Protein AF-A0A396G0Q3-F1 (afdb_monomer)

InterPro domains:
  IPR007560 Restriction endonuclease type IV, Mrr [PF04471] (8-125)
  IPR011335 Restriction endonuclease type II-like [SSF52980] (14-104)
  IPR011856 tRNA endonuclease-like domain superfamily [G3DSA:3.40.1350.10] (1-140)
  IPR011990 Tetratricopeptide-like helical domain superfamily [G3DSA:1.25.40.10] (842-1083)
  IPR011990 Tetratricopeptide-like helical domain superfamily [SSF48452] (845-1051)
  IPR019734 Tetratricopeptide repeat [SM00028] (760-793)
  IPR019734 Tetratricopeptide repeat [SM00028] (842-875)
  IPR019734 Tetratricopeptide repeat [SM00028] (1004-1037)
  IPR027417 P-loop containing nucleoside triphosphate hydrolase [SSF52540] (297-544)

Sequence (1107 aa):
MNIQQYIHSLTDEEFEQLCTEYLTLHYKNKNITIHGTRLKKDGGKDIVGTAQDVPYEIWAECKRHNRALGLEKISKNVILVISKGINELIYFSTSDITRNAVKHVSIVAAKHNFSVTFIYGNRLYQELSILPRFQYGFEKSNEIIKNDLRISRFFSVFEDTEKYTEESELVLQRDNIFYIDIYLTNLYSATVSDVTCTLPKMADIIFHVPEIHNCFNMLQGSNRVIQIRAEVLSSYTVKHIPALTLKYKCNGHTYSQKVPGGYIDPTKLIYYPLVGENVQNFLSSKILPLLKGNGFSPIYMLNITGKSGTGKTRLLSEIINSAKSYNFQTLYCDAKKQNGFEILREFLCACLGLPYGTGNISCTLDDFSKIIKQYYGNSKVSEAVFSFVFHKKLDPDILYYLKEALLFFSCNIVGGVSLIWTIDNLQCLDKETLDIIYFLIAHLQKCFPEVIFSLGTNTEIVPLDSQGFVNEFLAKINEYEDVISYVYTCGEMQNNDAKTLYYHAIPNLQGFDYFTRLLLNKSGKRPFDIIMLIHWFYDQNLINISTHNMVIPSKKEEIENFINKVPVKSKEIIDQRFQLQMHKKFSFDTTLGYFDAFKVVVKSILYFGGETPVDFLASLNIDGDMLFELSQSLFFKYMDKYPKIVFYHDNIYRYFEGYQFYQNDRSLSLKIIKWLNENAWYKSNLRTTAIFDCYIRASEYEEAVRFGISSISSECDKRNFQAVIHIGTELLKDVPKAQDASEELVPNPFAEFMDAGAKFHVYYAVADAYRIYQDLSQSVYYYKKAYKILQQYSISEFTSIDTCRFFHRYSNACISAADYDDALIVLDYFKKYKGRNNFYDFIMHNRYSVLYLAINDIENALLSIDESLKIAKECKEPQWESVSYSDKAYIYYRAYEDRENTILYFSKAVEKHISEKATINRSSEILAQEAFVDLLTDKLEDAEYLADLALNRALEINGTAMEIKSRNLLGIIQYFSNKAEAAFSTWRKDLVISAQRVNKDGIVKLHTNLGAAYILQSKYVPAKEELEQAYALYQKFKVSLMTHKPLIYNLLFIYNILGDTSKRDKLFEEAYFDNLSSYYNQLISGSENILTDGYWPLQFKHVFFNY

Foldseek 3Di:
DALLVVLLPDDQVRNLVLVQLLVCVLCVPPQWDKDADDPPDPQFFGIWIAHPPDRAIEGEGEEEDPEADECLPVQLVLLLCLLSVHAEYEYHYAYHHQPLNLALSQVLCLLSNHFYFYQYDPNVSQSSCVRPVNPPDHDDDPDDDDQAKDKQKWKALFPGDSDTDSDLEAEDLFAQKIKIKIKIFRQHSAKKFQKAKAADDDPFKDKAWAPSLGGGMHGHNTMHITMIMMGGRDDLAKDAGQWIWIWIDDPNDIDIDTHGRGIYHHNNPDDFADFAPVLVCCCVVPLLVCLLVLLQDLAQEEAEEEAFQLCLVVSVVVSQVSNSRSNAAEAEAELLFDEDLRLVLVLLCQLLSRPPAPHQNDDDLVSQQSSCCVQPNDSLLSVLNVCSNRLNFHDLLSVLSSLVSSLSSQARRRSLHAYEYEYAQVLSYALLVLLSVLSNVVVCSVGSGSYHYYYHHHPPDHPPVSPLSVVVSVVSVVVCDPRHYDYDYRDFHDPVRQVVSVCVQAVVCVVVVVLSVLVCVAQPRRNRSSVLLLLLCVLVVQADSNRSHGDADDDPVVSVVVSVPRHHYDLRSLVSLLVSQVPDAAPDDDPAGLVNLVLLLLLQCLLLSFKHAQVLSVVVVCHPSSVSVSCSSQQWHADRHHRMIGGNGVVSNVSLVVDVVSLADLVSLVSLLVVCVVPVSDDTPCSLVSNLSSCVSNVVLLVSLVSLLVVLVSCVSSVVLVSLLVSLCLQVVDDDDDPPDDPPPDDRSNPVNDDLQSNLSSLQSNLVSCVVSLVLVSNLVSLVVSVVSVVPDDHPPCALVNVLVSLLVNLVSCVQLVVLVVSVVSLVVSVVRPSDDLVSLLSSLLSQLSSCLFVVVLVSNLVSLVVSCVSCVVVVPLQSNLSSLQSNLLSCFLAQLHLVSNLVSLVSSLVSDDPVPDRLLSVLSNLQSVLVSCVLVVVLVSSLVSLVVSLVSVSSSRLDPSNLVSLQSNLLSCVVVVNNVVSLVSLVVSCSVCVSSVNLLSNLQSLLQQLLSCVVVVNLVSSQVSLVVSVVSCVVSVTGCSQVVLSLQSNLQSCLVVVVVVVNVVSLVVDDGDCSVVSNVLSVVPPPQRPCVRPGSADDRSHHHGD

Radius of gyration: 34.65 Å; Cα contacts (8 Å, |Δi|>4): 1826; chains: 1; bounding box: 106×78×95 Å

Solvent-accessible surface area (backbone atoms only — not comparable to full-atom values): 58914 Å² total; per-residue (Å²): 104,45,60,65,63,52,62,72,69,46,53,71,67,57,47,45,52,53,51,44,55,46,50,40,62,75,32,63,90,66,64,39,53,60,44,69,50,61,94,72,90,61,81,69,42,51,27,40,29,39,37,82,88,53,104,46,37,34,38,29,37,72,44,85,46,92,57,65,41,48,49,69,76,55,49,37,44,55,56,52,33,63,34,69,69,40,42,34,43,36,41,39,28,74,20,48,66,38,68,44,32,55,41,53,53,30,50,42,26,53,59,70,72,31,47,38,28,78,35,33,55,73,54,32,54,59,66,53,47,75,41,77,84,46,74,63,86,41,68,75,77,88,74,75,85,66,78,39,76,47,76,47,69,34,40,26,73,36,83,52,55,84,76,63,40,80,59,58,63,45,73,29,72,72,56,59,49,36,32,41,42,36,43,38,35,31,48,29,100,46,53,37,32,61,33,32,71,47,75,68,90,53,94,51,40,51,76,41,66,48,66,85,56,35,68,43,72,40,49,55,57,19,44,45,49,34,63,32,46,34,36,51,58,80,59,76,50,73,40,76,43,64,60,28,38,41,34,34,31,44,92,93,40,80,48,78,45,77,42,87,45,38,34,38,30,32,60,67,47,82,81,81,78,95,73,36,72,71,60,51,48,45,44,62,72,50,48,50,56,46,45,75,50,71,46,77,51,74,55,38,36,37,43,38,35,29,48,85,48,31,48,57,71,58,53,53,49,52,52,51,54,53,34,48,72,58,55,32,43,76,45,83,44,48,19,77,60,46,49,40,54,55,54,59,40,52,50,47,28,58,26,59,51,44,87,80,55,82,41,80,63,74,70,53,68,70,51,51,28,44,47,42,35,74,78,71,63,48,68,68,36,25,53,26,46,47,24,59,72,66,68,36,73,70,53,79,79,38,50,36,35,35,51,51,48,50,48,50,32,39,52,52,34,51,71,72,56,37,34,36,44,33,34,33,43,48,48,52,42,45,68,72,50,50,53,51,54,50,50,42,61,67,55,42,72,83,50,77,40,39,44,32,42,35,40,29,36,47,76,74,68,56,51,77,96,39,41,69,64,46,52,50,51,52,53,59,58,56,75,37,54,82,66,33,26,50,75,46,72,35,54,66,49,53,73,67,36,42,48,49,53,47,30,72,66,23,53,66,48,68,82,36,60,70,59,53,52,55,49,39,74,35,36,46,41,29,57,47,32,43,52,51,49,54,45,40,36,48,70,68,67,41,34,43,84,93,74,34,36,62,77,72,69,89,47,70,70,54,39,52,59,50,58,70,70,51,57,52,46,60,69,48,36,52,51,58,43,52,60,50,47,67,76,48,69,64,100,62,94,68,95,69,53,42,43,59,53,49,50,53,52,55,31,44,18,61,53,48,62,54,40,29,53,45,70,59,40,38,75,71,77,43,47,72,68,56,52,50,64,53,30,74,66,56,59,33,35,72,47,59,61,41,75,30,37,25,54,57,44,68,71,57,49,54,54,52,69,73,37,66,80,56,64,56,48,44,71,58,24,54,50,50,46,51,50,48,70,77,37,69,73,70,71,53,83,42,47,67,59,26,45,36,52,25,25,50,45,44,66,39,41,60,58,24,49,56,52,39,62,65,42,38,59,58,29,54,46,57,53,30,42,68,58,29,40,53,50,34,39,63,61,62,65,63,74,93,67,64,100,85,65,77,88,76,80,71,87,57,84,38,58,87,69,44,55,66,50,56,50,29,54,40,27,42,52,34,14,50,40,28,47,72,74,56,39,34,66,61,12,41,54,27,36,52,56,21,48,60,41,60,77,76,45,88,49,79,97,58,44,49,66,52,53,52,50,48,45,54,54,45,31,50,34,19,54,75,59,57,37,55,70,61,21,49,55,45,50,57,52,52,73,68,47,84,60,61,51,74,69,52,51,28,50,50,26,41,51,46,15,57,50,26,39,49,74,69,37,57,68,61,12,52,55,24,25,50,52,17,32,49,48,18,59,77,69,69,35,48,57,50,33,13,52,28,24,42,57,47,14,48,45,26,44,46,69,70,21,33,49,68,57,21,40,53,25,31,51,49,15,50,71,32,50,50,74,94,79,49,49,55,67,54,49,15,50,41,32,35,42,51,15,48,41,27,48,75,68,71,38,53,69,63,14,45,54,30,15,50,50,11,25,56,41,17,55,55,70,54,93,48,75,53,32,56,52,20,44,51,44,36,19,52,45,31,38,77,68,74,35,50,72,59,15,54,51,43,38,56,56,43,41,54,54,21,58,77,59,67,37,62,68,56,38,29,35,43,29,27,35,52,12,34,56,24,48,79,69,70,36,56,67,66,13,46,54,30,35,53,50,19,49,56,47,38,66,74,63,57,57,42,64,43,81,42,51,38,46,55,55,46,46,43,50,50,23,57,76,72,65,39,54,73,60,28,56,50,51,55,75,76,52,89,57,89,63,52,64,59,51,51,52,48,66,73,67,68,56,94,70,70,82,48,94,78,65,48,62,50,57,57,87,86,37,37,50,58,128

Nearest PDB structures (foldseek):
  3sf4-assembly3_C  TM=5.087E-01  e=3.703E-06  Homo sapiens
  8rsv-assembly1_A  TM=6.460E-01  e=5.288E-05  Bacillus phage phi3T
  8rsu-assembly1_A  TM=6.313E-01  e=9.375E-05  Bacillus phage phi3T
  4i1a-assembly3_B  TM=4.008E-01  e=1.248E-04  Bacillus subtilis subsp. subtilis str. 168
  4i9e-assembly1_B  TM=5.602E-01  e=5.163E-03  Bacillus subtilis subsp. subtilis str. 168

pLDDT: mean 86.2, std 10.03, range [37.03, 98.38]

Mean predicted aligned error: 11.84 Å

Organism: NCBI:txid40520

Structure (mmCIF, N/CA/C/O backbone):
data_AF-A0A396G0Q3-F1
#
_entry.id   AF-A0A396G0Q3-F1
#
loop_
_atom_site.group_PDB
_atom_site.id
_atom_site.type_symbol
_atom_site.label_atom_id
_atom_site.label_alt_id
_atom_site.label_comp_id
_atom_site.label_asym_id
_atom_site.label_entity_id
_atom_site.label_seq_id
_atom_site.pdbx_PDB_ins_code
_atom_site.Cartn_x
_atom_site.Cartn_y
_atom_site.Cartn_z
_atom_site.occupancy
_atom_site.B_iso_or_equiv
_atom_site.auth_seq_id
_atom_site.auth_comp_id
_atom_site.auth_asym_id
_atom_site.auth_atom_id
_atom_site.pdbx_PDB_model_num
ATOM 1 N N . MET A 1 1 ? 53.180 20.234 -12.121 1.00 62.16 1 MET A N 1
ATOM 2 C CA . MET A 1 1 ? 52.040 19.620 -11.406 1.00 62.16 1 MET A CA 1
ATOM 3 C C . MET A 1 1 ? 50.778 20.219 -11.993 1.00 62.16 1 MET A C 1
ATOM 5 O O . MET A 1 1 ? 50.706 21.437 -12.094 1.00 62.16 1 MET A O 1
ATOM 9 N N . ASN A 1 2 ? 49.845 19.400 -12.473 1.00 78.88 2 ASN A N 1
ATOM 10 C CA . ASN A 1 2 ? 48.588 19.904 -13.039 1.00 78.88 2 ASN A CA 1
ATOM 11 C C . ASN A 1 2 ? 47.593 20.201 -11.893 1.00 78.88 2 ASN A C 1
ATOM 13 O O . ASN A 1 2 ? 47.624 19.519 -10.867 1.00 78.88 2 ASN A O 1
ATOM 17 N N . ILE A 1 3 ? 46.729 21.210 -12.052 1.00 82.75 3 ILE A N 1
ATOM 18 C CA . ILE A 1 3 ? 45.677 21.605 -11.093 1.00 82.75 3 ILE A CA 1
ATOM 19 C C . ILE A 1 3 ? 44.856 20.389 -10.641 1.00 82.75 3 ILE A C 1
ATOM 21 O O . ILE A 1 3 ? 44.551 20.261 -9.459 1.00 82.75 3 ILE A O 1
ATOM 25 N N . GLN A 1 4 ? 44.571 19.446 -11.542 1.00 84.44 4 GLN A N 1
ATOM 26 C CA . GLN A 1 4 ? 43.879 18.204 -11.192 1.00 84.44 4 GLN A CA 1
ATOM 27 C C . GLN A 1 4 ? 44.622 17.387 -10.121 1.00 84.44 4 GLN A C 1
ATOM 29 O O . GLN A 1 4 ? 44.025 16.976 -9.127 1.00 84.44 4 GLN A O 1
ATOM 34 N N . GLN A 1 5 ? 45.931 17.175 -10.291 1.00 83.56 5 GLN A N 1
ATOM 35 C CA . GLN A 1 5 ? 46.757 16.437 -9.327 1.00 83.56 5 GLN A CA 1
ATOM 36 C C . GLN A 1 5 ? 46.829 17.165 -7.980 1.00 83.56 5 GLN A C 1
ATOM 38 O O . GLN A 1 5 ? 46.813 16.517 -6.938 1.00 83.56 5 GLN A O 1
ATOM 43 N N . TYR A 1 6 ? 46.858 18.503 -8.003 1.00 87.75 6 TYR A N 1
ATOM 44 C CA . TYR A 1 6 ? 46.794 19.318 -6.790 1.00 87.75 6 TYR A CA 1
ATOM 45 C C . TYR A 1 6 ? 45.495 19.099 -6.031 1.00 87.75 6 TYR A C 1
ATOM 47 O O . TYR A 1 6 ? 45.541 18.713 -4.869 1.00 87.75 6 TYR A O 1
ATOM 55 N N . ILE A 1 7 ? 44.348 19.254 -6.694 1.00 87.06 7 ILE A N 1
ATOM 56 C CA . ILE A 1 7 ? 43.040 19.099 -6.051 1.00 87.06 7 ILE A CA 1
ATOM 57 C C . ILE A 1 7 ? 42.861 17.691 -5.469 1.00 87.06 7 ILE A C 1
ATOM 59 O O . ILE A 1 7 ? 42.355 17.558 -4.359 1.00 87.06 7 ILE A O 1
ATOM 63 N N . HIS A 1 8 ? 43.322 16.639 -6.155 1.00 85.25 8 HIS A N 1
ATOM 64 C CA . HIS A 1 8 ? 43.250 15.278 -5.609 1.00 85.25 8 HIS A CA 1
ATOM 65 C C . HIS A 1 8 ? 44.160 15.053 -4.388 1.00 85.25 8 HIS A C 1
ATOM 67 O O . HIS A 1 8 ? 43.858 14.179 -3.570 1.00 85.25 8 HIS A O 1
ATOM 73 N N . SER A 1 9 ? 45.236 15.838 -4.247 1.00 86.88 9 SER A N 1
ATOM 74 C CA . SER A 1 9 ? 46.144 15.784 -3.093 1.00 86.88 9 SER A CA 1
ATOM 75 C C . SER A 1 9 ? 45.637 16.534 -1.857 1.00 86.88 9 SER A C 1
ATOM 77 O O . SER A 1 9 ? 46.112 16.251 -0.761 1.00 86.88 9 SER A O 1
ATOM 79 N N . LEU A 1 10 ? 44.670 17.445 -2.021 1.00 88.62 10 LEU A N 1
ATOM 80 C CA . LEU A 1 10 ? 44.088 18.213 -0.920 1.00 88.62 10 LEU A CA 1
ATOM 81 C C . LEU A 1 10 ? 43.298 17.318 0.032 1.00 88.62 10 LEU A C 1
ATOM 83 O O . LEU A 1 10 ? 42.699 16.325 -0.378 1.00 88.62 10 LEU A O 1
ATOM 87 N N . THR A 1 11 ? 43.255 17.703 1.300 1.00 88.88 11 THR A N 1
ATOM 88 C CA . THR A 1 11 ? 42.248 17.243 2.261 1.00 88.88 11 THR A CA 1
ATOM 89 C C . THR A 1 11 ? 40.871 17.836 1.937 1.00 88.88 11 THR A C 1
ATOM 91 O O . THR A 1 11 ? 40.750 18.759 1.131 1.00 88.88 11 THR A O 1
ATOM 94 N N . ASP A 1 12 ? 39.813 17.305 2.559 1.00 84.25 12 ASP A N 1
ATOM 95 C CA . ASP A 1 12 ? 38.447 17.817 2.362 1.00 84.25 12 ASP A CA 1
ATOM 96 C C . ASP A 1 12 ? 38.347 19.294 2.799 1.00 84.25 12 ASP A C 1
ATOM 98 O O . ASP A 1 12 ? 37.812 20.122 2.066 1.00 84.25 12 ASP A O 1
ATOM 102 N N . GLU A 1 13 ? 38.987 19.640 3.922 1.00 85.38 13 GLU A N 1
ATOM 103 C CA . GLU A 1 13 ? 39.028 20.999 4.483 1.00 85.38 13 GLU A CA 1
ATOM 104 C C . GLU A 1 13 ? 39.769 21.984 3.557 1.00 85.38 13 GLU A C 1
ATOM 106 O O . GLU A 1 13 ? 39.306 23.097 3.303 1.00 85.38 13 GLU A O 1
ATOM 111 N N . GLU A 1 14 ? 40.904 21.570 2.987 1.00 89.75 14 GLU A N 1
ATOM 112 C CA . GLU A 1 14 ? 41.654 22.396 2.032 1.00 89.75 14 GLU A CA 1
ATOM 113 C C . GLU A 1 14 ? 40.891 22.596 0.713 1.00 89.75 14 GLU A C 1
ATOM 115 O O . GLU A 1 14 ? 40.985 23.659 0.093 1.00 89.75 14 GLU A O 1
ATOM 120 N N . PHE A 1 15 ? 40.122 21.593 0.277 1.00 90.44 15 PHE A N 1
ATOM 121 C CA . PHE A 1 15 ? 39.277 21.701 -0.911 1.00 90.44 15 PHE A CA 1
ATOM 122 C C . PHE A 1 15 ? 38.101 22.666 -0.696 1.00 90.44 15 PHE A C 1
ATOM 124 O O . PHE A 1 15 ? 37.835 23.504 -1.562 1.00 90.44 15 PHE A O 1
ATOM 131 N N . GLU A 1 16 ? 37.440 22.612 0.461 1.00 90.12 16 GLU A N 1
ATOM 132 C CA . GLU A 1 16 ? 36.392 23.565 0.854 1.00 90.12 16 GLU A CA 1
ATOM 133 C C . GLU A 1 16 ? 36.914 25.005 0.916 1.00 90.12 16 GLU A C 1
ATOM 135 O O . GLU A 1 16 ? 36.284 25.930 0.388 1.00 90.12 16 GLU A O 1
ATOM 140 N N . GLN A 1 17 ? 38.101 25.211 1.495 1.00 90.00 17 GLN A N 1
ATOM 141 C CA . GLN A 1 17 ? 38.736 26.528 1.540 1.00 90.00 17 GLN A CA 1
ATOM 142 C C . GLN A 1 17 ? 39.015 27.062 0.129 1.00 90.00 17 GLN A C 1
ATOM 144 O O . GLN A 1 17 ? 38.733 28.225 -0.168 1.00 90.00 17 GLN A O 1
ATOM 149 N N . LEU A 1 18 ? 39.508 26.203 -0.766 1.00 91.31 18 LEU A N 1
ATOM 150 C CA . LEU A 1 18 ? 39.754 26.563 -2.158 1.00 91.31 18 LEU A CA 1
ATOM 151 C C . LEU A 1 18 ? 38.460 26.980 -2.882 1.00 91.31 18 LEU A C 1
ATOM 153 O O . LEU A 1 18 ? 38.447 27.981 -3.602 1.00 91.31 18 LEU A O 1
ATOM 157 N N . CYS A 1 19 ? 37.362 26.253 -2.663 1.00 92.69 19 CYS A N 1
ATOM 158 C CA . CYS A 1 19 ? 36.051 26.593 -3.220 1.00 92.69 19 CYS A CA 1
ATOM 159 C C . CYS A 1 19 ? 35.498 27.904 -2.627 1.00 92.69 19 CYS A C 1
ATOM 161 O O . CYS A 1 19 ? 34.914 28.714 -3.351 1.00 92.69 19 CYS A O 1
ATOM 163 N N . THR A 1 20 ? 35.743 28.165 -1.339 1.00 92.25 20 THR A N 1
ATOM 164 C CA . THR A 1 20 ? 35.362 29.418 -0.658 1.00 92.25 20 THR A CA 1
ATOM 165 C C . THR A 1 20 ? 36.075 30.625 -1.265 1.00 92.25 20 THR A C 1
ATOM 167 O O . THR A 1 20 ? 35.443 31.651 -1.534 1.00 92.25 20 THR A O 1
ATOM 170 N N . GLU A 1 21 ? 37.377 30.510 -1.536 1.00 91.62 21 GLU A N 1
ATOM 171 C CA . GLU A 1 21 ? 38.152 31.554 -2.217 1.00 91.62 21 GLU A CA 1
ATOM 172 C C . GLU A 1 21 ? 37.602 31.843 -3.616 1.00 91.62 21 GLU A C 1
ATOM 174 O O . GLU A 1 21 ? 37.464 33.008 -4.001 1.00 91.62 21 GLU A O 1
ATOM 179 N N . TYR A 1 22 ? 37.238 30.793 -4.360 1.00 91.88 22 TYR A N 1
ATOM 180 C CA . TYR A 1 22 ? 36.642 30.933 -5.687 1.00 91.88 22 TYR A CA 1
ATOM 181 C C . TYR A 1 22 ? 35.308 31.675 -5.628 1.00 91.88 22 TYR A C 1
ATOM 183 O O . TYR A 1 22 ? 35.136 32.662 -6.343 1.00 91.88 22 TYR A O 1
ATOM 191 N N . LEU A 1 23 ? 34.389 31.266 -4.749 1.00 91.50 23 LEU A N 1
ATOM 192 C CA . LEU A 1 23 ? 33.094 31.932 -4.609 1.00 91.50 23 LEU A CA 1
ATOM 193 C C . LEU A 1 23 ? 33.253 33.388 -4.153 1.00 91.50 23 LEU A C 1
ATOM 195 O O . LEU A 1 23 ? 32.586 34.270 -4.689 1.00 91.50 23 LEU A O 1
ATOM 199 N N . THR A 1 24 ? 34.179 33.665 -3.229 1.00 90.44 24 THR A N 1
ATOM 200 C CA . THR A 1 24 ? 34.485 35.035 -2.778 1.00 90.44 24 THR A CA 1
ATOM 201 C C . THR A 1 24 ? 34.908 35.918 -3.950 1.00 90.44 24 THR A C 1
ATOM 203 O O . THR A 1 24 ? 34.454 37.055 -4.076 1.00 90.44 24 THR A O 1
ATOM 206 N N . LEU A 1 25 ? 35.746 35.390 -4.846 1.00 88.31 25 LEU A N 1
ATOM 207 C CA . LEU A 1 25 ? 36.162 36.103 -6.048 1.00 88.31 25 LEU A CA 1
ATOM 208 C C . LEU A 1 25 ? 35.008 36.249 -7.054 1.00 88.31 25 LEU A C 1
ATOM 210 O O . LEU A 1 25 ? 34.806 37.338 -7.590 1.00 88.31 25 LEU A O 1
ATOM 214 N N . HIS A 1 26 ? 34.236 35.181 -7.279 1.00 86.25 26 HIS A N 1
ATOM 215 C CA . HIS A 1 26 ? 33.122 35.132 -8.231 1.00 86.25 26 HIS A CA 1
ATOM 216 C C . HIS A 1 26 ? 32.001 36.126 -7.877 1.00 86.25 26 HIS A C 1
ATOM 218 O O . HIS A 1 26 ? 31.415 36.755 -8.761 1.00 86.25 26 HIS A O 1
ATOM 224 N N . TYR A 1 27 ? 31.724 36.307 -6.582 1.00 86.75 27 TYR A N 1
ATOM 225 C CA . TYR A 1 27 ? 30.662 37.180 -6.074 1.00 86.75 27 TYR A CA 1
ATOM 226 C C . TYR A 1 27 ? 31.153 38.547 -5.568 1.00 86.75 27 TYR A C 1
ATOM 228 O O . TYR A 1 27 ? 30.336 39.362 -5.138 1.00 86.75 27 TYR A O 1
ATOM 236 N N . LYS A 1 28 ? 32.454 38.858 -5.694 1.00 82.12 28 LYS A N 1
ATOM 237 C CA . LYS A 1 28 ? 33.085 40.089 -5.175 1.00 82.12 28 LYS A CA 1
ATOM 238 C C . LYS A 1 28 ? 32.354 41.388 -5.544 1.00 82.12 28 LYS A C 1
ATOM 240 O O . LYS A 1 28 ? 32.315 42.315 -4.744 1.00 82.12 28 LYS A O 1
ATOM 245 N N . ASN A 1 29 ? 31.773 41.453 -6.742 1.00 77.88 29 ASN A N 1
ATOM 246 C CA . ASN A 1 29 ? 31.101 42.647 -7.270 1.00 77.88 29 ASN A CA 1
ATOM 247 C C . ASN A 1 29 ? 29.560 42.573 -7.191 1.00 77.88 29 ASN A C 1
ATOM 249 O O . ASN A 1 29 ? 28.885 43.351 -7.859 1.00 77.88 29 ASN A O 1
ATOM 253 N N . LYS A 1 30 ? 28.994 41.618 -6.438 1.00 76.44 30 LYS A N 1
ATOM 254 C CA . LYS A 1 30 ? 27.546 41.334 -6.395 1.00 76.44 30 LYS A CA 1
ATOM 255 C C . LYS A 1 30 ? 26.888 41.634 -5.035 1.00 76.44 30 LYS A C 1
ATOM 257 O O . LYS A 1 30 ? 25.808 41.121 -4.775 1.00 76.44 30 LYS A O 1
ATOM 262 N N . ASN A 1 31 ? 27.521 42.430 -4.164 1.00 81.94 31 ASN A N 1
ATOM 263 C CA . ASN A 1 31 ? 27.056 42.721 -2.790 1.00 81.94 31 ASN A CA 1
ATOM 264 C C . ASN A 1 31 ? 26.718 41.466 -1.954 1.00 81.94 31 ASN A C 1
ATOM 266 O O . ASN A 1 31 ? 25.868 41.508 -1.064 1.00 81.94 31 ASN A O 1
ATOM 270 N N . ILE A 1 32 ? 27.390 40.345 -2.233 1.00 86.56 32 ILE A N 1
ATOM 271 C CA . ILE A 1 32 ? 27.208 39.073 -1.531 1.00 86.56 32 ILE A CA 1
ATOM 272 C C . ILE A 1 32 ? 28.465 38.779 -0.718 1.00 86.56 32 ILE A C 1
ATOM 274 O O . ILE A 1 32 ? 29.581 38.798 -1.239 1.00 86.56 32 ILE A O 1
ATOM 278 N N . THR A 1 33 ? 28.275 38.492 0.567 1.00 88.12 33 THR A N 1
ATOM 279 C CA . THR A 1 33 ? 29.355 38.154 1.496 1.00 88.12 33 THR A CA 1
ATOM 280 C C . THR A 1 33 ? 29.467 36.638 1.606 1.00 88.12 33 THR A C 1
ATOM 282 O O . THR A 1 33 ? 28.539 35.989 2.084 1.00 88.12 33 THR A O 1
ATOM 285 N N . ILE A 1 34 ? 30.599 36.077 1.173 1.00 91.38 34 ILE A N 1
ATOM 286 C CA . ILE A 1 34 ? 30.876 34.633 1.204 1.00 91.38 34 ILE A CA 1
ATOM 287 C C . ILE A 1 34 ? 31.653 34.268 2.473 1.00 91.38 34 ILE A C 1
ATOM 289 O O . ILE A 1 34 ? 32.625 34.938 2.820 1.00 91.38 34 ILE A O 1
ATOM 293 N N . HIS A 1 35 ? 31.252 33.194 3.148 1.00 87.81 35 HIS A N 1
ATOM 294 C CA . HIS A 1 35 ? 31.963 32.632 4.294 1.00 87.81 35 HIS A CA 1
ATOM 295 C C . HIS A 1 35 ? 31.800 31.106 4.360 1.00 87.81 35 HIS A C 1
ATOM 297 O O . HIS A 1 35 ? 30.726 30.575 4.079 1.00 87.81 35 HIS A O 1
ATOM 303 N N . GLY A 1 36 ? 32.868 30.397 4.737 1.00 82.19 36 GLY A N 1
ATOM 304 C CA . GLY A 1 36 ? 32.815 28.959 5.026 1.00 82.19 36 GLY A CA 1
ATOM 305 C C . GLY A 1 36 ? 32.134 28.674 6.369 1.00 82.19 36 GLY A C 1
ATOM 306 O O . GLY A 1 36 ? 32.153 29.520 7.270 1.00 82.19 36 GLY A O 1
ATOM 307 N N . THR A 1 37 ? 31.522 27.499 6.514 1.00 78.50 37 THR A N 1
ATOM 308 C CA . THR A 1 37 ? 30.910 27.055 7.777 1.00 78.50 37 THR A CA 1
ATOM 309 C C . THR A 1 37 ? 31.871 26.190 8.605 1.00 78.50 37 THR A C 1
ATOM 311 O O . THR A 1 37 ? 33.084 26.194 8.397 1.00 78.50 37 THR A O 1
ATOM 314 N N . ARG A 1 38 ? 31.370 25.511 9.649 1.00 65.50 38 ARG A N 1
ATOM 315 C CA . ARG A 1 38 ? 32.207 24.648 10.495 1.00 65.50 38 ARG A CA 1
ATOM 316 C C . ARG A 1 38 ? 32.538 23.360 9.736 1.00 65.50 38 ARG A C 1
ATOM 318 O O . ARG A 1 38 ? 31.658 22.532 9.564 1.00 65.50 38 ARG A O 1
ATOM 325 N N . LEU A 1 39 ? 33.823 23.148 9.458 1.00 55.69 39 LEU A N 1
ATOM 326 C CA . LEU A 1 39 ? 34.434 22.045 8.687 1.00 55.69 39 LEU A CA 1
ATOM 327 C C . LEU A 1 39 ? 33.999 20.592 9.034 1.00 55.69 39 LEU A C 1
ATOM 329 O O . LEU A 1 39 ? 34.361 19.657 8.328 1.00 55.69 39 LEU A O 1
ATOM 333 N N . LYS A 1 40 ? 33.253 20.339 10.128 1.00 52.03 40 LYS A N 1
ATOM 334 C CA . LYS A 1 40 ? 32.666 19.019 10.457 1.00 52.03 40 LYS A CA 1
ATOM 335 C C . LYS A 1 40 ? 31.286 19.158 11.114 1.00 52.03 40 LYS A C 1
ATOM 337 O O . LYS A 1 40 ? 31.156 19.824 12.140 1.00 52.03 40 LYS A O 1
ATOM 342 N N . LYS A 1 41 ? 30.300 18.396 10.609 1.00 51.03 41 LYS A N 1
ATOM 343 C CA . LYS A 1 41 ? 28.898 18.301 11.097 1.00 51.03 41 LYS A CA 1
ATOM 344 C C . LYS A 1 41 ? 28.054 19.576 10.917 1.00 51.03 41 LYS A C 1
ATOM 346 O O . LYS A 1 41 ? 27.226 19.894 11.767 1.00 51.03 41 LYS A O 1
ATOM 351 N N . ASP A 1 42 ? 28.230 20.281 9.815 1.00 55.84 42 ASP A N 1
ATOM 352 C CA . ASP A 1 42 ? 27.469 21.483 9.447 1.00 55.84 42 ASP A CA 1
ATOM 353 C C . ASP A 1 42 ? 26.069 21.200 8.862 1.00 55.84 42 ASP A C 1
ATOM 355 O O . ASP A 1 42 ? 25.237 22.096 8.752 1.00 55.84 42 ASP A O 1
ATOM 359 N N . GLY A 1 43 ? 25.789 19.942 8.518 1.00 58.84 43 GLY A N 1
ATOM 360 C CA . GLY A 1 43 ? 24.504 19.540 7.966 1.00 58.84 43 GLY A CA 1
ATOM 361 C C . GLY A 1 43 ? 24.443 19.544 6.439 1.00 58.84 43 GLY A C 1
ATOM 362 O O . GLY A 1 43 ? 23.387 19.178 5.932 1.00 58.84 43 GLY A O 1
ATOM 363 N N . GLY A 1 44 ? 25.542 19.785 5.719 1.00 64.38 44 GLY A N 1
ATOM 364 C CA . GLY A 1 44 ? 25.558 19.881 4.254 1.00 64.38 44 GLY A CA 1
ATOM 365 C C . GLY A 1 44 ? 25.358 21.319 3.772 1.00 64.38 44 GLY A C 1
ATOM 366 O O . GLY A 1 44 ? 24.436 21.607 3.001 1.00 64.38 44 GLY A O 1
ATOM 367 N N . LYS A 1 45 ? 26.158 22.232 4.322 1.00 75.75 45 LYS A N 1
ATOM 368 C CA . LYS A 1 45 ? 26.177 23.663 4.030 1.00 75.75 45 LYS A CA 1
ATOM 369 C C . LYS A 1 45 ? 27.623 24.143 4.183 1.00 75.75 45 LYS A C 1
ATOM 371 O O . LYS A 1 45 ? 27.902 24.950 5.067 1.00 75.75 45 LYS A O 1
ATOM 376 N N . ASP A 1 46 ? 28.538 23.649 3.356 1.00 83.44 46 ASP A N 1
ATOM 377 C CA . ASP A 1 46 ? 29.973 23.900 3.562 1.00 83.44 46 ASP A CA 1
ATOM 378 C C . ASP A 1 46 ? 30.325 25.397 3.389 1.00 83.44 46 ASP A C 1
ATOM 380 O O . ASP A 1 46 ? 31.185 25.944 4.084 1.00 83.44 46 ASP A O 1
ATOM 384 N N . ILE A 1 47 ? 29.614 26.104 2.498 1.00 88.25 47 ILE A N 1
ATOM 385 C CA . ILE A 1 47 ? 29.833 27.533 2.210 1.00 88.25 47 ILE A CA 1
ATOM 386 C C . ILE A 1 47 ? 28.499 28.283 2.128 1.00 88.25 47 ILE A C 1
ATOM 388 O O . ILE A 1 47 ? 27.518 27.780 1.576 1.00 88.25 47 ILE A O 1
ATOM 392 N N . VAL A 1 48 ? 28.472 29.516 2.644 1.00 89.50 48 VAL A N 1
ATOM 393 C CA . VAL A 1 48 ? 27.298 30.400 2.646 1.00 89.50 48 VAL A CA 1
ATOM 394 C C . VAL A 1 48 ? 27.627 31.732 1.989 1.00 89.50 48 VAL A C 1
ATOM 396 O O . VAL A 1 48 ? 28.654 32.343 2.281 1.00 89.50 48 VAL A O 1
ATOM 399 N N . GLY A 1 49 ? 26.721 32.212 1.147 1.00 89.44 49 GLY A N 1
ATOM 400 C CA . GLY A 1 49 ? 26.680 33.583 0.665 1.00 89.44 49 GLY A CA 1
ATOM 401 C C . GLY A 1 49 ? 25.410 34.281 1.122 1.00 89.44 49 GLY A C 1
ATOM 402 O O . GLY A 1 49 ? 24.329 33.720 0.979 1.00 89.44 49 GLY A O 1
ATOM 403 N N . THR A 1 50 ? 25.529 35.501 1.641 1.00 88.44 50 THR A N 1
ATOM 404 C CA . THR A 1 50 ? 24.376 36.335 2.011 1.00 88.44 50 THR A CA 1
ATOM 405 C C . THR A 1 50 ? 24.484 37.716 1.377 1.00 88.44 50 THR A C 1
ATOM 407 O O . THR A 1 50 ? 25.552 38.339 1.393 1.00 88.44 50 THR A O 1
ATOM 410 N N . ALA A 1 51 ? 23.389 38.202 0.793 1.00 86.06 51 ALA A N 1
ATOM 411 C CA . ALA A 1 51 ? 23.292 39.595 0.365 1.00 86.06 51 ALA A CA 1
ATOM 412 C C . ALA A 1 51 ? 23.044 40.518 1.572 1.00 86.06 51 ALA A C 1
ATOM 414 O O . ALA A 1 51 ? 22.399 40.119 2.539 1.00 86.06 51 ALA A O 1
ATOM 415 N N . GLN A 1 52 ? 23.561 41.750 1.525 1.00 75.62 52 GLN A N 1
ATOM 416 C CA . GLN A 1 52 ? 23.437 42.702 2.643 1.00 75.62 52 GLN A CA 1
ATOM 417 C C . GLN A 1 52 ? 22.052 43.371 2.727 1.00 75.62 52 GLN A C 1
ATOM 419 O O . GLN A 1 52 ? 21.592 43.657 3.829 1.00 75.62 52 GLN A O 1
ATOM 424 N N . ASP A 1 53 ? 21.373 43.561 1.588 1.00 76.00 53 ASP A N 1
ATOM 425 C CA . ASP A 1 53 ? 20.185 44.432 1.486 1.00 76.00 53 ASP A CA 1
ATOM 426 C C . ASP A 1 53 ? 18.898 43.719 1.024 1.00 76.00 53 ASP A C 1
ATOM 428 O O . ASP A 1 53 ? 17.827 44.323 0.981 1.00 76.00 53 ASP A O 1
ATOM 432 N N . VAL A 1 54 ? 18.979 42.440 0.651 1.00 75.06 54 VAL A N 1
ATOM 433 C CA . VAL A 1 54 ? 17.844 41.635 0.167 1.00 75.06 54 VAL A CA 1
ATOM 434 C C . VAL A 1 54 ? 17.912 40.224 0.754 1.00 75.06 54 VAL A C 1
ATOM 436 O O . VAL A 1 54 ? 19.019 39.736 0.986 1.00 75.06 54 VAL A O 1
ATOM 439 N N . PRO A 1 55 ? 16.771 39.543 0.985 1.00 77.50 55 PRO A N 1
ATOM 440 C CA . PRO A 1 55 ? 16.739 38.165 1.477 1.00 77.50 55 PRO A CA 1
ATOM 441 C C . PRO A 1 55 ? 17.179 37.201 0.364 1.00 77.50 55 PRO A C 1
ATOM 443 O O . PRO A 1 55 ? 16.357 36.544 -0.272 1.00 77.50 55 PRO A O 1
ATOM 446 N N . TYR A 1 56 ? 18.484 37.192 0.089 1.00 84.19 56 TYR A N 1
ATOM 447 C CA . TYR A 1 56 ? 19.123 36.372 -0.929 1.00 84.19 56 TYR A CA 1
ATOM 448 C C . TYR A 1 56 ? 20.262 35.559 -0.316 1.00 84.19 56 TYR A C 1
ATOM 450 O O . TYR A 1 56 ? 21.259 36.126 0.149 1.00 84.19 56 TYR A O 1
ATOM 458 N N . GLU A 1 57 ? 20.117 34.236 -0.340 1.00 89.31 57 GLU A N 1
ATOM 459 C CA . GLU A 1 57 ? 21.100 33.295 0.189 1.00 89.31 57 GLU A CA 1
ATOM 460 C C . GLU A 1 57 ? 21.604 32.309 -0.870 1.00 89.31 57 GLU A C 1
ATOM 462 O O . GLU A 1 57 ? 20.854 31.809 -1.712 1.00 89.31 57 GLU A O 1
ATOM 467 N N . ILE A 1 58 ? 22.895 31.993 -0.768 1.00 89.75 58 ILE A N 1
ATOM 468 C CA . ILE A 1 58 ? 23.612 31.016 -1.589 1.00 89.75 58 ILE A CA 1
ATOM 469 C C . ILE A 1 58 ? 24.196 29.964 -0.670 1.00 89.75 58 ILE A C 1
ATOM 471 O O . ILE A 1 58 ? 24.878 30.297 0.299 1.00 89.75 58 ILE A O 1
ATOM 475 N N . TRP A 1 59 ? 23.959 28.698 -0.975 1.00 91.88 59 TRP A N 1
ATOM 476 C CA . TRP A 1 59 ? 24.573 27.583 -0.270 1.00 91.88 59 TRP A CA 1
ATOM 477 C C . TRP A 1 59 ? 25.425 26.781 -1.245 1.00 91.88 59 TRP A C 1
ATOM 479 O O . TRP A 1 59 ? 24.982 26.475 -2.352 1.00 91.88 59 TRP A O 1
ATOM 489 N N . ALA A 1 60 ? 26.641 26.425 -0.837 1.00 90.81 60 ALA A N 1
ATOM 490 C CA . ALA A 1 60 ? 27.479 25.519 -1.606 1.00 90.81 60 ALA A CA 1
ATOM 491 C C . ALA A 1 60 ? 27.908 24.306 -0.786 1.00 90.81 60 ALA A C 1
ATOM 493 O O . ALA A 1 60 ? 28.233 24.428 0.392 1.00 90.81 60 ALA A O 1
ATOM 494 N N . GLU A 1 61 ? 27.930 23.159 -1.457 1.00 91.06 61 GLU A N 1
ATOM 495 C CA . GLU A 1 61 ? 28.360 21.872 -0.934 1.00 91.06 61 GLU A CA 1
ATOM 496 C C . GLU A 1 61 ? 29.590 21.389 -1.706 1.00 91.06 61 GLU A C 1
ATOM 498 O O . GLU A 1 61 ? 29.580 21.310 -2.938 1.00 91.06 61 GLU A O 1
ATOM 503 N N . CYS A 1 62 ? 30.631 21.008 -0.982 1.00 89.75 62 CYS A N 1
ATOM 504 C CA . CYS A 1 62 ? 31.874 20.467 -1.496 1.00 89.75 62 CYS A CA 1
ATOM 505 C C . CYS A 1 62 ? 31.922 18.952 -1.252 1.00 89.75 62 CYS A C 1
ATOM 507 O O . CYS A 1 62 ? 31.714 18.438 -0.153 1.00 89.75 62 CYS A O 1
ATOM 509 N N . LYS A 1 63 ? 32.182 18.186 -2.313 1.00 87.38 63 LYS A N 1
ATOM 510 C CA . LYS A 1 63 ? 32.184 16.722 -2.272 1.00 87.38 63 LYS A CA 1
ATOM 511 C C . LYS A 1 63 ? 33.438 16.143 -2.895 1.00 87.38 63 LYS A C 1
ATOM 513 O O . LYS A 1 63 ? 33.549 16.024 -4.119 1.00 87.38 63 LYS A O 1
ATOM 518 N N . ARG A 1 64 ? 34.347 15.695 -2.031 1.00 85.94 64 ARG A N 1
ATOM 519 C CA . ARG A 1 64 ? 35.540 14.951 -2.421 1.00 85.94 64 ARG A CA 1
ATOM 520 C C . ARG A 1 64 ? 35.285 13.446 -2.351 1.00 85.94 64 ARG A C 1
ATOM 522 O O . ARG A 1 64 ? 35.236 12.842 -1.285 1.00 85.94 64 ARG A O 1
ATOM 529 N N . HIS A 1 65 ? 35.104 12.835 -3.514 1.00 79.62 65 HIS A N 1
ATOM 530 C CA . HIS A 1 65 ? 34.882 11.399 -3.654 1.00 79.62 65 HIS A CA 1
ATOM 531 C C . HIS A 1 65 ? 35.650 10.846 -4.858 1.00 79.62 65 HIS A C 1
ATOM 533 O O . HIS A 1 65 ? 36.065 11.587 -5.747 1.00 79.62 65 HIS A O 1
ATOM 539 N N . ASN A 1 66 ? 35.829 9.521 -4.871 1.00 75.69 66 ASN A N 1
ATOM 540 C CA . ASN A 1 66 ? 36.487 8.795 -5.964 1.00 75.69 66 ASN A CA 1
ATOM 541 C C . ASN A 1 66 ? 35.488 8.161 -6.944 1.00 75.69 66 ASN A C 1
ATOM 543 O O . ASN A 1 66 ? 35.874 7.734 -8.026 1.00 75.69 66 ASN A O 1
ATOM 547 N N . ARG A 1 67 ? 34.218 8.034 -6.546 1.00 80.06 67 ARG A N 1
ATOM 548 C CA . ARG A 1 67 ? 33.142 7.453 -7.358 1.00 80.06 67 ARG A CA 1
ATOM 549 C C . ARG A 1 67 ? 32.148 8.538 -7.725 1.00 80.06 67 ARG A C 1
ATOM 551 O O . ARG A 1 67 ? 31.989 9.483 -6.956 1.00 80.06 67 ARG A O 1
ATOM 558 N N . ALA A 1 68 ? 31.472 8.359 -8.856 1.00 82.50 68 ALA A N 1
ATOM 559 C CA . ALA A 1 68 ? 30.438 9.282 -9.287 1.00 82.50 68 ALA A CA 1
ATOM 560 C C . ALA A 1 68 ? 29.338 9.436 -8.220 1.00 82.50 68 ALA A C 1
ATOM 562 O O . ALA A 1 68 ? 28.960 8.462 -7.564 1.00 82.50 68 ALA A O 1
ATOM 563 N N . LEU A 1 69 ? 28.840 10.658 -8.041 1.00 83.06 69 LEU A N 1
ATOM 564 C CA . LEU A 1 69 ? 27.811 10.980 -7.056 1.00 83.06 69 LEU A CA 1
ATOM 565 C C . LEU A 1 69 ? 26.412 10.744 -7.625 1.00 83.06 69 LEU A C 1
ATOM 567 O O . LEU A 1 69 ? 26.033 11.329 -8.647 1.00 83.06 69 LEU A O 1
ATOM 571 N N . GLY A 1 70 ? 25.633 9.911 -6.938 1.00 76.25 70 GLY A N 1
ATOM 572 C CA . GLY A 1 70 ? 24.208 9.728 -7.180 1.00 76.25 70 GLY A CA 1
ATOM 573 C C . GLY A 1 70 ? 23.333 10.629 -6.302 1.00 76.25 70 GLY A C 1
ATOM 574 O O . GLY A 1 70 ? 23.808 11.419 -5.475 1.00 76.25 70 GLY A O 1
ATOM 575 N N . LEU A 1 71 ? 22.014 10.502 -6.474 1.00 73.25 71 LEU A N 1
ATOM 576 C CA . LEU A 1 71 ? 21.012 11.257 -5.713 1.00 73.25 71 LEU A CA 1
ATOM 577 C C . LEU A 1 71 ? 21.124 11.042 -4.206 1.00 73.25 71 LEU A C 1
ATOM 579 O O . LEU A 1 71 ? 20.871 11.963 -3.435 1.00 73.25 71 LEU A O 1
ATOM 583 N N . GLU A 1 72 ? 21.544 9.863 -3.765 1.00 66.94 72 GLU A N 1
ATOM 584 C CA . GLU A 1 72 ? 21.718 9.518 -2.356 1.00 66.94 72 GLU A CA 1
ATOM 585 C C . GLU A 1 72 ? 22.749 10.399 -1.639 1.00 66.94 72 GLU A C 1
ATOM 587 O O . GLU A 1 72 ? 22.679 10.550 -0.419 1.00 66.94 72 GLU A O 1
ATOM 592 N N . LYS A 1 73 ? 23.692 10.997 -2.380 1.00 73.88 73 LYS A N 1
ATOM 593 C CA . LYS A 1 73 ? 24.720 11.884 -1.822 1.00 73.88 73 LYS A CA 1
ATOM 594 C C . LYS A 1 73 ? 24.351 13.359 -1.869 1.00 73.88 73 LYS A C 1
ATOM 596 O O . LYS A 1 73 ? 24.773 14.087 -0.978 1.00 73.88 73 LYS A O 1
ATOM 601 N N . ILE A 1 74 ? 23.576 13.786 -2.866 1.00 78.38 74 ILE A N 1
ATOM 602 C CA . ILE A 1 74 ? 23.310 15.214 -3.106 1.00 78.38 74 ILE A CA 1
ATOM 603 C C . ILE A 1 74 ? 21.877 15.651 -2.760 1.00 78.38 74 ILE A C 1
ATOM 605 O O . ILE A 1 74 ? 21.652 16.819 -2.467 1.00 78.38 74 ILE A O 1
ATOM 609 N N . SER A 1 75 ? 20.897 14.741 -2.712 1.00 70.94 75 SER A N 1
ATOM 610 C CA . SER A 1 75 ? 19.477 15.090 -2.469 1.00 70.94 75 SER A CA 1
ATOM 611 C C . SER A 1 75 ? 19.199 15.714 -1.095 1.00 70.94 75 SER A C 1
ATOM 613 O O . SER A 1 75 ? 18.205 16.418 -0.930 1.00 70.94 75 SER A O 1
ATOM 615 N N . LYS A 1 76 ? 20.081 15.504 -0.110 1.00 73.75 76 LYS A N 1
ATOM 616 C CA . LYS A 1 76 ? 19.975 16.108 1.224 1.00 73.75 76 LYS A CA 1
ATOM 617 C C . LYS A 1 76 ? 19.954 17.637 1.168 1.00 73.75 76 LYS A C 1
ATOM 619 O O . LYS A 1 76 ? 19.094 18.259 1.787 1.00 73.75 76 LYS A O 1
ATOM 624 N N . ASN A 1 77 ? 20.884 18.230 0.420 1.00 79.19 77 ASN A N 1
ATOM 625 C CA . ASN A 1 77 ? 21.041 19.683 0.350 1.00 79.19 77 ASN A CA 1
ATOM 626 C C . ASN A 1 77 ? 19.823 20.334 -0.318 1.00 79.19 77 ASN A C 1
ATOM 628 O O . ASN A 1 77 ? 19.429 21.426 0.069 1.00 79.19 77 ASN A O 1
ATOM 632 N N . VAL A 1 78 ? 19.163 19.620 -1.237 1.00 77.94 78 VAL A N 1
ATOM 633 C CA . VAL A 1 78 ? 17.923 20.073 -1.880 1.00 77.94 78 VAL A CA 1
ATOM 634 C C . VAL A 1 78 ? 16.803 20.282 -0.860 1.00 77.94 78 VAL A C 1
ATOM 636 O O . VAL A 1 78 ? 16.170 21.332 -0.868 1.00 77.94 78 VAL A O 1
ATOM 639 N N . ILE A 1 79 ? 16.585 19.336 0.063 1.00 74.38 79 ILE A N 1
ATOM 640 C CA . ILE A 1 79 ? 15.561 19.504 1.110 1.00 74.38 79 ILE A CA 1
ATOM 641 C C . ILE A 1 79 ? 15.887 20.694 2.017 1.00 74.38 79 ILE A C 1
ATOM 643 O O . ILE A 1 79 ? 14.989 21.443 2.397 1.00 74.38 79 ILE A O 1
ATOM 647 N N . LEU A 1 80 ? 17.161 20.889 2.361 1.00 75.38 80 LEU A N 1
ATOM 648 C CA . LEU A 1 80 ? 17.567 22.007 3.213 1.00 75.38 80 LEU A CA 1
ATOM 649 C C . LEU A 1 80 ? 17.364 23.361 2.522 1.00 75.38 80 LEU A C 1
ATOM 651 O O . LEU A 1 80 ? 16.865 24.294 3.145 1.00 75.38 80 LEU A O 1
ATOM 655 N N . VAL A 1 81 ? 17.693 23.445 1.234 1.00 81.06 81 VAL A N 1
ATOM 656 C CA . VAL A 1 81 ? 17.487 24.636 0.400 1.00 81.06 81 VAL A CA 1
ATOM 657 C C . VAL A 1 81 ? 16.009 25.003 0.323 1.00 81.06 81 VAL A C 1
ATOM 659 O O . VAL A 1 81 ? 15.665 26.159 0.558 1.00 81.06 81 VAL A O 1
ATOM 662 N N . ILE A 1 82 ? 15.130 24.016 0.114 1.00 76.94 82 ILE A N 1
ATOM 663 C CA . ILE A 1 82 ? 13.672 24.215 0.137 1.00 76.94 82 ILE A CA 1
ATOM 664 C C . ILE A 1 82 ? 13.219 24.699 1.526 1.00 76.94 82 ILE A C 1
ATOM 666 O O . ILE A 1 82 ? 12.509 25.692 1.635 1.00 76.94 82 ILE A O 1
ATOM 670 N N . SER A 1 83 ? 13.677 24.041 2.597 1.00 72.44 83 SER A N 1
ATOM 671 C CA . SER A 1 83 ? 13.323 24.355 3.994 1.00 72.44 83 SER A CA 1
ATOM 672 C C . SER A 1 83 ? 13.656 25.782 4.425 1.00 72.44 83 SER A C 1
ATOM 674 O O . SER A 1 83 ? 12.915 26.381 5.208 1.00 72.44 83 SER A O 1
ATOM 676 N N . LYS A 1 84 ? 14.789 26.318 3.966 1.00 75.44 84 LYS A N 1
ATOM 677 C CA . LYS A 1 84 ? 15.262 27.651 4.361 1.00 75.44 84 LYS A CA 1
ATOM 678 C C . LYS A 1 84 ? 14.953 28.734 3.324 1.00 75.44 84 LYS A C 1
ATOM 680 O O . LYS A 1 84 ? 15.312 29.880 3.564 1.00 75.44 84 LYS A O 1
ATOM 685 N N . GLY A 1 85 ? 14.308 28.390 2.205 1.00 77.94 85 GLY A N 1
ATOM 686 C CA . GLY A 1 85 ? 14.010 29.337 1.127 1.00 77.94 85 GLY A CA 1
ATOM 687 C C . GLY A 1 85 ? 15.265 29.879 0.436 1.00 77.94 85 GLY A C 1
ATOM 688 O O . GLY A 1 85 ? 15.337 31.068 0.145 1.00 77.94 85 GLY A O 1
ATOM 689 N N . ILE A 1 86 ? 16.269 29.025 0.219 1.00 86.94 86 ILE A N 1
ATOM 690 C CA . ILE A 1 86 ? 17.564 29.419 -0.357 1.00 86.94 86 ILE A CA 1
ATOM 691 C C . ILE A 1 86 ? 17.447 29.615 -1.866 1.00 86.94 86 ILE A C 1
ATOM 693 O O . ILE A 1 86 ? 16.808 28.824 -2.558 1.00 86.94 86 ILE A O 1
ATOM 697 N N . ASN A 1 87 ? 18.098 30.654 -2.388 1.00 91.12 87 ASN A N 1
ATOM 698 C CA . ASN A 1 87 ? 17.956 31.073 -3.780 1.00 91.12 87 ASN A CA 1
ATOM 699 C C . ASN A 1 87 ? 18.899 30.325 -4.729 1.00 91.12 87 ASN A C 1
ATOM 701 O O . ASN A 1 87 ? 18.518 30.052 -5.868 1.00 91.12 87 ASN A O 1
ATOM 705 N N . GLU A 1 88 ? 20.115 29.990 -4.283 1.00 92.12 88 GLU A N 1
ATOM 706 C CA . GLU A 1 88 ? 21.104 29.268 -5.093 1.00 92.12 88 GLU A CA 1
ATOM 707 C C . GLU A 1 88 ? 21.751 28.103 -4.336 1.00 92.12 88 GLU A C 1
ATOM 709 O O . GLU A 1 88 ? 22.210 28.259 -3.204 1.00 92.12 88 GLU A O 1
ATOM 714 N N . LEU A 1 89 ? 21.850 26.952 -5.003 1.00 93.19 89 LEU A N 1
ATOM 715 C CA . LEU A 1 89 ? 22.550 25.759 -4.538 1.00 93.19 89 LEU A CA 1
ATOM 716 C C . LEU A 1 89 ? 23.702 25.409 -5.483 1.00 93.19 89 LEU A C 1
ATOM 718 O O . LEU A 1 89 ? 23.491 25.179 -6.673 1.00 93.19 89 LEU A O 1
ATOM 722 N N . ILE A 1 90 ? 24.921 25.317 -4.962 1.00 93.56 90 ILE A N 1
ATOM 723 C CA . ILE A 1 90 ? 26.123 25.035 -5.754 1.00 93.56 90 ILE A CA 1
ATOM 724 C C . ILE A 1 90 ? 26.765 23.733 -5.272 1.00 93.56 90 ILE A C 1
ATOM 726 O O . ILE A 1 90 ? 27.035 23.574 -4.089 1.00 93.56 90 ILE A O 1
ATOM 730 N N . TYR A 1 91 ? 27.060 22.809 -6.182 1.00 93.44 91 TYR A N 1
ATOM 731 C CA . TYR A 1 91 ? 27.829 21.601 -5.886 1.00 93.44 91 TYR A CA 1
ATOM 732 C C . TYR A 1 91 ? 29.218 21.689 -6.505 1.00 93.44 91 TYR A C 1
ATOM 734 O O . TYR A 1 91 ? 29.345 21.776 -7.728 1.00 93.44 91 TYR A O 1
ATOM 742 N N . PHE A 1 92 ? 30.248 21.577 -5.674 1.00 93.31 92 PHE A N 1
ATOM 743 C CA . PHE A 1 92 ? 31.620 21.321 -6.098 1.00 93.31 92 PHE A CA 1
ATOM 744 C C . PHE A 1 92 ? 31.931 19.842 -5.908 1.00 93.31 92 PHE A C 1
ATOM 746 O O . PHE A 1 92 ? 31.746 19.312 -4.813 1.00 93.31 92 PHE A O 1
ATOM 753 N N . SER A 1 93 ? 32.424 19.154 -6.940 1.00 92.69 93 SER A N 1
ATOM 754 C CA . SER A 1 93 ? 32.841 17.760 -6.778 1.00 92.69 93 SER A CA 1
ATOM 755 C C . SER A 1 93 ? 34.089 17.379 -7.556 1.00 92.69 93 SER A C 1
ATOM 757 O O . SER A 1 93 ? 34.221 17.679 -8.739 1.00 92.69 93 SER A O 1
ATOM 759 N N . THR A 1 94 ? 34.990 16.659 -6.882 1.00 89.75 94 THR A N 1
ATOM 760 C CA . THR A 1 94 ? 36.198 16.080 -7.494 1.00 89.75 94 THR A CA 1
ATOM 761 C C . THR A 1 94 ? 35.917 14.815 -8.305 1.00 89.75 94 THR A C 1
ATOM 763 O O . THR A 1 94 ? 36.794 14.357 -9.032 1.00 89.75 94 THR A O 1
ATOM 766 N N . SER A 1 95 ? 34.732 14.226 -8.147 1.00 89.12 95 SER A N 1
ATOM 767 C CA . SER A 1 95 ? 34.223 13.096 -8.927 1.00 89.12 95 SER A CA 1
ATOM 768 C C . SER A 1 95 ? 33.122 13.560 -9.870 1.00 89.12 95 SER A C 1
ATOM 770 O O . SER A 1 95 ? 32.527 14.616 -9.664 1.00 89.12 95 SER A O 1
ATOM 772 N N . ASP A 1 96 ? 32.787 12.737 -10.859 1.00 88.69 96 ASP A N 1
ATOM 773 C CA . ASP A 1 96 ? 31.613 12.996 -11.686 1.00 88.69 96 ASP A CA 1
ATOM 774 C C . ASP A 1 96 ? 30.317 12.996 -10.866 1.00 88.69 96 ASP A C 1
ATOM 776 O O . ASP A 1 96 ? 30.206 12.349 -9.825 1.00 88.69 96 ASP A O 1
ATOM 780 N N . ILE A 1 97 ? 29.309 13.714 -11.349 1.00 88.56 97 ILE A N 1
ATOM 781 C CA . ILE A 1 97 ? 27.940 13.620 -10.841 1.00 88.56 97 ILE A CA 1
ATOM 782 C C . ILE A 1 97 ? 27.118 12.924 -11.915 1.00 88.56 97 ILE A C 1
ATOM 784 O O . ILE A 1 97 ? 27.180 13.283 -13.092 1.00 88.56 97 ILE A O 1
ATOM 788 N N . THR A 1 98 ? 26.353 11.911 -11.520 1.00 85.06 98 THR A N 1
ATOM 789 C CA . THR A 1 98 ? 25.549 11.135 -12.467 1.00 85.06 98 THR A CA 1
ATOM 790 C C . THR A 1 98 ? 24.550 12.040 -13.195 1.00 85.06 98 THR A C 1
ATOM 792 O O . THR A 1 98 ? 23.915 12.922 -12.605 1.00 85.06 98 THR A O 1
ATOM 795 N N . ARG A 1 99 ? 24.381 11.821 -14.506 1.00 85.19 99 ARG A N 1
ATOM 796 C CA . ARG A 1 99 ? 23.455 12.606 -15.345 1.00 85.19 99 ARG A CA 1
ATOM 797 C C . ARG A 1 99 ? 22.023 12.565 -14.809 1.00 85.19 99 ARG A C 1
ATOM 799 O O . ARG A 1 99 ? 21.325 13.580 -14.865 1.00 85.19 99 ARG A O 1
ATOM 806 N N . ASN A 1 100 ? 21.610 11.417 -14.265 1.00 80.88 100 ASN A N 1
ATOM 807 C CA . ASN A 1 100 ? 20.293 11.252 -13.662 1.00 80.88 100 ASN A CA 1
ATOM 808 C C . ASN A 1 100 ? 20.133 12.110 -12.396 1.00 80.88 100 ASN A C 1
ATOM 810 O O . ASN A 1 100 ? 19.107 12.766 -12.230 1.00 80.88 100 ASN A O 1
ATOM 814 N N . ALA A 1 101 ? 21.157 12.187 -11.538 1.00 83.12 101 ALA A N 1
ATOM 815 C CA . ALA A 1 101 ? 21.109 13.046 -10.358 1.00 83.12 101 ALA A CA 1
ATOM 816 C C . ALA A 1 101 ? 21.053 14.536 -10.726 1.00 83.12 101 ALA A C 1
ATOM 818 O O . ALA A 1 101 ? 20.239 15.266 -10.164 1.00 83.12 101 ALA A O 1
ATOM 819 N N . VAL A 1 102 ? 21.832 14.973 -11.725 1.00 88.38 102 VAL A N 1
ATOM 820 C CA . VAL A 1 102 ? 21.749 16.342 -12.271 1.00 88.38 102 VAL A CA 1
ATOM 821 C C . VAL A 1 102 ? 20.340 16.641 -12.792 1.00 88.38 102 VAL A C 1
ATOM 823 O O . VAL A 1 102 ? 19.781 17.687 -12.464 1.00 88.38 102 VAL A O 1
ATOM 826 N N . LYS A 1 103 ? 19.747 15.719 -13.564 1.00 86.94 103 LYS A N 1
ATOM 827 C CA . LYS A 1 103 ? 18.382 15.850 -14.098 1.00 86.94 103 LYS A CA 1
ATOM 828 C C . LYS A 1 103 ? 17.350 15.994 -12.985 1.00 86.94 103 LYS A C 1
ATOM 830 O O . LYS A 1 103 ? 16.634 16.992 -12.952 1.00 86.94 103 LYS A O 1
ATOM 835 N N . HIS A 1 104 ? 17.319 15.055 -12.042 1.00 81.44 104 HIS A N 1
ATOM 836 C CA . HIS A 1 104 ? 16.368 15.076 -10.931 1.00 81.44 104 HIS A CA 1
ATOM 837 C C . HIS A 1 104 ? 16.500 16.336 -10.072 1.00 81.44 104 HIS A C 1
ATOM 839 O O . HIS A 1 104 ? 15.498 16.998 -9.813 1.00 81.44 104 HIS A O 1
ATOM 845 N N . VAL A 1 105 ? 17.715 16.708 -9.655 1.00 86.00 105 VAL A N 1
ATOM 846 C CA . VAL A 1 105 ? 17.919 17.919 -8.845 1.00 86.00 105 VAL A CA 1
ATOM 847 C C . VAL A 1 105 ? 17.526 19.174 -9.628 1.00 86.00 105 VAL A C 1
ATOM 849 O O . VAL A 1 105 ? 16.905 20.065 -9.059 1.00 86.00 105 VAL A O 1
ATOM 852 N N . SER A 1 106 ? 17.809 19.235 -10.934 1.00 89.19 106 SER A N 1
ATOM 853 C CA . SER A 1 106 ? 17.397 20.355 -11.787 1.00 89.19 106 SER A CA 1
ATOM 854 C C . SER A 1 106 ? 15.873 20.485 -11.908 1.00 89.19 106 SER A C 1
ATOM 856 O O . SER A 1 106 ? 15.351 21.599 -11.846 1.00 89.19 106 SER A O 1
ATOM 858 N N . ILE A 1 107 ? 15.153 19.365 -12.028 1.00 83.56 107 ILE A N 1
ATOM 859 C CA . ILE A 1 107 ? 13.682 19.337 -12.039 1.00 83.56 107 ILE A CA 1
ATOM 860 C C . ILE A 1 107 ? 13.119 19.777 -10.681 1.00 83.56 107 ILE A C 1
ATOM 862 O O . ILE A 1 107 ? 12.173 20.557 -10.634 1.00 83.56 107 ILE A O 1
ATOM 866 N N . VAL A 1 108 ? 13.697 19.329 -9.563 1.00 82.38 108 VAL A N 1
ATOM 867 C CA . VAL A 1 108 ? 13.254 19.773 -8.230 1.00 82.38 108 VAL A CA 1
ATOM 868 C C . VAL A 1 108 ? 13.520 21.272 -8.044 1.00 82.38 108 VAL A C 1
ATOM 870 O O . VAL A 1 108 ? 12.636 21.998 -7.601 1.00 82.38 108 VAL A O 1
ATOM 873 N N . ALA A 1 109 ? 14.684 21.761 -8.475 1.00 86.62 109 ALA A N 1
ATOM 874 C CA . ALA A 1 109 ? 15.014 23.186 -8.482 1.00 86.62 109 ALA A CA 1
ATOM 875 C C . ALA A 1 109 ? 14.018 24.020 -9.302 1.00 86.62 109 ALA A C 1
ATOM 877 O O . ALA A 1 109 ? 13.645 25.120 -8.900 1.00 86.62 109 ALA A O 1
ATOM 878 N N . ALA A 1 110 ? 13.520 23.471 -10.417 1.00 84.69 110 ALA A N 1
ATOM 879 C CA . ALA A 1 110 ? 12.443 24.066 -11.201 1.00 84.69 110 ALA A CA 1
ATOM 880 C C . ALA A 1 110 ? 11.149 24.231 -10.410 1.00 84.69 110 ALA A C 1
ATOM 882 O O . ALA A 1 110 ? 10.587 25.323 -10.404 1.00 84.69 110 ALA A O 1
ATOM 883 N N . LYS A 1 111 ? 10.699 23.161 -9.747 1.00 79.56 111 LYS A N 1
ATOM 884 C CA . LYS A 1 111 ? 9.435 23.141 -9.002 1.00 79.56 111 LYS A CA 1
ATOM 885 C C . LYS A 1 111 ? 9.447 24.074 -7.790 1.00 79.56 111 LYS A C 1
ATOM 887 O O . LYS A 1 111 ? 8.423 24.666 -7.478 1.00 79.56 111 LYS A O 1
ATOM 892 N N . HIS A 1 112 ? 10.601 24.220 -7.138 1.00 80.88 112 HIS A N 1
ATOM 893 C CA . HIS A 1 112 ? 10.761 25.033 -5.922 1.00 80.88 112 HIS A CA 1
ATOM 894 C C . HIS A 1 112 ? 11.417 26.399 -6.168 1.00 80.88 112 HIS A C 1
ATOM 896 O O . HIS A 1 112 ? 11.747 27.098 -5.217 1.00 80.88 112 HIS A O 1
ATOM 902 N N . ASN A 1 113 ? 11.597 26.791 -7.433 1.00 85.19 113 ASN A N 1
ATOM 903 C CA . ASN A 1 113 ? 12.096 28.104 -7.848 1.00 85.19 113 ASN A CA 1
ATOM 904 C C . ASN A 1 113 ? 13.439 28.527 -7.206 1.00 85.19 113 ASN A C 1
ATOM 906 O O . ASN A 1 113 ? 13.597 29.665 -6.763 1.00 85.19 113 ASN A O 1
ATOM 910 N N . PHE A 1 114 ? 14.421 27.623 -7.191 1.00 90.00 114 PHE A N 1
ATOM 911 C CA . PHE A 1 114 ? 15.806 27.944 -6.824 1.00 90.00 114 PHE A CA 1
ATOM 912 C C . PHE A 1 114 ? 16.777 27.606 -7.966 1.00 90.00 114 PHE A C 1
ATOM 914 O O . PHE A 1 114 ? 16.491 26.784 -8.838 1.00 90.00 114 PHE A O 1
ATOM 921 N N . SER A 1 115 ? 17.936 28.263 -7.990 1.00 93.44 115 SER A N 1
ATOM 922 C CA . SER A 1 115 ? 19.002 28.018 -8.967 1.00 93.44 115 SER A CA 1
ATOM 923 C C . SER A 1 115 ? 19.910 26.886 -8.499 1.00 93.44 115 SER A C 1
ATOM 925 O O . SER A 1 115 ? 20.261 26.826 -7.323 1.00 93.44 115 SER A O 1
ATOM 927 N N . VAL A 1 116 ? 20.341 26.011 -9.410 1.00 94.94 116 VAL A N 1
ATOM 928 C CA . VAL A 1 116 ? 21.324 24.965 -9.101 1.00 94.94 116 VAL A CA 1
ATOM 929 C C . VAL A 1 116 ? 22.521 25.032 -10.041 1.00 94.94 116 VAL A C 1
ATOM 931 O O . VAL A 1 116 ? 22.358 25.199 -11.248 1.00 94.94 116 VAL A O 1
ATOM 934 N N . THR A 1 117 ? 23.721 24.858 -9.495 1.00 95.12 117 THR A N 1
ATOM 935 C CA . THR A 1 117 ? 24.989 24.890 -10.229 1.00 95.12 117 THR A CA 1
ATOM 936 C C . THR A 1 117 ? 25.813 23.648 -9.903 1.00 95.12 117 THR A C 1
ATOM 938 O O . THR A 1 117 ? 26.030 23.333 -8.738 1.00 95.12 117 THR A O 1
ATOM 941 N N . PHE A 1 118 ? 26.310 22.950 -10.926 1.00 94.38 118 PHE A N 1
ATOM 942 C CA . PHE A 1 118 ? 27.185 21.784 -10.781 1.00 94.38 118 PHE A CA 1
ATOM 943 C C . PHE A 1 118 ? 28.575 22.077 -11.357 1.00 94.38 118 PHE A C 1
ATOM 945 O O . PHE A 1 118 ? 28.727 22.328 -12.558 1.00 94.38 118 PHE A O 1
ATOM 952 N N . ILE A 1 119 ? 29.596 22.016 -10.504 1.00 92.62 119 ILE A N 1
ATOM 953 C CA . ILE A 1 119 ? 30.999 22.278 -10.830 1.00 92.62 119 ILE A CA 1
ATOM 954 C C . ILE A 1 119 ? 31.806 21.011 -10.513 1.00 92.62 119 ILE A C 1
ATOM 956 O O . ILE A 1 119 ? 32.220 20.772 -9.380 1.00 92.62 119 ILE A O 1
ATOM 960 N N . TYR A 1 120 ? 32.004 20.172 -11.530 1.00 92.06 120 TYR A N 1
ATOM 961 C CA . TYR A 1 120 ? 32.744 18.909 -11.441 1.00 92.06 120 TYR A CA 1
ATOM 962 C C . TYR A 1 120 ? 33.486 18.602 -12.750 1.00 92.06 120 TYR A C 1
ATOM 964 O O . TYR A 1 120 ? 33.326 19.318 -13.747 1.00 92.06 120 TYR A O 1
ATOM 972 N N . GLY A 1 121 ? 34.316 17.555 -12.746 1.00 86.94 121 GLY A N 1
ATOM 973 C CA . GLY A 1 121 ? 35.115 17.152 -13.906 1.00 86.94 121 GLY A CA 1
ATOM 974 C C . GLY A 1 121 ? 35.996 18.297 -14.421 1.00 86.94 121 GLY A C 1
ATOM 975 O O . GLY A 1 121 ? 36.499 19.106 -13.642 1.00 86.94 121 GLY A O 1
ATOM 976 N N . ASN A 1 122 ? 36.137 18.426 -15.745 1.00 83.69 122 ASN A N 1
ATOM 977 C CA . ASN A 1 122 ? 36.964 19.483 -16.349 1.00 83.69 122 ASN A CA 1
ATOM 978 C C . ASN A 1 122 ? 36.525 20.903 -15.961 1.00 83.69 122 ASN A C 1
ATOM 980 O O . ASN A 1 122 ? 37.372 21.784 -15.802 1.00 83.69 122 ASN A O 1
ATOM 984 N N . ARG A 1 123 ? 35.219 21.121 -15.754 1.00 87.00 123 ARG A N 1
ATOM 985 C CA . ARG A 1 123 ? 34.684 22.430 -15.362 1.00 87.00 123 ARG A CA 1
ATOM 986 C C . ARG A 1 123 ? 35.240 22.876 -14.010 1.00 87.00 123 ARG A C 1
ATOM 988 O O . ARG A 1 123 ? 35.583 24.042 -13.870 1.00 87.00 123 ARG A O 1
ATOM 995 N N . LEU A 1 124 ? 35.377 21.965 -13.043 1.00 90.06 124 LEU A N 1
ATOM 996 C CA . LEU A 1 124 ? 35.941 22.283 -11.727 1.00 90.06 124 LEU A CA 1
ATOM 997 C C . LEU A 1 124 ? 37.347 22.870 -11.845 1.00 90.06 124 LEU A C 1
ATOM 999 O O . LEU A 1 124 ? 37.624 23.933 -11.294 1.00 90.06 124 LEU A O 1
ATOM 1003 N N . TYR A 1 125 ? 38.225 22.198 -12.588 1.00 86.81 125 TYR A N 1
ATOM 1004 C CA . TYR A 1 125 ? 39.611 22.634 -12.739 1.00 86.81 125 TYR A CA 1
ATOM 1005 C C . TYR A 1 125 ? 39.707 23.982 -13.462 1.00 86.81 125 TYR A C 1
ATOM 1007 O O . TYR A 1 125 ? 40.519 24.824 -13.084 1.00 86.81 125 TYR A O 1
ATOM 1015 N N . GLN A 1 126 ? 38.860 24.205 -14.470 1.00 82.75 126 GLN A N 1
ATOM 1016 C CA . GLN A 1 126 ? 38.829 25.456 -15.225 1.00 82.75 126 GLN A CA 1
ATOM 1017 C C . GLN A 1 126 ? 38.318 26.627 -14.376 1.00 82.75 126 GLN A C 1
ATOM 1019 O O . GLN A 1 126 ? 38.977 27.664 -14.321 1.00 82.75 126 GLN A O 1
ATOM 1024 N N . GLU A 1 127 ? 37.198 26.453 -13.674 1.00 86.81 127 GLU A N 1
ATOM 1025 C CA . GLU A 1 127 ? 36.613 27.481 -12.804 1.00 86.81 127 GLU A CA 1
ATOM 1026 C C . GLU A 1 127 ? 37.581 27.857 -11.674 1.00 86.81 127 GLU A C 1
ATOM 1028 O O . GLU A 1 127 ? 37.806 29.036 -11.421 1.00 86.81 127 GLU A O 1
ATOM 1033 N N . LEU A 1 128 ? 38.245 26.877 -11.048 1.00 88.38 128 LEU A N 1
ATOM 1034 C CA . LEU A 1 128 ? 39.208 27.144 -9.976 1.00 88.38 128 LEU A CA 1
ATOM 1035 C C . LEU A 1 128 ? 40.522 27.760 -10.476 1.00 88.38 128 LEU A C 1
ATOM 1037 O O . LEU A 1 128 ? 41.180 28.464 -9.712 1.00 88.38 128 LEU A O 1
ATOM 1041 N N . SER A 1 129 ? 40.900 27.560 -11.745 1.00 85.12 129 SER A N 1
ATOM 1042 C CA . SER A 1 129 ? 42.159 28.079 -12.312 1.00 85.12 129 SER A CA 1
ATOM 1043 C C . SER A 1 129 ? 42.276 29.609 -12.307 1.00 85.12 129 SER A C 1
ATOM 1045 O O . SER A 1 129 ? 43.386 30.137 -12.389 1.00 85.12 129 SER A O 1
ATOM 1047 N N . ILE A 1 130 ? 41.155 30.329 -12.175 1.00 83.81 130 ILE A N 1
ATOM 1048 C CA . ILE A 1 130 ? 41.141 31.797 -12.092 1.00 83.81 130 ILE A CA 1
ATOM 1049 C C . ILE A 1 130 ? 41.749 32.316 -10.782 1.00 83.81 130 ILE A C 1
ATOM 1051 O O . ILE A 1 130 ? 42.086 33.499 -10.685 1.00 83.81 130 ILE A O 1
ATOM 1055 N N . LEU A 1 131 ? 41.873 31.453 -9.766 1.00 86.69 131 LEU A N 1
ATOM 1056 C CA . LEU A 1 131 ? 42.417 31.831 -8.471 1.00 86.69 131 LEU A CA 1
ATOM 1057 C C . LEU A 1 131 ? 43.885 32.271 -8.603 1.00 86.69 131 LEU A C 1
ATOM 1059 O O . LEU A 1 131 ? 44.671 31.596 -9.273 1.00 86.69 131 LEU A O 1
ATOM 1063 N N . PRO A 1 132 ? 44.305 33.351 -7.910 1.00 84.69 132 PRO A N 1
ATOM 1064 C CA . PRO A 1 132 ? 45.665 33.888 -8.019 1.00 84.69 132 PRO A CA 1
ATOM 1065 C C . PRO A 1 132 ? 46.776 32.849 -7.810 1.00 84.69 132 PRO A C 1
ATOM 1067 O O . PRO A 1 132 ? 47.804 32.896 -8.482 1.00 84.69 132 PRO A O 1
ATOM 1070 N N . ARG A 1 133 ? 46.551 31.863 -6.931 1.00 84.94 133 ARG A N 1
ATOM 1071 C CA . ARG A 1 133 ? 47.514 30.794 -6.614 1.00 84.94 133 ARG A CA 1
ATOM 1072 C C . ARG A 1 133 ? 47.827 29.841 -7.775 1.00 84.94 133 ARG A C 1
ATOM 1074 O O . ARG A 1 133 ? 48.857 29.181 -7.734 1.00 84.94 133 ARG A O 1
ATOM 1081 N N . PHE A 1 134 ? 46.985 29.782 -8.808 1.00 84.25 134 PHE A N 1
ATOM 1082 C CA . PHE A 1 134 ? 47.221 28.955 -9.999 1.00 84.25 134 PHE A CA 1
ATOM 1083 C C . PHE A 1 134 ? 47.779 29.751 -11.187 1.00 84.25 134 PHE A C 1
ATOM 1085 O O . PHE A 1 134 ? 48.011 29.185 -12.255 1.00 84.25 134 PHE A O 1
ATOM 1092 N N . GLN A 1 135 ? 48.038 31.056 -11.024 1.00 71.56 135 GLN A N 1
ATOM 1093 C CA . GLN A 1 135 ? 48.562 31.898 -12.106 1.00 71.56 135 GLN A CA 1
ATOM 1094 C C . GLN A 1 135 ? 50.028 31.594 -12.464 1.00 71.56 135 GLN A C 1
ATOM 1096 O O . GLN A 1 135 ? 50.422 31.839 -13.606 1.00 71.56 135 GLN A O 1
ATOM 1101 N N . TYR A 1 136 ? 50.810 31.031 -11.531 1.00 67.19 136 TYR A N 1
ATOM 1102 C CA . TYR A 1 136 ? 52.239 30.733 -11.687 1.00 67.19 136 TYR A CA 1
ATOM 1103 C C . TYR A 1 136 ? 52.556 29.296 -11.227 1.00 67.19 136 TYR A C 1
ATOM 1105 O O . TYR A 1 136 ? 52.138 28.888 -10.150 1.00 67.19 136 TYR A O 1
ATOM 1113 N N . GLY A 1 137 ? 53.308 28.524 -12.024 1.00 63.31 137 GLY A N 1
ATOM 1114 C CA . GLY A 1 137 ? 53.808 27.187 -11.638 1.00 63.31 137 GLY A CA 1
ATOM 1115 C C . GLY A 1 137 ? 52.897 25.983 -11.941 1.00 63.31 137 GLY A C 1
ATOM 1116 O O . GLY A 1 137 ? 53.299 24.848 -11.684 1.00 63.31 137 GLY A O 1
ATOM 1117 N N . PHE A 1 138 ? 51.716 26.202 -12.531 1.00 70.38 138 PHE A N 1
ATOM 1118 C CA . PHE A 1 138 ? 50.785 25.151 -12.965 1.00 70.38 138 PHE A CA 1
ATOM 1119 C C . PHE A 1 138 ? 50.609 25.155 -14.488 1.00 70.38 138 PHE A C 1
ATOM 1121 O O . PHE A 1 138 ? 50.571 26.214 -15.117 1.00 70.38 138 PHE A O 1
ATOM 1128 N N . GLU A 1 139 ? 50.489 23.968 -15.085 1.00 66.69 139 GLU A N 1
ATOM 1129 C CA . GLU A 1 139 ? 50.131 23.826 -16.502 1.00 66.69 139 GLU A CA 1
ATOM 1130 C C . GLU A 1 139 ? 48.702 24.344 -16.716 1.00 66.69 139 GLU A C 1
ATOM 1132 O O . GLU A 1 139 ? 47.760 23.867 -16.080 1.00 66.69 139 GLU A O 1
ATOM 1137 N N . LYS A 1 140 ? 48.539 25.346 -17.588 1.00 59.56 140 LYS A N 1
ATOM 1138 C CA . LYS A 1 140 ? 47.223 25.896 -17.927 1.00 59.56 140 LYS A CA 1
ATOM 1139 C C . LYS A 1 140 ? 46.495 24.959 -18.890 1.00 59.56 140 LYS A C 1
ATOM 1141 O O . LYS A 1 140 ? 47.081 24.461 -19.846 1.00 59.56 140 LYS A O 1
ATOM 1146 N N . SER A 1 141 ? 45.200 24.769 -18.653 1.00 59.00 141 SER A N 1
ATOM 1147 C CA . SER A 1 141 ? 44.282 24.156 -19.616 1.00 59.00 141 SER A CA 1
ATOM 1148 C C . SER A 1 141 ? 44.294 24.953 -20.925 1.00 59.00 141 SER A C 1
ATOM 1150 O O . SER A 1 141 ? 44.048 26.157 -20.907 1.00 59.00 141 SER A O 1
ATOM 1152 N N . ASN A 1 142 ? 44.537 24.285 -22.057 1.00 55.78 142 ASN A N 1
ATOM 1153 C CA . ASN A 1 142 ? 44.458 24.899 -23.390 1.00 55.78 142 ASN A CA 1
ATOM 1154 C C . ASN A 1 142 ? 43.007 25.094 -23.879 1.00 55.78 142 ASN A C 1
ATOM 1156 O O . ASN A 1 142 ? 42.787 25.737 -24.904 1.00 55.78 142 ASN A O 1
ATOM 1160 N N . GLU A 1 143 ? 42.011 24.551 -23.173 1.00 58.75 143 GLU A N 1
ATOM 1161 C CA . GLU A 1 143 ? 40.596 24.752 -23.495 1.00 58.75 143 GLU A CA 1
ATOM 1162 C C . GLU A 1 143 ? 40.096 26.090 -22.932 1.00 58.75 143 GLU A C 1
ATOM 1164 O O . GLU A 1 143 ? 40.082 26.305 -21.719 1.00 58.75 143 GLU A O 1
ATOM 1169 N N . ILE A 1 144 ? 39.672 26.990 -23.824 1.00 60.84 144 ILE A N 1
ATOM 1170 C CA . ILE A 1 144 ? 39.028 28.263 -23.477 1.00 60.84 144 ILE A CA 1
ATOM 1171 C C . ILE A 1 144 ? 37.540 27.996 -23.216 1.00 60.84 144 ILE A C 1
ATOM 1173 O O . ILE A 1 144 ? 36.838 27.526 -24.116 1.00 60.84 144 ILE A O 1
ATOM 1177 N N . ILE A 1 145 ? 37.038 28.343 -22.023 1.00 63.31 145 ILE A N 1
ATOM 1178 C CA . ILE A 1 145 ? 35.591 28.382 -21.769 1.00 63.31 145 ILE A CA 1
ATOM 1179 C C . ILE A 1 145 ? 34.993 29.478 -22.654 1.00 63.31 145 ILE A C 1
ATOM 1181 O O . ILE A 1 145 ? 35.298 30.662 -22.497 1.00 63.31 145 ILE A O 1
ATOM 1185 N N . LYS A 1 146 ? 34.143 29.084 -23.603 1.00 70.75 146 LYS A N 1
ATOM 1186 C CA . LYS A 1 146 ? 33.379 30.039 -24.404 1.00 70.75 146 LYS A CA 1
ATOM 1187 C C . LYS A 1 146 ? 32.328 30.710 -23.518 1.00 70.75 146 LYS A C 1
ATOM 1189 O O . LYS A 1 146 ? 31.652 30.052 -22.735 1.00 70.75 146 LYS A O 1
ATOM 1194 N N . ASN A 1 147 ? 32.205 32.028 -23.654 1.00 82.88 147 ASN A N 1
ATOM 1195 C CA . ASN A 1 147 ? 31.164 32.827 -23.007 1.00 82.88 147 ASN A CA 1
ATOM 1196 C C . ASN A 1 147 ? 29.839 32.632 -23.766 1.00 82.88 147 ASN A C 1
ATOM 1198 O O . ASN A 1 147 ? 29.442 33.492 -24.555 1.00 82.88 147 ASN A O 1
ATOM 1202 N N . ASP A 1 148 ? 29.229 31.456 -23.615 1.00 89.19 148 ASP A N 1
ATOM 1203 C CA . ASP A 1 148 ? 28.012 31.042 -24.311 1.00 89.19 148 ASP A CA 1
ATOM 1204 C C . ASP A 1 148 ? 27.052 30.221 -23.423 1.00 89.19 148 ASP A C 1
ATOM 1206 O O . ASP A 1 148 ? 27.270 30.015 -22.228 1.00 89.19 148 ASP A O 1
ATOM 1210 N N . LEU A 1 149 ? 25.925 29.794 -24.001 1.00 91.56 149 LEU A N 1
ATOM 1211 C CA . LEU A 1 149 ? 25.057 28.787 -23.397 1.00 91.56 149 LEU A CA 1
ATOM 1212 C C . LEU A 1 149 ? 25.515 27.418 -23.902 1.00 91.56 149 LEU A C 1
ATOM 1214 O O . LEU A 1 149 ? 25.317 27.089 -25.073 1.00 91.56 149 LEU A O 1
ATOM 1218 N N . ARG A 1 150 ? 26.113 26.605 -23.028 1.00 91.50 150 ARG A N 1
ATOM 1219 C CA . ARG A 1 150 ? 26.527 25.248 -23.395 1.00 91.50 150 ARG A CA 1
ATOM 1220 C C . ARG A 1 150 ? 25.312 24.328 -23.408 1.00 91.50 150 ARG A C 1
ATOM 1222 O O . ARG A 1 150 ? 24.609 24.221 -22.402 1.00 91.50 150 ARG A O 1
ATOM 1229 N N . ILE A 1 151 ? 25.116 23.636 -24.528 1.00 91.94 151 ILE A N 1
ATOM 1230 C CA . ILE A 1 151 ? 24.003 22.711 -24.749 1.00 91.94 151 ILE A CA 1
ATOM 1231 C C . ILE A 1 151 ? 24.542 21.312 -25.042 1.00 91.94 151 ILE A C 1
ATOM 1233 O O . ILE A 1 151 ? 25.347 21.136 -25.957 1.00 91.94 151 ILE A O 1
ATOM 1237 N N . SER A 1 152 ? 24.036 20.316 -24.319 1.00 89.88 152 SER A N 1
ATOM 1238 C CA . SER A 1 152 ? 24.215 18.896 -24.638 1.00 89.88 152 SER A CA 1
ATOM 1239 C C . SER A 1 152 ? 22.854 18.223 -24.786 1.00 89.88 152 SER A C 1
ATOM 1241 O O . SER A 1 152 ? 21.932 18.535 -24.037 1.00 89.88 152 SER A O 1
ATOM 1243 N N . ARG A 1 153 ? 22.723 17.293 -25.737 1.00 90.00 153 ARG A N 1
ATOM 1244 C CA . ARG A 1 153 ? 21.480 16.557 -26.020 1.00 90.00 153 ARG A CA 1
ATOM 1245 C C . ARG A 1 153 ? 21.727 15.059 -25.945 1.00 90.00 153 ARG A C 1
ATOM 1247 O O . ARG A 1 153 ? 22.747 14.595 -26.451 1.00 90.00 153 ARG A O 1
ATOM 1254 N N . PHE A 1 154 ? 20.776 14.333 -25.368 1.00 88.81 154 PHE A N 1
ATOM 1255 C CA . PHE A 1 154 ? 20.823 12.882 -25.208 1.00 88.81 154 PHE A CA 1
ATOM 1256 C C . PHE A 1 154 ? 19.475 12.253 -25.549 1.00 88.81 154 PHE A C 1
ATOM 1258 O O . PHE A 1 154 ? 18.434 12.840 -25.252 1.00 88.81 154 PHE A O 1
ATOM 1265 N N . PHE A 1 155 ? 19.504 11.057 -26.141 1.00 87.44 155 PHE A N 1
ATOM 1266 C CA . PHE A 1 155 ? 18.315 10.216 -26.288 1.00 87.44 155 PHE A CA 1
ATOM 1267 C C . PHE A 1 155 ? 18.256 9.146 -25.204 1.00 87.44 155 PHE A C 1
ATOM 1269 O O . PHE A 1 155 ? 19.284 8.627 -24.760 1.00 87.44 155 PHE A O 1
ATOM 1276 N N . SER A 1 156 ? 17.034 8.800 -24.808 1.00 85.31 156 SER A N 1
ATOM 1277 C CA . SER A 1 156 ? 16.751 7.697 -23.897 1.00 85.31 156 SER A CA 1
ATOM 1278 C C . SER A 1 156 ? 15.422 7.025 -24.241 1.00 85.31 156 SER A C 1
ATOM 1280 O O . SER A 1 156 ? 14.464 7.681 -24.634 1.00 85.31 156 SER A O 1
ATOM 1282 N N . VAL A 1 157 ? 15.347 5.710 -24.041 1.00 81.38 157 VAL A N 1
ATOM 1283 C CA . VAL A 1 157 ? 14.103 4.911 -24.082 1.00 81.38 157 VAL A CA 1
ATOM 1284 C C . VAL A 1 157 ? 13.491 4.699 -22.688 1.00 81.38 157 VAL A C 1
ATOM 1286 O O . VAL A 1 157 ? 12.533 3.950 -22.542 1.00 81.38 157 VAL A O 1
ATOM 1289 N N . PHE A 1 158 ? 14.066 5.324 -21.660 1.00 79.00 158 PHE A N 1
ATOM 1290 C CA . PHE A 1 158 ? 13.560 5.347 -20.287 1.00 79.00 158 PHE A CA 1
ATOM 1291 C C . PHE A 1 158 ? 13.383 6.791 -19.815 1.00 79.00 158 PHE A C 1
ATOM 1293 O O . PHE A 1 158 ? 14.193 7.656 -20.162 1.00 79.00 158 PHE A O 1
ATOM 1300 N N . GLU A 1 159 ? 12.383 7.027 -18.972 1.00 79.06 159 GLU A N 1
ATOM 1301 C CA . GLU A 1 159 ? 12.147 8.338 -18.350 1.00 79.06 159 GLU A CA 1
ATOM 1302 C C . GLU A 1 159 ? 13.328 8.747 -17.452 1.00 79.06 159 GLU A C 1
ATOM 1304 O O . GLU A 1 159 ? 13.919 9.818 -17.633 1.00 79.06 159 GLU A O 1
ATOM 1309 N N . ASP A 1 160 ? 13.757 7.826 -16.579 1.00 74.75 160 ASP A N 1
ATOM 1310 C CA . ASP A 1 160 ? 14.867 7.995 -15.640 1.00 74.75 160 ASP A CA 1
ATOM 1311 C C . ASP A 1 160 ? 15.908 6.880 -15.834 1.00 74.75 160 ASP A C 1
ATOM 1313 O O . ASP A 1 160 ? 15.660 5.697 -15.596 1.00 74.75 160 ASP A O 1
ATOM 1317 N N . THR A 1 161 ? 17.110 7.236 -16.293 1.00 69.69 161 THR A N 1
ATOM 1318 C CA . THR A 1 161 ? 18.181 6.261 -16.551 1.00 69.69 161 THR A CA 1
ATOM 1319 C C . THR A 1 161 ? 19.560 6.904 -16.520 1.00 69.69 161 THR A C 1
ATOM 1321 O O . THR A 1 161 ? 19.703 8.123 -16.592 1.00 69.69 161 THR A O 1
ATOM 1324 N N . GLU A 1 162 ? 20.593 6.071 -16.434 1.00 64.00 162 GLU A N 1
ATOM 1325 C CA . GLU A 1 162 ? 21.982 6.456 -16.705 1.00 64.00 162 GLU A CA 1
ATOM 1326 C C . GLU A 1 162 ? 22.463 6.012 -18.097 1.00 64.00 162 GLU A C 1
ATOM 1328 O O . GLU A 1 162 ? 23.517 6.451 -18.557 1.00 64.00 162 GLU A O 1
ATOM 1333 N N . LYS A 1 163 ? 21.679 5.175 -18.790 1.00 65.69 163 LYS A N 1
ATOM 1334 C CA . LYS A 1 163 ? 21.968 4.671 -20.139 1.00 65.69 163 LYS A CA 1
ATOM 1335 C C . LYS A 1 163 ? 21.387 5.631 -21.179 1.00 65.69 163 LYS A C 1
ATOM 1337 O O . LYS A 1 163 ? 20.190 5.585 -21.450 1.00 65.69 163 LYS A O 1
ATOM 1342 N N . TYR A 1 164 ? 22.245 6.477 -21.743 1.00 66.00 164 TYR A N 1
ATOM 1343 C CA . TYR A 1 164 ? 21.919 7.439 -22.799 1.00 66.00 164 TYR A CA 1
ATOM 1344 C C . TYR A 1 164 ? 22.700 7.119 -24.070 1.00 66.00 164 TYR A C 1
ATOM 1346 O O . TYR A 1 164 ? 23.847 6.678 -23.981 1.00 66.00 164 TYR A O 1
ATOM 1354 N N . THR A 1 165 ? 22.125 7.409 -25.239 1.00 64.25 165 THR A N 1
ATOM 1355 C CA . THR A 1 165 ? 22.886 7.418 -26.494 1.00 64.25 165 THR A CA 1
ATOM 1356 C C . THR A 1 165 ? 23.258 8.856 -26.863 1.00 64.25 165 THR A C 1
ATOM 1358 O O . THR A 1 165 ? 22.412 9.751 -26.972 1.00 64.25 165 THR A O 1
ATOM 1361 N N . GLU A 1 166 ? 24.562 9.099 -27.018 1.00 61.09 166 GLU A N 1
ATOM 1362 C CA . GLU A 1 166 ? 25.085 10.323 -27.649 1.00 61.09 166 GLU A CA 1
ATOM 1363 C C . GLU A 1 166 ? 24.988 10.243 -29.176 1.00 61.09 166 GLU A C 1
ATOM 1365 O O . GLU A 1 166 ? 25.039 11.270 -29.857 1.00 61.09 166 GLU A O 1
ATOM 1370 N N . GLU A 1 167 ? 24.772 9.032 -29.692 1.00 65.12 167 GLU A N 1
ATOM 1371 C CA . GLU A 1 167 ? 24.572 8.732 -31.100 1.00 65.12 167 GLU A CA 1
ATOM 1372 C C . GLU A 1 167 ? 23.418 9.541 -31.701 1.00 65.12 167 GLU A C 1
ATOM 1374 O O . GLU A 1 167 ? 22.473 9.977 -31.028 1.00 65.12 167 GLU A O 1
ATOM 1379 N N . SER A 1 168 ? 23.532 9.772 -33.007 1.00 72.62 168 SER A N 1
ATOM 1380 C CA . SER A 1 168 ? 22.503 10.440 -33.790 1.00 72.62 168 SER A CA 1
ATOM 1381 C C . SER A 1 168 ? 21.290 9.558 -34.037 1.00 72.62 168 SER A C 1
ATOM 1383 O O . SER A 1 168 ? 20.301 10.102 -34.494 1.00 72.62 168 SER A O 1
ATOM 1385 N N . GLU A 1 169 ? 21.346 8.252 -33.770 1.00 84.00 169 GLU A N 1
ATOM 1386 C CA . GLU A 1 169 ? 20.261 7.303 -34.016 1.00 84.00 169 GLU A CA 1
ATOM 1387 C C . GLU A 1 169 ? 19.823 6.620 -32.711 1.00 84.00 169 GLU A C 1
ATOM 1389 O O . GLU A 1 169 ? 20.653 6.245 -31.884 1.00 84.00 169 GLU A O 1
ATOM 1394 N N . LEU A 1 170 ? 18.511 6.483 -32.506 1.00 86.31 170 LEU A N 1
ATOM 1395 C CA . LEU A 1 170 ? 17.918 5.722 -31.409 1.00 86.31 170 LEU A CA 1
ATOM 1396 C C . LEU A 1 170 ? 16.962 4.671 -31.977 1.00 86.31 170 LEU A C 1
ATOM 1398 O O . LEU A 1 170 ? 15.932 5.009 -32.559 1.00 86.31 170 LEU A O 1
ATOM 1402 N N . VAL A 1 171 ? 17.261 3.395 -31.749 1.00 82.75 171 VAL A N 1
ATOM 1403 C CA . VAL A 1 171 ? 16.372 2.290 -32.130 1.00 82.75 171 VAL A CA 1
ATOM 1404 C C . VAL A 1 171 ? 15.321 2.076 -31.042 1.00 82.75 171 VAL A C 1
ATOM 1406 O O . VAL A 1 171 ? 15.655 1.786 -29.890 1.00 82.75 171 VAL A O 1
ATOM 1409 N N . LEU A 1 172 ? 14.040 2.188 -31.397 1.00 80.50 172 LEU A N 1
ATOM 1410 C CA . LEU A 1 172 ? 12.939 1.855 -30.500 1.00 80.50 172 LEU A CA 1
ATOM 1411 C C . LEU A 1 172 ? 12.709 0.352 -30.534 1.00 80.50 172 LEU A C 1
ATOM 1413 O O . LEU A 1 172 ? 12.299 -0.240 -31.528 1.00 80.50 172 LEU A O 1
ATOM 1417 N N . GLN A 1 173 ? 12.993 -0.257 -29.398 1.00 69.00 173 GLN A N 1
ATOM 1418 C CA . GLN A 1 173 ? 13.008 -1.702 -29.232 1.00 69.00 173 GLN A CA 1
ATOM 1419 C C . GLN A 1 173 ? 11.931 -2.196 -28.256 1.00 69.00 173 GLN A C 1
ATOM 1421 O O . GLN A 1 173 ? 11.883 -3.382 -27.944 1.00 69.00 173 GLN A O 1
ATOM 1426 N N . ARG A 1 174 ? 11.136 -1.280 -27.685 1.00 67.19 174 ARG A N 1
ATOM 1427 C CA . ARG A 1 174 ? 10.392 -1.522 -26.437 1.00 67.19 174 ARG A CA 1
ATOM 1428 C C . ARG A 1 174 ? 8.990 -0.942 -26.449 1.00 67.19 174 ARG A C 1
ATOM 1430 O O . ARG A 1 174 ? 8.028 -1.687 -26.309 1.00 67.19 174 ARG A O 1
ATOM 1437 N N . ASP A 1 175 ? 8.901 0.373 -26.600 1.00 72.88 175 ASP A N 1
ATOM 1438 C CA . ASP A 1 175 ? 7.650 1.118 -26.667 1.00 72.88 175 ASP A CA 1
ATOM 1439 C C . ASP A 1 175 ? 7.749 2.186 -27.760 1.00 72.88 175 ASP A C 1
ATOM 1441 O O . ASP A 1 175 ? 8.838 2.469 -28.269 1.00 72.88 175 ASP A O 1
ATOM 1445 N N . ASN A 1 176 ? 6.622 2.794 -28.116 1.00 81.44 176 ASN A N 1
ATOM 1446 C CA . ASN A 1 176 ? 6.575 3.893 -29.076 1.00 81.44 176 ASN A CA 1
ATOM 1447 C C . ASN A 1 176 ? 7.011 5.242 -28.469 1.00 81.44 176 ASN A C 1
ATOM 1449 O O . ASN A 1 176 ? 6.835 6.277 -29.107 1.00 81.44 176 ASN A O 1
ATOM 1453 N N . ILE A 1 177 ? 7.577 5.246 -27.259 1.00 85.12 177 ILE A N 1
ATOM 1454 C CA . ILE A 1 177 ? 7.960 6.444 -26.507 1.00 85.12 177 ILE A CA 1
ATOM 1455 C C . ILE A 1 177 ? 9.480 6.516 -26.363 1.00 85.12 177 ILE A C 1
ATOM 1457 O O . ILE A 1 177 ? 10.152 5.520 -26.094 1.00 85.12 177 ILE A O 1
ATOM 1461 N N . PHE A 1 178 ? 10.018 7.725 -26.485 1.00 87.88 178 PHE A N 1
ATOM 1462 C CA . PHE A 1 178 ? 11.396 8.046 -26.132 1.00 87.88 178 PHE A CA 1
ATOM 1463 C C . PHE A 1 178 ? 11.494 9.451 -25.535 1.00 87.88 178 PHE A C 1
ATOM 1465 O O . PHE A 1 178 ? 10.543 10.235 -25.554 1.00 87.88 178 PHE A O 1
ATOM 1472 N N . TYR A 1 179 ? 12.662 9.764 -24.992 1.00 88.44 179 TYR A N 1
ATOM 1473 C CA . TYR A 1 179 ? 12.943 11.004 -24.291 1.00 88.44 179 TYR A CA 1
ATOM 1474 C C . TYR A 1 179 ? 14.151 11.700 -24.911 1.00 88.44 179 TYR A C 1
ATOM 1476 O O . TYR A 1 179 ? 15.128 11.054 -25.305 1.00 88.44 179 TYR A O 1
ATOM 1484 N N . ILE A 1 180 ? 14.072 13.027 -24.985 1.00 90.88 180 ILE A N 1
ATOM 1485 C CA . ILE A 1 180 ? 15.164 13.910 -25.385 1.00 90.88 180 ILE A CA 1
ATOM 1486 C C . ILE A 1 180 ? 15.500 14.786 -24.185 1.00 90.88 180 ILE A C 1
ATOM 1488 O O . ILE A 1 180 ? 14.728 15.678 -23.830 1.00 90.88 180 ILE A O 1
ATOM 1492 N N . ASP A 1 181 ? 16.656 14.542 -23.579 1.00 91.56 181 ASP A N 1
ATOM 1493 C CA . ASP A 1 181 ? 17.137 15.333 -22.451 1.00 91.56 181 ASP A CA 1
ATOM 1494 C C . ASP A 1 181 ? 18.140 16.375 -22.968 1.00 91.56 181 ASP A C 1
ATOM 1496 O O . ASP A 1 181 ? 19.172 16.037 -23.560 1.00 91.56 181 ASP A O 1
ATOM 1500 N N . ILE A 1 182 ? 17.828 17.656 -22.761 1.00 92.81 182 ILE A N 1
ATOM 1501 C CA . ILE A 1 182 ? 18.672 18.794 -23.130 1.00 92.81 182 ILE A CA 1
ATOM 1502 C C . ILE A 1 182 ? 19.251 19.407 -21.855 1.00 92.81 182 ILE A C 1
ATOM 1504 O O . ILE A 1 182 ? 18.540 20.015 -21.054 1.00 92.81 182 ILE A O 1
ATOM 1508 N N . TYR A 1 183 ? 20.562 19.270 -21.688 1.00 93.19 183 TYR A N 1
ATOM 1509 C CA . TYR A 1 183 ? 21.320 19.831 -20.577 1.00 93.19 183 TYR A CA 1
ATOM 1510 C C . TYR A 1 183 ? 21.866 21.198 -20.970 1.00 93.19 183 TYR A C 1
ATOM 1512 O O . TYR A 1 183 ? 22.606 21.327 -21.946 1.00 93.19 183 TYR A O 1
ATOM 1520 N N . LEU A 1 184 ? 21.518 22.204 -20.179 1.00 95.25 184 LEU A N 1
ATOM 1521 C CA . LEU A 1 184 ? 21.924 23.589 -20.348 1.00 95.25 184 LEU A CA 1
ATOM 1522 C C . LEU A 1 184 ? 22.882 23.983 -19.227 1.00 95.25 184 LEU A C 1
ATOM 1524 O O . LEU A 1 184 ? 22.632 23.706 -18.051 1.00 95.25 184 LEU A O 1
ATOM 1528 N N . THR A 1 185 ? 23.968 24.661 -19.586 1.00 94.19 185 THR A N 1
ATOM 1529 C CA . THR A 1 185 ? 24.849 25.348 -18.633 1.00 94.19 185 THR A CA 1
ATOM 1530 C C . THR A 1 185 ? 25.025 26.787 -19.071 1.00 94.19 185 THR A C 1
ATOM 1532 O O . THR A 1 185 ? 25.529 27.037 -20.168 1.00 94.19 185 THR A O 1
ATOM 1535 N N . ASN A 1 186 ? 24.622 27.729 -18.224 1.00 94.19 186 ASN A N 1
ATOM 1536 C CA . ASN A 1 186 ? 24.834 29.138 -18.504 1.00 94.19 186 ASN A CA 1
ATOM 1537 C C . ASN A 1 186 ? 26.287 29.517 -18.184 1.00 94.19 186 ASN A C 1
ATOM 1539 O O . ASN A 1 186 ? 26.628 29.709 -17.019 1.00 94.19 186 ASN A O 1
ATOM 1543 N N . LEU A 1 187 ? 27.138 29.623 -19.206 1.00 89.50 187 LEU A N 1
ATOM 1544 C CA . LEU A 1 187 ? 28.527 30.072 -19.061 1.00 89.50 187 LEU A CA 1
ATOM 1545 C C . LEU A 1 187 ? 28.679 31.570 -19.366 1.00 89.50 187 LEU A C 1
ATOM 1547 O O . LEU A 1 187 ? 29.797 32.084 -19.330 1.00 89.50 187 LEU A O 1
ATOM 1551 N N . TYR A 1 188 ? 27.576 32.287 -19.624 1.00 89.69 188 TYR A N 1
ATOM 1552 C CA . TYR A 1 188 ? 27.609 33.739 -19.734 1.00 89.69 188 TYR A CA 1
ATOM 1553 C C . TYR A 1 188 ? 27.908 34.394 -18.388 1.00 89.69 188 TYR A C 1
ATOM 1555 O O . TYR A 1 188 ? 27.451 33.946 -17.337 1.00 89.69 188 TYR A O 1
ATOM 1563 N N . SER A 1 189 ? 28.565 35.551 -18.424 1.00 84.44 189 SER A N 1
ATOM 1564 C CA . SER A 1 189 ? 28.726 36.434 -17.260 1.00 84.44 189 SER A CA 1
ATOM 1565 C C . SER A 1 189 ? 27.436 37.140 -16.797 1.00 84.44 189 SER A C 1
ATOM 1567 O O . SER A 1 189 ? 27.498 38.047 -15.969 1.00 84.44 189 SER A O 1
ATOM 1569 N N . ALA A 1 190 ? 26.273 36.754 -17.330 1.00 89.44 190 ALA A N 1
ATOM 1570 C CA . ALA A 1 190 ? 24.974 37.358 -17.053 1.00 89.44 190 ALA A CA 1
ATOM 1571 C C . ALA A 1 190 ? 23.854 36.309 -17.017 1.00 89.44 190 ALA A C 1
ATOM 1573 O O . ALA A 1 190 ? 24.020 35.172 -17.463 1.00 89.44 190 ALA A O 1
ATOM 1574 N N . THR A 1 191 ? 22.693 36.706 -16.493 1.00 91.81 191 THR A N 1
ATOM 1575 C CA . THR A 1 191 ? 21.483 35.879 -16.504 1.00 91.81 191 THR A CA 1
ATOM 1576 C C . THR A 1 191 ? 21.004 35.662 -17.935 1.00 91.81 191 THR A C 1
ATOM 1578 O O . THR A 1 191 ? 20.840 36.614 -18.702 1.00 91.81 191 THR A O 1
ATOM 1581 N N . VAL A 1 192 ? 20.741 34.403 -18.269 1.00 95.25 192 VAL A N 1
ATOM 1582 C CA . VAL A 1 192 ? 20.039 34.019 -19.490 1.00 95.25 192 VAL A CA 1
ATOM 1583 C C . VAL A 1 192 ? 18.550 33.961 -19.162 1.00 95.25 192 VAL A C 1
ATOM 1585 O O . VAL A 1 192 ? 18.147 33.202 -18.285 1.00 95.25 192 VAL A O 1
ATOM 1588 N N . SER A 1 193 ? 17.733 34.771 -19.828 1.00 94.56 193 SER A N 1
ATOM 1589 C CA . SER A 1 193 ? 16.295 34.871 -19.566 1.00 94.56 193 SER A CA 1
ATOM 1590 C C . SER A 1 193 ? 15.440 34.410 -20.741 1.00 94.56 193 SER A C 1
ATOM 1592 O O . SER A 1 193 ? 15.926 34.282 -21.868 1.00 94.56 193 SER A O 1
ATOM 1594 N N . ASP A 1 194 ? 14.155 34.173 -20.472 1.00 93.00 194 ASP A N 1
ATOM 1595 C CA . ASP A 1 194 ? 13.145 33.787 -21.466 1.00 93.00 194 ASP A CA 1
ATOM 1596 C C . ASP A 1 194 ? 13.554 32.556 -22.299 1.00 93.00 194 ASP A C 1
ATOM 1598 O O . ASP A 1 194 ? 13.335 32.504 -23.515 1.00 93.00 194 ASP A O 1
ATOM 1602 N N . VAL A 1 195 ? 14.188 31.565 -21.658 1.00 94.06 195 VAL A N 1
ATOM 1603 C CA . VAL A 1 195 ? 14.610 30.339 -22.341 1.00 94.06 195 VAL A CA 1
ATOM 1604 C C . VAL A 1 195 ? 13.373 29.575 -22.785 1.00 94.06 195 VAL A C 1
ATOM 1606 O O . VAL A 1 195 ? 12.565 29.140 -21.966 1.00 94.06 195 VAL A O 1
ATOM 1609 N N . THR A 1 196 ? 13.233 29.405 -24.095 1.00 92.38 196 THR A N 1
ATOM 1610 C CA . THR A 1 196 ? 12.097 28.734 -24.720 1.00 92.38 196 THR A CA 1
ATOM 1611 C C . THR A 1 196 ? 12.559 27.674 -25.706 1.00 92.38 196 THR A C 1
ATOM 1613 O O . THR A 1 196 ? 13.412 27.922 -26.565 1.00 92.38 196 THR A O 1
ATOM 1616 N N . CYS A 1 197 ? 11.983 26.476 -25.597 1.00 91.56 197 CYS A N 1
ATOM 1617 C CA . CYS A 1 197 ? 12.250 25.368 -26.510 1.00 91.56 197 CYS A CA 1
ATOM 1618 C C . CYS A 1 197 ? 11.110 25.244 -27.521 1.00 91.56 197 CYS A C 1
ATOM 1620 O O . CYS A 1 197 ? 9.976 24.931 -27.172 1.00 91.56 197 CYS A O 1
ATOM 1622 N N . THR A 1 198 ? 11.407 25.508 -28.792 1.00 90.06 198 THR A N 1
ATOM 1623 C CA . THR A 1 198 ? 10.460 25.315 -29.892 1.00 90.06 198 THR A CA 1
ATOM 1624 C C . THR A 1 198 ? 10.675 23.938 -30.512 1.00 90.06 198 THR A C 1
ATOM 1626 O O . THR A 1 198 ? 11.743 23.657 -31.067 1.00 90.06 198 THR A O 1
ATOM 1629 N N . LEU A 1 199 ? 9.642 23.101 -30.427 1.00 88.88 199 LEU A N 1
ATOM 1630 C CA . LEU A 1 199 ? 9.632 21.733 -30.941 1.00 88.88 199 LEU A CA 1
ATOM 1631 C C . LEU A 1 199 ? 9.284 21.697 -32.438 1.00 88.88 199 LEU A C 1
ATOM 1633 O O . LEU A 1 199 ? 8.488 22.523 -32.903 1.00 88.88 199 LEU A O 1
ATOM 1637 N N . PRO A 1 200 ? 9.837 20.745 -33.208 1.00 86.50 200 PRO A N 1
ATOM 1638 C CA . PRO A 1 200 ? 9.420 20.529 -34.587 1.00 86.50 200 PRO A CA 1
ATOM 1639 C C . PRO A 1 200 ? 7.990 19.966 -34.646 1.00 86.50 200 PRO A C 1
ATOM 1641 O O . PRO A 1 200 ? 7.582 19.177 -33.797 1.00 86.50 200 PRO A O 1
ATOM 1644 N N . LYS A 1 201 ? 7.228 20.343 -35.680 1.00 87.25 201 LYS A N 1
ATOM 1645 C CA . LYS A 1 201 ? 5.948 19.694 -36.001 1.00 87.25 201 LYS A CA 1
ATOM 1646 C C . LYS A 1 201 ? 6.210 18.506 -36.919 1.00 87.25 201 LYS A C 1
ATOM 1648 O O . LYS A 1 201 ? 6.800 18.681 -37.983 1.00 87.25 201 LYS A O 1
ATOM 1653 N N . MET A 1 202 ? 5.754 17.326 -36.522 1.00 88.25 202 MET A N 1
ATOM 1654 C CA . MET A 1 202 ? 5.843 16.099 -37.312 1.00 88.25 202 MET A CA 1
ATOM 1655 C C . MET A 1 202 ? 4.480 15.405 -37.319 1.00 88.25 202 MET A C 1
ATOM 1657 O O . MET A 1 202 ? 3.752 15.479 -36.336 1.00 88.25 202 MET A O 1
ATOM 1661 N N . ALA A 1 203 ? 4.128 14.756 -38.431 1.00 84.12 203 ALA A N 1
ATOM 1662 C CA . ALA A 1 203 ? 2.892 13.975 -38.523 1.00 84.12 203 ALA A CA 1
ATOM 1663 C C . ALA A 1 203 ? 3.004 12.641 -37.765 1.00 84.12 203 ALA A C 1
ATOM 1665 O O . ALA A 1 203 ? 2.036 12.194 -37.165 1.00 84.12 203 ALA A O 1
ATOM 1666 N N . ASP A 1 204 ? 4.204 12.053 -37.760 1.00 84.00 204 ASP A N 1
ATOM 1667 C CA . ASP A 1 204 ? 4.454 10.710 -37.227 1.00 84.00 204 ASP A CA 1
ATOM 1668 C C . ASP A 1 204 ? 4.967 10.714 -35.777 1.00 84.00 204 ASP A C 1
ATOM 1670 O O . ASP A 1 204 ? 5.154 9.649 -35.194 1.00 84.00 204 ASP A O 1
ATOM 1674 N N . ILE A 1 205 ? 5.268 11.889 -35.204 1.00 88.56 205 ILE A N 1
ATOM 1675 C CA . ILE A 1 205 ? 5.807 12.023 -33.842 1.00 88.56 205 ILE A CA 1
ATOM 1676 C C . ILE A 1 205 ? 5.136 13.193 -33.122 1.00 88.56 205 ILE A C 1
ATOM 1678 O O . ILE A 1 205 ? 5.174 14.327 -33.604 1.00 88.56 205 ILE A O 1
ATOM 1682 N N . ILE A 1 206 ? 4.582 12.927 -31.939 1.00 87.56 206 ILE A N 1
ATOM 1683 C CA . ILE A 1 206 ? 4.088 13.949 -31.013 1.00 87.56 206 ILE A CA 1
ATOM 1684 C C . ILE A 1 206 ? 5.178 14.247 -29.987 1.00 87.56 206 ILE A C 1
ATOM 1686 O O . ILE A 1 206 ? 5.635 13.347 -29.288 1.00 87.56 206 ILE A O 1
ATOM 1690 N N . PHE A 1 207 ? 5.561 15.517 -29.860 1.00 88.62 207 PHE A N 1
ATOM 1691 C CA . PHE A 1 207 ? 6.469 15.980 -28.812 1.00 88.62 207 PHE A CA 1
ATOM 1692 C C . PHE A 1 207 ? 5.691 16.680 -27.699 1.00 88.62 207 PHE A C 1
ATOM 1694 O O . PHE A 1 207 ? 4.805 17.491 -27.967 1.00 88.62 207 PHE A O 1
ATOM 1701 N N . HIS A 1 208 ? 6.068 16.407 -26.455 1.00 84.75 208 HIS A N 1
ATOM 1702 C CA . HIS A 1 208 ? 5.514 17.019 -25.258 1.00 84.75 208 HIS A CA 1
ATOM 1703 C C . HIS A 1 208 ? 6.634 17.583 -24.375 1.00 84.75 208 HIS A C 1
ATOM 1705 O O . HIS A 1 208 ? 7.596 16.880 -24.052 1.00 84.75 208 HIS A O 1
ATOM 1711 N N . VAL A 1 209 ? 6.487 18.845 -23.963 1.00 84.62 209 VAL A N 1
ATOM 1712 C CA . VAL A 1 209 ? 7.384 19.528 -23.020 1.00 84.62 209 VAL A CA 1
ATOM 1713 C C . VAL A 1 209 ? 6.542 20.124 -21.899 1.00 84.62 209 VAL A C 1
ATOM 1715 O O . VAL A 1 209 ? 5.718 20.991 -22.191 1.00 84.62 209 VAL A O 1
ATOM 1718 N N . PRO A 1 210 ? 6.746 19.691 -20.641 1.00 77.69 210 PRO A N 1
ATOM 1719 C CA . PRO A 1 210 ? 6.056 20.276 -19.497 1.00 77.69 210 PRO A CA 1
ATOM 1720 C C . PRO A 1 210 ? 6.331 21.777 -19.367 1.00 77.69 210 PRO A C 1
ATOM 1722 O O . PRO A 1 210 ? 7.435 22.241 -19.664 1.00 77.69 210 PRO A O 1
ATOM 1725 N N . GLU A 1 211 ? 5.362 22.534 -18.854 1.00 79.88 211 GLU A N 1
ATOM 1726 C CA . GLU A 1 211 ? 5.458 24.002 -18.769 1.00 79.88 211 GLU A CA 1
ATOM 1727 C C . GLU A 1 211 ? 6.659 24.478 -17.943 1.00 79.88 211 GLU A C 1
ATOM 1729 O O . GLU A 1 211 ? 7.327 25.434 -18.326 1.00 79.88 211 GLU A O 1
ATOM 1734 N N . ILE A 1 212 ? 7.018 23.754 -16.876 1.00 79.88 212 ILE A N 1
ATOM 1735 C CA . ILE A 1 212 ? 8.185 24.049 -16.018 1.00 79.88 212 ILE A CA 1
ATOM 1736 C C . ILE A 1 212 ? 9.535 24.020 -16.765 1.00 79.88 212 ILE A C 1
ATOM 1738 O O . ILE A 1 212 ? 10.553 24.520 -16.265 1.00 79.88 212 ILE A O 1
ATOM 1742 N N . HIS A 1 213 ? 9.556 23.405 -17.951 1.00 84.00 213 HIS A N 1
ATOM 1743 C CA . HIS A 1 213 ? 10.710 23.306 -18.840 1.00 84.00 213 HIS A CA 1
ATOM 1744 C C . HIS A 1 213 ? 10.670 24.331 -19.979 1.00 84.00 213 HIS A C 1
ATOM 1746 O O . HIS A 1 213 ? 11.469 24.243 -20.913 1.00 84.00 213 HIS A O 1
ATOM 1752 N N . ASN A 1 214 ? 9.773 25.314 -19.902 1.00 84.50 214 ASN A N 1
ATOM 1753 C CA . ASN A 1 214 ? 9.642 26.392 -20.867 1.00 84.50 214 ASN A CA 1
ATOM 1754 C C . ASN A 1 214 ? 9.545 27.751 -20.150 1.00 84.50 214 ASN A C 1
ATOM 1756 O O . ASN A 1 214 ? 9.157 27.817 -18.990 1.00 84.50 214 ASN A O 1
ATOM 1760 N N . CYS A 1 215 ? 9.916 28.836 -20.832 1.00 88.19 215 CYS A N 1
ATOM 1761 C CA . CYS A 1 215 ? 9.841 30.209 -20.311 1.00 88.19 215 CYS A CA 1
ATOM 1762 C C . CYS A 1 215 ? 10.518 30.409 -18.937 1.00 88.19 215 CYS A C 1
ATOM 1764 O O . CYS A 1 215 ? 9.929 30.991 -18.029 1.00 88.19 215 CYS A O 1
ATOM 1766 N N . PHE A 1 216 ? 11.758 29.941 -18.775 1.00 91.88 216 PHE A N 1
ATOM 1767 C CA . PHE A 1 216 ? 12.497 30.057 -17.511 1.00 91.88 216 PHE A CA 1
ATOM 1768 C C . PHE A 1 216 ? 13.769 30.906 -17.640 1.00 91.88 216 PHE A C 1
ATOM 1770 O O . PHE A 1 216 ? 14.252 31.189 -18.740 1.00 91.88 216 PHE A O 1
ATOM 1777 N N . ASN A 1 217 ? 14.334 31.278 -16.488 1.00 93.12 217 ASN A N 1
ATOM 1778 C CA . ASN A 1 217 ? 15.577 32.039 -16.375 1.00 93.12 217 ASN A CA 1
ATOM 1779 C C . ASN A 1 217 ? 16.697 31.174 -15.773 1.00 93.12 217 ASN A C 1
ATOM 1781 O O . ASN A 1 217 ? 16.441 30.289 -14.959 1.00 93.12 217 ASN A O 1
ATOM 1785 N N . MET A 1 218 ? 17.942 31.447 -16.158 1.00 94.44 218 MET A N 1
ATOM 1786 C CA . MET A 1 218 ? 19.150 30.779 -15.675 1.00 94.44 218 MET A CA 1
ATOM 1787 C C . MET A 1 218 ? 20.166 31.818 -15.199 1.00 94.44 218 MET A C 1
ATOM 1789 O O . MET A 1 218 ? 20.656 32.626 -15.991 1.00 94.44 218 MET A O 1
ATOM 1793 N N . LEU A 1 219 ? 20.530 31.774 -13.917 1.00 91.75 219 LEU A N 1
ATOM 1794 C CA . LEU A 1 219 ? 21.598 32.609 -13.363 1.00 91.75 219 LEU A CA 1
ATOM 1795 C C . LEU A 1 219 ? 22.961 32.249 -13.969 1.00 91.75 219 LEU A C 1
ATOM 1797 O O . LEU A 1 219 ? 23.129 31.172 -14.551 1.00 91.75 219 LEU A O 1
ATOM 1801 N N . GLN A 1 220 ? 23.938 33.147 -13.842 1.00 89.06 220 GLN A N 1
ATOM 1802 C CA . GLN A 1 220 ? 25.321 32.881 -14.251 1.00 89.06 220 GLN A CA 1
ATOM 1803 C C . GLN A 1 220 ? 25.835 31.590 -13.596 1.00 89.06 220 GLN A C 1
ATOM 1805 O O . GLN A 1 220 ? 25.688 31.399 -12.394 1.00 89.06 220 GLN A O 1
ATOM 1810 N N . GLY A 1 221 ? 26.440 30.705 -14.387 1.00 87.81 221 GLY A N 1
ATOM 1811 C CA . GLY A 1 221 ? 26.994 29.432 -13.926 1.00 87.81 221 GLY A CA 1
ATOM 1812 C C . GLY A 1 221 ? 25.964 28.316 -13.715 1.00 87.81 221 GLY A C 1
ATOM 1813 O O . GLY A 1 221 ? 26.359 27.151 -13.641 1.00 87.81 221 GLY A O 1
ATOM 1814 N N . SER A 1 222 ? 24.669 28.633 -13.664 1.00 94.06 222 SER A N 1
ATOM 1815 C CA . SER A 1 222 ? 23.623 27.662 -13.327 1.00 94.06 222 SER A CA 1
ATOM 1816 C C . SER A 1 222 ? 23.373 26.613 -14.411 1.00 94.06 222 SER A C 1
ATOM 1818 O O . SER A 1 222 ? 23.712 26.772 -15.591 1.00 94.06 222 SER A O 1
ATOM 1820 N N . ASN A 1 223 ? 22.753 25.517 -13.986 1.00 95.56 223 ASN A N 1
ATOM 1821 C CA . ASN A 1 223 ? 22.410 24.364 -14.794 1.00 95.56 223 ASN A CA 1
ATOM 1822 C C . ASN A 1 223 ? 20.893 24.172 -14.863 1.00 95.56 223 ASN A C 1
ATOM 1824 O O . ASN A 1 223 ? 20.175 24.316 -13.872 1.00 95.56 223 ASN A O 1
ATOM 1828 N N . ARG A 1 224 ? 20.406 23.774 -16.041 1.00 94.69 224 ARG A N 1
ATOM 1829 C CA . ARG A 1 224 ? 19.005 23.401 -16.249 1.00 94.69 224 ARG A CA 1
ATOM 1830 C C . ARG A 1 224 ? 18.897 22.183 -17.152 1.00 94.69 224 ARG A C 1
ATOM 1832 O O . ARG A 1 224 ? 19.675 22.056 -18.093 1.00 94.69 224 ARG A O 1
ATOM 1839 N N . VAL A 1 225 ? 17.928 21.313 -16.891 1.00 93.00 225 VAL A N 1
ATOM 1840 C CA . VAL A 1 225 ? 17.572 20.214 -17.793 1.00 93.00 225 VAL A CA 1
ATOM 1841 C C . VAL A 1 225 ? 16.157 20.426 -18.327 1.00 93.00 225 VAL A C 1
ATOM 1843 O O . VAL A 1 225 ? 15.226 20.687 -17.564 1.00 93.00 225 VAL A O 1
ATOM 1846 N N . ILE A 1 226 ? 16.012 20.343 -19.648 1.00 92.25 226 ILE A N 1
ATOM 1847 C CA . ILE A 1 226 ? 14.727 20.266 -20.351 1.00 92.25 226 ILE A CA 1
ATOM 1848 C C . ILE A 1 226 ? 14.560 18.811 -20.770 1.00 92.25 226 ILE A C 1
ATOM 1850 O O . ILE A 1 226 ? 15.366 18.311 -21.553 1.00 92.25 226 ILE A O 1
ATOM 1854 N N . GLN A 1 227 ? 13.527 18.145 -20.265 1.00 90.00 227 GLN A N 1
ATOM 1855 C CA . GLN A 1 227 ? 13.159 16.809 -20.717 1.00 90.00 227 GLN A CA 1
ATOM 1856 C C . GLN A 1 227 ? 11.962 16.906 -21.663 1.00 90.00 227 GLN A C 1
ATOM 1858 O O . GLN A 1 227 ? 10.926 17.482 -21.328 1.00 90.00 227 GLN A O 1
ATOM 1863 N N . ILE A 1 228 ? 12.118 16.342 -22.857 1.00 89.94 228 ILE A N 1
ATOM 1864 C CA . ILE A 1 228 ? 11.089 16.280 -23.894 1.00 89.94 228 ILE A CA 1
ATOM 1865 C C . ILE A 1 228 ? 10.653 14.825 -24.011 1.00 89.94 228 ILE A C 1
ATOM 1867 O O . ILE A 1 228 ? 11.476 13.963 -24.315 1.00 89.94 228 ILE A O 1
ATOM 1871 N N . ARG A 1 229 ? 9.365 14.546 -23.815 1.00 88.31 229 ARG A N 1
ATOM 1872 C CA . ARG A 1 229 ? 8.780 13.235 -24.127 1.00 88.31 229 ARG A CA 1
ATOM 1873 C C . ARG A 1 229 ? 8.336 13.242 -25.584 1.00 88.31 229 ARG A C 1
ATOM 1875 O O . ARG A 1 229 ? 7.688 14.190 -26.020 1.00 88.31 229 ARG A O 1
ATOM 1882 N N . ALA A 1 230 ? 8.647 12.192 -26.325 1.00 89.31 230 ALA A N 1
ATOM 1883 C CA . ALA A 1 230 ? 8.249 12.038 -27.714 1.00 89.31 230 ALA A CA 1
ATOM 1884 C C . ALA A 1 230 ? 7.561 10.688 -27.929 1.00 89.31 230 ALA A C 1
ATOM 1886 O O . ALA A 1 230 ? 7.992 9.673 -27.388 1.00 89.31 230 ALA A O 1
ATOM 1887 N N . GLU A 1 231 ? 6.491 10.690 -28.715 1.00 87.19 231 GLU A N 1
ATOM 1888 C CA . GLU A 1 231 ? 5.668 9.518 -28.996 1.00 87.19 231 GLU A CA 1
ATOM 1889 C C . GLU A 1 231 ? 5.528 9.306 -30.500 1.00 87.19 231 GLU A C 1
ATOM 1891 O O . GLU A 1 231 ? 5.120 10.213 -31.224 1.00 87.19 231 GLU A O 1
ATOM 1896 N N . VAL A 1 232 ? 5.866 8.107 -30.966 1.00 86.19 232 VAL A N 1
ATOM 1897 C CA . VAL A 1 232 ? 5.802 7.706 -32.370 1.00 86.19 232 VAL A CA 1
ATOM 1898 C C . VAL A 1 232 ? 4.410 7.155 -32.682 1.00 86.19 232 VAL A C 1
ATOM 1900 O O . VAL A 1 232 ? 3.979 6.138 -32.135 1.00 86.19 232 VAL A O 1
ATOM 1903 N N . LEU A 1 233 ? 3.712 7.819 -33.600 1.00 76.62 233 LEU A N 1
ATOM 1904 C CA . LEU A 1 233 ? 2.381 7.458 -34.076 1.00 76.62 233 LEU A CA 1
ATOM 1905 C C . LEU A 1 233 ? 2.507 6.460 -35.234 1.00 76.62 233 LEU A C 1
ATOM 1907 O O . LEU A 1 233 ? 2.469 6.843 -36.398 1.00 76.62 233 LEU A O 1
ATOM 1911 N N . SER A 1 234 ? 2.735 5.186 -34.899 1.00 63.09 234 SER A N 1
ATOM 1912 C CA . SER A 1 234 ? 2.781 4.037 -35.823 1.00 63.09 234 SER A CA 1
ATOM 1913 C C . SER A 1 234 ? 3.599 4.268 -37.105 1.00 63.09 234 SER A C 1
ATOM 1915 O O . SER A 1 234 ? 3.069 4.633 -38.155 1.00 63.09 234 SER A O 1
ATOM 1917 N N . SER A 1 235 ? 4.903 3.997 -37.062 1.00 60.16 235 SER A N 1
ATOM 1918 C CA . SER A 1 235 ? 5.699 3.948 -38.288 1.00 60.16 235 SER A CA 1
ATOM 1919 C C . SER A 1 235 ? 6.706 2.809 -38.247 1.00 60.16 235 SER A C 1
ATOM 1921 O O . SER A 1 235 ? 7.322 2.572 -37.218 1.00 60.16 235 SER A O 1
ATOM 1923 N N . TYR A 1 236 ? 6.866 2.119 -39.374 1.00 68.38 236 TYR A N 1
ATOM 1924 C CA . TYR A 1 236 ? 7.827 1.024 -39.560 1.00 68.38 236 TYR A CA 1
ATOM 1925 C C . TYR A 1 236 ? 9.039 1.489 -40.375 1.00 68.38 236 TYR A C 1
ATOM 1927 O O . TYR A 1 236 ? 9.613 0.736 -41.151 1.00 68.38 236 TYR A O 1
ATOM 1935 N N . THR A 1 237 ? 9.379 2.774 -40.280 1.00 79.94 237 THR A N 1
ATOM 1936 C CA . THR A 1 237 ? 10.452 3.394 -41.064 1.00 79.94 237 THR A CA 1
ATOM 1937 C C . THR A 1 237 ? 11.248 4.327 -40.175 1.00 79.94 237 THR A C 1
ATOM 1939 O O . THR A 1 237 ? 10.640 5.073 -39.406 1.00 79.94 237 THR A O 1
ATOM 1942 N N . VAL A 1 238 ? 12.565 4.368 -40.360 1.00 87.69 238 VAL A N 1
ATOM 1943 C CA . VAL A 1 238 ? 13.442 5.338 -39.694 1.00 87.69 238 VAL A CA 1
ATOM 1944 C C . VAL A 1 238 ? 12.949 6.769 -39.945 1.00 87.69 238 VAL A C 1
ATOM 1946 O O . VAL A 1 238 ? 12.641 7.149 -41.078 1.00 87.69 238 VAL A O 1
ATOM 1949 N N . LYS A 1 239 ? 12.851 7.568 -38.881 1.00 88.75 239 LYS A N 1
ATOM 1950 C CA . LYS A 1 239 ? 12.386 8.959 -38.900 1.00 88.75 239 LYS A CA 1
ATOM 1951 C C . LYS A 1 239 ? 13.527 9.899 -38.556 1.00 88.75 239 LYS A C 1
ATOM 1953 O O . LYS A 1 239 ? 14.173 9.738 -37.529 1.00 88.75 239 LYS A O 1
ATOM 1958 N N . HIS A 1 240 ? 13.736 10.918 -39.380 1.00 90.50 240 HIS A N 1
ATOM 1959 C CA . HIS A 1 240 ? 14.658 12.007 -39.069 1.00 90.50 240 HIS A CA 1
ATOM 1960 C C . HIS A 1 240 ? 13.925 13.107 -38.294 1.00 90.50 240 HIS A C 1
ATOM 1962 O O . HIS A 1 240 ? 12.942 13.665 -38.788 1.00 90.50 240 HIS A O 1
ATOM 1968 N N . ILE A 1 241 ? 14.416 13.438 -37.101 1.00 90.12 241 ILE A N 1
ATOM 1969 C CA . ILE A 1 241 ? 13.902 14.536 -36.284 1.00 90.12 241 ILE A CA 1
ATOM 1970 C C . ILE A 1 241 ? 14.628 15.826 -36.697 1.00 90.12 241 ILE A C 1
ATOM 1972 O O . ILE A 1 241 ? 15.854 15.921 -36.570 1.00 90.12 241 ILE A O 1
ATOM 1976 N N . PRO A 1 242 ? 13.905 16.861 -37.162 1.00 90.38 242 PRO A N 1
ATOM 1977 C CA . PRO A 1 242 ? 14.505 18.159 -37.448 1.00 90.38 242 PRO A CA 1
ATOM 1978 C C . PRO A 1 242 ? 15.149 18.783 -36.205 1.00 90.38 242 PRO A C 1
ATOM 1980 O O . PRO A 1 242 ? 14.728 18.540 -35.077 1.00 90.38 242 PRO A O 1
ATOM 1983 N N . ALA A 1 243 ? 16.141 19.651 -36.410 1.00 90.50 243 ALA A N 1
ATOM 1984 C CA . ALA A 1 243 ? 16.771 20.359 -35.301 1.00 90.50 243 ALA A CA 1
ATOM 1985 C C . ALA A 1 243 ? 15.746 21.178 -34.492 1.00 90.50 243 ALA A C 1
ATOM 1987 O O . ALA A 1 243 ? 14.970 21.954 -35.058 1.00 90.50 243 ALA A O 1
ATOM 1988 N N . LEU A 1 244 ? 15.785 21.035 -33.168 1.00 92.12 244 LEU A N 1
ATOM 1989 C CA . LEU A 1 244 ? 14.979 21.825 -32.241 1.00 92.12 244 LEU A CA 1
ATOM 1990 C C . LEU A 1 244 ? 15.575 23.229 -32.116 1.00 92.12 244 LEU A C 1
ATOM 1992 O O . LEU A 1 244 ? 16.775 23.418 -32.319 1.00 92.12 244 LEU A O 1
ATOM 1996 N N . THR A 1 245 ? 14.759 24.228 -31.783 1.00 93.12 245 THR A N 1
ATOM 1997 C CA . THR A 1 245 ? 15.246 25.610 -31.637 1.00 93.12 245 THR A CA 1
ATOM 1998 C C . THR A 1 245 ? 15.116 26.075 -30.196 1.00 93.12 245 THR A C 1
ATOM 2000 O O . THR A 1 245 ? 14.010 26.144 -29.668 1.00 93.12 245 THR A O 1
ATOM 2003 N N . LEU A 1 246 ? 16.239 26.441 -29.579 1.00 94.56 246 LEU A N 1
ATOM 2004 C CA . LEU A 1 246 ? 16.271 27.138 -28.297 1.00 94.56 246 LEU A CA 1
ATOM 2005 C C . LEU A 1 246 ? 16.403 28.637 -28.541 1.00 94.56 246 LEU A C 1
ATOM 2007 O O . LEU A 1 246 ? 17.362 29.080 -29.176 1.00 94.56 246 LEU A O 1
ATOM 2011 N N . LYS A 1 247 ? 15.449 29.412 -28.028 1.00 95.19 247 LYS A N 1
ATOM 2012 C CA . LYS A 1 247 ? 15.502 30.876 -28.014 1.00 95.19 247 LYS A CA 1
ATOM 2013 C C . LYS A 1 247 ? 15.704 31.354 -26.589 1.00 95.19 247 LYS A C 1
ATOM 2015 O O . LYS A 1 247 ? 15.105 30.807 -25.672 1.00 95.19 247 LYS A O 1
ATOM 2020 N N . TYR A 1 248 ? 16.549 32.356 -26.412 1.00 95.75 248 TYR A N 1
ATOM 2021 C CA . TYR A 1 248 ? 16.822 32.936 -25.102 1.00 95.75 248 TYR A CA 1
ATOM 2022 C C . TYR A 1 248 ? 17.349 34.361 -25.247 1.00 95.75 248 TYR A C 1
ATOM 2024 O O . TYR A 1 248 ? 17.791 34.766 -26.326 1.00 95.75 248 TYR A O 1
ATOM 2032 N N . LYS A 1 249 ? 17.326 35.127 -24.160 1.00 95.25 249 LYS A N 1
ATOM 2033 C CA . LYS A 1 249 ? 17.897 36.472 -24.088 1.00 95.25 249 LYS A CA 1
ATOM 2034 C C . LYS A 1 249 ? 19.098 36.488 -23.156 1.00 95.25 249 LYS A C 1
ATOM 2036 O O . LYS A 1 249 ? 19.077 35.870 -22.099 1.00 95.25 249 LYS A O 1
ATOM 2041 N N . CYS A 1 250 ? 20.148 37.200 -23.541 1.00 93.31 250 CYS A N 1
ATOM 2042 C CA . CYS A 1 250 ? 21.309 37.444 -22.689 1.00 93.31 250 CYS A CA 1
ATOM 2043 C C . CYS A 1 250 ? 21.933 38.792 -23.058 1.00 93.31 250 CYS A C 1
ATOM 2045 O O . CYS A 1 250 ? 22.079 39.101 -24.241 1.00 93.31 250 CYS A O 1
ATOM 2047 N N . ASN A 1 251 ? 22.303 39.605 -22.063 1.00 88.94 251 ASN A N 1
ATOM 2048 C CA . ASN A 1 251 ? 22.902 40.934 -22.269 1.00 88.94 251 ASN A CA 1
ATOM 2049 C C . ASN A 1 251 ? 22.105 41.837 -23.235 1.00 88.94 251 ASN A C 1
ATOM 2051 O O . ASN A 1 251 ? 22.684 42.519 -24.073 1.00 88.94 251 ASN A O 1
ATOM 2055 N N . GLY A 1 252 ? 20.769 41.802 -23.169 1.00 84.88 252 GLY A N 1
ATOM 2056 C CA . GLY A 1 252 ? 19.893 42.604 -24.037 1.00 84.88 252 GLY A CA 1
ATOM 2057 C C . GLY A 1 252 ? 19.743 42.095 -25.478 1.00 84.88 252 GLY A C 1
ATOM 2058 O O . GLY A 1 252 ? 18.950 42.650 -26.235 1.00 84.88 252 GLY A O 1
ATOM 2059 N N . HIS A 1 253 ? 20.433 41.017 -25.860 1.00 91.25 253 HIS A N 1
ATOM 2060 C CA . HIS A 1 253 ? 20.324 40.397 -27.181 1.00 91.25 253 HIS A CA 1
ATOM 2061 C C . HIS A 1 253 ? 19.491 39.116 -27.131 1.00 91.25 253 HIS A C 1
ATOM 2063 O O . HIS A 1 253 ? 19.545 38.367 -26.156 1.00 91.25 253 HIS A O 1
ATOM 2069 N N . THR A 1 254 ? 18.738 38.849 -28.201 1.00 93.69 254 THR A N 1
ATOM 2070 C CA . THR A 1 254 ? 18.021 37.578 -28.385 1.00 93.69 254 THR A CA 1
ATOM 2071 C C . THR A 1 254 ? 18.871 36.635 -29.225 1.00 93.69 254 THR A C 1
ATOM 2073 O O . THR A 1 254 ? 19.295 36.988 -30.325 1.00 93.69 254 THR A O 1
ATOM 2076 N N . TYR A 1 255 ? 19.084 35.428 -28.719 1.00 94.06 255 TYR A N 1
ATOM 2077 C CA . TYR A 1 255 ? 19.810 34.357 -29.382 1.00 94.06 255 TYR A CA 1
ATOM 2078 C C . TYR A 1 255 ? 18.845 33.252 -29.803 1.00 94.06 255 TYR A C 1
ATOM 2080 O O . TYR A 1 255 ? 17.808 33.025 -29.178 1.00 94.06 255 TYR A O 1
ATOM 2088 N N . SER A 1 256 ? 19.206 32.552 -30.875 1.00 93.88 256 SER A N 1
ATOM 2089 C CA . SER A 1 256 ? 18.499 31.371 -31.357 1.00 93.88 256 SER A CA 1
ATOM 2090 C C . SER A 1 256 ? 19.530 30.316 -31.734 1.00 93.88 256 SER A C 1
ATOM 2092 O O . SER A 1 256 ? 20.294 30.513 -32.678 1.00 93.88 256 SER A O 1
ATOM 2094 N N . GLN A 1 257 ? 19.555 29.201 -31.012 1.00 92.38 257 GLN A N 1
ATOM 2095 C CA . GLN A 1 257 ? 20.479 28.092 -31.247 1.00 92.38 257 GLN A CA 1
ATOM 2096 C C . GLN A 1 257 ? 19.713 26.840 -31.676 1.00 92.38 257 GLN A C 1
ATOM 2098 O O . GLN A 1 257 ? 18.622 26.556 -31.177 1.00 92.38 257 GLN A O 1
ATOM 2103 N N . LYS A 1 258 ? 20.279 26.096 -32.631 1.00 91.56 258 LYS A N 1
ATOM 2104 C CA . LYS A 1 258 ? 19.713 24.832 -33.109 1.00 91.56 258 LYS A CA 1
ATOM 2105 C C . LYS A 1 258 ? 20.316 23.666 -32.332 1.00 91.56 258 LYS A C 1
ATOM 2107 O O . LYS A 1 258 ? 21.535 23.536 -32.277 1.00 91.56 258 LYS A O 1
ATOM 2112 N N . VAL A 1 259 ? 19.463 22.804 -31.792 1.00 90.88 259 VAL A N 1
ATOM 2113 C CA . VAL A 1 259 ? 19.843 21.547 -31.142 1.00 90.88 259 VAL A CA 1
ATOM 2114 C C . VAL A 1 259 ? 19.602 20.404 -32.133 1.00 90.88 259 VAL A C 1
ATOM 2116 O O . VAL A 1 259 ? 18.485 20.291 -32.638 1.00 90.88 259 VAL A O 1
ATOM 2119 N N . PRO A 1 260 ? 20.605 19.569 -32.458 1.00 87.44 260 PRO A N 1
ATOM 2120 C CA . PRO A 1 260 ? 20.432 18.457 -33.393 1.00 87.44 260 PRO A CA 1
ATOM 2121 C C . PRO A 1 260 ? 19.332 17.480 -32.951 1.00 87.44 260 PRO A C 1
ATOM 2123 O O . PRO A 1 260 ? 19.294 17.086 -31.786 1.00 87.44 260 PRO A O 1
ATOM 2126 N N . GLY A 1 261 ? 18.452 17.098 -33.884 1.00 82.75 261 GLY A N 1
ATOM 2127 C CA . GLY A 1 261 ? 17.310 16.216 -33.619 1.00 82.75 261 GLY A CA 1
ATOM 2128 C C . GLY A 1 261 ? 17.582 14.721 -33.822 1.00 82.75 261 GLY A C 1
ATOM 2129 O O . GLY A 1 261 ? 16.974 13.926 -33.128 1.00 82.75 261 GLY A O 1
ATOM 2130 N N . GLY A 1 262 ? 18.498 14.308 -34.703 1.00 89.50 262 GLY A N 1
ATOM 2131 C CA . GLY A 1 262 ? 18.858 12.889 -34.881 1.00 89.50 262 GLY A CA 1
ATOM 2132 C C . GLY A 1 262 ? 17.832 12.040 -35.657 1.00 89.50 262 GLY A C 1
ATOM 2133 O O . GLY A 1 262 ? 17.008 12.562 -36.405 1.00 89.50 262 GLY A O 1
ATOM 2134 N N . TYR A 1 263 ? 17.918 10.721 -35.498 1.00 89.25 263 TYR A N 1
ATOM 2135 C CA . TYR A 1 263 ? 17.151 9.676 -36.171 1.00 89.25 263 TYR A CA 1
ATOM 2136 C C . TYR A 1 263 ? 16.533 8.734 -35.138 1.00 89.25 263 TYR A C 1
ATOM 2138 O O . TYR A 1 263 ? 17.171 8.380 -34.151 1.00 89.25 263 TYR A O 1
ATOM 2146 N N . ILE A 1 264 ? 15.301 8.304 -35.384 1.00 89.25 264 ILE A N 1
ATOM 2147 C CA . ILE A 1 264 ? 14.592 7.307 -34.583 1.00 89.25 264 ILE A CA 1
ATOM 2148 C C . ILE A 1 264 ? 14.259 6.132 -35.485 1.00 89.25 264 ILE A C 1
ATOM 2150 O O . ILE A 1 264 ? 13.616 6.328 -36.515 1.00 89.25 264 ILE A O 1
ATOM 2154 N N . ASP A 1 265 ? 14.652 4.925 -35.095 1.00 86.56 265 ASP A N 1
ATOM 2155 C CA . ASP A 1 265 ? 14.335 3.692 -35.810 1.00 86.56 265 ASP A CA 1
ATOM 2156 C C . ASP A 1 265 ? 13.258 2.884 -35.061 1.00 86.56 265 ASP A C 1
ATOM 2158 O O . ASP A 1 265 ? 13.577 2.124 -34.145 1.00 86.56 265 ASP A O 1
ATOM 2162 N N . PRO A 1 266 ? 11.971 3.028 -35.425 1.00 83.88 266 PRO A N 1
ATOM 2163 C CA . PRO A 1 266 ? 10.879 2.239 -34.865 1.00 83.88 266 PRO A CA 1
ATOM 2164 C C . PRO A 1 266 ? 10.664 0.887 -35.562 1.00 83.88 266 PRO A C 1
ATOM 2166 O O . PRO A 1 266 ? 9.728 0.175 -35.211 1.00 83.88 266 PRO A O 1
ATOM 2169 N N . THR A 1 267 ? 11.490 0.504 -36.546 1.00 77.44 267 THR A N 1
ATOM 2170 C CA . THR A 1 267 ? 11.256 -0.698 -37.377 1.00 77.44 267 THR A CA 1
ATOM 2171 C C . THR A 1 267 ? 11.243 -2.001 -36.576 1.00 77.44 267 THR A C 1
ATOM 2173 O O . THR A 1 267 ? 10.630 -2.978 -36.996 1.00 77.44 267 THR A O 1
ATOM 2176 N N . LYS A 1 268 ? 11.899 -2.016 -35.411 1.00 71.94 268 LYS A N 1
ATOM 2177 C CA . LYS A 1 268 ? 12.000 -3.179 -34.519 1.00 71.94 268 LYS A CA 1
ATOM 2178 C C . LYS A 1 268 ? 10.963 -3.182 -33.389 1.00 71.94 268 LYS A C 1
ATOM 2180 O O . LYS A 1 268 ? 11.048 -4.011 -32.479 1.00 71.94 268 LYS A O 1
ATOM 2185 N N . LEU A 1 269 ? 10.011 -2.250 -33.412 1.00 73.50 269 LEU A N 1
ATOM 2186 C CA . LEU A 1 269 ? 8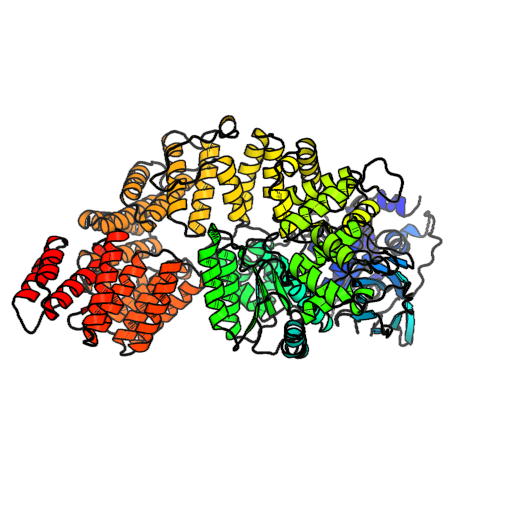.989 -2.118 -32.385 1.00 73.50 269 LEU A CA 1
ATOM 2187 C C . LEU A 1 269 ? 7.817 -3.071 -32.646 1.00 73.50 269 LEU A C 1
ATOM 2189 O O . LEU A 1 269 ? 7.141 -2.985 -33.669 1.00 73.50 269 LEU A O 1
ATOM 2193 N N . ILE A 1 270 ? 7.510 -3.919 -31.664 1.00 69.38 270 ILE A N 1
ATOM 2194 C CA . ILE A 1 270 ? 6.276 -4.707 -31.647 1.00 69.38 270 ILE A CA 1
ATOM 2195 C C . ILE A 1 270 ? 5.265 -3.981 -30.761 1.00 69.38 270 ILE A C 1
ATOM 2197 O O . ILE A 1 270 ? 5.343 -4.036 -29.535 1.00 69.38 270 ILE A O 1
ATOM 2201 N N . TYR A 1 271 ? 4.316 -3.289 -31.390 1.00 75.75 271 TYR A N 1
ATOM 2202 C CA . TYR A 1 271 ? 3.302 -2.496 -30.702 1.00 75.75 271 TYR A CA 1
ATOM 2203 C C . TYR A 1 271 ? 1.891 -2.927 -31.102 1.00 75.75 271 TYR A C 1
ATOM 2205 O O . TYR A 1 271 ? 1.555 -3.003 -32.285 1.00 75.75 271 TYR A O 1
ATOM 2213 N N . TYR A 1 272 ? 1.057 -3.166 -30.091 1.00 82.44 272 TYR A N 1
ATOM 2214 C CA . TYR A 1 272 ? -0.361 -3.473 -30.248 1.00 82.44 272 TYR A CA 1
ATOM 2215 C C . TYR A 1 272 ? -1.185 -2.294 -29.719 1.00 82.44 272 TYR A C 1
ATOM 2217 O O . TYR A 1 272 ? -1.141 -2.036 -28.511 1.00 82.44 272 TYR A O 1
ATOM 2225 N N . PRO A 1 273 ? -1.919 -1.567 -30.582 1.00 80.31 273 PRO A N 1
ATOM 2226 C CA . PRO A 1 273 ? -2.716 -0.427 -30.153 1.00 80.31 273 PRO A CA 1
ATOM 2227 C C . PRO A 1 273 ? -3.892 -0.868 -29.282 1.00 80.31 273 PRO A C 1
ATOM 2229 O O . PRO A 1 273 ? -4.368 -2.004 -29.360 1.00 80.31 273 PRO A O 1
ATOM 2232 N N . LEU A 1 274 ? -4.413 0.067 -28.486 1.00 87.19 274 LEU A N 1
ATOM 2233 C CA . LEU A 1 274 ? -5.686 -0.124 -27.804 1.00 87.19 274 LEU A CA 1
ATOM 2234 C C . LEU A 1 274 ? -6.832 -0.043 -28.829 1.00 87.19 274 LEU A C 1
ATOM 2236 O O . LEU A 1 274 ? -7.169 1.033 -29.321 1.00 87.19 274 LEU A O 1
ATOM 2240 N N . VAL A 1 275 ? -7.425 -1.191 -29.159 1.00 87.25 275 VAL A N 1
ATOM 2241 C CA . VAL A 1 275 ? -8.512 -1.305 -30.144 1.00 87.25 275 VAL A CA 1
ATOM 2242 C C . VAL A 1 275 ? -9.851 -1.498 -29.437 1.00 87.25 275 VAL A C 1
ATOM 2244 O O . VAL A 1 275 ? -9.961 -2.298 -28.510 1.00 87.25 275 VAL A O 1
ATOM 2247 N N . GLY A 1 276 ? -10.877 -0.788 -29.905 1.00 90.00 276 GLY A N 1
ATOM 2248 C CA . GLY A 1 276 ? -12.266 -1.027 -29.528 1.00 90.00 276 GLY A CA 1
ATOM 2249 C C . GLY A 1 276 ? -13.107 0.241 -29.517 1.00 90.00 276 GLY A C 1
ATOM 2250 O O . GLY A 1 276 ? -12.703 1.249 -28.941 1.00 90.00 276 GLY A O 1
ATOM 2251 N N . GLU A 1 277 ? -14.295 0.192 -30.110 1.00 90.81 277 GLU A N 1
ATOM 2252 C CA . GLU A 1 277 ? -15.181 1.361 -30.188 1.00 90.81 277 GLU A CA 1
ATOM 2253 C C . GLU A 1 277 ? -15.534 1.909 -28.795 1.00 90.81 277 GLU A C 1
ATOM 2255 O O . GLU A 1 277 ? -15.352 3.092 -28.517 1.00 90.81 277 GLU A O 1
ATOM 2260 N N . ASN A 1 278 ? -15.942 1.036 -27.869 1.00 91.75 278 ASN A N 1
ATOM 2261 C CA . ASN A 1 278 ? -16.344 1.447 -26.521 1.00 91.75 278 ASN A CA 1
ATOM 2262 C C . ASN A 1 278 ? -15.199 2.074 -25.718 1.00 91.75 278 ASN A C 1
ATOM 2264 O O . ASN A 1 278 ? -15.419 3.031 -24.978 1.00 91.75 278 ASN A O 1
ATOM 2268 N N . VAL A 1 279 ? -13.985 1.526 -25.829 1.00 93.00 279 VAL A N 1
ATOM 2269 C CA . VAL A 1 279 ? -12.832 2.037 -25.077 1.00 93.00 279 VAL A CA 1
ATOM 2270 C C . VAL A 1 279 ? -12.337 3.359 -25.662 1.00 93.00 279 VAL A C 1
ATOM 2272 O O . VAL A 1 279 ? -12.008 4.278 -24.915 1.00 93.00 279 VAL A O 1
ATOM 2275 N N . GLN A 1 280 ? -12.375 3.501 -26.989 1.00 91.25 280 GLN A N 1
ATOM 2276 C CA . GLN A 1 280 ? -12.050 4.759 -27.658 1.00 91.25 280 GLN A CA 1
ATOM 2277 C C . GLN A 1 280 ? -13.092 5.843 -27.354 1.00 91.25 280 GLN A C 1
ATOM 2279 O O . GLN A 1 280 ? -12.734 6.989 -27.072 1.00 91.25 280 GLN A O 1
ATOM 2284 N N . ASN A 1 281 ? -14.377 5.485 -27.316 1.00 94.00 281 ASN A N 1
ATOM 2285 C CA . ASN A 1 281 ? -15.445 6.381 -26.874 1.00 94.00 281 ASN A CA 1
ATOM 2286 C C . ASN A 1 281 ? -15.243 6.814 -25.418 1.00 94.00 281 ASN A C 1
ATOM 2288 O O . ASN A 1 281 ? -15.387 7.995 -25.118 1.00 94.00 281 ASN A O 1
ATOM 2292 N N . PHE A 1 282 ? -14.853 5.911 -24.515 1.00 94.12 282 PHE A N 1
ATOM 2293 C CA . PHE A 1 282 ? -14.546 6.269 -23.127 1.00 94.12 282 PHE A CA 1
ATOM 2294 C C . PHE A 1 282 ? -13.382 7.269 -23.030 1.00 94.12 282 PHE A C 1
ATOM 2296 O O . PHE A 1 282 ? -13.518 8.321 -22.402 1.00 94.12 282 PHE A O 1
ATOM 2303 N N . LEU A 1 283 ? -12.266 7.001 -23.716 1.00 93.31 283 LEU A N 1
ATOM 2304 C CA . LEU A 1 283 ? -11.119 7.911 -23.753 1.00 93.31 283 LEU A CA 1
ATOM 2305 C C . LEU A 1 283 ? -11.506 9.294 -24.299 1.00 93.31 283 LEU A C 1
ATOM 2307 O O . LEU A 1 283 ? -11.239 10.314 -23.666 1.00 93.31 283 LEU A O 1
ATOM 2311 N N . SER A 1 284 ? -12.179 9.337 -25.447 1.00 92.56 284 SER A N 1
ATOM 2312 C CA . SER A 1 284 ? -12.503 10.586 -26.146 1.00 92.56 284 SER A CA 1
ATOM 2313 C C . SER A 1 284 ? -13.622 11.407 -25.505 1.00 92.56 284 SER A C 1
ATOM 2315 O O . SER A 1 284 ? -13.532 12.634 -25.494 1.00 92.56 284 SER A O 1
ATOM 2317 N N . SER A 1 285 ? -14.664 10.763 -24.973 1.00 90.62 285 SER A N 1
ATOM 2318 C CA . SER A 1 285 ? -15.853 11.446 -24.440 1.00 90.62 285 SER A CA 1
ATOM 2319 C C . SER A 1 285 ? -15.809 11.712 -22.936 1.00 90.62 285 SER A C 1
ATOM 2321 O O . SER A 1 285 ? -16.516 12.604 -22.469 1.00 90.62 285 SER A O 1
ATOM 2323 N N . LYS A 1 286 ? -14.996 10.968 -22.172 1.00 90.44 286 LYS A N 1
ATOM 2324 C CA . LYS A 1 286 ? -14.887 11.113 -20.710 1.00 90.44 286 LYS A CA 1
ATOM 2325 C C . LYS A 1 286 ? -13.501 11.593 -20.284 1.00 90.44 286 LYS A C 1
ATOM 2327 O O . LYS A 1 286 ? -13.392 12.625 -19.627 1.00 90.44 286 LYS A O 1
ATOM 2332 N N . ILE A 1 287 ? -12.442 10.893 -20.698 1.00 91.94 287 ILE A N 1
ATOM 2333 C CA . ILE A 1 287 ? -11.076 11.163 -20.215 1.00 91.94 287 ILE A CA 1
ATOM 2334 C C . ILE A 1 287 ? -10.490 12.447 -20.812 1.00 91.94 287 ILE A C 1
ATOM 2336 O O . ILE A 1 287 ? -10.057 13.320 -20.068 1.00 91.94 287 ILE A O 1
ATOM 2340 N N . LEU A 1 288 ? -10.489 12.614 -22.138 1.00 90.88 288 LEU A N 1
ATOM 2341 C CA . LEU A 1 288 ? -9.903 13.808 -22.762 1.00 90.88 288 LEU A CA 1
ATOM 2342 C C . LEU A 1 288 ? -10.572 15.120 -22.303 1.00 90.88 288 LEU A C 1
ATOM 2344 O O . LEU A 1 288 ? -9.843 16.080 -22.051 1.00 90.88 288 LEU A O 1
ATOM 2348 N N . PRO A 1 289 ? -11.912 15.212 -22.158 1.00 90.06 289 PRO A N 1
ATOM 2349 C CA . PRO A 1 289 ? -12.549 16.394 -21.581 1.00 90.06 289 PRO A CA 1
ATOM 2350 C C . PRO A 1 289 ? -12.120 16.667 -20.136 1.00 90.06 289 PRO A C 1
ATOM 2352 O O . PRO A 1 289 ? -11.853 17.820 -19.806 1.00 90.06 289 PRO A O 1
ATOM 2355 N N . LEU A 1 290 ? -11.993 15.624 -19.304 1.00 88.38 290 LEU A N 1
ATOM 2356 C CA . LEU A 1 290 ? -11.526 15.746 -17.920 1.00 88.38 290 LEU A CA 1
ATOM 2357 C C . LEU A 1 290 ? -10.113 16.348 -17.848 1.00 88.38 290 LEU A C 1
ATOM 2359 O O . LEU A 1 290 ? -9.872 17.276 -17.078 1.00 88.38 290 LEU A O 1
ATOM 2363 N N . LEU A 1 291 ? -9.199 15.864 -18.692 1.00 88.44 291 LEU A N 1
ATOM 2364 C CA . LEU A 1 291 ? -7.820 16.353 -18.742 1.00 88.44 291 LEU A CA 1
ATOM 2365 C C . LEU A 1 291 ? -7.731 17.790 -19.277 1.00 88.44 291 LEU A C 1
ATOM 2367 O O . LEU A 1 291 ? -6.993 18.603 -18.733 1.00 88.44 291 LEU A O 1
ATOM 2371 N N . LYS A 1 292 ? -8.527 18.142 -20.297 1.00 85.69 292 LYS A N 1
ATOM 2372 C CA . LYS A 1 292 ? -8.587 19.514 -20.842 1.00 85.69 292 LYS A CA 1
ATOM 2373 C C . LYS A 1 292 ? -9.070 20.552 -19.829 1.00 85.69 292 LYS A C 1
ATOM 2375 O O . LYS A 1 292 ? -8.729 21.722 -19.964 1.00 85.69 292 LYS A O 1
ATOM 2380 N N . GLY A 1 293 ? -9.886 20.143 -18.858 1.00 75.12 293 GLY A N 1
ATOM 2381 C CA . GLY A 1 293 ? -10.378 21.010 -17.788 1.00 75.12 293 GLY A CA 1
ATOM 2382 C C . GLY A 1 293 ? -9.358 21.288 -16.678 1.00 75.12 293 GLY A C 1
ATOM 2383 O O . GLY A 1 293 ? -9.733 21.905 -15.686 1.00 75.12 293 GLY A O 1
ATOM 2384 N N . ASN A 1 294 ? -8.107 20.815 -16.803 1.00 65.38 294 ASN A N 1
ATOM 2385 C CA . ASN A 1 294 ? -7.057 20.910 -15.779 1.00 65.38 294 ASN A CA 1
ATOM 2386 C C . ASN A 1 294 ? -7.512 20.417 -14.391 1.00 65.38 294 ASN A C 1
ATOM 2388 O O . ASN A 1 294 ? -7.155 20.996 -13.372 1.00 65.38 294 ASN A O 1
ATOM 2392 N N . GLY A 1 295 ? -8.350 19.376 -14.339 1.00 58.66 295 GLY A N 1
ATOM 2393 C CA . GLY A 1 295 ? -8.804 18.795 -13.072 1.00 58.66 295 GLY A CA 1
ATOM 2394 C C . GLY A 1 295 ? -9.884 19.593 -12.329 1.00 58.66 295 GLY A C 1
ATOM 2395 O O . GLY A 1 295 ? -10.384 19.101 -11.325 1.00 58.66 295 GLY A O 1
ATOM 2396 N N . PHE A 1 296 ? -10.336 20.749 -12.837 1.00 62.78 296 PHE A N 1
ATOM 2397 C CA . PHE A 1 296 ? -11.495 21.482 -12.299 1.00 62.78 296 PHE A CA 1
ATOM 2398 C C . PHE A 1 296 ? -12.816 20.817 -12.715 1.00 62.78 296 PHE A C 1
ATOM 2400 O O . PHE A 1 296 ? -13.654 21.389 -13.412 1.00 62.78 296 PHE A O 1
ATOM 2407 N N . SER A 1 297 ? -12.977 19.562 -12.316 1.00 67.25 297 SER A N 1
ATOM 2408 C CA . SER A 1 297 ? -14.146 18.726 -12.548 1.00 67.25 297 SER A CA 1
ATOM 2409 C C . SER A 1 297 ? -14.585 18.128 -11.212 1.00 67.25 297 SER A C 1
ATOM 2411 O O . SER A 1 297 ? -13.726 17.784 -10.402 1.00 67.25 297 SER A O 1
ATOM 2413 N N . PRO A 1 298 ? -15.894 17.929 -10.971 1.00 70.56 298 PRO A N 1
ATOM 2414 C CA . PRO A 1 298 ? -16.341 17.126 -9.833 1.00 70.56 298 PRO A CA 1
ATOM 2415 C C . PRO A 1 298 ? -15.854 15.670 -9.933 1.00 70.56 298 PRO A C 1
ATOM 2417 O O . PRO A 1 298 ? -15.863 14.952 -8.941 1.00 70.56 298 PRO A O 1
ATOM 2420 N N . ILE A 1 299 ? -15.413 15.230 -11.119 1.00 79.94 299 ILE A N 1
ATOM 2421 C CA . ILE A 1 299 ? -14.875 13.892 -11.348 1.00 79.94 299 ILE A CA 1
ATOM 2422 C C . ILE A 1 299 ? -13.381 13.855 -11.045 1.00 79.94 299 ILE A C 1
ATOM 2424 O O . ILE A 1 299 ? -12.585 14.449 -11.769 1.00 79.94 299 ILE A O 1
ATOM 2428 N N . TYR A 1 300 ? -13.000 13.073 -10.043 1.00 82.25 300 TYR A N 1
ATOM 2429 C CA . TYR A 1 300 ? -11.602 12.875 -9.652 1.00 82.25 300 TYR A CA 1
ATOM 2430 C C . TYR A 1 300 ? -11.266 11.404 -9.364 1.00 82.25 300 TYR A C 1
ATOM 2432 O O . TYR A 1 300 ? -10.171 11.101 -8.898 1.00 82.25 300 TYR A O 1
ATOM 2440 N N . MET A 1 301 ? -12.175 10.470 -9.666 1.00 89.75 301 MET A N 1
ATOM 2441 C CA . MET A 1 301 ? -11.923 9.029 -9.574 1.00 89.75 301 MET A CA 1
ATOM 2442 C C . MET A 1 301 ? -12.266 8.308 -10.883 1.00 89.75 301 MET A C 1
ATOM 2444 O O . MET A 1 301 ? -13.399 8.342 -11.353 1.00 89.75 301 MET A O 1
ATOM 2448 N N . LEU A 1 302 ? -11.310 7.578 -11.443 1.00 92.50 302 LEU A N 1
ATOM 2449 C CA . LEU A 1 302 ? -11.485 6.666 -12.567 1.00 92.50 302 LEU A CA 1
ATOM 2450 C C . LEU A 1 302 ? -11.407 5.238 -12.026 1.00 92.50 302 LEU A C 1
ATOM 2452 O O . LEU A 1 302 ? -10.357 4.829 -11.537 1.00 92.50 302 LEU A O 1
ATOM 2456 N N . ASN A 1 303 ? -12.499 4.481 -12.092 1.00 93.44 303 ASN A N 1
ATOM 2457 C CA . ASN A 1 303 ? -12.542 3.097 -11.626 1.00 93.44 303 ASN A CA 1
ATOM 2458 C C . ASN A 1 303 ? -12.595 2.135 -12.819 1.00 93.44 303 ASN A C 1
ATOM 2460 O O . ASN A 1 303 ? -13.616 2.013 -13.497 1.00 93.44 303 ASN A O 1
ATOM 2464 N N . ILE A 1 304 ? -11.483 1.454 -13.090 1.00 95.38 304 ILE A N 1
ATOM 2465 C CA . ILE A 1 304 ? -11.313 0.559 -14.234 1.00 95.38 304 ILE A CA 1
ATOM 2466 C C . ILE A 1 304 ? -11.239 -0.886 -13.746 1.00 95.38 304 ILE A C 1
ATOM 2468 O O . ILE A 1 304 ? -10.295 -1.307 -13.076 1.00 95.38 304 ILE A O 1
ATOM 2472 N N . THR A 1 305 ? -12.234 -1.681 -14.124 1.00 94.06 305 THR A N 1
ATOM 2473 C CA . THR A 1 305 ? -12.400 -3.068 -13.668 1.00 94.06 305 THR A CA 1
ATOM 2474 C C . THR A 1 305 ? -12.378 -4.048 -14.837 1.00 94.06 305 THR A C 1
ATOM 2476 O O . THR A 1 305 ? -12.484 -3.662 -15.998 1.00 94.06 305 THR A O 1
ATOM 2479 N N . GLY A 1 306 ? -12.209 -5.344 -14.573 1.00 93.25 306 GLY A N 1
ATOM 2480 C CA . GLY A 1 306 ? -12.306 -6.382 -15.604 1.00 93.25 306 GLY A CA 1
ATOM 2481 C C . GLY A 1 306 ? -11.423 -7.604 -15.363 1.00 93.25 306 GLY A C 1
ATOM 2482 O O . GLY A 1 306 ? -10.552 -7.621 -14.488 1.00 93.25 306 GLY A O 1
ATOM 2483 N N . LYS A 1 307 ? -11.615 -8.636 -16.188 1.00 92.31 307 LYS A N 1
ATOM 2484 C CA . LYS A 1 307 ? -10.900 -9.923 -16.094 1.00 92.31 307 LYS A CA 1
ATOM 2485 C C . LYS A 1 307 ? -9.444 -9.835 -16.560 1.00 92.31 307 LYS A C 1
ATOM 2487 O O . LYS A 1 307 ? -9.019 -8.838 -17.151 1.00 92.31 307 LYS A O 1
ATOM 2492 N N . SER A 1 308 ? -8.646 -10.866 -16.285 1.00 91.12 308 SER A N 1
ATOM 2493 C CA . SER A 1 308 ? -7.255 -10.914 -16.750 1.00 91.12 308 SER A CA 1
ATOM 2494 C C . SER A 1 308 ? -7.195 -10.948 -18.286 1.00 91.12 308 SER A C 1
ATOM 2496 O O . SER A 1 308 ? -7.946 -11.684 -18.931 1.00 91.12 308 SER A O 1
ATOM 2498 N N . GLY A 1 309 ? -6.310 -10.146 -18.888 1.00 90.44 309 GLY A N 1
ATOM 2499 C CA . GLY A 1 309 ? -6.095 -10.114 -20.340 1.00 90.44 309 GLY A CA 1
ATOM 2500 C C . GLY A 1 309 ? -7.087 -9.289 -21.175 1.00 90.44 309 GLY A C 1
ATOM 2501 O O . GLY A 1 309 ? -6.989 -9.320 -22.401 1.00 90.44 309 GLY A O 1
ATOM 2502 N N . THR A 1 310 ? -8.011 -8.537 -20.558 1.00 92.88 310 THR A N 1
ATOM 2503 C CA . THR A 1 310 ? -9.002 -7.698 -21.274 1.00 92.88 310 THR A CA 1
ATOM 2504 C C . THR A 1 310 ? -8.521 -6.285 -21.633 1.00 92.88 310 THR A C 1
ATOM 2506 O O . THR A 1 310 ? -9.265 -5.532 -22.246 1.00 92.88 310 THR A O 1
ATOM 2509 N N . GLY A 1 311 ? -7.281 -5.911 -21.286 1.00 91.06 311 GLY A N 1
ATOM 2510 C CA . GLY A 1 311 ? -6.685 -4.621 -21.676 1.00 91.06 311 GLY A CA 1
ATOM 2511 C C . GLY A 1 311 ? -6.720 -3.506 -20.620 1.00 91.06 311 GLY A C 1
ATOM 2512 O O . GLY A 1 311 ? -6.444 -2.362 -20.958 1.00 91.06 311 GLY A O 1
ATOM 2513 N N . LYS A 1 312 ? -7.003 -3.813 -19.344 1.00 93.00 312 LYS A N 1
ATOM 2514 C CA . LYS A 1 312 ? -7.022 -2.829 -18.235 1.00 93.00 312 LYS A CA 1
ATOM 2515 C C . LYS A 1 312 ? -5.734 -2.013 -18.107 1.00 93.00 312 LYS A C 1
ATOM 2517 O O . LYS A 1 312 ? -5.769 -0.800 -18.261 1.00 93.00 312 LYS A O 1
ATOM 2522 N N . THR A 1 313 ? -4.599 -2.680 -17.884 1.00 90.94 313 THR A N 1
ATOM 2523 C CA . THR A 1 313 ? -3.288 -2.026 -17.748 1.00 90.94 313 THR A CA 1
ATOM 2524 C C . THR A 1 313 ? -2.962 -1.194 -18.984 1.00 90.94 313 THR A C 1
ATOM 2526 O O . THR A 1 313 ? -2.422 -0.102 -18.863 1.00 90.94 313 THR A O 1
ATOM 2529 N N . ARG A 1 314 ? -3.372 -1.655 -20.176 1.00 89.31 314 ARG A N 1
ATOM 2530 C CA . ARG A 1 314 ? -3.192 -0.886 -21.409 1.00 89.31 314 ARG A CA 1
ATOM 2531 C C . ARG A 1 314 ? -4.021 0.399 -21.416 1.00 89.31 314 ARG A C 1
ATOM 2533 O O . ARG A 1 314 ? -3.474 1.443 -21.742 1.00 89.31 314 ARG A O 1
ATOM 2540 N N . LEU A 1 315 ? -5.297 0.336 -21.034 1.00 94.50 315 LEU A N 1
ATOM 2541 C CA . LEU A 1 315 ? -6.149 1.520 -20.893 1.00 94.50 315 LEU A CA 1
ATOM 2542 C C . LEU A 1 315 ? -5.577 2.508 -19.863 1.00 94.50 315 LEU A C 1
ATOM 2544 O O . LEU A 1 315 ? -5.518 3.700 -20.143 1.00 94.50 315 LEU A O 1
ATOM 2548 N N . LEU A 1 316 ? -5.093 2.023 -18.715 1.00 94.31 316 LEU A N 1
ATOM 2549 C CA . LEU A 1 316 ? -4.414 2.861 -17.718 1.00 94.31 316 LEU A CA 1
ATOM 2550 C C . LEU A 1 316 ? -3.177 3.557 -18.304 1.00 94.31 316 LEU A C 1
ATOM 2552 O O . LEU A 1 316 ? -2.991 4.753 -18.087 1.00 94.31 316 LEU A O 1
ATOM 2556 N N . SER A 1 317 ? -2.364 2.846 -19.093 1.00 88.19 317 SER A N 1
ATOM 2557 C CA . SER A 1 317 ? -1.226 3.448 -19.797 1.00 88.19 317 SER A CA 1
ATOM 2558 C C . SER A 1 317 ? -1.659 4.543 -20.779 1.00 88.19 317 SER A C 1
ATOM 2560 O O . SER A 1 317 ? -1.029 5.595 -20.805 1.00 88.19 317 SER A O 1
ATOM 2562 N N . GLU A 1 318 ? -2.745 4.351 -21.538 1.00 88.81 318 GLU A N 1
ATOM 2563 C CA . GLU A 1 318 ? -3.268 5.395 -22.440 1.00 88.81 318 GLU A CA 1
ATOM 2564 C C . GLU A 1 318 ? -3.775 6.629 -21.682 1.00 88.81 318 GLU A C 1
ATOM 2566 O O . GLU A 1 318 ? -3.579 7.760 -22.132 1.00 88.81 318 GLU A O 1
ATOM 2571 N N . ILE A 1 319 ? -4.391 6.435 -20.512 1.00 92.69 319 ILE A N 1
ATOM 2572 C CA . ILE A 1 319 ? -4.832 7.534 -19.642 1.00 92.69 319 ILE A CA 1
ATOM 2573 C C . ILE A 1 319 ? -3.623 8.315 -19.124 1.00 92.69 319 ILE A C 1
ATOM 2575 O O . ILE A 1 319 ? -3.610 9.539 -19.225 1.00 92.69 319 ILE A O 1
ATOM 2579 N N . ILE A 1 320 ? -2.588 7.627 -18.631 1.00 90.38 320 ILE A N 1
ATOM 2580 C CA . ILE A 1 320 ? -1.332 8.251 -18.184 1.00 90.38 320 ILE A CA 1
ATOM 2581 C C . ILE A 1 320 ? -0.684 9.033 -19.328 1.00 90.38 320 ILE A C 1
ATOM 2583 O O . ILE A 1 320 ? -0.287 10.182 -19.139 1.00 90.38 320 ILE A O 1
ATOM 2587 N N . ASN A 1 321 ? -0.592 8.433 -20.516 1.00 83.38 321 ASN A N 1
ATOM 2588 C CA . ASN A 1 321 ? -0.010 9.078 -21.691 1.00 83.38 321 ASN A CA 1
ATOM 2589 C C . ASN A 1 321 ? -0.791 10.339 -22.076 1.00 83.38 321 ASN A C 1
ATOM 2591 O O . ASN A 1 321 ? -0.190 11.398 -22.253 1.00 83.38 321 ASN A O 1
ATOM 2595 N N . SER A 1 322 ? -2.122 10.249 -22.107 1.00 87.75 322 SER A N 1
ATOM 2596 C CA . SER A 1 322 ? -2.999 11.393 -22.364 1.00 87.75 322 SER A CA 1
ATOM 2597 C C . SER A 1 322 ? -2.815 12.485 -21.309 1.00 87.75 322 SER A C 1
ATOM 2599 O O . SER A 1 322 ? -2.695 13.656 -21.652 1.00 87.75 322 SER A O 1
ATOM 2601 N N . ALA A 1 323 ? -2.742 12.122 -20.027 1.00 88.81 323 ALA A N 1
ATOM 2602 C CA . ALA A 1 323 ? -2.568 13.063 -18.924 1.00 88.81 323 ALA A CA 1
ATOM 2603 C C . ALA A 1 323 ? -1.234 13.809 -19.005 1.00 88.81 323 ALA A C 1
ATOM 2605 O O . ALA A 1 323 ? -1.207 15.033 -18.870 1.00 88.81 323 ALA A O 1
ATOM 2606 N N . LYS A 1 324 ? -0.145 13.093 -19.325 1.00 82.88 324 LYS A N 1
ATOM 2607 C CA . LYS A 1 324 ? 1.158 13.711 -19.592 1.00 82.88 324 LYS A CA 1
ATOM 2608 C C . LYS A 1 324 ? 1.040 14.758 -20.699 1.00 82.88 324 LYS A C 1
ATOM 2610 O O . LYS A 1 324 ? 1.567 15.841 -20.511 1.00 82.88 324 LYS A O 1
ATOM 2615 N N . SER A 1 325 ? 0.311 14.492 -21.790 1.00 79.19 325 SER A N 1
ATOM 2616 C CA . SER A 1 325 ? 0.088 15.460 -22.882 1.00 79.19 325 SER A CA 1
ATOM 2617 C C . SER A 1 325 ? -0.678 16.728 -22.479 1.00 79.19 325 SER A C 1
ATOM 2619 O O . SER A 1 325 ? -0.608 17.720 -23.202 1.00 79.19 325 SER A O 1
ATOM 2621 N N . TYR A 1 326 ? -1.387 16.704 -21.348 1.00 84.25 326 TYR A N 1
ATOM 2622 C CA . TYR A 1 326 ? -2.083 17.848 -20.750 1.00 84.25 326 TYR A CA 1
ATOM 2623 C C . TYR A 1 326 ? -1.348 18.403 -19.518 1.00 84.25 326 TYR A C 1
ATOM 2625 O O . TYR A 1 326 ? -1.966 19.033 -18.668 1.00 84.25 326 TYR A O 1
ATOM 2633 N N . ASN A 1 327 ? -0.030 18.186 -19.417 1.00 81.31 327 ASN A N 1
ATOM 2634 C CA . ASN A 1 327 ? 0.830 18.713 -18.349 1.00 81.31 327 ASN A CA 1
ATOM 2635 C C . ASN A 1 327 ? 0.479 18.218 -16.928 1.00 81.31 327 ASN A C 1
ATOM 2637 O O . ASN A 1 327 ? 0.894 18.834 -15.951 1.00 81.31 327 ASN A O 1
ATOM 2641 N N . PHE A 1 328 ? -0.232 17.094 -16.783 1.00 86.69 328 PHE A N 1
ATOM 2642 C CA . PHE A 1 328 ? -0.422 16.474 -15.469 1.00 86.69 328 PHE A CA 1
ATOM 2643 C C . PHE A 1 328 ? 0.868 15.798 -15.000 1.00 86.69 328 PHE A C 1
ATOM 2645 O O . PHE A 1 328 ? 1.552 15.107 -15.764 1.00 86.69 328 PHE A O 1
ATOM 2652 N N . GLN A 1 329 ? 1.158 15.910 -13.704 1.00 86.00 329 GLN A N 1
ATOM 2653 C CA . GLN A 1 329 ? 2.067 14.988 -13.038 1.00 86.00 329 GLN A CA 1
ATOM 2654 C C . GLN A 1 329 ? 1.411 13.601 -13.009 1.00 86.00 329 GLN A C 1
ATOM 2656 O O . GLN A 1 329 ? 0.207 13.478 -12.804 1.00 86.00 329 GLN A O 1
ATOM 2661 N N . THR A 1 330 ? 2.183 12.533 -13.200 1.00 88.12 330 THR A N 1
ATOM 2662 C CA . THR A 1 330 ? 1.648 11.164 -13.164 1.00 88.12 330 THR A CA 1
ATOM 2663 C C . THR A 1 330 ? 2.441 10.303 -12.202 1.00 88.12 330 THR A C 1
ATOM 2665 O O . THR A 1 330 ? 3.669 10.263 -12.281 1.00 88.12 330 THR A O 1
ATOM 2668 N N . LEU A 1 331 ? 1.739 9.570 -11.346 1.00 90.44 331 LEU A N 1
ATOM 2669 C CA . LEU A 1 331 ? 2.305 8.568 -10.458 1.00 90.44 331 LEU A CA 1
ATOM 2670 C C . LEU A 1 331 ? 1.651 7.219 -10.759 1.00 90.44 331 LEU A C 1
ATOM 2672 O O . LEU A 1 331 ? 0.439 7.100 -10.642 1.00 90.44 331 LEU A O 1
ATOM 2676 N N . TYR A 1 332 ? 2.437 6.216 -11.150 1.00 90.06 332 TYR A N 1
ATOM 2677 C CA . TYR A 1 332 ? 1.958 4.853 -11.398 1.00 90.06 332 TYR A CA 1
ATOM 2678 C C . TYR A 1 332 ? 2.513 3.892 -10.348 1.00 90.06 332 TYR A C 1
ATOM 2680 O O . TYR A 1 332 ? 3.732 3.799 -10.186 1.00 90.06 332 TYR A O 1
ATOM 2688 N N . CYS A 1 333 ? 1.616 3.144 -9.710 1.00 89.50 333 CYS A N 1
ATOM 2689 C CA . CYS A 1 333 ? 1.918 2.087 -8.757 1.00 89.50 333 CYS A CA 1
ATOM 2690 C C . CYS A 1 333 ? 1.279 0.772 -9.230 1.00 89.50 333 CYS A C 1
ATOM 2692 O O . CYS A 1 333 ? 0.103 0.741 -9.587 1.00 89.50 333 CYS A O 1
ATOM 2694 N N . ASP A 1 334 ? 2.040 -0.323 -9.200 1.00 88.06 334 ASP A N 1
ATOM 2695 C CA . ASP A 1 334 ? 1.517 -1.683 -9.386 1.00 88.06 334 ASP A CA 1
ATOM 2696 C C . ASP A 1 334 ? 1.453 -2.357 -8.016 1.00 88.06 334 ASP A C 1
ATOM 2698 O O . ASP A 1 334 ? 2.490 -2.741 -7.467 1.00 88.06 334 ASP A O 1
ATOM 2702 N N . ALA A 1 335 ? 0.248 -2.503 -7.465 1.00 87.88 335 ALA A N 1
ATOM 2703 C CA . ALA A 1 335 ? 0.026 -3.012 -6.114 1.00 87.88 335 ALA A CA 1
ATOM 2704 C C . ALA A 1 335 ? 0.525 -4.451 -5.904 1.00 87.88 335 ALA A C 1
ATOM 2706 O O . ALA A 1 335 ? 0.778 -4.862 -4.774 1.00 87.88 335 ALA A O 1
ATOM 2707 N N . LYS A 1 336 ? 0.726 -5.223 -6.984 1.00 82.31 336 LYS A N 1
ATOM 2708 C CA . LYS A 1 336 ? 1.347 -6.553 -6.900 1.00 82.31 336 LYS A CA 1
ATOM 2709 C C . LYS A 1 336 ? 2.838 -6.472 -6.540 1.00 82.31 336 LYS A C 1
ATOM 2711 O O . LYS A 1 336 ? 3.385 -7.408 -5.966 1.00 82.31 336 LYS A O 1
ATOM 2716 N N . LYS A 1 337 ? 3.502 -5.372 -6.903 1.00 78.44 337 LYS A N 1
ATOM 2717 C CA . LYS A 1 337 ? 4.953 -5.164 -6.750 1.00 78.44 337 LYS A CA 1
ATOM 2718 C C . LYS A 1 337 ? 5.297 -4.147 -5.667 1.00 78.44 337 LYS A C 1
ATOM 2720 O O . LYS A 1 337 ? 6.392 -4.179 -5.109 1.00 78.44 337 LYS A O 1
ATOM 2725 N N . GLN A 1 338 ? 4.379 -3.223 -5.410 1.00 77.44 338 GLN A N 1
ATOM 2726 C CA . GLN A 1 338 ? 4.502 -2.146 -4.443 1.00 77.44 338 GLN A CA 1
ATOM 2727 C C . GLN A 1 338 ? 3.261 -2.140 -3.552 1.00 77.44 338 GLN A C 1
ATOM 2729 O O . GLN A 1 338 ? 2.194 -1.723 -3.983 1.00 77.44 338 GLN A O 1
ATOM 2734 N N . ASN A 1 339 ? 3.392 -2.593 -2.311 1.00 70.50 339 ASN A N 1
ATOM 2735 C CA . ASN A 1 339 ? 2.288 -2.687 -1.358 1.00 70.50 339 ASN A CA 1
ATOM 2736 C C . ASN A 1 339 ? 2.588 -1.905 -0.071 1.00 70.50 339 ASN A C 1
ATOM 2738 O O . ASN A 1 339 ? 3.666 -1.319 0.090 1.00 70.50 339 ASN A O 1
ATOM 2742 N N . GLY A 1 340 ? 1.613 -1.889 0.838 1.00 77.75 340 GLY A N 1
ATOM 2743 C CA . GLY A 1 340 ? 1.752 -1.230 2.123 1.00 77.75 340 GLY A CA 1
ATOM 2744 C C . GLY A 1 340 ? 1.830 0.285 2.019 1.00 77.75 340 GLY A C 1
ATOM 2745 O O . GLY A 1 340 ? 1.497 0.929 1.024 1.00 77.75 340 GLY A O 1
ATOM 2746 N N . PHE A 1 341 ? 2.380 0.857 3.077 1.00 83.94 341 PHE A N 1
ATOM 2747 C CA . PHE A 1 341 ? 2.531 2.292 3.263 1.00 83.94 341 PHE A CA 1
ATOM 2748 C C . PHE A 1 341 ? 3.539 2.941 2.297 1.00 83.94 341 PHE A C 1
ATOM 2750 O O . PHE A 1 341 ? 3.625 4.168 2.223 1.00 83.94 341 PHE A O 1
ATOM 2757 N N . GLU A 1 342 ? 4.273 2.148 1.510 1.00 81.00 342 GLU A N 1
ATOM 2758 C CA . GLU A 1 342 ? 5.199 2.661 0.502 1.00 81.00 342 GLU A CA 1
ATOM 2759 C C . GLU A 1 342 ? 4.486 3.511 -0.556 1.00 81.00 342 GLU A C 1
ATOM 2761 O O . GLU A 1 342 ? 4.961 4.606 -0.868 1.00 81.00 342 GLU A O 1
ATOM 2766 N N . ILE A 1 343 ? 3.353 3.036 -1.090 1.00 87.06 343 ILE A N 1
ATOM 2767 C CA . ILE A 1 343 ? 2.651 3.739 -2.175 1.00 87.06 343 ILE A CA 1
ATOM 2768 C C . ILE A 1 343 ? 2.101 5.083 -1.693 1.00 87.06 343 ILE A C 1
ATOM 2770 O O . ILE A 1 343 ? 2.158 6.077 -2.411 1.00 87.06 343 ILE A O 1
ATOM 2774 N N . LEU A 1 344 ? 1.645 5.133 -0.437 1.00 89.19 344 LEU A N 1
ATOM 2775 C CA . LEU A 1 344 ? 1.180 6.351 0.221 1.00 89.19 344 LEU A CA 1
ATOM 2776 C C . LEU A 1 344 ? 2.337 7.331 0.433 1.00 89.19 344 LEU A C 1
ATOM 2778 O O . LEU A 1 344 ? 2.155 8.543 0.338 1.00 89.19 344 LEU A O 1
ATOM 2782 N N . ARG A 1 345 ? 3.546 6.816 0.682 1.00 86.31 345 ARG A N 1
ATOM 2783 C CA . ARG A 1 345 ? 4.748 7.640 0.798 1.00 86.31 345 ARG A CA 1
ATOM 2784 C C . ARG A 1 345 ? 5.185 8.204 -0.544 1.00 86.31 345 ARG A C 1
ATOM 2786 O O . ARG A 1 345 ? 5.534 9.379 -0.602 1.00 86.31 345 ARG A O 1
ATOM 2793 N N . GLU A 1 346 ? 5.162 7.398 -1.606 1.00 85.81 346 GLU A N 1
ATOM 2794 C CA . GLU A 1 346 ? 5.457 7.879 -2.963 1.00 85.81 346 GLU A CA 1
ATOM 2795 C C . GLU A 1 346 ? 4.464 8.963 -3.378 1.00 85.81 346 GLU A C 1
ATOM 2797 O O . GLU A 1 346 ? 4.878 10.025 -3.842 1.00 85.81 346 GLU A O 1
ATOM 2802 N N . PHE A 1 347 ? 3.178 8.743 -3.100 1.00 90.81 347 PHE A N 1
ATOM 2803 C CA . PHE A 1 347 ? 2.123 9.724 -3.312 1.00 90.81 347 PHE A CA 1
ATOM 2804 C C . PHE A 1 347 ? 2.359 11.025 -2.537 1.00 90.81 347 PHE A C 1
ATOM 2806 O O . PHE A 1 347 ? 2.393 12.097 -3.137 1.00 90.81 347 PHE A O 1
ATOM 2813 N N . LEU A 1 348 ? 2.618 10.959 -1.228 1.00 89.38 348 LEU A N 1
ATOM 2814 C CA . LEU A 1 348 ? 2.846 12.162 -0.426 1.00 89.38 348 LEU A CA 1
ATOM 2815 C C . LEU A 1 348 ? 4.089 12.939 -0.876 1.00 89.38 348 LEU A C 1
ATOM 2817 O O . LEU A 1 348 ? 4.050 14.163 -0.982 1.00 89.38 348 LEU A O 1
ATOM 2821 N N . CYS A 1 349 ? 5.189 12.246 -1.180 1.00 84.44 349 CYS A N 1
ATOM 2822 C CA . CYS A 1 349 ? 6.387 12.888 -1.722 1.00 84.44 349 CYS A CA 1
ATOM 2823 C C . CYS A 1 349 ? 6.121 13.533 -3.088 1.00 84.44 349 CYS A C 1
ATOM 2825 O O . CYS A 1 349 ? 6.631 14.624 -3.347 1.00 84.44 349 CYS A O 1
ATOM 2827 N N . ALA A 1 350 ? 5.308 12.892 -3.933 1.00 86.06 350 ALA A N 1
ATOM 2828 C CA . ALA A 1 350 ? 4.882 13.436 -5.214 1.00 86.06 350 ALA A CA 1
ATOM 2829 C C . ALA A 1 350 ? 4.071 14.731 -5.040 1.00 86.06 350 ALA A C 1
ATOM 2831 O O . ALA A 1 350 ? 4.352 15.691 -5.760 1.00 86.06 350 ALA A O 1
ATOM 2832 N N . CYS A 1 351 ? 3.152 14.788 -4.068 1.00 87.50 351 CYS A N 1
ATOM 2833 C CA . CYS A 1 351 ? 2.384 15.995 -3.739 1.00 87.50 351 CYS A CA 1
ATOM 2834 C C . CYS A 1 351 ? 3.251 17.107 -3.126 1.00 87.50 351 CYS A C 1
ATOM 2836 O O . CYS A 1 351 ? 3.040 18.283 -3.400 1.00 87.50 351 CYS A O 1
ATOM 2838 N N . LEU A 1 352 ? 4.260 16.753 -2.325 1.00 82.25 352 LEU A N 1
ATOM 2839 C CA . LEU A 1 352 ? 5.203 17.710 -1.729 1.00 82.25 352 LEU A CA 1
ATOM 2840 C C . LEU A 1 352 ? 6.276 18.210 -2.714 1.00 82.25 352 LEU A C 1
ATOM 2842 O O . LEU A 1 352 ? 7.111 19.042 -2.352 1.00 82.25 352 LEU A O 1
ATOM 2846 N N . GLY A 1 353 ? 6.315 17.673 -3.937 1.00 76.38 353 GLY A N 1
ATOM 2847 C CA . GLY A 1 353 ? 7.374 17.967 -4.901 1.00 76.38 353 GLY A CA 1
ATOM 2848 C C . GLY A 1 353 ? 8.765 17.557 -4.402 1.00 76.38 353 GLY A C 1
ATOM 2849 O O . GLY A 1 353 ? 9.765 18.150 -4.815 1.00 76.38 353 GLY A O 1
ATOM 2850 N N . LEU A 1 354 ? 8.843 16.583 -3.490 1.00 75.94 354 LEU A N 1
ATOM 2851 C CA . LEU A 1 354 ? 10.099 16.071 -2.954 1.00 75.94 354 LEU A CA 1
ATOM 2852 C C . LEU A 1 354 ? 10.640 14.965 -3.863 1.00 75.94 354 LEU A C 1
ATOM 2854 O O . LEU A 1 354 ? 9.862 14.172 -4.400 1.00 75.94 354 LEU A O 1
ATOM 2858 N N . PRO A 1 355 ? 11.970 14.862 -4.033 1.00 64.12 355 PRO A N 1
ATOM 2859 C CA . PRO A 1 355 ? 12.547 13.755 -4.774 1.00 64.12 355 PRO A CA 1
ATOM 2860 C C . PRO A 1 355 ? 12.213 12.448 -4.053 1.00 64.12 355 PRO A C 1
ATOM 2862 O O . PRO A 1 355 ? 12.737 12.171 -2.976 1.00 64.12 355 PRO A O 1
ATOM 2865 N N . TYR A 1 356 ? 11.355 11.625 -4.652 1.00 58.56 356 TYR A N 1
ATOM 2866 C CA . TYR A 1 356 ? 11.134 10.263 -4.190 1.00 58.56 356 TYR A CA 1
ATOM 2867 C C . TYR A 1 356 ? 12.270 9.381 -4.703 1.00 58.56 356 TYR A C 1
ATOM 2869 O O . TYR A 1 356 ? 12.188 8.727 -5.739 1.00 58.56 356 TYR A O 1
ATOM 2877 N N . GLY A 1 357 ? 13.395 9.451 -4.004 1.00 53.34 357 GLY A N 1
ATOM 2878 C CA . GLY A 1 357 ? 14.500 8.537 -4.196 1.00 53.34 357 GLY A CA 1
ATOM 2879 C C . GLY A 1 357 ? 14.416 7.437 -3.158 1.00 53.34 357 GLY A C 1
ATOM 2880 O O . GLY A 1 357 ? 14.173 7.680 -1.978 1.00 53.34 357 GLY A O 1
ATOM 2881 N N . THR A 1 358 ? 14.763 6.231 -3.565 1.00 45.25 358 THR A N 1
ATOM 2882 C CA . THR A 1 358 ? 15.125 5.131 -2.681 1.00 45.25 358 THR A CA 1
ATOM 2883 C C . THR A 1 358 ? 16.410 5.431 -1.881 1.00 45.25 358 THR A C 1
ATOM 2885 O O . THR A 1 358 ? 17.141 4.532 -1.506 1.00 45.25 358 THR A O 1
ATOM 2888 N N . GLY A 1 359 ? 16.733 6.679 -1.548 1.00 47.19 359 GLY A N 1
ATOM 2889 C CA . GLY A 1 359 ? 17.824 7.069 -0.654 1.00 47.19 359 GLY A CA 1
ATOM 2890 C C . GLY A 1 359 ? 17.247 7.547 0.673 1.00 47.19 359 GLY A C 1
ATOM 2891 O O . GLY A 1 359 ? 16.174 8.138 0.696 1.00 47.19 359 GLY A O 1
ATOM 2892 N N . ASN A 1 360 ? 17.930 7.290 1.791 1.00 48.66 360 ASN A N 1
ATOM 2893 C CA . ASN A 1 360 ? 17.589 7.994 3.027 1.00 48.66 360 ASN A CA 1
ATOM 2894 C C . ASN A 1 360 ? 18.015 9.444 2.831 1.00 48.66 360 ASN A C 1
ATOM 2896 O O . ASN A 1 360 ? 19.187 9.780 3.006 1.00 48.66 360 ASN A O 1
ATOM 2900 N N . ILE A 1 361 ? 17.081 10.292 2.418 1.00 54.03 361 ILE A N 1
ATOM 2901 C CA . ILE A 1 361 ? 17.337 11.719 2.415 1.00 54.03 361 ILE A CA 1
ATOM 2902 C C . ILE A 1 361 ? 17.517 12.108 3.886 1.00 54.03 361 ILE A C 1
ATOM 2904 O O . ILE A 1 361 ? 16.627 11.918 4.712 1.00 54.03 361 ILE A O 1
ATOM 2908 N N . SER A 1 362 ? 18.713 12.558 4.255 1.00 55.50 362 SER A N 1
ATOM 2909 C CA . SER A 1 362 ? 19.043 12.821 5.657 1.00 55.50 362 SER A CA 1
ATOM 2910 C C . SER A 1 362 ? 18.563 14.212 6.069 1.00 55.50 362 SER A C 1
ATOM 2912 O O . SER A 1 362 ? 19.336 15.157 6.149 1.00 55.50 362 SER A O 1
ATOM 2914 N N . CYS A 1 363 ? 17.270 14.359 6.330 1.00 65.88 363 CYS A N 1
ATOM 2915 C CA . CYS A 1 363 ? 16.707 15.602 6.853 1.00 65.88 363 CYS A CA 1
ATOM 2916 C C . CYS A 1 363 ? 16.570 15.536 8.384 1.00 65.88 363 CYS A C 1
ATOM 2918 O O . CYS A 1 363 ? 16.323 14.462 8.937 1.00 65.88 363 CYS A O 1
ATOM 2920 N N . THR A 1 364 ? 16.733 16.659 9.089 1.00 70.69 364 THR A N 1
ATOM 2921 C CA . THR A 1 364 ? 16.338 16.735 10.502 1.00 70.69 364 THR A CA 1
ATOM 2922 C C . THR A 1 364 ? 14.843 17.029 10.609 1.00 70.69 364 THR A C 1
ATOM 2924 O O . THR A 1 364 ? 14.248 17.618 9.706 1.00 70.69 364 THR A O 1
ATOM 2927 N N . LEU A 1 365 ? 14.225 16.638 11.726 1.00 73.12 365 LEU A N 1
ATOM 2928 C CA . LEU A 1 365 ? 12.819 16.959 11.975 1.00 73.12 365 LEU A CA 1
ATOM 2929 C C . LEU A 1 365 ? 12.584 18.478 11.965 1.00 73.12 365 LEU A C 1
ATOM 2931 O O . LEU A 1 365 ? 11.554 18.907 11.461 1.00 73.12 365 LEU A O 1
ATOM 2935 N N . ASP A 1 366 ? 13.522 19.288 12.468 1.00 72.94 366 ASP A N 1
ATOM 2936 C CA . ASP A 1 366 ? 13.386 20.752 12.495 1.00 72.94 366 ASP A CA 1
ATOM 2937 C C . ASP A 1 366 ? 13.355 21.354 11.083 1.00 72.94 366 ASP A C 1
ATOM 2939 O O . ASP A 1 366 ? 12.482 22.164 10.765 1.00 72.94 366 ASP A O 1
ATOM 2943 N N . ASP A 1 367 ? 14.265 20.914 10.211 1.00 71.81 367 ASP A N 1
ATOM 2944 C CA . ASP A 1 367 ? 14.336 21.407 8.835 1.00 71.81 367 ASP A CA 1
ATOM 2945 C C . ASP A 1 367 ? 13.092 21.003 8.039 1.00 71.81 367 ASP A C 1
ATOM 2947 O O . ASP A 1 367 ? 12.480 21.829 7.361 1.00 71.81 367 ASP A O 1
ATOM 2951 N N . PHE A 1 368 ? 12.649 19.757 8.172 1.00 74.19 368 PHE A N 1
ATOM 2952 C CA . PHE A 1 368 ? 11.437 19.299 7.504 1.00 74.19 368 PHE A CA 1
ATOM 2953 C C . PHE A 1 368 ? 10.171 19.948 8.069 1.00 74.19 368 PHE A C 1
ATOM 2955 O O . PHE A 1 368 ? 9.252 20.287 7.324 1.00 74.19 368 PHE A O 1
ATOM 2962 N N . SER A 1 369 ? 10.130 20.173 9.386 1.00 74.81 369 SER A N 1
ATOM 2963 C CA . SER A 1 369 ? 9.005 20.844 10.035 1.00 74.81 369 SER A CA 1
ATOM 2964 C C . SER A 1 369 ? 8.821 22.256 9.508 1.00 74.81 369 SER A C 1
ATOM 2966 O O . SER A 1 369 ? 7.689 22.706 9.439 1.00 74.81 369 SER A O 1
ATOM 2968 N N . LYS A 1 370 ? 9.886 22.953 9.100 1.00 74.06 370 LYS A N 1
ATOM 2969 C CA . LYS A 1 370 ? 9.768 24.276 8.465 1.00 74.06 370 LYS A CA 1
ATOM 2970 C C . LYS A 1 370 ? 9.039 24.208 7.123 1.00 74.06 370 LYS A C 1
ATOM 2972 O O . LYS A 1 370 ? 8.154 25.027 6.902 1.00 74.06 370 LYS A O 1
ATOM 2977 N N . ILE A 1 371 ? 9.321 23.185 6.307 1.00 72.38 371 ILE A N 1
ATOM 2978 C CA . ILE A 1 371 ? 8.611 22.939 5.040 1.00 72.38 371 ILE A CA 1
ATOM 2979 C C . ILE A 1 371 ? 7.126 22.704 5.326 1.00 72.38 371 ILE A C 1
ATOM 2981 O O . ILE A 1 371 ? 6.275 23.418 4.815 1.00 72.38 371 ILE A O 1
ATOM 2985 N N . ILE A 1 372 ? 6.794 21.751 6.202 1.00 76.94 372 ILE A N 1
ATOM 2986 C CA . ILE A 1 372 ? 5.390 21.407 6.473 1.00 76.94 372 ILE A CA 1
ATOM 2987 C C . ILE A 1 372 ? 4.647 22.537 7.200 1.00 76.94 372 ILE A C 1
ATOM 2989 O O . ILE A 1 372 ? 3.487 22.794 6.892 1.00 76.94 372 ILE A O 1
ATOM 2993 N N . LYS A 1 373 ? 5.290 23.251 8.133 1.00 72.62 373 LYS A N 1
ATOM 2994 C CA . LYS A 1 373 ? 4.679 24.388 8.843 1.00 72.62 373 LYS A CA 1
ATOM 2995 C C . LYS A 1 373 ? 4.357 25.551 7.911 1.00 72.62 373 LYS A C 1
ATOM 2997 O O . LYS A 1 373 ? 3.357 26.211 8.156 1.00 72.62 373 LYS A O 1
ATOM 3002 N N . GLN A 1 374 ? 5.154 25.778 6.864 1.00 71.50 374 GLN A N 1
ATOM 3003 C CA . GLN A 1 374 ? 4.865 26.810 5.867 1.00 71.50 374 GLN A CA 1
ATOM 3004 C C . GLN A 1 374 ? 3.527 26.562 5.156 1.00 71.50 374 GLN A C 1
ATOM 3006 O O . GLN A 1 374 ? 2.801 27.517 4.900 1.00 71.50 374 GLN A O 1
ATOM 3011 N N . TYR A 1 375 ? 3.199 25.300 4.864 1.00 70.38 375 TYR A N 1
ATOM 3012 C CA . TYR A 1 375 ? 1.975 24.946 4.139 1.00 70.38 375 TYR A CA 1
ATOM 3013 C C . TYR A 1 375 ? 0.786 24.618 5.061 1.00 70.38 375 TYR A C 1
ATOM 3015 O O . TYR A 1 375 ? -0.332 25.006 4.751 1.00 70.38 375 TYR A O 1
ATOM 3023 N N . TYR A 1 376 ? 1.007 23.936 6.193 1.00 76.06 376 TYR A N 1
ATOM 3024 C CA . TYR A 1 376 ? -0.063 23.397 7.054 1.00 76.06 376 TYR A CA 1
ATOM 3025 C C . TYR A 1 376 ? -0.107 23.980 8.483 1.00 76.06 376 TYR A C 1
ATOM 3027 O O . TYR A 1 376 ? -1.149 23.979 9.129 1.00 76.06 376 TYR A O 1
ATOM 3035 N N . GLY A 1 377 ? 1.018 24.454 9.029 1.00 72.94 377 GLY A N 1
ATOM 3036 C CA . GLY A 1 377 ? 1.082 25.122 10.343 1.00 72.94 377 GLY A CA 1
ATOM 3037 C C . GLY A 1 377 ? 1.077 24.245 11.615 1.00 72.94 377 GLY A C 1
ATOM 3038 O O . GLY A 1 377 ? 1.428 24.752 12.680 1.00 72.94 377 GLY A O 1
ATOM 3039 N N . ASN A 1 378 ? 0.755 22.943 11.557 1.00 77.00 378 ASN A N 1
ATOM 3040 C CA . ASN A 1 378 ? 0.672 22.063 12.745 1.00 77.00 378 ASN A CA 1
ATOM 3041 C C . ASN A 1 378 ? 1.952 21.230 12.990 1.00 77.00 378 ASN A C 1
ATOM 3043 O O . ASN A 1 378 ? 2.375 20.451 12.133 1.00 77.00 378 ASN A O 1
ATOM 3047 N N . SER A 1 379 ? 2.543 21.328 14.191 1.00 75.44 379 SER A N 1
ATOM 3048 C CA . SER A 1 379 ? 3.779 20.610 14.551 1.00 75.44 379 SER A CA 1
ATOM 3049 C C . SER A 1 379 ? 3.626 19.091 14.652 1.00 75.44 379 SER A C 1
ATOM 3051 O O . SER A 1 379 ? 4.546 18.377 14.263 1.00 75.44 379 SER A O 1
ATOM 3053 N N . LYS A 1 380 ? 2.478 18.579 15.118 1.00 76.62 380 LYS A N 1
ATOM 3054 C CA . LYS A 1 380 ? 2.237 17.127 15.194 1.00 76.62 380 LYS A CA 1
ATOM 3055 C C . LYS A 1 380 ? 2.104 16.511 13.799 1.00 76.62 380 LYS A C 1
ATOM 3057 O O . LYS A 1 380 ? 2.589 15.409 13.562 1.00 76.62 380 LYS A O 1
ATOM 3062 N N . VAL A 1 381 ? 1.542 17.261 12.847 1.00 80.50 381 VAL A N 1
ATOM 3063 C CA . VAL A 1 381 ? 1.509 16.866 11.430 1.00 80.50 381 VAL A CA 1
ATOM 3064 C C . VAL A 1 381 ? 2.905 16.867 10.818 1.00 80.50 381 VAL A C 1
ATOM 3066 O O . VAL A 1 381 ? 3.268 15.914 10.133 1.00 80.50 381 VAL A O 1
ATOM 3069 N N . SER A 1 382 ? 3.738 17.863 11.127 1.00 81.19 382 SER A N 1
ATOM 3070 C CA . SER A 1 382 ? 5.149 17.839 10.723 1.00 81.19 382 SER A CA 1
ATOM 3071 C C . SER A 1 382 ? 5.888 16.593 11.222 1.00 81.19 382 SER A C 1
ATOM 3073 O O . SER A 1 382 ? 6.602 15.961 10.446 1.00 81.19 382 SER A O 1
ATOM 3075 N N . GLU A 1 383 ? 5.699 16.214 12.488 1.00 79.12 383 GLU A N 1
ATOM 3076 C CA . GLU A 1 383 ? 6.292 15.007 13.079 1.00 79.12 383 GLU A CA 1
ATOM 3077 C C . GLU A 1 383 ? 5.795 13.719 12.420 1.00 79.12 383 GLU A C 1
ATOM 3079 O O . GLU A 1 383 ? 6.595 12.815 12.152 1.00 79.12 383 GLU A O 1
ATOM 3084 N N . ALA A 1 384 ? 4.499 13.658 12.110 1.00 79.88 384 ALA A N 1
ATOM 3085 C CA . ALA A 1 384 ? 3.869 12.537 11.427 1.00 79.88 384 ALA A CA 1
ATOM 3086 C C . ALA A 1 384 ? 4.441 12.320 10.031 1.00 79.88 384 ALA A C 1
ATOM 3088 O O . ALA A 1 384 ? 4.946 11.240 9.715 1.00 79.88 384 ALA A O 1
ATOM 3089 N N . VAL A 1 385 ? 4.408 13.375 9.216 1.00 82.69 385 VAL A N 1
ATOM 3090 C CA . VAL A 1 385 ? 4.894 13.343 7.838 1.00 82.69 385 VAL A CA 1
ATOM 3091 C C . VAL A 1 385 ? 6.389 13.066 7.821 1.00 82.69 385 VAL A C 1
ATOM 3093 O O . VAL A 1 385 ? 6.838 12.245 7.029 1.00 82.69 385 VAL A O 1
ATOM 3096 N N . PHE A 1 386 ? 7.166 13.677 8.720 1.00 81.00 386 PHE A N 1
ATOM 3097 C CA . PHE A 1 386 ? 8.590 13.381 8.835 1.00 81.00 386 PHE A CA 1
ATOM 3098 C C . PHE A 1 386 ? 8.819 11.898 9.138 1.00 81.00 386 PHE A C 1
ATOM 3100 O O . PHE A 1 386 ? 9.597 11.224 8.463 1.00 81.00 386 PHE A O 1
ATOM 3107 N N . SER A 1 387 ? 8.142 11.368 10.155 1.00 78.81 387 SER A N 1
ATOM 3108 C CA . SER A 1 387 ? 8.355 9.982 10.566 1.00 78.81 387 SER A CA 1
ATOM 3109 C C . SER A 1 387 ? 7.991 9.011 9.446 1.00 78.81 387 SER A C 1
ATOM 3111 O O . SER A 1 387 ? 8.748 8.087 9.164 1.00 78.81 387 SER A O 1
ATOM 3113 N N . PHE A 1 388 ? 6.909 9.297 8.727 1.00 81.00 388 PHE A N 1
ATOM 3114 C CA . PHE A 1 388 ? 6.467 8.527 7.573 1.00 81.00 388 PHE A CA 1
ATOM 3115 C C . PHE A 1 388 ? 7.403 8.608 6.366 1.00 81.00 388 PHE A C 1
ATOM 3117 O O . PHE A 1 388 ? 7.804 7.579 5.823 1.00 81.00 388 PHE A O 1
ATOM 3124 N N . VAL A 1 389 ? 7.798 9.815 5.955 1.00 78.62 389 VAL A N 1
ATOM 3125 C CA . VAL A 1 389 ? 8.645 10.030 4.774 1.00 78.62 389 VAL A CA 1
ATOM 3126 C C . VAL A 1 389 ? 10.045 9.427 4.963 1.00 78.62 389 VAL A C 1
ATOM 3128 O O . VAL A 1 389 ? 10.630 8.912 4.009 1.00 78.62 389 VAL A O 1
ATOM 3131 N N . PHE A 1 390 ? 10.579 9.439 6.187 1.00 75.94 390 PHE A N 1
ATOM 3132 C CA . PHE A 1 390 ? 11.950 9.004 6.476 1.00 75.94 390 PHE A CA 1
ATOM 3133 C C . PHE A 1 390 ? 12.047 7.673 7.239 1.00 75.94 390 PHE A C 1
ATOM 3135 O O . PHE A 1 390 ? 13.091 7.402 7.832 1.00 75.94 390 PHE A O 1
ATOM 3142 N N . HIS A 1 391 ? 10.999 6.837 7.214 1.00 69.94 391 HIS A N 1
ATOM 3143 C CA . HIS A 1 391 ? 10.980 5.508 7.854 1.00 69.94 391 HIS A CA 1
ATOM 3144 C C . HIS A 1 391 ? 11.357 5.523 9.345 1.00 69.94 391 HIS A C 1
ATOM 3146 O O . HIS A 1 391 ? 12.064 4.640 9.832 1.00 69.94 391 HIS A O 1
ATOM 3152 N N . LYS A 1 392 ? 10.914 6.536 10.095 1.00 65.56 392 LYS A N 1
ATOM 3153 C CA . LYS A 1 392 ? 10.922 6.448 11.559 1.00 65.56 392 LYS A CA 1
ATOM 3154 C C . LYS A 1 392 ? 9.661 5.729 12.021 1.00 65.56 392 LYS A C 1
ATOM 3156 O O . LYS A 1 392 ? 8.620 5.816 11.378 1.00 65.56 392 LYS A O 1
ATOM 3161 N N . LYS A 1 393 ? 9.761 5.055 13.167 1.00 65.94 393 LYS A N 1
ATOM 3162 C CA . LYS A 1 393 ? 8.657 4.334 13.803 1.00 65.94 393 LYS A CA 1
ATOM 3163 C C . LYS A 1 393 ? 7.385 5.192 13.842 1.00 65.94 393 LYS A C 1
ATOM 3165 O O . LYS A 1 393 ? 7.362 6.226 14.509 1.00 65.94 393 LYS A O 1
ATOM 3170 N N . LEU A 1 394 ? 6.343 4.751 13.136 1.00 65.94 394 LEU A N 1
ATOM 3171 C CA . LEU A 1 394 ? 5.030 5.392 13.158 1.00 65.94 394 LEU A CA 1
ATOM 3172 C C . LEU A 1 394 ? 4.220 4.901 14.347 1.00 65.94 394 LEU A C 1
ATOM 3174 O O . LEU A 1 394 ? 3.746 3.761 14.367 1.00 65.94 394 LEU A O 1
ATOM 3178 N N . ASP A 1 395 ? 4.020 5.792 15.308 1.00 64.56 395 ASP A N 1
ATOM 3179 C CA . ASP A 1 395 ? 3.042 5.576 16.361 1.00 64.56 395 ASP 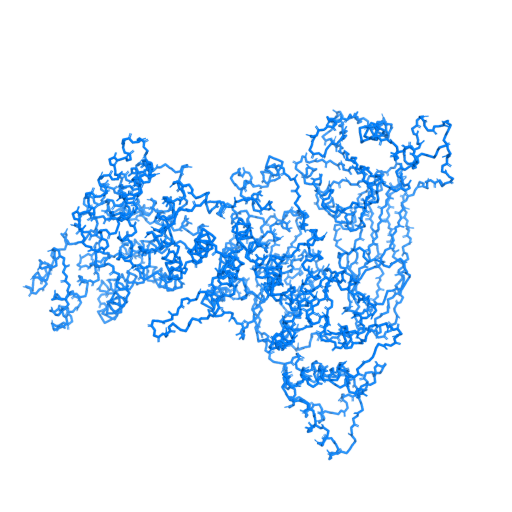A CA 1
ATOM 3180 C C . ASP A 1 395 ? 1.631 5.449 15.741 1.00 64.56 395 ASP A C 1
ATOM 3182 O O . ASP A 1 395 ? 1.269 6.274 14.895 1.00 64.56 395 ASP A O 1
ATOM 3186 N N . PRO A 1 396 ? 0.827 4.428 16.098 1.00 63.78 396 PRO A N 1
ATOM 3187 C CA . PRO A 1 396 ? -0.586 4.364 15.727 1.00 63.78 396 PRO A CA 1
ATOM 3188 C C . PRO A 1 396 ? -1.361 5.662 15.975 1.00 63.78 396 PRO A C 1
ATOM 3190 O O . PRO A 1 396 ? -2.197 6.022 15.149 1.00 63.78 396 PRO A O 1
ATOM 3193 N N . ASP A 1 397 ? -1.038 6.398 17.040 1.00 60.66 397 ASP A N 1
ATOM 3194 C CA . ASP A 1 397 ? -1.703 7.662 17.381 1.00 60.66 397 ASP A CA 1
ATOM 3195 C C . ASP A 1 397 ? -1.365 8.801 16.401 1.00 60.66 397 ASP A C 1
ATOM 3197 O O . ASP A 1 397 ? -2.096 9.785 16.294 1.00 60.66 397 ASP A O 1
ATOM 3201 N N . ILE A 1 398 ? -0.281 8.654 15.633 1.00 69.19 398 ILE A N 1
ATOM 3202 C CA . ILE A 1 398 ? 0.186 9.625 14.639 1.00 69.19 398 ILE A CA 1
ATOM 3203 C C . ILE A 1 398 ? -0.423 9.363 13.246 1.00 69.19 398 ILE A C 1
ATOM 3205 O O . ILE A 1 398 ? -0.387 10.239 12.379 1.00 69.19 398 ILE A O 1
ATOM 3209 N N . LEU A 1 399 ? -1.055 8.202 13.021 1.00 73.62 399 LEU A N 1
ATOM 3210 C CA . LEU A 1 399 ? -1.655 7.844 11.727 1.00 73.62 399 LEU A CA 1
ATOM 3211 C C . LEU A 1 399 ? -2.732 8.839 11.270 1.00 73.62 399 LEU A C 1
ATOM 3213 O O . LEU A 1 399 ? -2.866 9.111 10.079 1.00 73.62 399 LEU A O 1
ATOM 3217 N N . TYR A 1 400 ? -3.470 9.418 12.213 1.00 73.81 400 TYR A N 1
ATOM 3218 C CA . TYR A 1 400 ? -4.431 10.480 11.930 1.00 73.81 400 TYR A CA 1
ATOM 3219 C C . TYR A 1 400 ? -3.768 11.713 11.315 1.00 73.81 400 TYR A C 1
ATOM 3221 O O . TYR A 1 400 ? -4.182 12.167 10.254 1.00 73.81 400 TYR A O 1
ATOM 3229 N N . TYR A 1 401 ? -2.687 12.204 11.922 1.00 78.62 401 TYR A N 1
ATOM 3230 C CA . TYR A 1 401 ? -1.941 13.345 11.394 1.00 78.62 401 TYR A CA 1
ATOM 3231 C C . TYR A 1 401 ? -1.358 13.061 10.005 1.00 78.62 401 TYR A C 1
ATOM 3233 O O . TYR A 1 401 ? -1.253 13.966 9.179 1.00 78.62 401 TYR A O 1
ATOM 3241 N N . LEU A 1 402 ? -1.011 11.800 9.722 1.00 83.25 402 LEU A N 1
ATOM 3242 C CA . LEU A 1 402 ? -0.621 11.384 8.378 1.00 83.25 402 LEU A CA 1
ATOM 3243 C C . LEU A 1 402 ? -1.799 11.447 7.393 1.00 83.25 402 LEU A C 1
ATOM 3245 O O . LEU A 1 402 ? -1.632 11.961 6.290 1.00 83.25 402 LEU A O 1
ATOM 3249 N N . LYS A 1 403 ? -2.984 10.957 7.773 1.00 83.88 403 LYS A N 1
ATOM 3250 C CA . LYS A 1 403 ? -4.201 11.057 6.949 1.00 83.88 403 LYS A CA 1
ATOM 3251 C C . LYS A 1 403 ? -4.589 12.507 6.672 1.00 83.88 403 LYS A C 1
ATOM 3253 O O . LYS A 1 403 ? -4.902 12.829 5.529 1.00 83.88 403 LYS A O 1
ATOM 3258 N N . GLU A 1 404 ? -4.507 13.380 7.676 1.00 82.19 404 GLU A N 1
ATOM 3259 C CA . GLU A 1 404 ? -4.718 14.821 7.502 1.00 82.19 404 GLU A CA 1
ATOM 3260 C C . GLU A 1 404 ? -3.730 15.420 6.503 1.00 82.19 404 GLU A C 1
ATOM 3262 O O . GLU A 1 404 ? -4.138 16.136 5.591 1.00 82.19 404 GLU A O 1
ATOM 3267 N N . ALA A 1 405 ? -2.441 15.091 6.630 1.00 86.31 405 ALA A N 1
ATOM 3268 C CA . ALA A 1 405 ? -1.430 15.560 5.691 1.00 86.31 405 ALA A CA 1
ATOM 3269 C C . ALA A 1 405 ? -1.710 15.082 4.263 1.00 86.31 405 ALA A C 1
ATOM 3271 O O . ALA A 1 405 ? -1.688 15.882 3.332 1.00 86.31 405 ALA A O 1
ATOM 3272 N N . LEU A 1 406 ? -1.987 13.787 4.087 1.00 89.75 406 LEU A N 1
ATOM 3273 C CA . LEU A 1 406 ? -2.312 13.205 2.785 1.00 89.75 406 LEU A CA 1
ATOM 3274 C C . LEU A 1 406 ? -3.521 13.906 2.157 1.00 89.75 406 LEU A C 1
ATOM 3276 O O . LEU A 1 406 ? -3.471 14.252 0.979 1.00 89.75 406 LEU A O 1
ATOM 3280 N N . LEU A 1 407 ? -4.575 14.162 2.936 1.00 87.75 407 LEU A N 1
ATOM 3281 C CA . LEU A 1 407 ? -5.765 14.871 2.470 1.00 87.75 407 LEU A CA 1
ATOM 3282 C C . LEU A 1 407 ? -5.439 16.315 2.074 1.00 87.75 407 LEU A C 1
ATOM 3284 O O . LEU A 1 407 ? -5.789 16.744 0.978 1.00 87.75 407 LEU A O 1
ATOM 3288 N N . PHE A 1 408 ? -4.723 17.046 2.928 1.00 86.12 408 PHE A N 1
ATOM 3289 C CA . PHE A 1 408 ? -4.355 18.435 2.672 1.00 86.12 408 PHE A CA 1
ATOM 3290 C C . PHE A 1 408 ? -3.507 18.587 1.405 1.00 86.12 408 PHE A C 1
ATOM 3292 O O . PHE A 1 408 ? -3.828 19.407 0.546 1.00 86.12 408 PHE A O 1
ATOM 3299 N N . PHE A 1 409 ? -2.453 17.781 1.260 1.00 87.62 409 PHE A N 1
ATOM 3300 C CA . PHE A 1 409 ? -1.552 17.848 0.107 1.00 87.62 409 PHE A CA 1
ATOM 3301 C C . PHE A 1 409 ? -2.155 17.237 -1.166 1.00 87.62 409 PHE A C 1
ATOM 3303 O O . PHE A 1 409 ? -1.637 17.481 -2.249 1.00 87.62 409 PHE A O 1
ATOM 3310 N N . SER A 1 410 ? -3.274 16.510 -1.070 1.00 88.31 410 SER A N 1
ATOM 3311 C CA . SER A 1 410 ? -4.083 16.137 -2.244 1.00 88.31 410 SER A CA 1
ATOM 3312 C C . SER A 1 410 ? -4.877 17.322 -2.819 1.00 88.31 410 SER A C 1
ATOM 3314 O O . SER A 1 410 ? -5.280 17.292 -3.980 1.00 88.31 410 SER A O 1
ATOM 3316 N N . CYS A 1 411 ? -5.107 18.365 -2.017 1.00 85.00 411 CYS A N 1
ATOM 3317 C CA . CYS A 1 411 ? -5.765 19.605 -2.441 1.00 85.00 411 CYS A CA 1
ATOM 3318 C C . CYS A 1 411 ? -4.782 20.756 -2.698 1.00 85.00 411 CYS A C 1
ATOM 3320 O O . CYS A 1 411 ? -5.187 21.777 -3.235 1.00 85.00 411 CYS A O 1
ATOM 3322 N N . ASN A 1 412 ? -3.535 20.630 -2.240 1.00 83.44 412 ASN A N 1
ATOM 3323 C CA . ASN A 1 412 ? -2.536 21.698 -2.255 1.00 83.44 412 ASN A CA 1
ATOM 3324 C C . ASN A 1 412 ? -1.183 21.118 -2.683 1.00 83.44 412 ASN A C 1
ATOM 3326 O O . ASN A 1 412 ? -0.268 20.976 -1.863 1.00 83.44 412 ASN A O 1
ATOM 3330 N N . ILE A 1 413 ? -1.069 20.720 -3.949 1.00 85.44 413 ILE A N 1
ATOM 3331 C CA . ILE A 1 413 ? 0.163 20.152 -4.491 1.00 85.44 413 ILE A CA 1
ATOM 3332 C C . ILE A 1 413 ? 1.211 21.259 -4.583 1.00 85.44 413 ILE A C 1
ATOM 3334 O O . ILE A 1 413 ? 1.009 22.322 -5.175 1.00 85.44 413 ILE A O 1
ATOM 3338 N N . VAL A 1 414 ? 2.388 20.998 -4.023 1.00 78.88 414 VAL A N 1
ATOM 3339 C CA . VAL A 1 414 ? 3.504 21.939 -4.076 1.00 78.88 414 VAL A CA 1
ATOM 3340 C C . VAL A 1 414 ? 3.965 22.090 -5.527 1.00 78.88 414 VAL A C 1
ATOM 3342 O O . VAL A 1 414 ? 4.393 21.131 -6.169 1.00 78.88 414 VAL A O 1
ATOM 3345 N N . GLY A 1 415 ? 3.882 23.318 -6.042 1.00 72.25 415 GLY A N 1
ATOM 3346 C CA . GLY A 1 415 ? 4.173 23.650 -7.439 1.00 72.25 415 GLY A CA 1
ATOM 3347 C C . GLY A 1 415 ? 2.939 23.749 -8.345 1.00 72.25 415 GLY A C 1
ATOM 3348 O O . GLY A 1 415 ? 3.097 24.150 -9.494 1.00 72.25 415 GLY A O 1
ATOM 3349 N N . GLY A 1 416 ? 1.734 23.429 -7.849 1.00 75.44 416 GLY A N 1
ATOM 3350 C CA . GLY A 1 416 ? 0.453 23.718 -8.514 1.00 75.44 416 GLY A CA 1
ATOM 3351 C C . GLY A 1 416 ? 0.142 22.902 -9.773 1.00 75.44 416 GLY A C 1
ATOM 3352 O O . GLY A 1 416 ? -0.727 23.285 -10.551 1.00 75.44 416 GLY A O 1
ATOM 3353 N N . VAL A 1 417 ? 0.859 21.799 -10.013 1.00 81.31 417 VAL A N 1
ATOM 3354 C CA . VAL A 1 417 ? 0.607 20.904 -11.152 1.00 81.31 417 VAL A CA 1
ATOM 3355 C C . VAL A 1 417 ? -0.273 19.745 -10.696 1.00 81.31 417 VAL A C 1
ATOM 3357 O O . VAL A 1 417 ? 0.144 18.962 -9.842 1.00 81.31 417 VAL A O 1
ATOM 3360 N N . SER A 1 418 ? -1.454 19.600 -11.303 1.00 87.69 418 SER A N 1
ATOM 3361 C CA . SER A 1 418 ? -2.382 18.510 -10.994 1.00 87.69 418 SER A CA 1
ATOM 3362 C C . SER A 1 418 ? -1.745 17.132 -11.197 1.00 87.69 418 SER A C 1
ATOM 3364 O O . SER A 1 418 ? -0.946 16.920 -12.113 1.00 87.69 418 SER A O 1
ATOM 3366 N N . LEU A 1 419 ? -2.121 16.171 -10.357 1.00 90.81 419 LEU A N 1
ATOM 3367 C CA . LEU A 1 419 ? -1.547 14.829 -10.309 1.00 90.81 419 LEU A CA 1
ATOM 3368 C C . LEU A 1 419 ? -2.582 13.773 -10.701 1.00 90.81 419 LEU A C 1
ATOM 3370 O O . LEU A 1 419 ? -3.692 13.763 -10.187 1.00 90.81 419 LEU A O 1
ATOM 3374 N N . ILE A 1 420 ? -2.204 12.815 -11.543 1.00 93.31 420 ILE A N 1
ATOM 3375 C CA . ILE A 1 420 ? -2.938 11.554 -11.690 1.00 93.31 420 ILE A CA 1
ATOM 3376 C C . ILE A 1 420 ? -2.194 10.461 -10.943 1.00 93.31 420 ILE A C 1
ATOM 3378 O O . ILE A 1 420 ? -1.076 10.095 -11.317 1.00 93.31 420 ILE A O 1
ATOM 3382 N N . TRP A 1 421 ? -2.832 9.910 -9.914 1.00 94.75 421 TRP A N 1
ATOM 3383 C CA . TRP A 1 421 ? -2.324 8.763 -9.181 1.00 94.75 421 TRP A CA 1
ATOM 3384 C C . TRP A 1 421 ? -3.005 7.485 -9.666 1.00 94.75 421 TRP A C 1
ATOM 3386 O O . TRP A 1 421 ? -4.170 7.219 -9.380 1.00 94.75 421 TRP A O 1
ATOM 3396 N N . THR A 1 422 ? -2.264 6.700 -10.441 1.00 95.75 422 THR A N 1
ATOM 3397 C CA . THR A 1 422 ? -2.701 5.421 -10.988 1.00 95.75 422 THR A CA 1
ATOM 3398 C C . THR A 1 422 ? -2.245 4.265 -10.108 1.00 95.75 422 THR A C 1
ATOM 3400 O O . THR A 1 422 ? -1.048 4.111 -9.869 1.00 95.75 422 THR A O 1
ATOM 3403 N N . ILE A 1 423 ? -3.186 3.426 -9.680 1.00 95.19 423 ILE A N 1
ATOM 3404 C CA . ILE A 1 423 ? -2.938 2.221 -8.884 1.00 95.19 423 ILE A CA 1
ATOM 3405 C C . ILE A 1 423 ? -3.503 1.026 -9.654 1.00 95.19 423 ILE A C 1
ATOM 3407 O O . ILE A 1 423 ? -4.718 0.844 -9.691 1.00 95.19 423 ILE A O 1
ATOM 3411 N N . ASP A 1 424 ? -2.644 0.222 -10.281 1.00 93.62 424 ASP A N 1
ATOM 3412 C CA . ASP A 1 424 ? -3.043 -1.036 -10.928 1.00 93.62 424 ASP A CA 1
ATOM 3413 C C . ASP A 1 424 ? -2.970 -2.209 -9.936 1.00 93.62 424 ASP A C 1
ATOM 3415 O O . ASP A 1 424 ? -2.239 -2.161 -8.945 1.00 93.62 424 ASP A O 1
ATOM 3419 N N . ASN A 1 425 ? -3.718 -3.277 -10.214 1.00 91.38 425 ASN A N 1
ATOM 3420 C CA . ASN A 1 425 ? -3.876 -4.449 -9.351 1.00 91.38 425 ASN A CA 1
ATOM 3421 C C . ASN A 1 425 ? -4.318 -4.118 -7.916 1.00 91.38 425 ASN A C 1
ATOM 3423 O O . ASN A 1 425 ? -3.879 -4.780 -6.978 1.00 91.38 425 ASN A O 1
ATOM 3427 N N . LEU A 1 426 ? -5.196 -3.127 -7.738 1.00 91.88 426 LEU A N 1
ATOM 3428 C CA . LEU A 1 426 ? -5.642 -2.609 -6.438 1.00 91.88 426 LEU A CA 1
ATOM 3429 C C . LEU A 1 426 ? -6.062 -3.705 -5.438 1.00 91.88 426 LEU A C 1
ATOM 3431 O O . LEU A 1 426 ? -5.834 -3.565 -4.240 1.00 91.88 426 LEU A O 1
ATOM 3435 N N . GLN A 1 427 ? -6.591 -4.831 -5.922 1.00 90.06 427 GLN A N 1
ATOM 3436 C CA . GLN A 1 427 ? -6.945 -5.987 -5.096 1.00 90.06 427 GLN A CA 1
ATOM 3437 C C . GLN A 1 427 ? -5.764 -6.650 -4.354 1.00 90.06 427 GLN A C 1
ATOM 3439 O O . GLN A 1 427 ? -5.988 -7.516 -3.518 1.00 90.06 427 GLN A O 1
ATOM 3444 N N . CYS A 1 428 ? -4.517 -6.296 -4.676 1.00 87.12 428 CYS A N 1
ATOM 3445 C CA . CYS A 1 428 ? -3.310 -6.778 -4.000 1.00 87.12 428 CYS A CA 1
ATOM 3446 C C . CYS A 1 428 ? -2.871 -5.886 -2.824 1.00 87.12 428 CYS A C 1
ATOM 3448 O O . CYS A 1 428 ? -1.903 -6.232 -2.148 1.00 87.12 428 CYS A O 1
ATOM 3450 N N . LEU A 1 429 ? -3.524 -4.740 -2.599 1.00 86.56 429 LEU A N 1
ATOM 3451 C CA . LEU A 1 429 ? -3.219 -3.869 -1.465 1.00 86.56 429 LEU A CA 1
ATOM 3452 C C . LEU A 1 429 ? -3.730 -4.458 -0.153 1.00 86.56 429 LEU A C 1
ATOM 3454 O O . LEU A 1 429 ? -4.768 -5.117 -0.103 1.00 86.56 429 LEU A O 1
ATOM 3458 N N . ASP A 1 430 ? -3.007 -4.176 0.925 1.00 79.50 430 ASP A N 1
ATOM 3459 C CA . ASP A 1 430 ? -3.459 -4.505 2.265 1.00 79.50 430 ASP A CA 1
ATOM 3460 C C . ASP A 1 430 ? -4.606 -3.584 2.709 1.00 79.50 430 ASP A C 1
ATOM 3462 O O . ASP A 1 430 ? -4.796 -2.469 2.209 1.00 79.50 430 ASP A O 1
ATOM 3466 N N . LYS A 1 431 ? -5.362 -4.065 3.696 1.00 78.12 431 LYS A N 1
ATOM 3467 C CA . LYS A 1 431 ? -6.553 -3.395 4.216 1.00 78.12 431 LYS A CA 1
ATOM 3468 C C . LYS A 1 431 ? -6.275 -1.985 4.740 1.00 78.12 431 LYS A C 1
ATOM 3470 O O . LYS A 1 431 ? -7.042 -1.078 4.437 1.00 78.12 431 LYS A O 1
ATOM 3475 N N . GLU A 1 432 ? -5.187 -1.785 5.489 1.00 78.81 432 GLU A N 1
ATOM 3476 C CA . GLU A 1 432 ? -4.889 -0.486 6.112 1.00 78.81 432 GLU A CA 1
ATOM 3477 C C . GLU A 1 432 ? -4.593 0.576 5.040 1.00 78.81 432 GLU A C 1
ATOM 3479 O O . GLU A 1 432 ? -5.078 1.707 5.118 1.00 78.81 432 GLU A O 1
ATOM 3484 N N . THR A 1 433 ? -3.866 0.193 3.989 1.00 85.56 433 THR A N 1
ATOM 3485 C CA . THR A 1 433 ? -3.603 1.065 2.838 1.00 85.56 433 THR A CA 1
ATOM 3486 C C . THR A 1 433 ? -4.884 1.406 2.065 1.00 85.56 433 THR A C 1
ATOM 3488 O O . THR A 1 433 ? -5.111 2.577 1.746 1.00 85.56 433 THR A O 1
ATOM 3491 N N . LEU A 1 434 ? -5.755 0.423 1.795 1.00 86.44 434 LEU A N 1
ATOM 3492 C CA . LEU A 1 434 ? -7.054 0.662 1.143 1.00 86.44 434 LEU A CA 1
ATOM 3493 C C . LEU A 1 434 ? -7.965 1.569 1.974 1.00 86.44 434 LEU A C 1
ATOM 3495 O O . LEU A 1 434 ? -8.620 2.452 1.421 1.00 86.44 434 LEU A O 1
ATOM 3499 N N . ASP A 1 435 ? -7.969 1.400 3.295 1.00 81.06 435 ASP A N 1
ATOM 3500 C CA . ASP A 1 435 ? -8.742 2.223 4.224 1.00 81.06 435 ASP A CA 1
ATOM 3501 C C . ASP A 1 435 ? -8.308 3.696 4.197 1.00 81.06 435 ASP A C 1
ATOM 3503 O O . ASP A 1 435 ? -9.147 4.591 4.341 1.00 81.06 435 ASP A O 1
ATOM 3507 N N . ILE A 1 436 ? -7.014 3.969 3.996 1.00 86.06 436 ILE A N 1
ATOM 3508 C CA . ILE A 1 436 ? -6.495 5.332 3.815 1.00 86.06 436 ILE A CA 1
ATOM 3509 C C . ILE A 1 436 ? -6.890 5.885 2.443 1.00 86.06 436 ILE A C 1
ATOM 3511 O O . ILE A 1 436 ? -7.348 7.022 2.364 1.00 86.06 436 ILE A O 1
ATOM 3515 N N . ILE A 1 437 ? -6.764 5.100 1.369 1.00 89.38 437 ILE A N 1
ATOM 3516 C CA . ILE A 1 437 ? -7.180 5.530 0.022 1.00 89.38 437 ILE A CA 1
ATOM 3517 C C . ILE A 1 437 ? -8.674 5.872 0.010 1.00 89.38 437 ILE A C 1
ATOM 3519 O O . ILE A 1 437 ? -9.063 6.926 -0.491 1.00 89.38 437 ILE A O 1
ATOM 3523 N N . TYR A 1 438 ? -9.508 5.028 0.621 1.00 86.44 438 TYR A N 1
ATOM 3524 C CA . TYR A 1 438 ? -10.936 5.291 0.765 1.00 86.44 438 TYR A CA 1
ATOM 3525 C C . TYR A 1 438 ? -11.201 6.567 1.568 1.00 86.44 438 TYR A C 1
ATOM 3527 O O . TYR A 1 438 ? -12.009 7.397 1.151 1.00 86.44 438 TYR A O 1
ATOM 3535 N N . PHE A 1 439 ? -10.494 6.755 2.691 1.00 84.81 439 PHE A N 1
ATOM 3536 C CA . PHE A 1 439 ? -10.579 7.983 3.479 1.00 84.81 439 PHE A CA 1
ATOM 3537 C C . PHE A 1 439 ? -10.309 9.223 2.614 1.00 84.81 439 PHE A C 1
ATOM 3539 O O . PHE A 1 439 ? -11.098 10.165 2.661 1.00 84.81 439 PHE A O 1
ATOM 3546 N N . LEU A 1 440 ? -9.257 9.212 1.788 1.00 87.00 440 LEU A N 1
ATOM 3547 C CA . LEU A 1 440 ? -8.947 10.327 0.891 1.00 87.00 440 LEU A CA 1
ATOM 3548 C C . LEU A 1 440 ? -10.079 10.566 -0.112 1.00 87.00 440 LEU A C 1
ATOM 3550 O O . LEU A 1 440 ? -10.590 11.679 -0.193 1.00 87.00 440 LEU A O 1
ATOM 3554 N N . ILE A 1 441 ? -10.531 9.523 -0.814 1.00 85.19 441 ILE A N 1
ATOM 3555 C CA . ILE A 1 441 ? -11.604 9.629 -1.816 1.00 85.19 441 ILE A CA 1
ATOM 3556 C C . ILE A 1 441 ? -12.879 10.226 -1.206 1.00 85.19 441 ILE A C 1
ATOM 3558 O O . ILE A 1 441 ? -13.465 11.135 -1.797 1.00 85.19 441 ILE A O 1
ATOM 3562 N N . ALA A 1 442 ? -13.285 9.758 -0.023 1.00 80.56 442 ALA A N 1
ATOM 3563 C CA . ALA A 1 442 ? -14.508 10.197 0.647 1.00 80.56 442 ALA A CA 1
ATOM 3564 C C . ALA A 1 442 ? -14.446 11.660 1.125 1.00 80.56 442 ALA A C 1
ATOM 3566 O O . ALA A 1 442 ? -15.457 12.359 1.103 1.00 80.56 442 ALA A O 1
ATOM 3567 N N . HIS A 1 443 ? -13.275 12.144 1.551 1.00 79.00 443 HIS A N 1
ATOM 3568 C CA . HIS A 1 443 ? -13.130 13.507 2.077 1.00 79.00 443 HIS A CA 1
ATOM 3569 C C . HIS A 1 443 ? -12.839 14.540 0.987 1.00 79.00 443 HIS A C 1
ATOM 3571 O O . HIS A 1 443 ? -13.264 15.688 1.115 1.00 79.00 443 HIS A O 1
ATOM 3577 N N . LEU A 1 444 ? -12.194 14.137 -0.112 1.00 80.50 444 LEU A N 1
ATOM 3578 C CA . LEU A 1 444 ? -11.948 15.016 -1.256 1.00 80.50 444 LEU A CA 1
ATOM 3579 C C . LEU A 1 444 ? -13.238 15.461 -1.963 1.00 80.50 444 LEU A C 1
ATOM 3581 O O . LEU A 1 444 ? -13.211 16.480 -2.639 1.00 80.50 444 LEU A O 1
ATOM 3585 N N . GLN A 1 445 ? -14.378 14.799 -1.718 1.00 71.25 445 GLN A N 1
ATOM 3586 C CA . GLN A 1 445 ? -15.704 15.219 -2.209 1.00 71.25 445 GLN A CA 1
ATOM 3587 C C . GLN A 1 445 ? -16.079 16.636 -1.795 1.00 71.25 445 GLN A C 1
ATOM 3589 O O . GLN A 1 445 ? -16.832 17.319 -2.484 1.00 71.25 445 GLN A O 1
ATOM 3594 N N . LYS A 1 446 ? -15.599 17.050 -0.622 1.00 68.88 446 LYS A N 1
ATOM 3595 C CA . LYS A 1 446 ? -15.913 18.345 -0.019 1.00 68.88 446 LYS A CA 1
ATOM 3596 C C . LYS A 1 446 ? -14.905 19.426 -0.428 1.00 68.88 446 LYS A C 1
ATOM 3598 O O . LYS A 1 446 ? -14.993 20.547 0.064 1.00 68.88 446 LYS A O 1
ATOM 3603 N N . CYS A 1 447 ? -13.959 19.087 -1.304 1.00 68.88 447 CYS A N 1
ATOM 3604 C CA . CYS A 1 447 ? -12.826 19.909 -1.707 1.00 68.88 447 CYS A CA 1
ATOM 3605 C C . CYS A 1 447 ? -12.734 19.968 -3.244 1.00 68.88 447 CYS A C 1
ATOM 3607 O O . CYS A 1 447 ? -13.362 19.177 -3.938 1.00 68.88 447 CYS A O 1
ATOM 3609 N N . PHE A 1 448 ? -11.939 20.891 -3.790 1.00 69.06 448 PHE A N 1
ATOM 3610 C CA . PHE A 1 448 ? -11.551 20.880 -5.207 1.00 69.06 448 PHE A CA 1
ATOM 3611 C C . PHE A 1 448 ? -10.182 20.189 -5.317 1.00 69.06 448 PHE A C 1
ATOM 3613 O O . PHE A 1 448 ? -9.171 20.860 -5.117 1.00 69.06 448 PHE A O 1
ATOM 3620 N N . PRO A 1 449 ? -10.117 18.857 -5.516 1.00 76.44 449 PRO A N 1
ATOM 3621 C CA . PRO A 1 449 ? -8.849 18.137 -5.498 1.00 76.44 449 PRO A CA 1
ATOM 3622 C C . PRO A 1 449 ? -7.974 18.523 -6.690 1.00 76.44 449 PRO A C 1
ATOM 3624 O O . PRO A 1 449 ? -8.453 18.659 -7.812 1.00 76.44 449 PRO A O 1
ATOM 3627 N N . GLU A 1 450 ? -6.664 18.583 -6.466 1.00 83.50 450 GLU A N 1
ATOM 3628 C CA . GLU A 1 450 ? -5.673 18.676 -7.545 1.00 83.50 450 GLU A CA 1
ATOM 3629 C C . GLU A 1 450 ? -5.205 17.278 -7.999 1.00 83.50 450 GLU A C 1
ATOM 3631 O O . GLU A 1 450 ? -4.308 17.150 -8.833 1.00 83.50 450 GLU A O 1
ATOM 3636 N N . VAL A 1 451 ? -5.815 16.216 -7.455 1.00 89.62 451 VAL A N 1
ATOM 3637 C CA . VAL A 1 451 ? -5.471 14.809 -7.694 1.00 89.62 451 VAL A CA 1
ATOM 3638 C C . VAL A 1 451 ? -6.631 14.057 -8.349 1.00 89.62 451 VAL A C 1
ATOM 3640 O O . VAL A 1 451 ? -7.750 14.085 -7.846 1.00 89.62 451 VAL A O 1
ATOM 3643 N N . ILE A 1 452 ? -6.340 13.298 -9.410 1.00 91.56 452 ILE A N 1
ATOM 3644 C CA . ILE A 1 452 ? -7.237 12.299 -10.007 1.00 91.56 452 ILE A CA 1
ATOM 3645 C C . ILE A 1 452 ? -6.735 10.895 -9.645 1.00 91.56 452 ILE A C 1
ATOM 3647 O O . ILE A 1 452 ? -5.614 10.515 -9.986 1.00 91.56 452 ILE A O 1
ATOM 3651 N N . PHE A 1 453 ? -7.575 10.095 -8.995 1.00 92.88 453 PHE A N 1
ATOM 3652 C CA . PHE A 1 453 ? -7.318 8.686 -8.701 1.00 92.88 453 PHE A CA 1
ATOM 3653 C C . PHE A 1 453 ? -7.691 7.837 -9.913 1.00 92.88 453 PHE A C 1
ATOM 3655 O O . PHE A 1 453 ? -8.814 7.920 -10.393 1.00 92.88 453 PHE A O 1
ATOM 3662 N N . SER A 1 454 ? -6.783 6.993 -10.396 1.00 95.25 454 SER A N 1
ATOM 3663 C CA . SER A 1 454 ? -7.044 6.047 -11.484 1.00 95.25 454 SER A CA 1
ATOM 3664 C C . SER A 1 454 ? -6.807 4.620 -11.001 1.00 95.25 454 SER A C 1
ATOM 3666 O O . SER A 1 454 ? -5.673 4.158 -10.909 1.00 95.25 454 SER A O 1
ATOM 3668 N N . LEU A 1 455 ? -7.882 3.919 -10.661 1.00 95.19 455 LEU A N 1
ATOM 3669 C CA . LEU A 1 455 ? -7.858 2.636 -9.967 1.00 95.19 455 LEU A CA 1
ATOM 3670 C C . LEU A 1 455 ? -8.082 1.483 -10.951 1.00 95.19 455 LEU A C 1
ATOM 3672 O O . LEU A 1 455 ? -9.084 1.451 -11.660 1.00 95.19 455 LEU A O 1
ATOM 3676 N N . GLY A 1 456 ? -7.156 0.528 -10.988 1.00 94.88 456 GLY A N 1
ATOM 3677 C CA . GLY A 1 456 ? -7.218 -0.686 -11.796 1.00 94.88 456 GLY A CA 1
ATOM 3678 C C . GLY A 1 456 ? -7.468 -1.920 -10.939 1.00 94.88 456 GLY A C 1
ATOM 3679 O O . GLY A 1 456 ? -6.640 -2.263 -10.098 1.00 94.88 456 GLY A O 1
ATOM 3680 N N . THR A 1 457 ? -8.576 -2.625 -11.177 1.00 93.50 457 THR A N 1
ATOM 3681 C CA . THR A 1 457 ? -8.943 -3.818 -10.395 1.00 93.50 457 THR A CA 1
ATOM 3682 C C . THR A 1 457 ? -9.138 -5.046 -11.278 1.00 93.50 457 THR A C 1
ATOM 3684 O O . THR A 1 457 ? -9.899 -5.033 -12.252 1.00 93.50 457 THR A O 1
ATOM 3687 N N . ASN A 1 458 ? -8.478 -6.152 -10.925 1.00 91.38 458 ASN A N 1
ATOM 3688 C CA . ASN A 1 458 ? -8.745 -7.454 -11.528 1.00 91.38 458 ASN A CA 1
ATOM 3689 C C . ASN A 1 458 ? -9.904 -8.153 -10.809 1.00 91.38 458 ASN A C 1
ATOM 3691 O O . ASN A 1 458 ? -9.795 -8.513 -9.644 1.00 91.38 458 ASN A O 1
ATOM 3695 N N . THR A 1 459 ? -11.001 -8.388 -11.526 1.00 86.88 459 THR A N 1
ATOM 3696 C CA . THR A 1 459 ? -12.219 -8.986 -10.955 1.00 86.88 459 THR A CA 1
ATOM 3697 C C . THR A 1 459 ? -12.206 -10.514 -10.947 1.00 86.88 459 THR A C 1
ATOM 3699 O O . THR A 1 459 ? -13.112 -11.132 -10.403 1.00 86.88 459 THR A O 1
ATOM 3702 N N . GLU A 1 460 ? -11.239 -11.145 -11.617 1.00 84.81 460 GLU A N 1
ATOM 3703 C CA . GLU A 1 460 ? -11.128 -12.608 -11.691 1.00 84.81 460 GLU A CA 1
ATOM 3704 C C . GLU A 1 460 ? -10.200 -13.161 -10.608 1.00 84.81 460 GLU A C 1
ATOM 3706 O O . GLU A 1 460 ? -10.335 -14.316 -10.215 1.00 84.81 460 GLU A O 1
ATOM 3711 N N . ILE A 1 461 ? -9.244 -12.352 -10.142 1.00 79.75 461 ILE A N 1
ATOM 3712 C CA . ILE A 1 461 ? -8.130 -12.828 -9.324 1.00 79.75 461 ILE A CA 1
ATOM 3713 C C . ILE A 1 461 ? -7.926 -11.879 -8.153 1.00 79.75 461 ILE A C 1
ATOM 3715 O O . ILE A 1 461 ? -7.147 -10.931 -8.235 1.00 79.75 461 ILE A O 1
ATOM 3719 N N . VAL A 1 462 ? -8.656 -12.165 -7.078 1.00 79.44 462 VAL A N 1
ATOM 3720 C CA . VAL A 1 462 ? -8.590 -11.470 -5.792 1.00 79.44 462 VAL A CA 1
ATOM 3721 C C . VAL A 1 462 ? -8.017 -12.454 -4.764 1.00 79.44 462 VAL A C 1
ATOM 3723 O O . VAL A 1 462 ? -8.557 -13.558 -4.655 1.00 79.44 462 VAL A O 1
ATOM 3726 N N . PRO A 1 463 ? -6.925 -12.121 -4.048 1.00 74.69 463 PRO A N 1
ATOM 3727 C CA . PRO A 1 463 ? -6.381 -12.993 -3.007 1.00 74.69 463 PRO A CA 1
ATOM 3728 C C . PRO A 1 463 ? -7.449 -13.338 -1.960 1.00 74.69 463 PRO A C 1
ATOM 3730 O O . PRO A 1 463 ? -8.154 -12.439 -1.497 1.00 74.69 463 PRO A O 1
ATOM 3733 N N . LEU A 1 464 ? -7.558 -14.618 -1.583 1.00 67.81 464 LEU A N 1
ATOM 3734 C CA . LEU A 1 464 ? -8.593 -15.126 -0.665 1.00 67.81 464 LEU A CA 1
ATOM 3735 C C . LEU A 1 464 ? -8.645 -14.322 0.641 1.00 67.81 464 LEU A C 1
ATOM 3737 O O . LEU A 1 464 ? -9.709 -13.844 1.026 1.00 67.81 464 LEU A O 1
ATOM 3741 N N . ASP A 1 465 ? -7.480 -14.079 1.238 1.00 60.44 465 ASP A N 1
ATOM 3742 C CA . ASP A 1 465 ? -7.335 -13.356 2.508 1.00 60.44 465 ASP A CA 1
ATOM 3743 C C . ASP A 1 465 ? -7.748 -11.876 2.405 1.00 60.44 465 ASP A C 1
ATOM 3745 O O . ASP A 1 465 ? -8.044 -11.230 3.408 1.00 60.44 465 ASP A O 1
ATOM 3749 N N . SER A 1 466 ? -7.798 -11.333 1.182 1.00 67.62 466 SER A N 1
ATOM 3750 C CA . SER A 1 466 ? -8.168 -9.939 0.905 1.00 67.62 466 SER A CA 1
ATOM 3751 C C . SER A 1 466 ? -9.587 -9.744 0.379 1.00 67.62 466 SER A C 1
ATOM 3753 O O . SER A 1 466 ? -10.101 -8.625 0.343 1.00 67.62 466 SER A O 1
ATOM 3755 N N . GLN A 1 467 ? -10.250 -10.832 -0.019 1.00 74.00 467 GLN A N 1
ATOM 3756 C CA . GLN A 1 467 ? -11.473 -10.774 -0.811 1.00 74.00 467 GLN A CA 1
ATOM 3757 C C . GLN A 1 467 ? -12.602 -10.010 -0.112 1.00 74.00 467 GLN A C 1
ATOM 3759 O O . GLN A 1 467 ? -13.304 -9.233 -0.757 1.00 74.00 467 GLN A O 1
ATOM 3764 N N . GLY A 1 468 ? -12.752 -10.189 1.204 1.00 73.31 468 GLY A N 1
ATOM 3765 C CA . GLY A 1 468 ? -13.776 -9.505 1.995 1.00 73.31 468 GLY A CA 1
ATOM 3766 C C . GLY A 1 468 ? -13.643 -7.980 1.945 1.00 73.31 468 GLY A C 1
ATOM 3767 O O . GLY A 1 468 ? -14.576 -7.299 1.520 1.00 73.31 468 GLY A O 1
ATOM 3768 N N . PHE A 1 469 ? -12.475 -7.450 2.325 1.00 73.38 469 PHE A N 1
ATOM 3769 C CA . PHE A 1 469 ? -12.270 -6.000 2.415 1.00 73.38 469 PHE A CA 1
ATOM 3770 C C . PHE A 1 469 ? -12.095 -5.330 1.045 1.00 73.38 469 PHE A C 1
ATOM 3772 O O . PHE A 1 469 ? -12.494 -4.180 0.876 1.00 73.38 469 PHE A O 1
ATOM 3779 N N . VAL A 1 470 ? -11.562 -6.031 0.035 1.00 83.56 470 VAL A N 1
ATOM 3780 C CA . VAL A 1 470 ? -11.500 -5.501 -1.339 1.00 83.56 470 VAL A CA 1
ATOM 3781 C C . VAL A 1 470 ? -12.908 -5.338 -1.907 1.00 83.56 470 VAL A C 1
ATOM 3783 O O . VAL A 1 470 ? -13.224 -4.291 -2.465 1.00 83.56 470 VAL A O 1
ATOM 3786 N N . ASN A 1 471 ? -13.780 -6.337 -1.739 1.00 82.69 471 ASN A N 1
ATOM 3787 C CA . ASN A 1 471 ? -15.165 -6.242 -2.205 1.00 82.69 471 ASN A CA 1
ATOM 3788 C C . ASN A 1 471 ? -15.927 -5.112 -1.505 1.00 82.69 471 ASN A C 1
ATOM 3790 O O . ASN A 1 471 ? -16.685 -4.395 -2.151 1.00 82.69 471 ASN A O 1
ATOM 3794 N N . GLU A 1 472 ? -15.702 -4.930 -0.204 1.00 75.56 472 GLU A N 1
ATOM 3795 C CA . GLU A 1 472 ? -16.222 -3.792 0.555 1.00 75.56 472 GLU A CA 1
ATOM 3796 C C . GLU A 1 472 ? -15.732 -2.455 -0.004 1.00 75.56 472 GLU A C 1
ATOM 3798 O O . GLU A 1 472 ? -16.542 -1.557 -0.226 1.00 75.56 472 GLU A O 1
ATOM 3803 N N . PHE A 1 473 ? -14.425 -2.315 -0.239 1.00 84.88 473 PHE A N 1
ATOM 3804 C CA . PHE A 1 473 ? -13.851 -1.100 -0.808 1.00 84.88 473 PHE A CA 1
ATOM 3805 C C . PHE A 1 473 ? -14.491 -0.783 -2.162 1.00 84.88 473 PHE A C 1
ATOM 3807 O O . PHE A 1 473 ? -14.957 0.334 -2.371 1.00 84.88 473 PHE A O 1
ATOM 3814 N N . LEU A 1 474 ? -14.577 -1.780 -3.052 1.00 86.38 474 LEU A N 1
ATOM 3815 C CA . LEU A 1 474 ? -15.197 -1.639 -4.370 1.00 86.38 474 LEU A CA 1
ATOM 3816 C C . LEU A 1 474 ? -16.677 -1.260 -4.265 1.00 86.38 474 LEU A C 1
ATOM 3818 O O . LEU A 1 474 ? -17.122 -0.370 -4.982 1.00 86.38 474 LEU A O 1
ATOM 3822 N N . ALA A 1 475 ? -17.429 -1.890 -3.360 1.00 84.19 475 ALA A N 1
ATOM 3823 C CA . ALA A 1 475 ? -18.829 -1.550 -3.121 1.00 84.19 475 ALA A CA 1
ATOM 3824 C C . ALA A 1 475 ? -18.979 -0.085 -2.690 1.00 84.19 475 ALA A C 1
ATOM 3826 O O . ALA A 1 475 ? -19.780 0.634 -3.278 1.00 84.19 475 ALA A O 1
ATOM 3827 N N . LYS A 1 476 ? -18.148 0.373 -1.742 1.00 82.38 476 LYS A N 1
ATOM 3828 C CA . LYS A 1 476 ? -18.148 1.757 -1.253 1.00 82.38 476 LYS A CA 1
ATOM 3829 C C . LYS A 1 476 ? -17.832 2.769 -2.353 1.00 82.38 476 LYS A C 1
ATOM 3831 O O . LYS A 1 476 ? -18.518 3.776 -2.464 1.00 82.38 476 LYS A O 1
ATOM 3836 N N . ILE A 1 477 ? -16.807 2.529 -3.174 1.00 85.38 477 ILE A N 1
ATOM 3837 C CA . ILE A 1 477 ? -16.455 3.481 -4.240 1.00 85.38 477 ILE A CA 1
ATOM 3838 C C . ILE A 1 477 ? -17.459 3.465 -5.400 1.00 85.38 477 ILE A C 1
ATOM 3840 O O . ILE A 1 477 ? -17.618 4.481 -6.071 1.00 85.38 477 ILE A O 1
ATOM 3844 N N . ASN A 1 478 ? -18.159 2.349 -5.625 1.00 83.88 478 ASN A N 1
ATOM 3845 C CA . ASN A 1 478 ? -19.205 2.261 -6.644 1.00 83.88 478 ASN A CA 1
ATOM 3846 C C . ASN A 1 478 ? -20.457 3.075 -6.271 1.00 83.88 478 ASN A C 1
ATOM 3848 O O . ASN A 1 478 ? -21.192 3.476 -7.165 1.00 83.88 478 ASN A O 1
ATOM 3852 N N . GLU A 1 479 ? -20.680 3.401 -4.989 1.00 82.62 479 GLU A N 1
ATOM 3853 C CA . GLU A 1 479 ? -21.742 4.342 -4.577 1.00 82.62 479 GLU A CA 1
ATOM 3854 C C . GLU A 1 479 ? -21.546 5.754 -5.165 1.00 82.62 479 GLU A C 1
ATOM 3856 O O . GLU A 1 479 ? -22.480 6.553 -5.193 1.00 82.62 479 GLU A O 1
ATOM 3861 N N . TYR A 1 480 ? -20.337 6.069 -5.638 1.00 79.25 480 TYR A N 1
ATOM 3862 C CA . TYR A 1 480 ? -19.964 7.374 -6.181 1.00 79.25 480 TYR A CA 1
ATOM 3863 C C . TYR A 1 480 ? -19.979 7.459 -7.712 1.00 79.25 480 TYR A C 1
ATOM 3865 O O . TYR A 1 480 ? -19.542 8.473 -8.278 1.00 79.25 480 TYR A O 1
ATOM 3873 N N . GLU A 1 481 ? -20.442 6.402 -8.382 1.00 79.81 481 GLU A N 1
ATOM 3874 C CA . GLU A 1 481 ? -20.601 6.366 -9.834 1.00 79.81 481 GLU A CA 1
ATOM 3875 C C . GLU A 1 481 ? -21.442 7.562 -10.317 1.00 79.81 481 GLU A C 1
ATOM 3877 O O . GLU A 1 481 ? -22.397 7.982 -9.666 1.00 79.81 481 GLU A O 1
ATOM 3882 N N . ASP A 1 482 ? -21.021 8.171 -11.427 1.00 73.25 482 ASP A N 1
ATOM 3883 C CA . ASP A 1 482 ? -21.650 9.327 -12.086 1.00 73.25 482 ASP A CA 1
ATOM 3884 C C . ASP A 1 482 ? -21.673 10.664 -11.318 1.00 73.25 482 ASP A C 1
ATOM 3886 O O . ASP A 1 482 ? -21.951 11.698 -11.929 1.00 73.25 482 ASP A O 1
ATOM 3890 N N . VAL A 1 483 ? -21.324 10.698 -10.027 1.00 76.19 483 VAL A N 1
ATOM 3891 C CA . VAL A 1 483 ? -21.262 11.949 -9.239 1.00 76.19 483 VAL A CA 1
ATOM 3892 C C . VAL A 1 483 ? -19.850 12.528 -9.227 1.00 76.19 483 VAL A C 1
ATOM 3894 O O . VAL A 1 483 ? -19.637 13.687 -9.579 1.00 76.19 483 VAL A O 1
ATOM 3897 N N . ILE A 1 484 ? -18.878 11.705 -8.838 1.00 83.19 484 ILE A N 1
ATOM 3898 C CA . ILE A 1 484 ? -17.458 12.082 -8.740 1.00 83.19 484 ILE A CA 1
ATOM 3899 C C . ILE A 1 484 ? -16.537 11.069 -9.436 1.00 83.19 484 ILE A C 1
ATOM 3901 O O . ILE A 1 484 ? -15.307 11.185 -9.380 1.00 83.19 484 ILE A O 1
ATOM 3905 N N . SER A 1 485 ? -17.125 10.047 -10.070 1.00 88.50 485 SER A N 1
ATOM 3906 C CA . SER A 1 485 ? -16.391 8.946 -10.676 1.00 88.50 485 SER A CA 1
ATOM 3907 C C . SER A 1 485 ? -16.840 8.603 -12.084 1.00 88.50 485 SER A C 1
ATOM 3909 O O . SER A 1 485 ? -18.028 8.621 -12.397 1.00 88.50 485 SER A O 1
ATOM 3911 N N . TYR A 1 486 ? -15.872 8.209 -12.909 1.00 90.81 486 TYR A N 1
ATOM 3912 C CA . TYR A 1 486 ? -16.120 7.456 -14.128 1.00 90.81 486 TYR A CA 1
ATOM 3913 C C . TYR A 1 486 ? -15.723 5.997 -13.943 1.00 90.81 486 TYR A C 1
ATOM 3915 O O . TYR A 1 486 ? -14.566 5.690 -13.651 1.00 90.81 486 TYR A O 1
ATOM 3923 N N . VAL A 1 487 ? -16.682 5.103 -14.171 1.00 91.19 487 VAL A N 1
ATOM 3924 C CA . VAL A 1 487 ? -16.489 3.655 -14.104 1.00 91.19 487 VAL A CA 1
ATOM 3925 C C . VAL A 1 487 ? -16.381 3.088 -15.519 1.00 91.19 487 VAL A C 1
ATOM 3927 O O . VAL A 1 487 ? -17.126 3.472 -16.422 1.00 91.19 487 VAL A O 1
ATOM 3930 N N . TYR A 1 488 ? -15.438 2.170 -15.733 1.00 93.69 488 TYR A N 1
ATOM 3931 C CA . TYR A 1 488 ? -15.324 1.418 -16.981 1.00 93.69 488 TYR A CA 1
ATOM 3932 C C . TYR A 1 488 ? -14.938 -0.038 -16.717 1.00 93.69 488 TYR A C 1
ATOM 3934 O O . TYR A 1 488 ? -13.925 -0.324 -16.078 1.00 93.69 488 TYR A O 1
ATOM 3942 N N . THR A 1 489 ? -15.711 -0.981 -17.255 1.00 94.19 489 THR A N 1
ATOM 3943 C CA . THR A 1 489 ? -15.410 -2.415 -17.150 1.00 94.19 489 THR A CA 1
ATOM 3944 C C . THR A 1 489 ? -14.872 -2.955 -18.473 1.00 94.19 489 THR A C 1
ATOM 3946 O O . THR A 1 489 ? -15.603 -3.105 -19.452 1.00 94.19 489 THR A O 1
ATOM 3949 N N . CYS A 1 490 ? -13.589 -3.316 -18.493 1.00 94.38 490 CYS A N 1
ATOM 3950 C CA . CYS A 1 490 ? -12.935 -3.963 -19.625 1.00 94.38 490 CYS A CA 1
ATOM 3951 C C . CYS A 1 490 ? -13.437 -5.407 -19.793 1.00 94.38 490 CYS A C 1
ATOM 3953 O O . CYS A 1 490 ? -13.000 -6.326 -19.085 1.00 94.38 490 CYS A O 1
ATOM 3955 N N . GLY A 1 491 ? -14.335 -5.600 -20.760 1.00 92.62 491 GLY A N 1
ATOM 3956 C CA . GLY A 1 491 ? -14.820 -6.903 -21.215 1.00 92.62 491 GLY A CA 1
ATOM 3957 C C . GLY A 1 491 ? -13.993 -7.510 -22.352 1.00 92.62 491 GLY A C 1
ATOM 3958 O O . GLY A 1 491 ? -12.941 -7.004 -22.738 1.00 92.62 491 GLY A O 1
ATOM 3959 N N . GLU A 1 492 ? -14.477 -8.624 -22.901 1.00 92.44 492 GLU A N 1
ATOM 3960 C CA . GLU A 1 492 ? -13.946 -9.149 -24.165 1.00 92.44 492 GLU A CA 1
ATOM 3961 C C . GLU A 1 492 ? -14.291 -8.209 -25.326 1.00 92.44 492 GLU A C 1
ATOM 3963 O O . GLU A 1 492 ? -15.345 -7.570 -25.316 1.00 92.44 492 GLU A O 1
ATOM 3968 N N . MET A 1 493 ? -13.427 -8.153 -26.343 1.00 93.75 493 MET A N 1
ATOM 3969 C CA . MET A 1 493 ? -13.671 -7.316 -27.516 1.00 93.75 493 MET A CA 1
ATOM 3970 C C . MET A 1 493 ? -14.905 -7.783 -28.293 1.00 93.75 493 MET A C 1
ATOM 3972 O O . MET A 1 493 ? -15.248 -8.973 -28.319 1.00 93.75 493 MET A O 1
ATOM 3976 N N . GLN A 1 494 ? -15.544 -6.846 -28.994 1.00 93.69 494 GLN A N 1
ATOM 3977 C CA . GLN A 1 494 ? -16.511 -7.206 -30.023 1.00 93.69 494 GLN A CA 1
ATOM 3978 C C . GLN A 1 494 ? -15.798 -7.884 -31.196 1.00 93.69 494 GLN A C 1
ATOM 3980 O O . GLN A 1 494 ? -14.599 -7.709 -31.407 1.00 93.69 494 GLN A O 1
ATOM 3985 N N . ASN A 1 495 ? -16.536 -8.663 -31.990 1.00 93.00 495 ASN A N 1
ATOM 3986 C CA . ASN A 1 495 ? -15.946 -9.412 -33.106 1.00 93.00 495 ASN A CA 1
ATOM 3987 C C . ASN A 1 495 ? -15.194 -8.510 -34.094 1.00 93.00 495 ASN A C 1
ATOM 3989 O O . ASN A 1 495 ? -14.120 -8.883 -34.555 1.00 93.00 495 ASN A O 1
ATOM 3993 N N . ASN A 1 496 ? -15.741 -7.337 -34.422 1.00 92.31 496 ASN A N 1
ATOM 3994 C CA . ASN A 1 496 ? -15.091 -6.412 -35.350 1.00 92.31 496 ASN A CA 1
ATOM 3995 C C . ASN A 1 496 ? -13.822 -5.802 -34.745 1.00 92.31 496 ASN A C 1
ATOM 3997 O O . ASN A 1 496 ? -12.807 -5.755 -35.426 1.00 92.31 496 ASN A O 1
ATOM 4001 N N . ASP A 1 497 ? -13.840 -5.436 -33.463 1.00 93.69 497 ASP A N 1
ATOM 4002 C CA . ASP A 1 497 ? -12.659 -4.922 -32.756 1.00 93.69 497 ASP A CA 1
ATOM 4003 C C . ASP A 1 497 ? -11.537 -5.970 -32.700 1.00 93.69 497 ASP A C 1
ATOM 4005 O O . ASP A 1 497 ? -10.378 -5.683 -32.998 1.00 93.69 497 ASP A O 1
ATOM 4009 N N . ALA A 1 498 ? -11.893 -7.223 -32.402 1.00 93.69 498 ALA A N 1
ATOM 4010 C CA . ALA A 1 498 ? -10.952 -8.336 -32.367 1.00 93.69 498 ALA A CA 1
ATOM 4011 C C . ALA A 1 498 ? -10.335 -8.621 -33.750 1.00 93.69 498 ALA A C 1
ATOM 4013 O O . ALA A 1 498 ? -9.137 -8.885 -33.855 1.00 93.69 498 ALA A O 1
ATOM 4014 N N . LYS A 1 499 ? -11.131 -8.521 -34.824 1.00 93.44 499 LYS A N 1
ATOM 4015 C CA . LYS A 1 499 ? -10.630 -8.583 -36.207 1.00 93.44 499 LYS A CA 1
ATOM 4016 C C . LYS A 1 499 ? -9.695 -7.421 -36.522 1.00 93.44 499 LYS A C 1
ATOM 4018 O O . LYS A 1 499 ? -8.646 -7.646 -37.111 1.00 93.44 499 LYS A O 1
ATOM 4023 N N . THR A 1 500 ? -10.042 -6.206 -36.107 1.00 91.94 500 THR A N 1
ATOM 4024 C CA . THR A 1 500 ? -9.196 -5.021 -36.298 1.00 91.94 500 THR A CA 1
ATOM 4025 C C . THR A 1 500 ? -7.832 -5.201 -35.637 1.00 91.94 500 THR A C 1
ATOM 4027 O O . THR A 1 500 ? -6.824 -4.855 -36.247 1.00 91.94 500 THR A O 1
ATOM 4030 N N . LEU A 1 501 ? -7.764 -5.817 -34.450 1.00 91.56 501 LEU A N 1
ATOM 4031 C CA . LEU A 1 501 ? -6.484 -6.147 -33.816 1.00 91.56 501 LEU A CA 1
ATOM 4032 C C . LEU A 1 501 ? -5.649 -7.126 -34.665 1.00 91.56 501 LEU A C 1
ATOM 4034 O O . LEU A 1 501 ? -4.449 -6.912 -34.837 1.00 91.56 501 LEU A O 1
ATOM 4038 N N . TYR A 1 502 ? -6.275 -8.156 -35.249 1.00 91.50 502 TYR A N 1
ATOM 4039 C CA . TYR A 1 502 ? -5.602 -9.048 -36.202 1.00 91.50 502 TYR A CA 1
ATOM 4040 C C . TYR A 1 502 ? -5.119 -8.314 -37.451 1.00 91.50 502 TYR A C 1
ATOM 4042 O O . TYR A 1 502 ? -3.983 -8.517 -37.859 1.00 91.50 502 TYR A O 1
ATOM 4050 N N . TYR A 1 503 ? -5.952 -7.463 -38.049 1.00 90.00 503 TYR A N 1
ATOM 4051 C CA . TYR A 1 503 ? -5.603 -6.723 -39.264 1.00 90.00 503 TYR A CA 1
ATOM 4052 C C . TYR A 1 503 ? -4.483 -5.718 -39.021 1.00 90.00 503 TYR A C 1
ATOM 4054 O O . TYR A 1 503 ? -3.631 -5.537 -39.882 1.00 90.00 503 TYR A O 1
ATOM 4062 N N . HIS A 1 504 ? -4.435 -5.109 -37.837 1.00 85.19 504 HIS A N 1
ATOM 4063 C CA . HIS A 1 504 ? -3.323 -4.248 -37.461 1.00 85.19 504 HIS A CA 1
ATOM 4064 C C . HIS A 1 504 ? -2.010 -5.035 -37.351 1.00 85.19 504 HIS A C 1
ATOM 4066 O O . HIS A 1 504 ? -0.968 -4.573 -37.801 1.00 85.19 504 HIS A O 1
ATOM 4072 N N . ALA A 1 505 ? -2.046 -6.224 -36.748 1.00 85.00 505 ALA A N 1
ATOM 4073 C CA . ALA A 1 505 ? -0.847 -7.031 -36.541 1.00 85.00 505 ALA A CA 1
ATOM 4074 C C . ALA A 1 505 ? -0.397 -7.813 -37.787 1.00 85.00 505 ALA A C 1
ATOM 4076 O O . ALA A 1 505 ? 0.786 -8.114 -37.925 1.00 85.00 505 ALA A O 1
ATOM 4077 N N . ILE A 1 506 ? -1.343 -8.181 -38.656 1.00 88.06 506 ILE A N 1
ATOM 4078 C CA . ILE A 1 506 ? -1.149 -9.015 -39.845 1.00 88.06 506 ILE A CA 1
ATOM 4079 C C . ILE A 1 506 ? -2.008 -8.432 -40.989 1.00 88.06 506 ILE A C 1
ATOM 4081 O O . ILE A 1 506 ? -3.141 -8.880 -41.213 1.00 88.06 506 ILE A O 1
ATOM 4085 N N . PRO A 1 507 ? -1.503 -7.422 -41.724 1.00 86.50 507 PRO A N 1
ATOM 4086 C CA . PRO A 1 507 ? -2.303 -6.629 -42.663 1.00 86.50 507 PRO A CA 1
ATOM 4087 C C . PRO A 1 507 ? -3.012 -7.438 -43.753 1.00 86.50 507 PRO A C 1
ATOM 4089 O O . PRO A 1 507 ? -4.174 -7.175 -44.075 1.00 86.50 507 PRO A O 1
ATOM 4092 N N . ASN A 1 508 ? -2.363 -8.473 -44.300 1.00 89.06 508 ASN A N 1
ATOM 4093 C CA . ASN A 1 508 ? -2.957 -9.280 -45.366 1.00 89.06 508 ASN A CA 1
ATOM 4094 C C . ASN A 1 508 ? -4.167 -10.123 -44.925 1.00 89.06 508 ASN A C 1
ATOM 4096 O O . ASN A 1 508 ? -4.888 -10.610 -45.794 1.00 89.06 508 ASN A O 1
ATOM 4100 N N . LEU A 1 509 ? -4.459 -10.251 -43.622 1.00 90.00 509 LEU A N 1
ATOM 4101 C CA . LEU A 1 509 ? -5.678 -10.913 -43.137 1.00 90.00 509 LEU A CA 1
ATOM 4102 C C . LEU A 1 509 ? -6.966 -10.158 -43.481 1.00 90.00 509 LEU A C 1
ATOM 4104 O O . LEU A 1 509 ? -8.034 -10.774 -43.492 1.00 90.00 509 LEU A O 1
ATOM 4108 N N . GLN A 1 510 ? -6.892 -8.862 -43.802 1.00 87.50 510 GLN A N 1
ATOM 4109 C CA . GLN A 1 510 ? -8.070 -8.060 -44.148 1.00 87.50 510 GLN A CA 1
ATOM 4110 C C . GLN A 1 510 ? -8.825 -8.623 -45.368 1.00 87.50 510 GLN A C 1
ATOM 4112 O O . GLN A 1 510 ? -10.046 -8.501 -45.454 1.00 87.50 510 GLN A O 1
ATOM 4117 N N . GLY A 1 511 ? -8.117 -9.302 -46.281 1.00 85.00 511 GLY A N 1
ATOM 4118 C CA . GLY A 1 511 ? -8.701 -9.997 -47.433 1.00 85.00 511 GLY A CA 1
ATOM 4119 C C . GLY A 1 511 ? -9.260 -11.399 -47.142 1.00 85.00 511 GLY A C 1
ATOM 4120 O O . GLY A 1 511 ? -9.847 -12.007 -48.033 1.00 85.00 511 GLY A O 1
ATOM 4121 N N . PHE A 1 512 ? -9.102 -11.926 -45.921 1.00 88.56 512 PHE A N 1
ATOM 4122 C CA . PHE A 1 512 ? -9.410 -13.318 -45.558 1.00 88.56 512 PHE A CA 1
ATOM 4123 C C . PHE A 1 512 ? -10.334 -13.417 -44.326 1.00 88.56 512 PHE A C 1
ATOM 4125 O O . PHE A 1 512 ? -10.042 -14.131 -43.366 1.00 88.56 512 PHE A O 1
ATOM 4132 N N . ASP A 1 513 ? -11.494 -12.747 -44.352 1.00 86.88 513 ASP A N 1
ATOM 4133 C CA . ASP A 1 513 ? -12.419 -12.673 -43.199 1.00 86.88 513 ASP A CA 1
ATOM 4134 C C . ASP A 1 513 ? -12.840 -14.048 -42.644 1.00 86.88 513 ASP A C 1
ATOM 4136 O O . ASP A 1 513 ? -12.941 -14.229 -41.429 1.00 86.88 513 ASP A O 1
ATOM 4140 N N . TYR A 1 514 ? -13.052 -15.035 -43.525 1.00 88.62 514 TYR A N 1
ATOM 4141 C CA . TYR A 1 514 ? -13.385 -16.408 -43.128 1.00 88.62 514 TYR A CA 1
ATOM 4142 C C . TYR A 1 514 ? -12.286 -17.031 -42.260 1.00 88.62 514 TYR A C 1
ATOM 4144 O O . TYR A 1 514 ? -12.580 -17.597 -41.209 1.00 88.62 514 TYR A O 1
ATOM 4152 N N . PHE A 1 515 ? -11.023 -16.876 -42.662 1.00 90.69 515 PHE A N 1
ATOM 4153 C CA . PHE A 1 515 ? -9.876 -17.389 -41.918 1.00 90.69 515 PHE A CA 1
ATOM 4154 C C . PHE A 1 515 ? -9.763 -16.704 -40.552 1.00 90.69 515 PHE A C 1
ATOM 4156 O O . PHE A 1 515 ? -9.666 -17.378 -39.529 1.00 90.69 515 PHE A O 1
ATOM 4163 N N . THR A 1 516 ? -9.896 -15.377 -40.511 1.00 91.94 516 THR A N 1
ATOM 4164 C CA . THR A 1 516 ? -9.858 -14.603 -39.261 1.00 91.94 516 THR A CA 1
ATOM 4165 C C . THR A 1 516 ? -10.985 -14.998 -38.302 1.00 91.94 516 THR A C 1
ATOM 4167 O O . THR A 1 516 ? -10.762 -15.110 -37.098 1.00 91.94 516 THR A O 1
ATOM 4170 N N . ARG A 1 517 ? -12.195 -15.288 -38.805 1.00 91.69 517 ARG A N 1
ATOM 4171 C CA . ARG A 1 517 ? -13.291 -15.828 -37.978 1.00 91.69 517 ARG A CA 1
ATOM 4172 C C . ARG A 1 517 ? -12.943 -17.189 -37.369 1.00 91.69 517 ARG A C 1
ATOM 4174 O O . ARG A 1 517 ? -13.255 -17.420 -36.204 1.00 91.69 517 ARG A O 1
ATOM 4181 N N . LEU A 1 518 ? -12.291 -18.074 -38.125 1.00 92.06 518 LEU A N 1
ATOM 4182 C CA . LEU A 1 518 ? -11.837 -19.366 -37.601 1.00 92.06 518 LEU A CA 1
ATOM 4183 C C . LEU A 1 518 ? -10.752 -19.203 -36.528 1.00 92.06 518 LEU A C 1
ATOM 4185 O O . LEU A 1 518 ? -10.794 -19.914 -35.526 1.00 92.06 518 LEU A O 1
ATOM 4189 N N . LEU A 1 519 ? -9.833 -18.247 -36.692 1.00 92.38 519 LEU A N 1
ATOM 4190 C CA . LEU A 1 519 ? -8.839 -17.910 -35.668 1.00 92.38 519 LEU A CA 1
ATOM 4191 C C . LEU A 1 519 ? -9.490 -17.399 -34.379 1.00 92.38 519 LEU A C 1
ATOM 4193 O O . LEU A 1 519 ? -9.157 -17.882 -33.300 1.00 92.38 519 LEU A O 1
ATOM 4197 N N . LEU A 1 520 ? -10.477 -16.504 -34.484 1.00 92.19 520 LEU A N 1
ATOM 4198 C CA . LEU A 1 520 ? -11.215 -15.996 -33.322 1.00 92.19 520 LEU A CA 1
ATOM 4199 C C . LEU A 1 520 ? -11.952 -17.102 -32.560 1.00 92.19 520 LEU A C 1
ATOM 4201 O O . LEU A 1 520 ? -12.011 -17.065 -31.333 1.00 92.19 520 LEU A O 1
ATOM 4205 N N . ASN A 1 521 ? -12.462 -18.121 -33.258 1.00 89.44 521 ASN A N 1
ATOM 4206 C CA . ASN A 1 521 ? -13.062 -19.288 -32.606 1.00 89.44 521 ASN A CA 1
ATOM 4207 C C . ASN A 1 521 ? -12.038 -20.115 -31.803 1.00 89.44 521 ASN A C 1
ATOM 4209 O O . ASN A 1 521 ? -12.435 -20.861 -30.909 1.00 89.44 521 ASN A O 1
ATOM 4213 N N . LYS A 1 522 ? -10.737 -20.001 -32.109 1.00 88.88 522 LYS A N 1
ATOM 4214 C CA . LYS A 1 522 ? -9.644 -20.700 -31.413 1.00 88.88 522 LYS A CA 1
ATOM 4215 C C . LYS A 1 522 ? -9.083 -19.888 -30.243 1.00 88.88 522 LYS A C 1
ATOM 4217 O O . LYS A 1 522 ? -8.973 -20.418 -29.135 1.00 88.88 522 LYS A O 1
ATOM 4222 N N . SER A 1 523 ? -8.743 -18.618 -30.472 1.00 86.75 523 SER A N 1
ATOM 4223 C CA . SER A 1 523 ? -8.159 -17.733 -29.452 1.00 86.75 523 SER A CA 1
ATOM 4224 C C . SER A 1 523 ? -9.190 -17.137 -28.498 1.00 86.75 523 SER A C 1
ATOM 4226 O O . SER A 1 523 ? -8.844 -16.757 -27.385 1.00 86.75 523 SER A O 1
ATOM 4228 N N . GLY A 1 524 ? -10.445 -17.003 -28.927 1.00 90.81 524 GLY A N 1
ATOM 4229 C CA . GLY A 1 524 ? -11.407 -16.119 -28.280 1.00 90.81 524 GLY A CA 1
ATOM 4230 C C . GLY A 1 524 ? -11.166 -14.649 -28.642 1.00 90.81 524 GLY A C 1
ATOM 4231 O O . GLY A 1 524 ? -10.491 -14.330 -29.623 1.00 90.81 524 GLY A O 1
ATOM 4232 N N . LYS A 1 525 ? -11.751 -13.748 -27.843 1.00 93.31 525 LYS A N 1
ATOM 4233 C CA . LYS A 1 525 ? -11.835 -12.301 -28.127 1.00 93.31 525 LYS A CA 1
ATOM 4234 C C . LYS A 1 525 ? -11.101 -11.426 -27.107 1.00 93.31 525 LYS A C 1
ATOM 4236 O O . LYS A 1 525 ? -11.245 -10.203 -27.116 1.00 93.31 525 LYS A O 1
ATOM 4241 N N . ARG A 1 526 ? -10.340 -12.025 -26.188 1.00 92.75 526 ARG A N 1
ATOM 4242 C CA . ARG A 1 526 ? -9.498 -11.263 -25.259 1.00 92.75 526 ARG A CA 1
ATOM 4243 C C . ARG A 1 526 ? -8.248 -10.784 -26.005 1.00 92.75 526 ARG A C 1
ATOM 4245 O O . ARG A 1 526 ? -7.614 -11.606 -26.668 1.00 92.75 526 ARG A O 1
ATOM 4252 N N . PRO A 1 527 ? -7.857 -9.501 -25.882 1.00 93.62 527 PRO A N 1
ATOM 4253 C CA . PRO A 1 527 ? -6.648 -8.981 -26.517 1.00 93.62 527 PRO A CA 1
ATOM 4254 C C . PRO A 1 527 ? -5.407 -9.823 -26.220 1.00 93.62 527 PRO A C 1
ATOM 4256 O O . PRO A 1 527 ? -4.657 -10.146 -27.134 1.00 93.62 527 PRO A O 1
ATOM 4259 N N . PHE A 1 528 ? -5.225 -10.243 -24.962 1.00 93.44 528 PHE A N 1
ATOM 4260 C CA . PHE A 1 528 ? -4.088 -11.078 -24.572 1.00 93.44 528 PHE A CA 1
ATOM 4261 C C . PHE A 1 528 ? -4.013 -12.382 -25.378 1.00 93.44 528 PHE A C 1
ATOM 4263 O O . PHE A 1 528 ? -2.956 -12.704 -25.910 1.00 93.44 528 PHE A O 1
ATOM 4270 N N . ASP A 1 529 ? -5.124 -13.108 -25.516 1.00 93.44 529 ASP A N 1
ATOM 4271 C CA . ASP A 1 529 ? -5.142 -14.405 -26.203 1.00 93.44 529 ASP A CA 1
ATOM 4272 C C . ASP A 1 529 ? -4.859 -14.260 -27.700 1.00 93.44 529 ASP A C 1
ATOM 4274 O O . ASP A 1 529 ? -4.108 -15.048 -28.274 1.00 93.44 529 ASP A O 1
ATOM 4278 N N . ILE A 1 530 ? -5.410 -13.211 -28.315 1.00 94.25 530 ILE A N 1
ATOM 4279 C CA . ILE A 1 530 ? -5.165 -12.871 -29.719 1.00 94.25 530 ILE A CA 1
ATOM 4280 C C . ILE A 1 530 ? -3.688 -12.529 -29.939 1.00 94.25 530 ILE A C 1
ATOM 4282 O O . ILE A 1 530 ? -3.066 -13.088 -30.839 1.00 94.25 530 ILE A O 1
ATOM 4286 N N . ILE A 1 531 ? -3.106 -11.671 -29.094 1.00 93.25 531 ILE A N 1
ATOM 4287 C CA . ILE A 1 531 ? -1.692 -11.275 -29.175 1.00 93.25 531 ILE A CA 1
ATOM 4288 C C . ILE A 1 531 ? -0.777 -12.488 -28.978 1.00 93.25 531 ILE A C 1
ATOM 4290 O O . ILE A 1 531 ? 0.160 -12.690 -29.750 1.00 93.25 531 ILE A O 1
ATOM 4294 N N . MET A 1 532 ? -1.055 -13.336 -27.984 1.00 94.62 532 MET A N 1
ATOM 4295 C CA . MET A 1 532 ? -0.286 -14.564 -27.780 1.00 94.62 532 MET A CA 1
ATOM 4296 C C . MET A 1 532 ? -0.380 -15.483 -29.001 1.00 94.62 532 MET A C 1
ATOM 4298 O O . MET A 1 532 ? 0.645 -16.005 -29.428 1.00 94.62 532 MET A O 1
ATOM 4302 N N . LEU A 1 533 ? -1.558 -15.641 -29.614 1.00 94.19 533 LEU A N 1
ATOM 4303 C CA . LEU A 1 533 ? -1.694 -16.459 -30.818 1.00 94.19 533 LEU A CA 1
ATOM 4304 C C . LEU A 1 533 ? -0.955 -15.856 -32.028 1.00 94.19 533 LEU A C 1
ATOM 4306 O O . LEU A 1 533 ? -0.303 -16.589 -32.768 1.00 94.19 533 LEU A O 1
ATOM 4310 N N . ILE A 1 534 ? -0.989 -14.533 -32.207 1.00 92.12 534 ILE A N 1
ATOM 4311 C CA . ILE A 1 534 ? -0.198 -13.848 -33.242 1.00 92.12 534 ILE A CA 1
ATOM 4312 C C . ILE A 1 534 ? 1.291 -14.165 -33.069 1.00 92.12 534 ILE A C 1
ATOM 4314 O O . ILE A 1 534 ? 1.968 -14.533 -34.029 1.00 92.12 534 ILE A O 1
ATOM 4318 N N . HIS A 1 535 ? 1.799 -14.104 -31.838 1.00 92.06 535 HIS A N 1
ATOM 4319 C CA . HIS A 1 535 ? 3.192 -14.445 -31.570 1.00 92.06 535 HIS A CA 1
ATOM 4320 C C . HIS A 1 535 ? 3.508 -15.931 -31.732 1.00 92.06 535 HIS A C 1
ATOM 4322 O O . HIS A 1 535 ? 4.630 -16.255 -32.106 1.00 92.06 535 HIS A O 1
ATOM 4328 N N . TRP A 1 536 ? 2.546 -16.835 -31.543 1.00 94.31 536 TRP A N 1
ATOM 4329 C CA . TRP A 1 536 ? 2.735 -18.237 -31.924 1.00 94.31 536 TRP A CA 1
ATOM 4330 C C . TRP A 1 536 ? 2.995 -18.380 -33.431 1.00 94.31 536 TRP A C 1
ATOM 4332 O O . TRP A 1 536 ? 3.873 -19.145 -33.819 1.00 94.31 536 TRP A O 1
ATOM 4342 N N . PHE A 1 537 ? 2.326 -17.597 -34.289 1.00 92.38 537 PHE A N 1
ATOM 4343 C CA . PHE A 1 537 ? 2.629 -17.597 -35.727 1.00 92.38 537 PHE A CA 1
ATOM 4344 C C . PHE A 1 537 ? 4.030 -17.051 -36.039 1.00 92.38 537 PHE A C 1
ATOM 4346 O O . PHE A 1 537 ? 4.714 -17.610 -36.898 1.00 92.38 537 PHE A O 1
ATOM 4353 N N . TYR A 1 538 ? 4.478 -16.004 -35.337 1.00 89.12 538 TYR A N 1
ATOM 4354 C CA . TYR A 1 538 ? 5.861 -15.519 -35.443 1.00 89.12 538 TYR A CA 1
ATOM 4355 C C . TYR A 1 538 ? 6.870 -16.590 -35.010 1.00 89.12 538 TYR A C 1
ATOM 4357 O O . TYR A 1 538 ? 7.837 -16.845 -35.722 1.00 89.12 538 TYR A O 1
ATOM 4365 N N . ASP A 1 539 ? 6.618 -17.265 -33.886 1.00 90.88 539 ASP A N 1
ATOM 4366 C CA . ASP A 1 539 ? 7.482 -18.320 -33.349 1.00 90.88 539 ASP A CA 1
ATOM 4367 C C . ASP A 1 539 ? 7.591 -19.537 -34.299 1.00 90.88 539 ASP A C 1
ATOM 4369 O O . ASP A 1 539 ? 8.601 -20.238 -34.287 1.00 90.88 539 ASP A O 1
ATOM 4373 N N . GLN A 1 540 ? 6.585 -19.756 -35.154 1.00 90.19 540 GLN A N 1
ATOM 4374 C CA . GLN A 1 540 ? 6.544 -20.794 -36.198 1.00 90.19 540 GLN A CA 1
ATOM 4375 C C . GLN A 1 540 ? 7.123 -20.342 -37.556 1.00 90.19 540 GLN A C 1
ATOM 4377 O O . GLN A 1 540 ? 7.104 -21.115 -38.512 1.00 90.19 540 GLN A O 1
ATOM 4382 N N . ASN A 1 541 ? 7.611 -19.100 -37.678 1.00 88.88 541 ASN A N 1
ATOM 4383 C CA . ASN A 1 541 ? 8.035 -18.481 -38.944 1.00 88.88 541 ASN A CA 1
ATOM 4384 C C . ASN A 1 541 ? 6.930 -18.422 -40.022 1.00 88.88 541 ASN A C 1
ATOM 4386 O O . ASN A 1 541 ? 7.213 -18.457 -41.220 1.00 88.88 541 ASN A O 1
ATOM 4390 N N . LEU A 1 542 ? 5.661 -18.330 -39.611 1.00 89.75 542 LEU A N 1
ATOM 4391 C CA . LEU A 1 542 ? 4.515 -18.227 -40.528 1.00 89.75 542 LEU A CA 1
ATOM 4392 C C . LEU A 1 542 ? 4.209 -16.786 -40.947 1.00 89.75 542 LEU A C 1
ATOM 4394 O O . LEU A 1 542 ? 3.476 -16.573 -41.914 1.00 89.75 542 LEU A O 1
ATOM 4398 N N . ILE A 1 543 ? 4.756 -15.809 -40.222 1.00 86.44 543 ILE A N 1
ATOM 4399 C CA . ILE A 1 543 ? 4.660 -14.384 -40.537 1.00 86.44 543 ILE A CA 1
ATOM 4400 C C . ILE A 1 543 ? 6.033 -13.892 -40.976 1.00 86.44 543 ILE A C 1
ATOM 4402 O O . ILE A 1 543 ? 7.033 -14.082 -40.284 1.00 86.44 543 ILE A O 1
ATOM 4406 N N . ASN A 1 544 ? 6.078 -13.231 -42.126 1.00 82.19 544 ASN A N 1
ATOM 4407 C CA . ASN A 1 544 ? 7.276 -12.557 -42.587 1.00 82.19 544 ASN A CA 1
ATOM 4408 C C . ASN A 1 544 ? 7.499 -11.282 -41.753 1.00 82.19 544 ASN A C 1
ATOM 4410 O O . ASN A 1 544 ? 6.659 -10.389 -41.753 1.00 82.19 544 ASN A O 1
ATOM 4414 N N . ILE A 1 545 ? 8.637 -11.192 -41.063 1.00 71.81 545 ILE A N 1
ATOM 4415 C CA . ILE A 1 545 ? 8.922 -10.119 -40.094 1.00 71.81 545 ILE A CA 1
ATOM 4416 C C . ILE A 1 545 ? 8.986 -8.730 -40.747 1.00 71.81 545 ILE A C 1
ATOM 4418 O O . ILE A 1 545 ? 8.573 -7.763 -40.122 1.00 71.81 545 ILE A O 1
ATOM 4422 N N . SER A 1 546 ? 9.465 -8.608 -41.991 1.00 71.88 546 SER A N 1
ATOM 4423 C CA . SER A 1 546 ? 9.612 -7.298 -42.645 1.00 71.88 546 SER A CA 1
ATOM 4424 C C . SER A 1 546 ? 8.311 -6.761 -43.238 1.00 71.88 546 SER A C 1
ATOM 4426 O O . SER A 1 546 ? 8.156 -5.555 -43.391 1.00 71.88 546 SER A O 1
ATOM 4428 N N . THR A 1 547 ? 7.383 -7.647 -43.596 1.00 77.12 547 THR A N 1
ATOM 4429 C CA . THR A 1 547 ? 6.103 -7.271 -44.222 1.00 77.12 547 THR A CA 1
ATOM 4430 C C . THR A 1 547 ? 4.904 -7.451 -43.298 1.00 77.12 547 THR A C 1
ATOM 4432 O O . THR A 1 547 ? 3.811 -7.014 -43.640 1.00 77.12 547 THR A O 1
ATOM 4435 N N . HIS A 1 548 ? 5.087 -8.136 -42.167 1.00 79.12 548 HIS A N 1
ATOM 4436 C CA . HIS A 1 548 ? 4.035 -8.616 -41.266 1.00 79.12 548 HIS A CA 1
ATOM 4437 C C . HIS A 1 548 ? 2.956 -9.473 -41.950 1.00 79.12 548 HIS A C 1
ATOM 4439 O O . HIS A 1 548 ? 1.891 -9.714 -41.387 1.00 79.12 548 HIS A O 1
ATOM 4445 N N . ASN A 1 549 ? 3.230 -9.984 -43.154 1.00 85.38 549 ASN A N 1
ATOM 4446 C CA . ASN A 1 549 ? 2.288 -10.814 -43.891 1.00 85.38 549 ASN A CA 1
ATOM 4447 C C . ASN A 1 549 ? 2.391 -12.275 -43.459 1.00 85.38 549 ASN A C 1
ATOM 4449 O O . ASN A 1 549 ? 3.484 -12.845 -43.398 1.00 85.38 549 ASN A O 1
ATOM 4453 N N . MET A 1 550 ? 1.238 -12.892 -43.220 1.00 88.00 550 MET A N 1
ATOM 4454 C CA . MET A 1 550 ? 1.140 -14.314 -42.903 1.00 88.00 550 MET A CA 1
ATOM 4455 C C . MET A 1 550 ? 1.021 -15.157 -44.174 1.00 88.00 550 MET A C 1
ATOM 4457 O O . MET A 1 550 ? 0.314 -14.785 -45.114 1.00 88.00 550 MET A O 1
ATOM 4461 N N . VAL A 1 551 ? 1.660 -16.326 -44.184 1.00 85.69 551 VAL A N 1
ATOM 4462 C CA . VAL A 1 551 ? 1.423 -17.359 -45.199 1.00 85.69 551 VAL A CA 1
ATOM 4463 C C . VAL A 1 551 ? 0.089 -18.049 -44.897 1.00 85.69 551 VAL A C 1
ATOM 4465 O O . VAL A 1 551 ? -0.036 -18.762 -43.902 1.00 85.69 551 VAL A O 1
ATOM 4468 N N . ILE A 1 552 ? -0.913 -17.829 -45.752 1.00 83.31 552 ILE A N 1
ATOM 4469 C CA . ILE A 1 552 ? -2.277 -18.353 -45.575 1.00 83.31 552 ILE A CA 1
ATOM 4470 C C . ILE A 1 552 ? -2.534 -19.452 -46.620 1.00 83.31 552 ILE A C 1
ATOM 4472 O O . ILE A 1 552 ? -2.333 -19.201 -47.813 1.00 83.31 552 ILE A O 1
ATOM 4476 N N . PRO A 1 553 ? -2.988 -20.657 -46.220 1.00 83.69 553 PRO A N 1
ATOM 4477 C CA . PRO A 1 553 ? -3.383 -21.694 -47.171 1.00 83.69 553 PRO A CA 1
ATOM 4478 C C . PRO A 1 553 ? -4.529 -21.223 -48.077 1.00 83.69 553 PRO A C 1
ATOM 4480 O O . PRO A 1 553 ? -5.448 -20.543 -47.628 1.00 83.69 553 PRO A O 1
ATOM 4483 N N . SER A 1 554 ? -4.492 -21.593 -49.358 1.00 78.50 554 SER A N 1
ATOM 4484 C CA . SER A 1 554 ? -5.445 -21.085 -50.360 1.00 78.50 554 SER A CA 1
ATOM 4485 C C . SER A 1 554 ? -6.702 -21.949 -50.514 1.00 78.50 554 SER A C 1
ATOM 4487 O O . SER A 1 554 ? -7.752 -21.442 -50.909 1.00 78.50 554 SER A O 1
ATOM 4489 N N . LYS A 1 555 ? -6.628 -23.248 -50.187 1.00 85.75 555 LYS A N 1
ATOM 4490 C CA . LYS A 1 555 ? -7.764 -24.181 -50.274 1.00 85.75 555 LYS A CA 1
ATOM 4491 C C . LYS A 1 555 ? -8.461 -24.346 -48.930 1.00 85.75 555 LYS A C 1
ATOM 4493 O O . LYS A 1 555 ? -7.816 -24.427 -47.889 1.00 85.75 555 LYS A O 1
ATOM 4498 N N . LYS A 1 556 ? -9.788 -24.499 -48.959 1.00 83.50 556 LYS A N 1
ATOM 4499 C CA . LYS A 1 556 ? -10.621 -24.652 -47.756 1.00 83.50 556 LYS A CA 1
ATOM 4500 C C . LYS A 1 556 ? -10.187 -25.823 -46.857 1.00 83.50 556 LYS A C 1
ATOM 4502 O O . LYS A 1 556 ? -10.059 -25.631 -45.656 1.00 83.50 556 LYS A O 1
ATOM 4507 N N . GLU A 1 557 ? -9.903 -26.995 -47.428 1.00 85.69 557 GLU A N 1
ATOM 4508 C CA . GLU A 1 557 ? -9.447 -28.173 -46.665 1.00 85.69 557 GLU A CA 1
ATOM 4509 C C . GLU A 1 557 ? -8.082 -27.945 -45.995 1.00 85.69 557 GLU A C 1
ATOM 4511 O O . GLU A 1 557 ? -7.853 -28.358 -44.860 1.00 85.69 557 GLU A O 1
ATOM 4516 N N . GLU A 1 558 ? -7.170 -27.242 -46.672 1.00 86.94 558 GLU A N 1
ATOM 4517 C CA . GLU A 1 558 ? -5.856 -26.891 -46.124 1.00 86.94 558 GLU A CA 1
ATOM 4518 C C . GLU A 1 558 ? -5.988 -25.861 -44.990 1.00 86.94 558 GLU A C 1
ATOM 4520 O O . GLU A 1 558 ? -5.292 -25.974 -43.980 1.00 86.94 558 GLU A O 1
ATOM 4525 N N . ILE A 1 559 ? -6.922 -24.908 -45.116 1.00 86.81 559 ILE A N 1
ATOM 4526 C CA . ILE A 1 559 ? -7.286 -23.969 -44.047 1.00 86.81 559 ILE A CA 1
ATOM 4527 C C . ILE A 1 559 ? -7.827 -24.726 -42.831 1.00 86.81 559 ILE A C 1
ATOM 4529 O O . ILE A 1 559 ? -7.367 -24.489 -41.719 1.00 86.81 559 ILE A O 1
ATOM 4533 N N . GLU A 1 560 ? -8.777 -25.642 -43.013 1.00 87.25 560 GLU A N 1
ATOM 4534 C CA . GLU A 1 560 ? -9.369 -26.403 -41.905 1.00 87.25 560 GLU A CA 1
ATOM 4535 C C . GLU A 1 560 ? -8.320 -27.272 -41.194 1.00 87.25 560 GLU A C 1
ATOM 4537 O O . GLU A 1 560 ? -8.221 -27.250 -39.965 1.00 87.25 560 GLU A O 1
ATOM 4542 N N . ASN A 1 561 ? -7.456 -27.949 -41.956 1.00 89.12 561 ASN A N 1
ATOM 4543 C CA . ASN A 1 561 ? -6.331 -28.710 -41.410 1.00 89.12 561 ASN A CA 1
ATOM 4544 C C . ASN A 1 561 ? -5.329 -27.830 -40.652 1.00 89.12 561 ASN A C 1
ATOM 4546 O O . ASN A 1 561 ? -4.814 -28.243 -39.612 1.00 89.12 561 ASN A O 1
ATOM 4550 N N . PHE A 1 562 ? -5.050 -26.622 -41.149 1.00 90.12 562 PHE A N 1
ATOM 4551 C CA . PHE A 1 562 ? -4.201 -25.655 -40.458 1.00 90.12 562 PHE A CA 1
ATOM 4552 C C . PHE A 1 562 ? -4.840 -25.193 -39.144 1.00 90.12 562 PHE A C 1
ATOM 4554 O O . PHE A 1 562 ? -4.215 -25.279 -38.091 1.00 90.12 562 PHE A O 1
ATOM 4561 N N . ILE A 1 563 ? -6.109 -24.778 -39.183 1.00 91.25 563 ILE A N 1
ATOM 4562 C CA . ILE A 1 563 ? -6.872 -24.317 -38.016 1.00 91.25 563 ILE A CA 1
ATOM 4563 C C . ILE A 1 563 ? -6.970 -25.409 -36.941 1.00 91.25 563 ILE A C 1
ATOM 4565 O O . ILE A 1 563 ? -6.949 -25.103 -35.749 1.00 91.25 563 ILE A O 1
ATOM 4569 N N . ASN A 1 564 ? -7.021 -26.687 -37.318 1.00 89.50 564 ASN A N 1
ATOM 4570 C CA . ASN A 1 564 ? -6.996 -27.793 -36.358 1.00 89.50 564 ASN A CA 1
ATOM 4571 C C . ASN A 1 564 ? -5.688 -27.887 -35.560 1.00 89.50 564 ASN A C 1
ATOM 4573 O O . ASN A 1 564 ? -5.727 -28.344 -34.422 1.00 89.50 564 ASN A O 1
ATOM 4577 N N . LYS A 1 565 ? -4.563 -27.417 -36.113 1.00 89.06 565 LYS A N 1
ATOM 4578 C CA . LY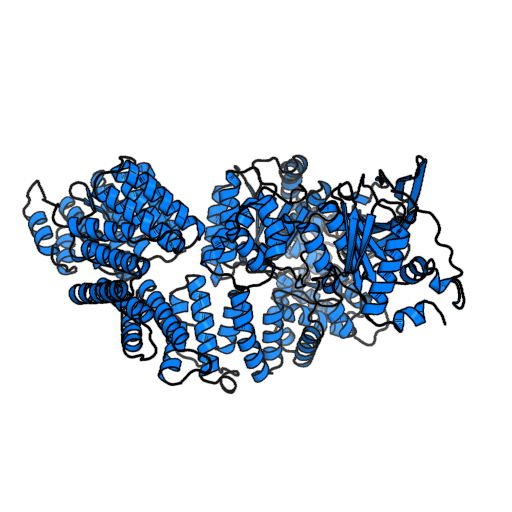S A 1 565 ? -3.259 -27.363 -35.429 1.00 89.06 565 LYS A CA 1
ATOM 4579 C C . LYS A 1 565 ? -3.065 -26.101 -34.587 1.00 89.06 565 LYS A C 1
ATOM 4581 O O . LYS A 1 565 ? -2.135 -26.051 -33.791 1.00 89.06 565 LYS A O 1
ATOM 4586 N N . VAL A 1 566 ? -3.903 -25.081 -34.782 1.00 91.38 566 VAL A N 1
ATOM 4587 C CA . VAL A 1 566 ? -3.819 -23.826 -34.030 1.00 91.38 566 VAL A CA 1
ATOM 4588 C C . VAL A 1 566 ? -4.190 -24.083 -32.562 1.00 91.38 566 VAL A C 1
ATOM 4590 O O . VAL A 1 566 ? -5.283 -24.615 -32.320 1.00 91.38 566 VAL A O 1
ATOM 4593 N N . PRO A 1 567 ? -3.330 -23.699 -31.595 1.00 91.00 567 PRO A N 1
ATOM 4594 C CA . PRO A 1 567 ? -3.605 -23.883 -30.173 1.00 91.00 567 PRO A CA 1
ATOM 4595 C C . PRO A 1 567 ? -4.882 -23.163 -29.741 1.00 91.00 567 PRO A C 1
ATOM 4597 O O . PRO A 1 567 ? -5.201 -22.076 -30.231 1.00 91.00 567 PRO A O 1
ATOM 4600 N N . VAL A 1 568 ? -5.599 -23.758 -28.786 1.00 87.56 568 VAL A N 1
ATOM 4601 C CA . VAL A 1 568 ? -6.827 -23.189 -28.216 1.00 87.56 568 VAL A CA 1
ATOM 4602 C C . VAL A 1 568 ? -6.614 -22.753 -26.775 1.00 87.56 568 VAL A C 1
ATOM 4604 O O . VAL A 1 568 ? -6.020 -23.474 -25.986 1.00 87.56 568 VAL A O 1
ATOM 4607 N N . LYS A 1 569 ? -7.203 -21.617 -26.384 1.00 79.62 569 LYS A N 1
ATOM 4608 C CA . LYS A 1 569 ? -7.123 -21.067 -25.013 1.00 79.62 569 LYS A CA 1
ATOM 4609 C C . LYS A 1 569 ? -5.706 -20.637 -24.590 1.00 79.62 569 LYS A C 1
ATOM 4611 O O . LYS A 1 569 ? -4.687 -21.158 -25.029 1.00 79.62 569 LYS A O 1
ATOM 4616 N N . SER A 1 570 ? -5.635 -19.700 -23.649 1.00 85.06 570 SER A N 1
ATOM 4617 C CA . SER A 1 570 ? -4.392 -19.019 -23.258 1.00 85.06 570 SER A CA 1
ATOM 4618 C C . SER A 1 570 ? -3.265 -19.958 -22.814 1.00 85.06 570 SER A C 1
ATOM 4620 O O . SER A 1 570 ? -2.123 -19.778 -23.222 1.00 85.06 570 SER A O 1
ATOM 4622 N N . LYS A 1 571 ? -3.567 -20.961 -21.974 1.00 87.69 571 LYS A N 1
ATOM 4623 C CA . LYS A 1 571 ? -2.544 -21.849 -21.390 1.00 87.69 571 LYS A CA 1
ATOM 4624 C C . LYS A 1 571 ? -1.855 -22.713 -22.449 1.00 87.69 571 LYS A C 1
ATOM 4626 O O . LYS A 1 571 ? -0.639 -22.845 -22.405 1.00 87.69 571 LYS A O 1
ATOM 4631 N N . GLU A 1 572 ? -2.618 -23.273 -23.387 1.00 91.88 572 GLU A N 1
ATOM 4632 C CA . GLU A 1 572 ? -2.069 -24.100 -24.468 1.00 91.88 572 GLU A CA 1
ATOM 4633 C C . GLU A 1 572 ? -1.258 -23.254 -25.452 1.00 91.88 572 GLU A C 1
ATOM 4635 O O . GLU A 1 572 ? -0.179 -23.665 -25.869 1.00 91.88 572 GLU A O 1
ATOM 4640 N N . ILE A 1 573 ? -1.735 -22.040 -25.768 1.00 93.38 573 ILE A N 1
ATOM 4641 C CA . ILE A 1 573 ? -0.980 -21.091 -26.594 1.00 93.38 573 ILE A CA 1
ATOM 4642 C C . ILE A 1 573 ? 0.375 -20.800 -25.933 1.00 93.38 573 ILE A C 1
ATOM 4644 O O . ILE A 1 573 ? 1.405 -20.913 -26.590 1.00 93.38 573 ILE A O 1
ATOM 4648 N N . ILE A 1 574 ? 0.402 -20.465 -24.638 1.00 94.12 574 ILE A N 1
ATOM 4649 C CA . ILE A 1 574 ? 1.654 -20.182 -23.917 1.00 94.12 574 ILE A CA 1
ATOM 4650 C C . ILE A 1 574 ? 2.583 -21.404 -23.908 1.00 94.12 574 ILE A C 1
ATOM 4652 O O . ILE A 1 574 ? 3.768 -21.245 -24.199 1.00 94.12 574 ILE A O 1
ATOM 4656 N N . ASP A 1 575 ? 2.065 -22.603 -23.621 1.00 93.94 575 ASP A N 1
ATOM 4657 C CA . ASP A 1 575 ? 2.866 -23.833 -23.579 1.00 93.94 575 ASP A CA 1
ATOM 4658 C C . ASP A 1 575 ? 3.517 -24.135 -24.931 1.00 93.94 575 ASP A C 1
ATOM 4660 O O . ASP A 1 575 ? 4.742 -24.229 -25.019 1.00 93.94 575 ASP A O 1
ATOM 4664 N N . GLN A 1 576 ? 2.739 -24.163 -26.016 1.00 94.69 576 GLN A N 1
ATOM 4665 C CA . GLN A 1 576 ? 3.294 -24.416 -27.346 1.00 94.69 576 GLN A CA 1
ATOM 4666 C C . GLN A 1 576 ? 4.323 -23.354 -27.755 1.00 94.69 576 GLN A C 1
ATOM 4668 O O . GLN A 1 576 ? 5.366 -23.683 -28.319 1.00 94.69 576 GLN A O 1
ATOM 4673 N N . ARG A 1 577 ? 4.071 -22.075 -27.448 1.00 95.44 577 ARG A N 1
ATOM 4674 C CA . ARG A 1 577 ? 5.030 -20.993 -27.718 1.00 95.44 577 ARG A CA 1
ATOM 4675 C C . ARG A 1 577 ? 6.324 -21.148 -26.939 1.00 95.44 577 ARG A C 1
ATOM 4677 O O . ARG A 1 577 ? 7.394 -20.860 -27.471 1.00 95.44 577 ARG A O 1
ATOM 4684 N N . PHE A 1 578 ? 6.224 -21.586 -25.691 1.00 94.62 578 PHE A N 1
ATOM 4685 C CA . PHE A 1 578 ? 7.372 -21.847 -24.842 1.00 94.62 578 PHE A CA 1
ATOM 4686 C C . PHE A 1 578 ? 8.226 -22.995 -25.403 1.00 94.62 578 PHE A C 1
ATOM 4688 O O . PHE A 1 578 ? 9.441 -22.825 -25.514 1.00 94.62 578 PHE A O 1
ATOM 4695 N N . GLN A 1 579 ? 7.611 -24.094 -25.864 1.00 93.88 579 GLN A N 1
ATOM 4696 C CA . GLN A 1 579 ? 8.337 -25.190 -26.529 1.00 93.88 579 GLN A CA 1
ATOM 4697 C C . GLN A 1 579 ? 9.121 -24.699 -27.757 1.00 93.88 579 GLN A C 1
ATOM 4699 O O . GLN A 1 579 ? 10.266 -25.088 -27.966 1.00 93.88 579 GLN A O 1
ATOM 4704 N N . LEU A 1 580 ? 8.559 -23.773 -28.541 1.00 94.50 580 LEU A N 1
ATOM 4705 C CA . LEU A 1 580 ? 9.254 -23.201 -29.703 1.00 94.50 580 LEU A CA 1
ATOM 4706 C C . LEU A 1 580 ? 10.487 -22.374 -29.320 1.00 94.50 580 LEU A C 1
ATOM 4708 O O . LEU A 1 580 ? 11.471 -22.373 -30.062 1.00 94.50 580 LEU A O 1
ATOM 4712 N N . GLN A 1 581 ? 10.484 -21.713 -28.156 1.00 94.25 581 GLN A N 1
ATOM 4713 C CA . GLN A 1 581 ? 11.660 -20.963 -27.696 1.00 94.25 581 GLN A CA 1
ATOM 4714 C C . GLN A 1 581 ? 12.870 -21.877 -27.440 1.00 94.25 581 GLN A C 1
ATOM 4716 O O . GLN A 1 581 ? 14.005 -21.414 -27.539 1.00 94.25 581 GLN A O 1
ATOM 4721 N N . MET A 1 582 ? 12.658 -23.171 -27.165 1.00 93.12 582 MET A N 1
ATOM 4722 C CA . MET A 1 582 ? 13.735 -24.142 -26.915 1.00 93.12 582 MET A CA 1
ATOM 4723 C C . MET A 1 582 ? 14.646 -24.367 -28.124 1.00 93.12 582 MET A C 1
ATOM 4725 O O . MET A 1 582 ? 15.792 -24.783 -27.963 1.00 93.12 582 MET A O 1
ATOM 4729 N N . HIS A 1 583 ? 14.144 -24.098 -29.329 1.00 92.88 583 HIS A N 1
ATOM 4730 C CA . HIS A 1 583 ? 14.853 -24.351 -30.582 1.00 92.88 583 HIS A CA 1
ATOM 4731 C C . HIS A 1 583 ? 15.475 -23.090 -31.198 1.00 92.88 583 HIS A C 1
ATOM 4733 O O . HIS A 1 583 ? 16.146 -23.181 -32.228 1.00 92.88 583 HIS A O 1
ATOM 4739 N N . LYS A 1 584 ? 15.271 -21.918 -30.583 1.00 92.75 584 LYS A N 1
ATOM 4740 C CA . LYS A 1 584 ? 15.818 -20.647 -31.068 1.00 92.75 584 LYS A CA 1
ATOM 4741 C C . LYS A 1 584 ? 17.301 -20.486 -30.728 1.00 92.75 584 LYS A C 1
ATOM 4743 O O . LYS A 1 584 ? 17.829 -21.106 -29.806 1.00 92.75 584 LYS A O 1
ATOM 4748 N N . LYS A 1 585 ? 17.964 -19.618 -31.492 1.00 93.38 585 LYS A N 1
ATOM 4749 C CA . LYS A 1 585 ? 19.355 -19.186 -31.311 1.00 93.38 585 LYS A CA 1
ATOM 4750 C C . LYS A 1 585 ? 19.421 -17.670 -31.444 1.00 93.38 585 LYS A C 1
ATOM 4752 O O . LYS A 1 585 ? 18.579 -17.101 -32.135 1.00 93.38 585 LYS A O 1
ATOM 4757 N N . PHE A 1 586 ? 20.408 -17.056 -30.799 1.00 94.06 586 PHE A N 1
ATOM 4758 C CA . PHE A 1 586 ? 20.689 -15.639 -31.008 1.00 94.06 586 PHE A CA 1
ATOM 4759 C C . PHE A 1 586 ? 21.147 -15.385 -32.447 1.00 94.06 586 PHE A C 1
ATOM 4761 O O . PHE A 1 586 ? 21.735 -16.273 -33.073 1.00 94.06 586 PHE A O 1
ATOM 4768 N N . SER A 1 587 ? 20.877 -14.187 -32.971 1.00 89.31 587 SER A N 1
ATOM 4769 C CA . SER A 1 587 ? 21.323 -13.792 -34.315 1.00 89.31 587 SER A CA 1
ATOM 4770 C C . SER A 1 587 ? 22.824 -13.476 -34.393 1.00 89.31 587 SER A C 1
ATOM 4772 O O . SER A 1 587 ? 23.366 -13.325 -35.487 1.00 89.31 587 SER A O 1
ATOM 4774 N N . PHE A 1 588 ? 23.499 -13.420 -33.243 1.00 91.06 588 PHE A N 1
ATOM 4775 C CA . PHE A 1 588 ? 24.920 -13.133 -33.080 1.00 91.06 588 PHE A CA 1
ATOM 4776 C C . PHE A 1 588 ? 25.632 -14.233 -32.281 1.00 91.06 588 PHE A C 1
ATOM 4778 O O . PHE A 1 588 ? 25.011 -14.987 -31.525 1.00 91.06 588 PHE A O 1
ATOM 4785 N N . ASP A 1 589 ? 26.954 -14.311 -32.438 1.00 87.50 589 ASP A N 1
ATOM 4786 C CA . ASP A 1 589 ? 27.784 -15.275 -31.718 1.00 87.50 589 ASP A CA 1
ATOM 4787 C C . ASP A 1 589 ? 27.887 -14.906 -30.235 1.00 87.50 589 ASP A C 1
ATOM 4789 O O . ASP A 1 589 ? 28.279 -13.800 -29.864 1.00 87.50 589 ASP A O 1
ATOM 4793 N N . THR A 1 590 ? 27.561 -15.861 -29.369 1.00 87.69 590 THR A N 1
ATOM 4794 C CA . THR A 1 590 ? 27.661 -15.714 -27.917 1.00 87.69 590 THR A CA 1
ATOM 4795 C C . THR A 1 590 ? 27.984 -17.052 -27.264 1.00 87.69 590 THR A C 1
ATOM 4797 O O . THR A 1 590 ? 27.678 -18.124 -27.787 1.00 87.69 590 THR A O 1
ATOM 4800 N N . THR A 1 591 ? 28.621 -16.988 -26.097 1.00 83.88 591 THR A N 1
ATOM 4801 C CA . THR A 1 591 ? 28.945 -18.155 -25.272 1.00 83.88 591 THR A CA 1
ATOM 4802 C C . THR A 1 591 ? 27.724 -18.731 -24.551 1.00 83.88 591 THR A C 1
ATOM 4804 O O . THR A 1 591 ? 27.744 -19.906 -24.186 1.00 83.88 591 THR A O 1
ATOM 4807 N N . LEU A 1 592 ? 26.662 -17.939 -24.353 1.00 89.75 592 LEU A N 1
ATOM 4808 C CA . LEU A 1 592 ? 25.429 -18.358 -23.684 1.00 89.75 592 LEU A CA 1
ATOM 4809 C C . LEU A 1 592 ? 24.322 -18.642 -24.709 1.00 89.75 592 LEU A C 1
ATOM 4811 O O . LEU A 1 592 ? 23.944 -17.772 -25.489 1.00 89.75 592 LEU A O 1
ATOM 4815 N N . GLY A 1 593 ? 23.762 -19.853 -24.688 1.00 93.44 593 GLY A N 1
ATOM 4816 C CA . GLY A 1 593 ? 22.665 -20.228 -25.582 1.00 93.44 593 GLY A CA 1
ATOM 4817 C C . GLY A 1 593 ? 21.371 -19.448 -25.307 1.00 93.44 593 GLY A C 1
ATOM 4818 O O . GLY A 1 593 ? 21.058 -19.135 -24.158 1.00 93.44 593 GLY A O 1
ATOM 4819 N N . TYR A 1 594 ? 20.572 -19.204 -26.355 1.00 95.44 594 TYR A N 1
ATOM 4820 C CA . TYR A 1 594 ? 19.297 -18.468 -26.274 1.00 95.44 594 TYR A CA 1
ATOM 4821 C C . TYR A 1 594 ? 18.372 -18.998 -25.179 1.00 95.44 594 TYR A C 1
ATOM 4823 O O . TYR A 1 594 ? 17.907 -18.249 -24.323 1.00 95.44 594 TYR A O 1
ATOM 4831 N N . PHE A 1 595 ? 18.127 -20.310 -25.173 1.00 95.50 595 PHE A N 1
ATOM 4832 C CA . PHE A 1 595 ? 17.204 -20.902 -24.212 1.00 95.50 595 PHE A CA 1
ATOM 4833 C C . PHE A 1 595 ? 17.765 -20.923 -22.781 1.00 95.50 595 PHE A C 1
ATOM 4835 O O . PHE A 1 595 ? 17.003 -20.861 -21.815 1.00 95.50 595 PHE A O 1
ATOM 4842 N N . ASP A 1 596 ? 19.088 -20.962 -22.612 1.00 93.94 596 ASP A N 1
ATOM 4843 C CA . ASP A 1 596 ? 19.709 -20.830 -21.293 1.00 93.94 596 ASP A CA 1
ATOM 4844 C C . ASP A 1 596 ? 19.535 -19.414 -20.745 1.00 93.94 596 ASP A C 1
ATOM 4846 O O . ASP A 1 596 ? 19.081 -19.261 -19.609 1.00 93.94 596 ASP A O 1
ATOM 4850 N N . ALA A 1 597 ? 19.771 -18.392 -21.573 1.00 96.06 597 ALA A N 1
ATOM 4851 C CA . ALA A 1 597 ? 19.470 -17.007 -21.228 1.00 96.06 597 ALA A CA 1
ATOM 4852 C C . ALA A 1 597 ? 17.974 -16.822 -20.908 1.00 96.06 597 ALA A C 1
ATOM 4854 O O . ALA A 1 597 ? 17.637 -16.267 -19.862 1.00 96.06 597 ALA A O 1
ATOM 4855 N N . PHE A 1 598 ? 17.073 -17.375 -21.732 1.00 96.25 598 PHE A N 1
ATOM 4856 C CA . PHE A 1 598 ? 15.625 -17.358 -21.497 1.00 96.25 598 PHE A CA 1
ATOM 4857 C C . PHE A 1 598 ? 15.274 -17.927 -20.115 1.00 96.25 598 PHE A C 1
ATOM 4859 O O . PHE A 1 598 ? 14.583 -17.275 -19.334 1.00 96.25 598 PHE A O 1
ATOM 4866 N N . LYS A 1 599 ? 15.786 -19.119 -19.768 1.00 94.56 599 LYS A N 1
ATOM 4867 C CA . LYS A 1 599 ? 15.550 -19.746 -18.456 1.00 94.56 599 LYS A CA 1
ATOM 4868 C C . LYS A 1 599 ? 16.058 -18.881 -17.305 1.00 94.56 599 LYS A C 1
ATOM 4870 O O . LYS A 1 599 ? 15.359 -18.758 -16.302 1.00 94.56 599 LYS A O 1
ATOM 4875 N N . VAL A 1 600 ? 17.253 -18.300 -17.430 1.00 95.25 600 VAL A N 1
ATOM 4876 C CA . VAL A 1 600 ? 17.824 -17.430 -16.390 1.00 95.25 600 VAL A CA 1
ATOM 4877 C C . VAL A 1 600 ? 16.954 -16.190 -16.187 1.00 95.25 600 VAL A C 1
ATOM 4879 O O . VAL A 1 600 ? 16.679 -15.837 -15.040 1.00 95.25 600 VAL A O 1
ATOM 4882 N N . VAL A 1 601 ? 16.455 -15.573 -17.261 1.00 95.94 601 VAL A N 1
ATOM 4883 C CA . VAL A 1 601 ? 15.541 -14.425 -17.173 1.00 95.94 601 VAL A CA 1
ATOM 4884 C C . VAL A 1 601 ? 14.216 -14.815 -16.509 1.00 95.94 601 VAL A C 1
ATOM 4886 O O . VAL A 1 601 ? 13.813 -14.142 -15.564 1.00 95.94 601 VAL A O 1
ATOM 4889 N N . VAL A 1 602 ? 13.578 -15.924 -16.915 1.00 95.69 602 VAL A N 1
ATOM 4890 C CA . VAL A 1 602 ? 12.350 -16.443 -16.267 1.00 95.69 602 VAL A CA 1
ATOM 4891 C C . VAL A 1 602 ? 12.564 -16.619 -14.766 1.00 95.69 602 VAL A C 1
ATOM 4893 O O . VAL A 1 602 ? 11.813 -16.060 -13.967 1.00 95.69 602 VAL A O 1
ATOM 4896 N N . LYS A 1 603 ? 13.600 -17.376 -14.378 1.00 94.69 603 LYS A N 1
ATOM 4897 C CA . LYS A 1 603 ? 13.900 -17.651 -12.969 1.00 94.69 603 LYS A CA 1
ATOM 4898 C C . LYS A 1 603 ? 14.146 -16.357 -12.197 1.00 94.69 603 LYS A C 1
ATOM 4900 O O . LYS A 1 603 ? 13.567 -16.164 -11.137 1.00 94.69 603 LYS A O 1
ATOM 4905 N N . SER A 1 604 ? 14.938 -15.441 -12.750 1.00 94.00 604 SER A N 1
ATOM 4906 C CA . SER A 1 604 ? 15.229 -14.165 -12.093 1.00 94.00 604 SER A CA 1
ATOM 4907 C C . SER A 1 604 ? 13.948 -13.363 -11.845 1.00 94.00 604 SER A C 1
ATOM 4909 O O . SER A 1 604 ? 13.734 -12.895 -10.729 1.00 94.00 604 SER A O 1
ATOM 4911 N N . ILE A 1 605 ? 13.043 -13.280 -12.829 1.00 92.62 605 ILE A N 1
ATOM 4912 C CA . ILE A 1 605 ? 11.779 -12.544 -12.672 1.00 92.62 605 ILE A CA 1
ATOM 4913 C C . ILE A 1 605 ? 10.931 -13.147 -11.549 1.00 92.62 605 ILE A C 1
ATOM 4915 O O . ILE A 1 605 ? 10.396 -12.400 -10.732 1.00 92.62 605 ILE A O 1
ATOM 4919 N N . LEU A 1 606 ? 10.833 -14.477 -11.468 1.00 90.75 606 LEU A N 1
ATOM 4920 C CA . LEU A 1 606 ? 10.111 -15.147 -10.381 1.00 90.75 606 LEU A CA 1
ATOM 4921 C C . LEU A 1 606 ? 10.742 -14.858 -9.011 1.00 90.75 606 LEU A C 1
ATOM 4923 O O . LEU A 1 606 ? 10.030 -14.579 -8.051 1.00 90.75 606 LEU A O 1
ATOM 4927 N N . TYR A 1 607 ? 12.072 -14.869 -8.931 1.00 89.69 607 TYR A N 1
ATOM 4928 C CA . TYR A 1 607 ? 12.814 -14.711 -7.680 1.00 89.69 607 TYR A CA 1
ATOM 4929 C C . TYR A 1 607 ? 12.768 -13.293 -7.113 1.00 89.69 607 TYR A C 1
ATOM 4931 O O . TYR A 1 607 ? 12.747 -13.117 -5.899 1.00 89.69 607 TYR A O 1
ATOM 4939 N N . PHE A 1 608 ? 12.733 -12.284 -7.980 1.00 86.38 608 PHE A N 1
ATOM 4940 C CA . PHE A 1 608 ? 12.587 -10.885 -7.581 1.00 86.38 608 PHE A CA 1
ATOM 4941 C C . PHE A 1 608 ? 11.111 -10.442 -7.465 1.00 86.38 608 PHE A C 1
ATOM 4943 O O . PHE A 1 608 ? 10.830 -9.246 -7.396 1.00 86.38 608 PHE A O 1
ATOM 4950 N N . GLY A 1 609 ? 10.152 -11.376 -7.445 1.00 77.94 609 GLY A N 1
ATOM 4951 C CA . GLY A 1 609 ? 8.742 -11.051 -7.203 1.00 77.94 609 GLY A CA 1
ATOM 4952 C C . GLY A 1 609 ? 8.020 -10.405 -8.392 1.00 77.94 609 GLY A C 1
ATOM 4953 O O . GLY A 1 609 ? 7.079 -9.640 -8.208 1.00 77.94 609 GLY A O 1
ATOM 4954 N N . GLY A 1 610 ? 8.442 -10.707 -9.625 1.00 84.62 610 GLY A N 1
ATOM 4955 C CA . GLY A 1 610 ? 7.756 -10.301 -10.859 1.00 84.62 610 GLY A CA 1
ATOM 4956 C C . GLY A 1 610 ? 8.478 -9.252 -11.706 1.00 84.62 610 GLY A C 1
ATOM 4957 O O . GLY A 1 610 ? 7.987 -8.910 -12.784 1.00 84.62 610 GLY A O 1
ATOM 4958 N N . GLU A 1 611 ? 9.646 -8.769 -11.279 1.00 87.75 611 GLU A N 1
ATOM 4959 C CA . GLU A 1 611 ? 10.505 -7.862 -12.049 1.00 87.75 611 GLU A CA 1
ATOM 4960 C C . GLU A 1 611 ? 11.984 -8.090 -11.738 1.00 87.75 611 GLU A C 1
ATOM 4962 O O . GLU A 1 611 ? 12.323 -8.361 -10.603 1.00 87.75 611 GLU A O 1
ATOM 4967 N N . THR A 1 612 ? 12.896 -7.958 -12.698 1.00 90.56 612 THR A N 1
ATOM 4968 C CA . THR A 1 612 ? 14.340 -8.149 -12.473 1.00 90.56 612 THR A CA 1
ATOM 4969 C C . THR A 1 612 ? 15.156 -6.968 -12.993 1.00 90.56 612 THR A C 1
ATOM 4971 O O . THR A 1 612 ? 14.902 -6.505 -14.106 1.00 90.56 612 THR A O 1
ATOM 4974 N N . PRO A 1 613 ? 16.172 -6.489 -12.251 1.00 89.56 613 PRO A N 1
ATOM 4975 C CA . PRO A 1 613 ? 17.079 -5.448 -12.734 1.00 89.56 613 PRO A CA 1
ATOM 4976 C C . PRO A 1 613 ? 17.904 -5.909 -13.937 1.00 89.56 613 PRO A C 1
ATOM 4978 O O . PRO A 1 613 ? 18.524 -6.972 -13.901 1.00 89.56 613 PRO A O 1
ATOM 4981 N N . VAL A 1 614 ? 17.994 -5.076 -14.976 1.00 89.06 614 VAL A N 1
ATOM 4982 C CA . VAL A 1 614 ? 18.858 -5.360 -16.135 1.00 89.06 614 VAL A CA 1
ATOM 4983 C C . VAL A 1 614 ? 20.326 -5.453 -15.711 1.00 89.06 614 VAL A C 1
ATOM 4985 O O . VAL A 1 614 ? 21.052 -6.295 -16.222 1.00 89.06 614 VAL A O 1
ATOM 4988 N N . ASP A 1 615 ? 20.761 -4.653 -14.735 1.00 87.69 615 ASP A N 1
ATOM 4989 C CA . ASP A 1 615 ? 22.154 -4.675 -14.269 1.00 87.69 615 ASP A CA 1
ATOM 4990 C C . ASP A 1 615 ? 22.501 -5.961 -13.496 1.00 87.69 615 ASP A C 1
ATOM 4992 O O . ASP A 1 615 ? 23.644 -6.419 -13.534 1.00 87.69 615 ASP A O 1
ATOM 4996 N N . PHE A 1 616 ? 21.515 -6.603 -12.856 1.00 92.50 616 PHE A N 1
ATOM 4997 C CA . PHE A 1 616 ? 21.700 -7.947 -12.304 1.00 92.50 616 PHE A CA 1
ATOM 4998 C C . PHE A 1 616 ? 21.897 -8.973 -13.425 1.00 92.50 616 PHE A C 1
ATOM 5000 O O . PHE A 1 616 ? 22.833 -9.766 -13.367 1.00 92.50 616 PHE A O 1
ATOM 5007 N N . LEU A 1 617 ? 21.074 -8.931 -14.474 1.00 94.38 617 LEU A N 1
ATOM 5008 C CA . LEU A 1 617 ? 21.197 -9.842 -15.618 1.00 94.38 617 LEU A CA 1
ATOM 5009 C C . LEU A 1 617 ? 22.525 -9.650 -16.365 1.00 94.38 617 LEU A C 1
ATOM 5011 O O . LEU A 1 617 ? 23.173 -10.635 -16.715 1.00 94.38 617 LEU A O 1
ATOM 5015 N N . ALA A 1 618 ? 22.997 -8.408 -16.489 1.00 92.06 618 ALA A N 1
ATOM 5016 C CA . ALA A 1 618 ? 24.319 -8.109 -17.032 1.00 92.06 618 ALA A CA 1
ATOM 5017 C C . ALA A 1 618 ? 25.441 -8.760 -16.203 1.00 92.06 618 ALA A C 1
ATOM 5019 O O . ALA A 1 618 ? 26.378 -9.316 -16.770 1.00 92.06 618 ALA A O 1
ATOM 5020 N N . SER A 1 619 ? 25.313 -8.792 -14.868 1.00 92.94 619 SER A N 1
ATOM 5021 C CA . SER A 1 619 ? 26.260 -9.508 -13.993 1.00 92.94 619 SER A CA 1
ATOM 5022 C C . SER A 1 619 ? 26.261 -11.034 -14.193 1.00 92.94 619 SER A C 1
ATOM 5024 O O . SER A 1 619 ? 27.180 -11.720 -13.745 1.00 92.94 619 SER A O 1
ATOM 5026 N N . LEU A 1 620 ? 25.251 -11.569 -14.888 1.00 94.00 620 LEU A N 1
ATOM 5027 C CA . LEU A 1 620 ? 25.145 -12.970 -15.300 1.00 94.00 620 LEU A CA 1
ATOM 5028 C C . LEU A 1 620 ? 25.563 -13.205 -16.763 1.00 94.00 620 LEU A C 1
ATOM 5030 O O . LEU A 1 620 ? 25.305 -14.287 -17.285 1.00 94.00 620 LEU A O 1
ATOM 5034 N N . ASN A 1 621 ? 26.212 -12.228 -17.407 1.00 93.00 621 ASN A N 1
ATOM 5035 C CA . ASN A 1 621 ? 26.573 -12.231 -18.832 1.00 93.00 621 ASN A CA 1
ATOM 5036 C C . ASN A 1 621 ? 25.364 -12.249 -19.785 1.00 93.00 621 ASN A C 1
ATOM 5038 O O . ASN A 1 621 ? 25.456 -12.787 -20.885 1.00 93.00 621 ASN A O 1
ATOM 5042 N N . ILE A 1 622 ? 24.232 -11.674 -19.368 1.00 94.62 622 ILE A N 1
ATOM 5043 C CA . ILE A 1 622 ? 23.080 -11.425 -20.241 1.00 94.62 622 ILE A CA 1
ATOM 5044 C C . ILE A 1 622 ? 23.026 -9.923 -20.521 1.00 94.62 622 ILE A C 1
ATOM 5046 O O . ILE A 1 622 ? 22.559 -9.137 -19.694 1.00 94.62 622 ILE A O 1
ATOM 5050 N N . ASP A 1 623 ? 23.564 -9.525 -21.670 1.00 89.56 623 ASP A N 1
ATOM 5051 C CA . ASP A 1 623 ? 23.680 -8.126 -22.079 1.00 89.56 623 ASP A CA 1
ATOM 5052 C C . ASP A 1 623 ? 22.386 -7.558 -22.698 1.00 89.56 623 ASP A C 1
ATOM 5054 O O . ASP A 1 623 ? 21.329 -8.195 -22.735 1.00 89.56 623 ASP A O 1
ATOM 5058 N N . GLY A 1 624 ? 22.457 -6.300 -23.142 1.00 84.31 624 GLY A N 1
ATOM 5059 C CA . GLY A 1 624 ? 21.323 -5.594 -23.732 1.00 84.31 624 GLY A CA 1
ATOM 5060 C C . GLY A 1 624 ? 20.808 -6.224 -25.027 1.00 84.31 624 GLY A C 1
ATOM 5061 O O . GLY A 1 624 ? 19.592 -6.267 -25.210 1.00 84.31 624 GLY A O 1
ATOM 5062 N N . ASP A 1 625 ? 21.69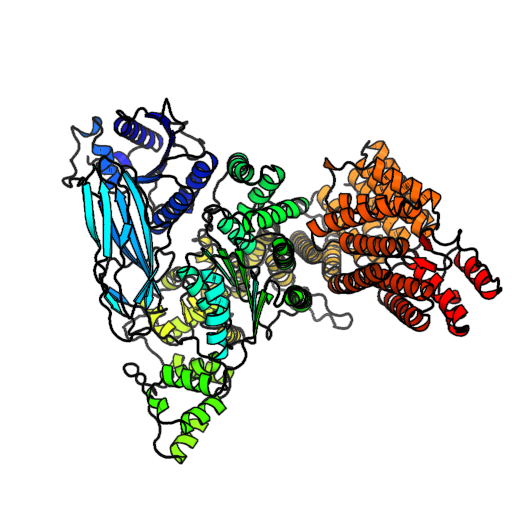7 -6.744 -25.874 1.00 86.94 625 ASP A N 1
ATOM 5063 C CA . ASP A 1 625 ? 21.344 -7.316 -27.177 1.00 86.94 625 ASP A CA 1
ATOM 5064 C C . ASP A 1 625 ? 20.653 -8.675 -27.008 1.00 86.94 625 ASP A C 1
ATOM 5066 O O . ASP A 1 625 ? 19.638 -8.953 -27.654 1.00 86.94 625 ASP A O 1
ATOM 5070 N N . MET A 1 626 ? 21.114 -9.488 -26.050 1.00 92.88 626 MET A N 1
ATOM 5071 C CA . MET A 1 626 ? 20.437 -10.735 -25.683 1.00 92.88 626 MET A CA 1
ATOM 5072 C C . MET A 1 626 ? 19.034 -10.476 -25.140 1.00 92.88 626 MET A C 1
ATOM 5074 O O . MET A 1 626 ? 18.069 -11.119 -25.561 1.00 92.88 626 MET A O 1
ATOM 5078 N N . LEU A 1 627 ? 18.894 -9.535 -24.200 1.00 90.44 627 LEU A N 1
ATOM 5079 C CA . LEU A 1 627 ? 17.584 -9.189 -23.642 1.00 90.44 627 LEU A CA 1
ATOM 5080 C C . LEU A 1 627 ? 16.647 -8.618 -24.707 1.00 90.44 627 LEU A C 1
ATOM 5082 O O . LEU A 1 627 ? 15.447 -8.901 -24.674 1.00 90.44 627 LEU A O 1
ATOM 5086 N N . PHE A 1 628 ? 17.188 -7.867 -25.666 1.00 85.62 628 PHE A N 1
ATOM 5087 C CA . PHE A 1 628 ? 16.432 -7.374 -26.801 1.00 85.62 628 PHE A CA 1
ATOM 5088 C C . PHE A 1 628 ? 15.849 -8.529 -27.630 1.00 85.62 628 PHE A C 1
ATOM 5090 O O . PHE A 1 628 ? 14.627 -8.597 -27.778 1.00 85.62 628 PHE A O 1
ATOM 5097 N N . GLU A 1 629 ? 16.662 -9.484 -28.091 1.00 89.06 629 GLU A N 1
ATOM 5098 C CA . GLU A 1 629 ? 16.164 -10.641 -28.855 1.00 89.06 629 GLU A CA 1
ATOM 5099 C C . GLU A 1 629 ? 15.207 -11.534 -28.049 1.00 89.06 629 GLU A C 1
ATOM 5101 O O . GLU A 1 629 ? 14.225 -12.055 -28.587 1.00 89.06 629 GLU A O 1
ATOM 5106 N N . LEU A 1 630 ? 15.435 -11.685 -26.741 1.00 92.12 630 LEU A N 1
ATOM 5107 C CA . LEU A 1 630 ? 14.504 -12.386 -25.853 1.00 92.12 630 LEU A CA 1
ATOM 5108 C C . LEU A 1 630 ? 13.152 -11.663 -25.773 1.00 92.12 630 LEU A C 1
ATOM 5110 O O . LEU A 1 630 ? 12.105 -12.315 -25.800 1.00 92.12 630 LEU A O 1
ATOM 5114 N N . SER A 1 631 ? 13.148 -10.330 -25.714 1.00 88.25 631 SER A N 1
ATOM 5115 C CA . SER A 1 631 ? 11.919 -9.530 -25.636 1.00 88.25 631 SER A CA 1
ATOM 5116 C C . SER A 1 631 ? 11.075 -9.578 -26.917 1.00 88.25 631 SER A C 1
ATOM 5118 O O . SER A 1 631 ? 9.854 -9.463 -26.832 1.00 88.25 631 SER A O 1
ATOM 5120 N N . GLN A 1 632 ? 11.671 -9.876 -28.081 1.00 85.19 632 GLN A N 1
ATOM 5121 C CA . GLN A 1 632 ? 10.936 -10.081 -29.344 1.00 85.19 632 GLN A CA 1
ATOM 5122 C C . GLN A 1 632 ? 9.969 -11.274 -29.283 1.00 85.19 632 GLN A C 1
ATOM 5124 O O . GLN A 1 632 ? 8.968 -11.320 -29.999 1.00 85.19 632 GLN A O 1
ATOM 5129 N N . SER A 1 633 ? 10.218 -12.233 -28.384 1.00 88.25 633 SER A N 1
ATOM 5130 C CA . SER A 1 633 ? 9.270 -13.315 -28.110 1.00 88.25 633 SER A CA 1
ATOM 5131 C C . SER A 1 633 ? 8.003 -12.832 -27.396 1.00 88.25 633 SER A C 1
ATOM 5133 O O . SER A 1 633 ? 7.048 -13.588 -27.296 1.00 88.25 633 SER A O 1
ATOM 5135 N N . LEU A 1 634 ? 7.959 -11.615 -26.849 1.00 90.25 634 LEU A N 1
ATOM 5136 C CA . LEU A 1 634 ? 6.844 -11.103 -26.046 1.00 90.25 634 LEU A CA 1
ATOM 5137 C C . LEU A 1 634 ? 6.493 -11.966 -24.814 1.00 90.25 634 LEU A C 1
ATOM 5139 O O . LEU A 1 634 ? 5.406 -11.852 -24.249 1.00 90.25 634 LEU A O 1
ATOM 5143 N N . PHE A 1 635 ? 7.406 -12.835 -24.368 1.00 93.44 635 PHE A N 1
ATOM 5144 C CA . PHE A 1 635 ? 7.356 -13.390 -23.013 1.00 93.44 635 PHE A CA 1
ATOM 5145 C C . PHE A 1 635 ? 7.796 -12.349 -21.984 1.00 93.44 635 PHE A C 1
ATOM 5147 O O . PHE A 1 635 ? 7.252 -12.297 -20.880 1.00 93.44 635 PHE A O 1
ATOM 5154 N N . PHE A 1 636 ? 8.736 -11.486 -22.369 1.00 92.62 636 PHE A N 1
ATOM 5155 C CA . PHE A 1 636 ? 9.313 -10.452 -21.522 1.00 92.62 636 PHE A CA 1
ATOM 5156 C C . PHE A 1 636 ? 9.045 -9.057 -22.088 1.00 92.62 636 PHE A C 1
ATOM 5158 O O . PHE A 1 636 ? 8.970 -8.881 -23.302 1.00 92.62 636 PHE A O 1
ATOM 5165 N N . LYS A 1 637 ? 8.947 -8.063 -21.204 1.00 87.44 637 LYS A N 1
ATOM 5166 C CA . LYS A 1 637 ? 8.859 -6.634 -21.533 1.00 87.44 637 LYS A CA 1
ATOM 5167 C C . LYS A 1 637 ? 9.841 -5.858 -20.651 1.00 87.44 637 LYS A C 1
ATOM 5169 O O . LYS A 1 637 ? 10.049 -6.213 -19.492 1.00 87.44 637 LYS A O 1
ATOM 5174 N N . TYR A 1 638 ? 10.417 -4.782 -21.174 1.00 83.38 638 TYR A N 1
ATOM 5175 C CA . TYR A 1 638 ? 11.090 -3.780 -20.349 1.00 83.38 638 TYR A CA 1
ATOM 5176 C C . TYR A 1 638 ? 10.069 -2.900 -19.615 1.00 83.38 638 TYR A C 1
ATOM 5178 O O . TYR A 1 638 ? 8.967 -2.673 -20.112 1.00 83.38 638 TYR A O 1
ATOM 5186 N N . MET A 1 639 ? 10.437 -2.394 -18.440 1.00 77.50 639 MET A N 1
ATOM 5187 C CA . MET A 1 639 ? 9.671 -1.345 -17.764 1.00 77.50 639 MET A CA 1
ATOM 5188 C C . MET A 1 639 ? 10.068 0.045 -18.261 1.00 77.50 639 MET A C 1
ATOM 5190 O O . MET A 1 639 ? 11.243 0.308 -18.486 1.00 77.50 639 MET A O 1
ATOM 5194 N N . ASP A 1 640 ? 9.095 0.947 -18.364 1.00 65.81 640 ASP A N 1
ATOM 5195 C CA . ASP A 1 640 ? 9.293 2.256 -19.002 1.00 65.81 640 ASP A CA 1
ATOM 5196 C C . ASP A 1 640 ? 10.042 3.248 -18.076 1.00 65.81 640 ASP A C 1
ATOM 5198 O O . ASP A 1 640 ? 10.838 4.069 -18.535 1.00 65.81 640 ASP A O 1
ATOM 5202 N N . LYS A 1 641 ? 9.843 3.129 -16.750 1.00 66.38 641 LYS A N 1
ATOM 5203 C CA . LYS A 1 641 ? 10.413 4.035 -15.727 1.00 66.38 641 LYS A CA 1
ATOM 5204 C C . LYS A 1 641 ? 11.892 3.756 -15.415 1.00 66.38 641 LYS A C 1
ATOM 5206 O O . LYS A 1 641 ? 12.644 4.693 -15.191 1.00 66.38 641 LYS A O 1
ATOM 5211 N N . TYR A 1 642 ? 12.309 2.484 -15.399 1.00 71.81 642 TYR A N 1
ATOM 5212 C CA . TYR A 1 642 ? 13.652 2.046 -14.984 1.00 71.81 642 TYR A CA 1
ATOM 5213 C C . TYR A 1 642 ? 14.147 0.861 -15.822 1.00 71.81 642 TYR A C 1
ATOM 5215 O O . TYR A 1 642 ? 13.318 0.091 -16.311 1.00 71.81 642 TYR A O 1
ATOM 5223 N N . PRO A 1 643 ? 15.473 0.616 -15.904 1.00 79.19 643 PRO A N 1
ATOM 5224 C CA . PRO A 1 643 ? 16.047 -0.540 -16.594 1.00 79.19 643 PRO A CA 1
ATOM 5225 C C . PRO A 1 643 ? 15.786 -1.863 -15.853 1.00 79.19 643 PRO A C 1
ATOM 5227 O O . PRO A 1 643 ? 16.688 -2.488 -15.294 1.00 79.19 643 PRO A O 1
ATOM 5230 N N . LYS A 1 644 ? 14.528 -2.307 -15.870 1.00 85.88 644 LYS A N 1
ATOM 5231 C CA . LYS A 1 644 ? 14.038 -3.584 -15.344 1.00 85.88 644 LYS A CA 1
ATOM 5232 C C . LYS A 1 644 ? 13.341 -4.373 -16.450 1.00 85.88 644 LYS A C 1
ATOM 5234 O O . LYS A 1 644 ? 12.777 -3.785 -17.373 1.00 85.88 644 LYS A O 1
ATOM 5239 N N . ILE A 1 645 ? 13.355 -5.695 -16.326 1.00 88.75 645 ILE A N 1
ATOM 5240 C CA . ILE A 1 645 ? 12.612 -6.623 -17.179 1.00 88.75 645 ILE A CA 1
ATOM 5241 C C . ILE A 1 645 ? 11.515 -7.316 -16.370 1.00 88.75 645 ILE A C 1
ATOM 5243 O O . ILE A 1 645 ? 11.702 -7.650 -15.202 1.00 88.75 645 ILE A O 1
ATOM 5247 N N . VAL A 1 646 ? 10.358 -7.513 -16.983 1.00 90.69 646 VAL A N 1
ATOM 5248 C CA . VAL A 1 646 ? 9.175 -8.159 -16.402 1.00 90.69 646 VAL A CA 1
ATOM 5249 C C . VAL A 1 646 ? 8.630 -9.179 -17.391 1.00 90.69 646 VAL A C 1
ATOM 5251 O O . VAL A 1 646 ? 8.979 -9.146 -18.573 1.00 90.69 646 VAL A O 1
ATOM 5254 N N . PHE A 1 647 ? 7.736 -10.064 -16.952 1.00 92.94 647 PHE A N 1
ATOM 5255 C CA . PHE A 1 647 ? 6.896 -10.764 -17.922 1.00 92.94 647 PHE A CA 1
ATOM 5256 C C . PHE A 1 647 ? 5.973 -9.769 -18.621 1.00 92.94 647 PHE A C 1
ATOM 5258 O O . PHE A 1 647 ? 5.484 -8.828 -17.998 1.00 92.94 647 PHE A O 1
ATOM 5265 N N . TYR A 1 648 ? 5.693 -10.008 -19.902 1.00 89.62 648 TYR A N 1
ATOM 5266 C CA . TYR A 1 648 ? 4.768 -9.174 -20.671 1.00 89.62 648 TYR A CA 1
ATOM 5267 C C . TYR A 1 648 ? 3.362 -9.137 -20.051 1.00 89.62 648 TYR A C 1
ATOM 5269 O O . TYR A 1 648 ? 2.671 -8.124 -20.129 1.00 89.62 648 TYR A O 1
ATOM 5277 N N . HIS A 1 649 ? 2.937 -10.234 -19.416 1.00 89.81 649 HIS A N 1
ATOM 5278 C CA . HIS A 1 649 ? 1.633 -10.325 -18.773 1.00 89.81 649 HIS A CA 1
ATOM 5279 C C . HIS A 1 649 ? 1.640 -11.286 -17.579 1.00 89.81 649 HIS A C 1
ATOM 5281 O O . HIS A 1 649 ? 2.352 -12.290 -17.560 1.00 89.81 649 HIS A O 1
ATOM 5287 N N . ASP A 1 650 ? 0.766 -11.027 -16.612 1.00 86.75 650 ASP A N 1
ATOM 5288 C CA . ASP A 1 650 ? 0.634 -11.789 -15.367 1.00 86.75 650 ASP A CA 1
ATOM 5289 C C . ASP A 1 650 ? 0.234 -13.266 -15.579 1.00 86.75 650 ASP A C 1
ATOM 5291 O O . ASP A 1 650 ? 0.656 -14.156 -14.845 1.00 86.75 650 ASP A O 1
ATOM 5295 N N . ASN A 1 651 ? -0.512 -13.569 -16.646 1.00 89.94 651 ASN A N 1
ATOM 5296 C CA . ASN A 1 651 ? -0.806 -14.961 -17.026 1.00 89.94 651 ASN A CA 1
ATOM 5297 C C . ASN A 1 651 ? 0.466 -15.761 -17.370 1.00 89.94 651 ASN A C 1
ATOM 5299 O O . ASN A 1 651 ? 0.494 -16.968 -17.151 1.00 89.94 651 ASN A O 1
ATOM 5303 N N . ILE A 1 652 ? 1.514 -15.103 -17.882 1.00 93.44 652 ILE A N 1
ATOM 5304 C CA . ILE A 1 652 ? 2.810 -15.735 -18.166 1.00 93.44 652 ILE A CA 1
ATOM 5305 C C . ILE A 1 652 ? 3.570 -15.975 -16.858 1.00 93.44 652 ILE A C 1
ATOM 5307 O O . ILE A 1 652 ? 4.137 -17.049 -16.673 1.00 93.44 652 ILE A O 1
ATOM 5311 N N . TYR A 1 653 ? 3.525 -15.013 -15.927 1.00 91.19 653 TYR A N 1
ATOM 5312 C CA . TYR A 1 653 ? 4.076 -15.193 -14.581 1.00 91.19 653 TYR A CA 1
ATOM 5313 C C . TYR A 1 653 ? 3.474 -16.437 -13.915 1.00 91.19 653 TYR A C 1
ATOM 5315 O O . TYR A 1 653 ? 4.216 -17.343 -13.555 1.00 91.19 653 TYR A O 1
ATOM 5323 N N . ARG A 1 654 ? 2.135 -16.536 -13.853 1.00 88.38 654 ARG A N 1
ATOM 5324 C CA . ARG A 1 654 ? 1.438 -17.698 -13.268 1.00 88.38 654 ARG A CA 1
ATOM 5325 C C . ARG A 1 654 ? 1.731 -19.004 -13.993 1.00 88.38 654 ARG A C 1
ATOM 5327 O O . ARG A 1 654 ? 1.790 -20.055 -13.362 1.00 88.38 654 ARG A O 1
ATOM 5334 N N . TYR A 1 655 ? 1.888 -18.944 -15.318 1.00 92.38 655 TYR A N 1
ATOM 5335 C CA . TYR A 1 655 ? 2.281 -20.109 -16.097 1.00 92.38 655 TYR A CA 1
ATOM 5336 C C . TYR A 1 655 ? 3.603 -20.665 -15.566 1.00 92.38 655 TYR A C 1
ATOM 5338 O O . TYR A 1 655 ? 3.618 -21.812 -15.141 1.00 92.38 655 TYR A O 1
ATOM 5346 N N . PHE A 1 656 ? 4.669 -19.858 -15.499 1.00 93.12 656 PHE A N 1
ATOM 5347 C CA . PHE A 1 656 ? 5.979 -20.321 -15.021 1.00 93.12 656 PHE A CA 1
ATOM 5348 C C . PHE A 1 656 ? 6.033 -20.590 -13.517 1.00 93.12 656 PHE A C 1
ATOM 5350 O O . PHE A 1 656 ? 6.711 -21.525 -13.096 1.00 93.12 656 PHE A O 1
ATOM 5357 N N . GLU A 1 657 ? 5.297 -19.821 -12.718 1.00 89.19 657 GLU A N 1
ATOM 5358 C CA . GLU A 1 657 ? 5.134 -20.065 -11.287 1.00 89.19 657 GLU A CA 1
ATOM 5359 C C . GLU A 1 657 ? 4.565 -21.468 -11.030 1.00 89.19 657 GLU A C 1
ATOM 5361 O O . GLU A 1 657 ? 4.986 -22.125 -10.094 1.00 89.19 657 GLU A O 1
ATOM 5366 N N . GLY A 1 658 ? 3.710 -22.013 -11.898 1.00 87.12 658 GLY A N 1
ATOM 5367 C CA . GLY A 1 658 ? 3.205 -23.383 -11.750 1.00 87.12 658 GLY A CA 1
ATOM 5368 C C . GLY A 1 658 ? 4.251 -24.506 -11.890 1.00 87.12 658 GLY A C 1
ATOM 5369 O O . GLY A 1 658 ? 3.929 -25.659 -11.605 1.00 87.12 658 GLY A O 1
ATOM 5370 N N . TYR A 1 659 ? 5.485 -24.218 -12.325 1.00 88.06 659 TYR A N 1
ATOM 5371 C CA . TYR A 1 659 ? 6.513 -25.230 -12.602 1.00 88.06 659 TYR A CA 1
ATOM 5372 C C . TYR A 1 659 ? 7.670 -25.176 -11.594 1.00 88.06 659 TYR A C 1
ATOM 5374 O O . TYR A 1 659 ? 8.517 -24.283 -11.644 1.00 88.06 659 TYR A O 1
ATOM 5382 N N . GLN A 1 660 ? 7.798 -26.211 -10.754 1.00 82.44 660 GLN A N 1
ATOM 5383 C CA . GLN A 1 660 ? 8.854 -26.315 -9.728 1.00 82.44 660 GLN A CA 1
ATOM 5384 C C . GLN A 1 660 ? 10.287 -26.152 -10.271 1.00 82.44 660 GLN A C 1
ATOM 5386 O O . GLN A 1 660 ? 11.144 -25.601 -9.584 1.00 82.44 660 GLN A O 1
ATOM 5391 N N . PHE A 1 661 ? 10.562 -26.578 -11.511 1.00 84.94 661 PHE A N 1
ATOM 5392 C CA . PHE A 1 661 ? 11.878 -26.415 -12.151 1.00 84.94 661 PHE A CA 1
ATOM 5393 C C . PHE A 1 661 ? 12.348 -24.949 -12.205 1.00 84.94 661 PHE A C 1
ATOM 5395 O O . PHE A 1 661 ? 13.543 -24.663 -12.111 1.00 84.94 661 PHE A O 1
ATOM 5402 N N . TYR A 1 662 ? 11.410 -24.011 -12.348 1.00 86.19 662 TYR A N 1
ATOM 5403 C CA . TYR A 1 662 ? 11.698 -22.579 -12.392 1.00 86.19 662 TYR A CA 1
ATOM 5404 C C . TYR A 1 662 ? 11.762 -21.931 -11.008 1.00 86.19 662 TYR A C 1
ATOM 5406 O O . TYR A 1 662 ? 12.169 -20.778 -10.900 1.00 86.19 662 TYR A O 1
ATOM 5414 N N . GLN A 1 663 ? 11.415 -22.675 -9.958 1.00 79.12 663 GLN A N 1
ATOM 5415 C CA . GLN A 1 663 ? 11.422 -22.194 -8.581 1.00 79.12 663 GLN A CA 1
ATOM 5416 C C . GLN A 1 663 ? 12.649 -22.645 -7.779 1.00 79.12 663 GLN A C 1
ATOM 5418 O O . GLN A 1 663 ? 12.932 -22.052 -6.744 1.00 79.12 663 GLN A O 1
ATOM 5423 N N . ASN A 1 664 ? 13.378 -23.666 -8.247 1.00 82.50 664 ASN A N 1
ATOM 5424 C CA . ASN A 1 664 ? 14.464 -24.299 -7.496 1.00 82.50 664 ASN A CA 1
ATOM 5425 C C . ASN A 1 664 ? 15.793 -24.252 -8.267 1.00 82.50 664 ASN A C 1
ATOM 5427 O O . ASN A 1 664 ? 16.111 -25.120 -9.079 1.00 82.50 664 ASN A O 1
ATOM 5431 N N . ASP A 1 665 ? 16.585 -23.217 -8.003 1.00 90.38 665 ASP A N 1
ATOM 5432 C CA . ASP A 1 665 ? 17.939 -23.020 -8.524 1.00 90.38 665 ASP A CA 1
ATOM 5433 C C . ASP A 1 665 ? 18.853 -22.434 -7.440 1.00 90.38 665 ASP A C 1
ATOM 5435 O O . ASP A 1 665 ? 18.854 -21.226 -7.177 1.00 90.38 665 ASP A O 1
ATOM 5439 N N . ARG A 1 666 ? 19.645 -23.297 -6.795 1.00 92.69 666 ARG A N 1
ATOM 5440 C CA . ARG A 1 666 ? 20.555 -22.890 -5.715 1.00 92.69 666 ARG A CA 1
ATOM 5441 C C . ARG A 1 666 ? 21.612 -21.892 -6.192 1.00 92.69 666 ARG A C 1
ATOM 5443 O O . ARG A 1 666 ? 21.888 -20.921 -5.493 1.00 92.69 666 ARG A O 1
ATOM 5450 N N . SER A 1 667 ? 22.194 -22.099 -7.376 1.00 93.44 667 SER A N 1
ATOM 5451 C CA . SER A 1 667 ? 23.271 -21.234 -7.881 1.00 93.44 667 SER A CA 1
ATOM 5452 C C . SER A 1 667 ? 22.766 -19.817 -8.130 1.00 93.44 667 SER A C 1
ATOM 5454 O O . SER A 1 667 ? 23.401 -18.848 -7.712 1.00 93.44 667 SER A O 1
ATOM 5456 N N . LEU A 1 668 ? 21.601 -19.691 -8.769 1.00 94.19 668 LEU A N 1
ATOM 5457 C CA . LEU A 1 668 ? 20.994 -18.392 -9.022 1.00 94.19 668 LEU A CA 1
ATOM 5458 C C . LEU A 1 668 ? 20.570 -17.701 -7.720 1.00 94.19 668 LEU A C 1
ATOM 5460 O O . LEU A 1 668 ? 20.845 -16.514 -7.565 1.00 94.19 668 LEU A O 1
ATOM 5464 N N . SER A 1 669 ? 19.986 -18.444 -6.771 1.00 94.19 669 SER A N 1
ATOM 5465 C CA . SER A 1 669 ? 19.608 -17.925 -5.445 1.00 94.19 669 SER A CA 1
ATOM 5466 C C . SER A 1 669 ? 20.782 -17.214 -4.762 1.00 94.19 669 SER A C 1
ATOM 5468 O O . SER A 1 669 ? 20.674 -16.054 -4.369 1.00 94.19 669 SER A O 1
ATOM 5470 N N . LEU A 1 670 ? 21.941 -17.882 -4.692 1.00 94.69 670 LEU A N 1
ATOM 5471 C CA . LEU A 1 670 ? 23.148 -17.342 -4.061 1.00 94.69 670 LEU A CA 1
ATOM 5472 C C . LEU A 1 670 ? 23.688 -16.104 -4.795 1.00 94.69 670 LEU A C 1
ATOM 5474 O O . LEU A 1 670 ? 24.145 -15.156 -4.155 1.00 94.69 670 LEU A O 1
ATOM 5478 N N . LYS A 1 671 ? 23.604 -16.075 -6.132 1.00 95.69 671 LYS A N 1
ATOM 5479 C CA . LYS A 1 671 ? 23.993 -14.900 -6.930 1.00 95.69 671 LYS A CA 1
ATOM 5480 C C . LYS A 1 671 ? 23.071 -13.707 -6.683 1.00 95.69 671 LYS A C 1
ATOM 5482 O O . LYS A 1 671 ? 23.569 -12.590 -6.575 1.00 95.69 671 LYS A O 1
ATOM 5487 N N . ILE A 1 672 ? 21.761 -13.933 -6.557 1.00 93.44 672 ILE A N 1
ATOM 5488 C CA . ILE A 1 672 ? 20.780 -12.882 -6.244 1.00 93.44 672 ILE A CA 1
ATOM 5489 C C . ILE A 1 672 ? 21.045 -12.302 -4.857 1.00 93.44 672 ILE A C 1
ATOM 5491 O O . ILE A 1 672 ? 21.146 -11.084 -4.724 1.00 93.44 672 ILE A O 1
ATOM 5495 N N . ILE A 1 673 ? 21.225 -13.157 -3.846 1.00 93.44 673 ILE A N 1
ATOM 5496 C CA . ILE A 1 673 ? 21.543 -12.735 -2.473 1.00 93.44 673 ILE A CA 1
ATOM 5497 C C . ILE A 1 673 ? 22.810 -11.874 -2.465 1.00 93.44 673 ILE A C 1
ATOM 5499 O O . ILE A 1 673 ? 22.801 -10.759 -1.941 1.00 93.44 673 ILE A O 1
ATOM 5503 N N . LYS A 1 674 ? 23.888 -12.363 -3.093 1.00 94.25 674 LYS A N 1
ATOM 5504 C CA . LYS A 1 674 ? 25.156 -11.633 -3.195 1.00 94.25 674 LYS A CA 1
ATOM 5505 C C . LYS A 1 674 ? 24.962 -10.272 -3.862 1.00 94.25 674 LYS A C 1
ATOM 5507 O O . LYS A 1 674 ? 25.356 -9.256 -3.295 1.00 94.25 674 LYS A O 1
ATOM 5512 N N . TRP A 1 675 ? 24.325 -10.249 -5.032 1.00 93.75 675 TRP A N 1
ATOM 5513 C CA . TRP A 1 675 ? 24.124 -9.018 -5.788 1.00 93.75 675 TRP A CA 1
ATOM 5514 C C . TRP A 1 675 ? 23.281 -8.009 -5.013 1.00 93.75 675 TRP A C 1
ATOM 5516 O O . TRP A 1 675 ? 23.648 -6.839 -4.946 1.00 93.75 675 TRP A O 1
ATOM 5526 N N . LEU A 1 676 ? 22.187 -8.444 -4.381 1.00 90.38 676 LEU A N 1
ATOM 5527 C CA . LEU A 1 676 ? 21.360 -7.570 -3.557 1.00 90.38 676 LEU A CA 1
ATOM 5528 C C . LEU A 1 676 ? 22.181 -6.983 -2.408 1.00 90.38 676 LEU A C 1
ATOM 5530 O O . LEU A 1 676 ? 22.177 -5.763 -2.239 1.00 90.38 676 LEU A O 1
ATOM 5534 N N . ASN A 1 677 ? 22.929 -7.801 -1.666 1.00 87.88 677 ASN A N 1
ATOM 5535 C CA . ASN A 1 677 ? 23.763 -7.342 -0.550 1.00 87.88 677 ASN A CA 1
ATOM 5536 C C . ASN A 1 677 ? 24.847 -6.338 -0.983 1.00 87.88 677 ASN A C 1
ATOM 5538 O O . ASN A 1 677 ? 25.057 -5.339 -0.296 1.00 87.88 677 ASN A O 1
ATOM 5542 N N . GLU A 1 678 ? 25.480 -6.544 -2.139 1.00 88.25 678 GLU A N 1
ATOM 5543 C CA . GLU A 1 678 ? 26.483 -5.625 -2.703 1.00 88.25 678 GLU A CA 1
ATOM 5544 C C . GLU A 1 678 ? 25.859 -4.336 -3.271 1.00 88.25 678 GLU A C 1
ATOM 5546 O O . GLU A 1 678 ? 26.500 -3.285 -3.299 1.00 88.25 678 GLU A O 1
ATOM 5551 N N . ASN A 1 679 ? 24.587 -4.388 -3.672 1.00 81.38 679 ASN A N 1
ATOM 5552 C CA . ASN A 1 679 ? 23.848 -3.282 -4.276 1.00 81.38 679 ASN A CA 1
ATOM 5553 C C . ASN A 1 679 ? 22.724 -2.802 -3.352 1.00 81.38 679 ASN A C 1
ATOM 5555 O O . ASN A 1 679 ? 21.544 -2.811 -3.702 1.00 81.38 679 ASN A O 1
ATOM 5559 N N . ALA A 1 680 ? 23.085 -2.351 -2.147 1.00 70.56 680 ALA A N 1
ATOM 5560 C CA . ALA A 1 680 ? 22.135 -1.796 -1.174 1.00 70.56 680 ALA A CA 1
ATOM 5561 C C . ALA A 1 680 ? 21.359 -0.563 -1.694 1.00 70.56 680 ALA A C 1
ATOM 5563 O O . ALA A 1 680 ? 20.286 -0.249 -1.181 1.00 70.56 680 ALA A O 1
ATOM 5564 N N . TRP A 1 681 ? 21.880 0.117 -2.723 1.00 64.88 681 TRP A N 1
ATOM 5565 C CA . TRP A 1 681 ? 21.203 1.215 -3.421 1.00 64.88 681 TRP A CA 1
ATOM 5566 C C . TRP A 1 681 ? 19.946 0.751 -4.181 1.00 64.88 681 TRP A C 1
ATOM 5568 O O . TRP A 1 681 ? 19.012 1.536 -4.356 1.00 64.88 681 TRP A O 1
ATOM 5578 N N . TYR A 1 682 ? 19.883 -0.523 -4.591 1.00 72.12 682 TYR A N 1
ATOM 5579 C CA . TYR A 1 682 ? 18.691 -1.108 -5.194 1.00 72.12 682 TYR A CA 1
ATOM 5580 C C . TYR A 1 682 ? 17.639 -1.346 -4.109 1.00 72.12 682 TYR A C 1
ATOM 5582 O O . TYR A 1 682 ? 17.695 -2.343 -3.376 1.00 72.12 682 TYR A O 1
ATOM 5590 N N . LYS A 1 683 ? 16.667 -0.436 -4.001 1.00 65.94 683 LYS A N 1
ATOM 5591 C CA . LYS A 1 683 ? 15.504 -0.641 -3.136 1.00 65.94 683 LYS A CA 1
ATOM 5592 C C . LYS A 1 683 ? 14.309 -1.097 -3.967 1.00 65.94 683 LYS A C 1
ATOM 5594 O O . LYS A 1 683 ? 13.907 -0.450 -4.930 1.00 65.94 683 LYS A O 1
ATOM 5599 N N . SER A 1 684 ? 13.770 -2.235 -3.563 1.00 71.50 684 SER A N 1
ATOM 5600 C CA . SER A 1 684 ? 12.485 -2.777 -3.984 1.00 71.50 684 SER A CA 1
ATOM 5601 C C . SER A 1 684 ? 11.711 -3.095 -2.710 1.00 71.50 684 SER A C 1
ATOM 5603 O O . SER A 1 684 ? 12.320 -3.545 -1.736 1.00 71.50 684 SER A O 1
ATOM 5605 N N . ASN A 1 685 ? 10.393 -2.898 -2.712 1.00 67.06 685 ASN A N 1
ATOM 5606 C CA . ASN A 1 685 ? 9.538 -3.265 -1.575 1.00 67.06 685 ASN A CA 1
ATOM 5607 C C . ASN A 1 685 ? 9.579 -4.769 -1.300 1.00 67.06 685 ASN A C 1
ATOM 5609 O O . ASN A 1 685 ? 9.434 -5.202 -0.163 1.00 67.06 685 ASN A O 1
ATOM 5613 N N . LEU A 1 686 ? 9.853 -5.560 -2.338 1.00 75.81 686 LEU A N 1
ATOM 5614 C CA . LEU A 1 686 ? 9.978 -7.011 -2.257 1.00 75.81 686 LEU A CA 1
ATOM 5615 C C . LEU A 1 686 ? 11.414 -7.463 -1.979 1.00 75.81 686 LEU A C 1
ATOM 5617 O O . LEU A 1 686 ? 11.697 -8.652 -2.011 1.00 75.81 686 LEU A O 1
ATOM 5621 N N . ARG A 1 687 ? 12.357 -6.547 -1.725 1.00 84.75 687 ARG A N 1
ATOM 5622 C CA . ARG A 1 687 ? 13.765 -6.907 -1.499 1.00 84.75 687 ARG A CA 1
ATOM 5623 C C . ARG A 1 687 ? 13.919 -7.864 -0.318 1.00 84.75 687 ARG A C 1
ATOM 5625 O O . ARG A 1 687 ? 14.642 -8.847 -0.437 1.00 84.75 687 ARG A O 1
ATOM 5632 N N . THR A 1 688 ? 13.269 -7.565 0.805 1.00 88.50 688 THR A N 1
ATOM 5633 C CA . THR A 1 688 ? 13.358 -8.373 2.026 1.00 88.50 688 THR A CA 1
ATOM 5634 C C . THR A 1 688 ? 12.813 -9.781 1.782 1.00 88.50 688 THR A C 1
ATOM 5636 O O . THR A 1 688 ? 13.515 -10.761 2.015 1.00 88.50 688 THR A O 1
ATOM 5639 N N . THR A 1 689 ? 11.602 -9.892 1.234 1.00 89.25 689 THR A N 1
ATOM 5640 C CA . THR A 1 689 ? 10.980 -11.188 0.932 1.00 89.25 689 THR A CA 1
ATOM 5641 C C . THR A 1 689 ? 11.742 -11.948 -0.155 1.00 89.25 689 THR A C 1
ATOM 5643 O O . THR A 1 689 ? 11.945 -13.146 -0.015 1.00 89.25 689 THR A O 1
ATOM 5646 N N . ALA A 1 690 ? 12.283 -11.269 -1.172 1.00 89.94 690 ALA A N 1
ATOM 5647 C CA . ALA A 1 690 ? 13.109 -11.897 -2.203 1.00 89.94 690 ALA A CA 1
ATOM 5648 C C . ALA A 1 690 ? 14.399 -12.509 -1.635 1.00 89.94 690 ALA A C 1
ATOM 5650 O O . ALA A 1 690 ? 14.735 -13.638 -1.985 1.00 89.94 690 ALA A O 1
ATOM 5651 N N . ILE A 1 691 ? 15.123 -11.802 -0.754 1.00 92.50 691 ILE A N 1
ATOM 5652 C CA . ILE A 1 691 ? 16.332 -12.347 -0.106 1.00 92.50 691 ILE A CA 1
ATOM 5653 C C . ILE A 1 691 ? 15.967 -13.554 0.761 1.00 92.50 691 ILE A C 1
ATOM 5655 O O . ILE A 1 691 ? 16.612 -14.597 0.654 1.00 92.50 691 ILE A O 1
ATOM 5659 N N . PHE A 1 692 ? 14.919 -13.422 1.576 1.00 94.19 692 PHE A N 1
ATOM 5660 C CA . PHE A 1 692 ? 14.424 -14.494 2.435 1.00 94.19 692 PHE A CA 1
ATOM 5661 C C . PHE A 1 692 ? 14.056 -15.747 1.626 1.00 94.19 692 PHE A C 1
ATOM 5663 O O . PHE A 1 692 ? 14.615 -16.819 1.862 1.00 94.19 692 PHE A O 1
ATOM 5670 N N . ASP A 1 693 ? 13.216 -15.604 0.600 1.00 92.00 693 ASP A N 1
ATOM 5671 C CA . ASP A 1 693 ? 12.811 -16.715 -0.259 1.00 92.00 693 ASP A CA 1
ATOM 5672 C C . ASP A 1 693 ? 14.004 -17.315 -1.025 1.00 92.00 693 ASP A C 1
ATOM 5674 O O . ASP A 1 693 ? 14.042 -18.519 -1.276 1.00 92.00 693 ASP A O 1
ATOM 5678 N N . CYS A 1 694 ? 15.002 -16.506 -1.406 1.00 93.69 694 CYS A N 1
ATOM 5679 C CA . CYS A 1 694 ? 16.224 -17.014 -2.034 1.00 93.69 694 CYS A CA 1
ATOM 5680 C C . CYS A 1 694 ? 17.036 -17.897 -1.079 1.00 93.69 694 CYS A C 1
ATOM 5682 O O . CYS A 1 694 ? 17.555 -18.918 -1.525 1.00 93.69 694 CYS A O 1
ATOM 5684 N N . TYR A 1 695 ? 17.136 -17.560 0.212 1.00 94.69 695 TYR A N 1
ATOM 5685 C CA . TYR A 1 695 ? 17.792 -18.445 1.182 1.00 94.69 695 TYR A CA 1
ATOM 5686 C C . TYR A 1 695 ? 17.053 -19.783 1.298 1.00 94.69 695 TYR A C 1
ATOM 5688 O O . TYR A 1 695 ? 17.690 -20.837 1.268 1.00 94.69 695 TYR A O 1
ATOM 5696 N N . ILE A 1 696 ? 15.714 -19.760 1.319 1.00 91.81 696 ILE A N 1
ATOM 5697 C CA . ILE A 1 696 ? 14.885 -20.977 1.330 1.00 91.81 696 ILE A CA 1
ATOM 5698 C C . ILE A 1 696 ? 15.139 -21.824 0.076 1.00 91.81 696 ILE A C 1
ATOM 5700 O O . ILE A 1 696 ? 15.438 -23.013 0.181 1.00 91.81 696 ILE A O 1
ATOM 5704 N N . ARG A 1 697 ? 15.079 -21.217 -1.117 1.00 90.06 697 ARG A N 1
ATOM 5705 C CA . ARG A 1 697 ? 15.304 -21.901 -2.407 1.00 90.06 697 ARG A CA 1
ATOM 5706 C C . ARG A 1 697 ? 16.733 -22.422 -2.567 1.00 90.06 697 ARG A C 1
ATOM 5708 O O . ARG A 1 697 ? 16.956 -23.407 -3.268 1.00 90.06 697 ARG A O 1
ATOM 5715 N N . ALA A 1 698 ? 17.705 -21.783 -1.918 1.00 91.81 698 ALA A N 1
ATOM 5716 C CA . ALA A 1 698 ? 19.079 -22.267 -1.838 1.00 91.81 698 ALA A CA 1
ATOM 5717 C C . ALA A 1 698 ? 19.259 -23.416 -0.827 1.00 91.81 698 ALA A C 1
ATOM 5719 O O . ALA A 1 698 ? 20.327 -24.031 -0.804 1.00 91.81 698 ALA A O 1
ATOM 5720 N N . SER A 1 699 ? 18.234 -23.712 -0.020 1.00 91.94 699 SER A N 1
ATOM 5721 C CA . SER A 1 699 ? 18.297 -24.592 1.153 1.00 91.94 699 SER A CA 1
ATOM 5722 C C . SER A 1 699 ? 19.327 -24.132 2.193 1.00 91.94 699 SER A C 1
ATOM 5724 O O . SER A 1 699 ? 19.938 -24.953 2.870 1.00 91.94 699 SER A O 1
ATOM 5726 N N . GLU A 1 700 ? 19.535 -22.819 2.306 1.00 94.38 700 GLU A N 1
ATOM 5727 C CA . GLU A 1 700 ? 20.361 -22.175 3.335 1.00 94.38 700 GLU A CA 1
ATOM 5728 C C . GLU A 1 700 ? 19.457 -21.795 4.522 1.00 94.38 700 GLU A C 1
ATOM 5730 O O . GLU A 1 700 ? 19.196 -20.621 4.786 1.00 94.38 700 GLU A O 1
ATOM 5735 N N . TYR A 1 701 ? 18.883 -22.801 5.188 1.00 93.88 701 TYR A N 1
ATOM 5736 C CA . TYR A 1 701 ? 17.804 -22.603 6.166 1.00 93.88 701 TYR A CA 1
ATOM 5737 C C . TYR A 1 701 ? 18.242 -21.833 7.422 1.00 93.88 701 TYR A C 1
ATOM 5739 O O . TYR A 1 701 ? 17.471 -21.016 7.922 1.00 93.88 701 TYR A O 1
ATOM 5747 N N . GLU A 1 702 ? 19.479 -22.024 7.893 1.00 95.06 702 GLU A N 1
ATOM 5748 C CA . GLU A 1 702 ? 20.054 -21.249 9.006 1.00 95.06 702 GLU A CA 1
ATOM 5749 C C . GLU A 1 702 ? 20.102 -19.751 8.680 1.00 95.06 702 GLU A C 1
ATOM 5751 O O . GLU A 1 702 ? 19.670 -18.900 9.461 1.00 95.06 702 GLU A O 1
ATOM 5756 N N . GLU A 1 703 ? 20.563 -19.425 7.473 1.00 95.38 703 GLU A N 1
ATOM 5757 C CA . GLU A 1 703 ? 20.631 -18.051 6.989 1.00 95.38 703 GLU A CA 1
ATOM 5758 C C . GLU A 1 703 ? 19.241 -17.464 6.732 1.00 95.38 703 GLU A C 1
ATOM 5760 O O . GLU A 1 703 ? 19.005 -16.300 7.060 1.00 95.38 703 GLU A O 1
ATOM 5765 N N . ALA A 1 704 ? 18.293 -18.267 6.230 1.00 94.81 704 ALA A N 1
ATOM 5766 C CA . ALA A 1 704 ? 16.894 -17.863 6.098 1.00 94.81 704 ALA A CA 1
ATOM 5767 C C . ALA A 1 704 ? 16.298 -17.466 7.457 1.00 94.81 704 ALA A C 1
ATOM 5769 O O . ALA A 1 704 ? 15.651 -16.425 7.562 1.00 94.81 704 ALA A O 1
ATOM 5770 N N . VAL A 1 705 ? 16.558 -18.252 8.508 1.00 94.69 705 VAL A N 1
ATOM 5771 C CA . VAL A 1 705 ? 16.119 -17.965 9.883 1.00 94.69 705 VAL A CA 1
ATOM 5772 C C . VAL A 1 705 ? 16.758 -16.682 10.408 1.00 94.69 705 VAL A C 1
ATOM 5774 O O . VAL A 1 705 ? 16.047 -15.772 10.842 1.00 94.69 705 VAL A O 1
ATOM 5777 N N . ARG A 1 706 ? 18.087 -16.561 10.314 1.00 94.19 706 ARG A N 1
ATOM 5778 C CA . ARG A 1 706 ? 18.830 -15.379 10.777 1.00 94.19 706 ARG A CA 1
ATOM 5779 C C . ARG A 1 706 ? 18.358 -14.098 10.083 1.00 94.19 706 ARG A C 1
ATOM 5781 O O . ARG A 1 706 ? 18.098 -13.078 10.731 1.00 94.19 706 ARG A O 1
ATOM 5788 N N . PHE A 1 707 ? 18.228 -14.146 8.759 1.00 94.75 707 PHE A N 1
ATOM 5789 C CA . PHE A 1 707 ? 17.774 -13.017 7.956 1.00 94.75 707 PHE A CA 1
ATOM 5790 C C . PHE A 1 707 ? 16.295 -12.696 8.206 1.00 94.75 707 PHE A C 1
ATOM 5792 O O . PHE A 1 707 ? 15.942 -11.531 8.382 1.00 94.75 707 PHE A O 1
ATOM 5799 N N . GLY A 1 708 ? 15.428 -13.710 8.268 1.00 94.44 708 GLY A N 1
ATOM 5800 C CA . GLY A 1 708 ? 13.994 -13.537 8.489 1.00 94.44 708 GLY A CA 1
ATOM 5801 C C . GLY A 1 708 ? 13.685 -12.869 9.830 1.00 94.44 708 GLY A C 1
ATOM 5802 O O . GLY A 1 708 ? 12.977 -11.863 9.864 1.00 94.44 708 GLY A O 1
ATOM 5803 N N . ILE A 1 709 ? 14.287 -13.348 10.924 1.00 91.81 709 ILE A N 1
ATOM 5804 C CA . ILE A 1 709 ? 14.088 -12.783 12.271 1.00 91.81 709 ILE A CA 1
ATOM 5805 C C . ILE A 1 709 ? 14.561 -11.328 12.340 1.00 91.81 709 ILE A C 1
ATOM 5807 O O . ILE A 1 709 ? 13.827 -10.461 12.817 1.00 91.81 709 ILE A O 1
ATOM 5811 N N . SER A 1 710 ? 15.766 -11.038 11.834 1.00 91.62 710 SER A N 1
ATOM 5812 C CA . SER A 1 710 ? 16.291 -9.663 11.825 1.00 91.62 710 SER A CA 1
ATOM 5813 C C . SER A 1 710 ? 15.449 -8.716 10.961 1.00 91.62 710 SER A C 1
ATOM 5815 O O . SER A 1 710 ? 15.331 -7.530 11.274 1.00 91.62 710 SER A O 1
ATOM 5817 N N . SER A 1 711 ? 14.808 -9.240 9.915 1.00 91.75 711 SER A N 1
ATOM 5818 C CA . SER A 1 711 ? 13.968 -8.466 9.003 1.00 91.75 711 SER A CA 1
ATOM 5819 C C . SER A 1 711 ? 12.585 -8.137 9.565 1.00 91.75 711 SER A C 1
ATOM 5821 O O . SER A 1 711 ? 12.093 -7.040 9.311 1.00 91.75 711 SER A O 1
ATOM 5823 N N . ILE A 1 712 ? 11.969 -9.028 10.355 1.00 91.06 712 ILE A N 1
ATOM 5824 C CA . ILE A 1 712 ? 10.617 -8.828 10.917 1.00 91.06 712 ILE A CA 1
ATOM 5825 C C . ILE A 1 712 ? 10.497 -7.489 11.653 1.00 91.06 712 ILE A C 1
ATOM 5827 O O . ILE A 1 712 ? 9.545 -6.748 11.422 1.00 91.06 712 ILE A O 1
ATOM 5831 N N . SER A 1 713 ? 11.475 -7.145 12.497 1.00 83.94 713 SER A N 1
ATOM 5832 C CA . SER A 1 713 ? 11.466 -5.875 13.237 1.00 83.94 713 SER A CA 1
ATOM 5833 C C . SER A 1 713 ? 11.473 -4.666 12.291 1.00 83.94 713 SER A C 1
ATOM 5835 O O . SER A 1 713 ? 10.656 -3.755 12.423 1.00 83.94 713 SER A O 1
ATOM 5837 N N . SER A 1 714 ? 12.333 -4.701 11.266 1.00 83.25 714 SER A N 1
ATOM 5838 C CA . SER A 1 714 ? 12.418 -3.629 10.271 1.00 83.25 714 SER A CA 1
ATOM 5839 C C . SER A 1 714 ? 11.141 -3.501 9.436 1.00 83.25 714 SER A C 1
ATOM 5841 O O . SER A 1 714 ? 10.725 -2.384 9.141 1.00 83.25 714 SER A O 1
ATOM 5843 N N . GLU A 1 715 ? 10.506 -4.612 9.056 1.00 85.56 715 GLU A N 1
ATOM 5844 C CA . GLU A 1 715 ? 9.251 -4.584 8.297 1.00 85.56 715 GLU A CA 1
ATOM 5845 C C . GLU A 1 715 ? 8.064 -4.120 9.159 1.00 85.56 715 GLU A C 1
ATOM 5847 O O . GLU A 1 715 ? 7.219 -3.373 8.666 1.00 85.56 715 GLU A O 1
ATOM 5852 N N . CYS A 1 716 ? 8.036 -4.448 10.456 1.00 81.44 716 CYS A N 1
ATOM 5853 C CA . CYS A 1 716 ? 7.083 -3.873 11.411 1.00 81.44 716 CYS A CA 1
ATOM 5854 C C . CYS A 1 716 ? 7.206 -2.343 11.495 1.00 81.44 716 CYS A C 1
ATOM 5856 O O . CYS A 1 716 ? 6.191 -1.648 11.445 1.00 81.44 716 CYS A O 1
ATOM 5858 N N . ASP A 1 717 ? 8.428 -1.806 11.578 1.00 77.12 717 ASP A N 1
ATOM 5859 C CA . ASP A 1 717 ? 8.662 -0.355 11.633 1.00 77.12 717 ASP A CA 1
ATOM 5860 C C . ASP A 1 717 ? 8.213 0.361 10.347 1.00 77.12 717 ASP A C 1
ATOM 5862 O O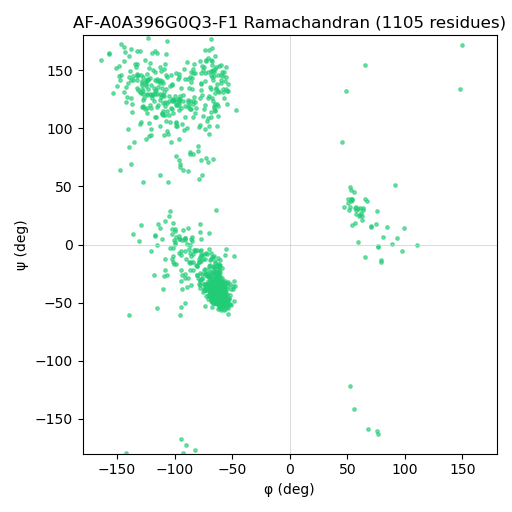 . ASP A 1 717 ? 7.706 1.483 10.406 1.00 77.12 717 ASP A O 1
ATOM 5866 N N . LYS A 1 718 ? 8.335 -0.309 9.193 1.00 75.88 718 LYS A N 1
ATOM 5867 C CA . LYS A 1 718 ? 7.823 0.163 7.892 1.00 75.88 718 LYS A CA 1
ATOM 5868 C C . LYS A 1 718 ? 6.313 -0.033 7.717 1.00 75.88 718 LYS A C 1
ATOM 5870 O O . LYS A 1 718 ? 5.775 0.391 6.697 1.00 75.88 718 LYS A O 1
ATOM 5875 N N . ARG A 1 719 ? 5.637 -0.698 8.666 1.00 80.25 719 ARG A N 1
ATOM 5876 C CA . ARG A 1 719 ? 4.241 -1.164 8.554 1.00 80.25 719 ARG A CA 1
ATOM 5877 C C . ARG A 1 719 ? 3.989 -2.078 7.348 1.00 80.25 719 ARG A C 1
ATOM 5879 O O . ARG A 1 719 ? 2.895 -2.117 6.795 1.00 80.25 719 ARG A O 1
ATOM 5886 N N . ASN A 1 720 ? 4.992 -2.857 6.951 1.00 80.81 720 ASN A N 1
ATOM 5887 C CA . ASN A 1 720 ? 4.860 -3.888 5.925 1.00 80.81 720 ASN A CA 1
ATOM 5888 C C . ASN A 1 720 ? 4.416 -5.217 6.559 1.00 80.81 720 ASN A C 1
ATOM 5890 O O . ASN A 1 720 ? 5.145 -6.212 6.576 1.00 80.81 720 ASN A O 1
ATOM 5894 N N . PHE A 1 721 ? 3.212 -5.222 7.137 1.00 82.88 721 PHE A N 1
ATOM 5895 C CA . PHE A 1 721 ? 2.691 -6.378 7.872 1.00 82.88 721 PHE A CA 1
ATOM 5896 C C . PHE A 1 721 ? 2.471 -7.604 6.978 1.00 82.88 721 PHE A C 1
ATOM 5898 O O . PHE A 1 721 ? 2.571 -8.728 7.462 1.00 82.88 721 PHE A O 1
ATOM 5905 N N . GLN A 1 722 ? 2.283 -7.418 5.669 1.00 82.00 722 GLN A N 1
ATOM 5906 C CA . GLN A 1 722 ? 2.236 -8.522 4.713 1.00 82.00 722 GLN A CA 1
ATOM 5907 C C . GLN A 1 722 ? 3.578 -9.266 4.633 1.00 82.00 722 GLN A C 1
ATOM 5909 O O . GLN A 1 722 ? 3.590 -10.495 4.652 1.00 82.00 722 GLN A O 1
ATOM 5914 N N . ALA A 1 723 ? 4.713 -8.555 4.611 1.00 86.56 723 ALA A N 1
ATOM 5915 C CA . ALA A 1 723 ? 6.028 -9.194 4.673 1.00 86.56 723 ALA A CA 1
ATOM 5916 C C . ALA A 1 723 ? 6.275 -9.873 6.029 1.00 86.56 723 ALA A C 1
ATOM 5918 O O . ALA A 1 723 ? 6.833 -10.967 6.061 1.00 86.56 723 ALA A O 1
ATOM 5919 N N . VAL A 1 724 ? 5.827 -9.266 7.137 1.00 90.38 724 VAL A N 1
ATOM 5920 C CA . VAL A 1 724 ? 5.915 -9.870 8.481 1.00 90.38 724 VAL A CA 1
ATOM 5921 C C . VAL A 1 724 ? 5.151 -11.194 8.537 1.00 90.38 724 VAL A C 1
ATOM 5923 O O . VAL A 1 724 ? 5.694 -12.190 9.011 1.00 90.38 724 VAL A O 1
ATOM 5926 N N . ILE A 1 725 ? 3.921 -11.221 8.016 1.00 88.69 725 ILE A N 1
ATOM 5927 C CA . ILE A 1 725 ? 3.097 -12.433 7.952 1.00 88.69 725 ILE A CA 1
ATOM 5928 C C . ILE A 1 725 ? 3.734 -13.465 7.020 1.00 88.69 725 ILE A C 1
ATOM 5930 O O . ILE A 1 725 ? 3.876 -14.612 7.433 1.00 88.69 725 ILE A O 1
ATOM 5934 N N . HIS A 1 726 ? 4.176 -13.080 5.815 1.00 89.44 726 HIS A N 1
ATOM 5935 C CA . HIS A 1 726 ? 4.842 -13.984 4.863 1.00 89.44 726 HIS A CA 1
ATOM 5936 C C . HIS A 1 726 ? 6.077 -14.649 5.476 1.00 89.44 726 HIS A C 1
ATOM 5938 O O . HIS A 1 726 ? 6.147 -15.871 5.557 1.00 89.44 726 HIS A O 1
ATOM 5944 N N . ILE A 1 727 ? 7.024 -13.851 5.980 1.00 93.69 727 ILE A N 1
ATOM 5945 C CA . ILE A 1 727 ? 8.267 -14.355 6.579 1.00 93.69 727 ILE A CA 1
ATOM 5946 C C . ILE A 1 727 ? 7.952 -15.209 7.811 1.00 93.69 727 ILE A C 1
ATOM 5948 O O . ILE A 1 727 ? 8.491 -16.304 7.967 1.00 93.69 727 ILE A O 1
ATOM 5952 N N . GLY A 1 728 ? 7.078 -14.721 8.694 1.00 93.44 728 GLY A N 1
ATOM 5953 C CA . GLY A 1 728 ? 6.781 -15.395 9.951 1.00 93.44 728 GLY A CA 1
ATOM 5954 C C . GLY A 1 728 ? 6.053 -16.724 9.764 1.00 93.44 728 GLY A C 1
ATOM 5955 O O . GLY A 1 728 ? 6.454 -17.725 10.352 1.00 93.44 728 GLY A O 1
ATOM 5956 N N . THR A 1 729 ? 5.023 -16.766 8.919 1.00 90.75 729 THR A N 1
ATOM 5957 C CA . THR A 1 729 ? 4.275 -18.004 8.634 1.00 90.75 729 THR A CA 1
ATOM 5958 C C . THR A 1 729 ? 5.141 -19.036 7.913 1.00 90.75 729 THR A C 1
ATOM 5960 O O . THR A 1 729 ? 5.081 -20.215 8.262 1.00 90.75 729 THR A O 1
ATOM 5963 N N . GLU A 1 730 ? 6.018 -18.610 6.995 1.00 91.56 730 GLU A N 1
ATOM 5964 C CA . GLU A 1 730 ? 6.961 -19.507 6.324 1.00 91.56 730 GLU A CA 1
ATOM 5965 C C . GLU A 1 730 ? 8.008 -20.087 7.279 1.00 91.56 730 GLU A C 1
ATOM 5967 O O . GLU A 1 730 ? 8.249 -21.291 7.230 1.00 91.56 730 GLU A O 1
ATOM 5972 N N . LEU A 1 731 ? 8.583 -19.283 8.184 1.00 92.94 731 LEU A N 1
ATOM 5973 C CA . LEU A 1 731 ? 9.514 -19.774 9.212 1.00 92.94 731 LEU A CA 1
ATOM 5974 C C . LEU A 1 731 ? 8.846 -20.778 10.160 1.00 92.94 731 LEU A C 1
ATOM 5976 O O . LEU A 1 731 ? 9.426 -21.806 10.521 1.00 92.94 731 LEU A O 1
ATOM 5980 N N . LEU A 1 732 ? 7.617 -20.482 10.582 1.00 90.00 732 LEU A N 1
ATOM 5981 C CA . LEU A 1 732 ? 6.889 -21.308 11.538 1.00 90.00 732 LEU A CA 1
ATOM 5982 C C . LEU A 1 732 ? 6.326 -22.587 10.897 1.00 90.00 732 LEU A C 1
ATOM 5984 O O . LEU A 1 732 ? 6.210 -23.595 11.597 1.00 90.00 732 LEU A O 1
ATOM 5988 N N . LYS A 1 733 ? 5.996 -22.560 9.593 1.00 85.69 733 LYS A N 1
ATOM 5989 C CA . LYS A 1 733 ? 5.199 -23.588 8.886 1.00 85.69 733 LYS A CA 1
ATOM 5990 C C . LYS A 1 733 ? 3.929 -23.978 9.659 1.00 85.69 733 LYS A C 1
ATOM 5992 O O . LYS A 1 733 ? 3.475 -25.118 9.599 1.00 85.69 733 LYS A O 1
ATOM 5997 N N . ASP A 1 734 ? 3.365 -23.017 10.388 1.00 74.75 734 ASP A N 1
ATOM 5998 C CA . ASP A 1 734 ? 2.230 -23.194 11.292 1.00 74.75 734 ASP A CA 1
ATOM 5999 C C . ASP A 1 734 ? 1.062 -22.354 10.773 1.00 74.75 734 ASP A C 1
ATOM 6001 O O . ASP A 1 734 ? 1.118 -21.121 10.788 1.00 74.75 734 ASP A O 1
ATOM 6005 N N . VAL A 1 735 ? 0.025 -23.028 10.271 1.00 65.75 735 VAL A N 1
ATOM 6006 C CA . VAL A 1 735 ? -1.191 -22.399 9.744 1.00 65.75 735 VAL A CA 1
ATOM 6007 C C . VAL A 1 735 ? -2.374 -22.897 10.572 1.00 65.75 735 VAL A C 1
ATOM 6009 O O . VAL A 1 735 ? -2.526 -24.114 10.734 1.00 65.75 735 VAL A O 1
ATOM 6012 N N . PRO A 1 736 ? -3.228 -22.009 11.105 1.00 64.44 736 PRO A N 1
ATOM 6013 C CA . PRO A 1 736 ? -4.427 -22.435 11.810 1.00 64.44 736 PRO A CA 1
ATOM 6014 C C . PRO A 1 736 ? -5.359 -23.200 10.873 1.00 64.44 736 PRO A C 1
ATOM 6016 O O . PRO A 1 736 ? -5.834 -22.691 9.858 1.00 64.44 736 PRO A O 1
ATOM 6019 N N . LYS A 1 737 ? -5.606 -24.458 11.228 1.00 59.28 737 LYS A N 1
ATOM 6020 C CA . LYS A 1 737 ? -6.528 -25.344 10.525 1.00 59.28 737 LYS A CA 1
ATOM 6021 C C . LYS A 1 737 ? -7.954 -25.127 11.041 1.00 59.28 737 LYS A C 1
ATOM 6023 O O . LYS A 1 737 ? -8.153 -24.840 12.222 1.00 59.28 737 LYS A O 1
ATOM 6028 N N . ALA A 1 738 ? -8.950 -25.301 10.168 1.00 49.19 738 ALA A N 1
ATOM 6029 C CA . ALA A 1 738 ? -10.339 -25.460 10.601 1.00 49.19 738 ALA A CA 1
ATOM 6030 C C . ALA A 1 738 ? -10.440 -26.658 11.566 1.00 49.19 738 ALA A C 1
ATOM 6032 O O . ALA A 1 738 ? -9.673 -27.612 11.427 1.00 49.19 738 ALA A O 1
ATOM 6033 N N . GLN A 1 739 ? -11.370 -26.597 12.526 1.00 43.59 739 GLN A N 1
ATOM 6034 C CA . GLN A 1 739 ? -11.471 -27.487 13.699 1.00 43.59 739 GLN A CA 1
ATOM 6035 C C . GLN A 1 739 ? -11.539 -29.008 13.411 1.00 43.59 739 GLN A C 1
ATOM 6037 O O . GLN A 1 739 ? -11.446 -29.781 14.357 1.00 43.59 739 GLN A O 1
ATOM 6042 N N . ASP A 1 740 ? -11.590 -29.446 12.148 1.00 37.03 740 ASP A N 1
ATOM 6043 C CA . ASP A 1 740 ? -11.736 -30.852 11.742 1.00 37.03 740 ASP A CA 1
ATOM 6044 C C . ASP A 1 740 ? -10.548 -31.442 10.947 1.00 37.03 740 ASP A C 1
ATOM 6046 O O . ASP A 1 740 ? -10.639 -32.567 10.453 1.00 37.03 740 ASP A O 1
ATOM 6050 N N . ALA A 1 741 ? -9.420 -30.737 10.792 1.00 43.72 741 ALA A N 1
ATOM 6051 C CA . ALA A 1 741 ? -8.264 -31.277 10.063 1.00 43.72 741 ALA A CA 1
ATOM 6052 C C . ALA A 1 741 ? -7.192 -31.850 11.007 1.00 43.72 741 ALA A C 1
ATOM 6054 O O . ALA A 1 741 ? -6.602 -31.129 11.813 1.00 43.72 741 ALA A O 1
ATOM 6055 N N . SER A 1 742 ? -6.894 -33.145 10.864 1.00 41.75 742 SER A N 1
ATOM 6056 C CA . SER A 1 742 ? -5.839 -33.840 11.609 1.00 41.75 742 SER A CA 1
ATOM 6057 C C . SER A 1 742 ? -4.465 -33.162 11.467 1.00 41.75 742 SER A C 1
ATOM 6059 O O . SER A 1 742 ? -4.100 -32.635 10.405 1.00 41.75 742 SER A O 1
ATOM 6061 N N . GLU A 1 743 ? -3.679 -33.185 12.548 1.00 46.50 743 GLU A N 1
ATOM 6062 C CA . GLU A 1 743 ? -2.281 -32.736 12.600 1.00 46.50 743 GLU A CA 1
ATOM 6063 C C . GLU A 1 743 ? -1.372 -33.651 11.756 1.00 46.50 743 GLU A C 1
ATOM 6065 O O . GLU A 1 743 ? -0.585 -34.434 12.275 1.00 46.50 743 GLU A O 1
ATOM 6070 N N . GLU A 1 744 ? -1.439 -33.558 10.428 1.00 45.38 744 GLU A N 1
ATOM 6071 C CA . GLU A 1 744 ? -0.268 -33.909 9.622 1.00 45.38 744 GLU A CA 1
ATOM 6072 C C . GLU A 1 744 ? 0.813 -32.856 9.884 1.00 45.38 744 GLU A C 1
ATOM 6074 O O . GLU A 1 744 ? 0.658 -31.683 9.526 1.00 45.38 744 GLU A O 1
ATOM 6079 N N . LEU A 1 745 ? 1.874 -33.280 10.577 1.00 54.00 745 LEU A N 1
ATOM 6080 C CA . LEU A 1 745 ? 3.112 -32.533 10.777 1.00 54.00 745 LEU A CA 1
ATOM 6081 C C . LEU A 1 745 ? 3.777 -32.323 9.416 1.00 54.00 745 LEU A C 1
ATOM 6083 O O . LEU A 1 745 ? 4.413 -33.227 8.876 1.00 54.00 745 LEU A O 1
ATOM 6087 N N . VAL A 1 746 ? 3.649 -31.119 8.865 1.00 59.00 746 VAL A N 1
ATOM 6088 C CA . VAL A 1 746 ? 4.491 -30.697 7.746 1.00 59.00 746 VAL A CA 1
ATOM 6089 C C . VAL A 1 746 ? 5.925 -30.591 8.283 1.00 59.00 746 VAL A C 1
ATOM 6091 O O . VAL A 1 746 ? 6.136 -29.873 9.265 1.00 59.00 746 VAL A O 1
ATOM 6094 N N . PRO A 1 747 ? 6.919 -31.291 7.701 1.00 73.00 747 PRO A N 1
ATOM 6095 C CA . PRO A 1 747 ? 8.310 -31.154 8.118 1.00 73.00 747 PRO A CA 1
ATOM 6096 C C . PRO A 1 747 ? 8.730 -29.683 8.051 1.00 73.00 747 PRO A C 1
ATOM 6098 O O . PRO A 1 747 ? 8.658 -29.069 6.986 1.00 73.00 747 PRO A O 1
ATOM 6101 N N . ASN A 1 748 ? 9.153 -29.113 9.181 1.00 81.62 748 ASN A N 1
ATOM 6102 C CA . ASN A 1 748 ? 9.650 -27.742 9.237 1.00 81.62 748 ASN A CA 1
ATOM 6103 C C . ASN A 1 748 ? 11.196 -27.756 9.206 1.00 81.62 748 ASN A C 1
ATOM 6105 O O . ASN A 1 748 ? 11.808 -28.015 10.246 1.00 81.62 748 ASN A O 1
ATOM 6109 N N . PRO A 1 749 ? 11.838 -27.455 8.057 1.00 85.44 749 PRO A N 1
ATOM 6110 C CA . PRO A 1 749 ? 13.299 -27.449 7.930 1.00 85.44 749 PRO A CA 1
ATOM 6111 C C . PRO A 1 749 ? 13.978 -26.321 8.725 1.00 85.44 749 PRO A C 1
ATOM 6113 O O . PRO A 1 749 ? 15.189 -26.339 8.904 1.00 85.44 749 PRO A O 1
ATOM 6116 N N . PHE A 1 750 ? 13.221 -25.340 9.222 1.00 89.38 750 PHE A N 1
ATOM 6117 C CA . PHE A 1 750 ? 13.729 -24.222 10.018 1.00 89.38 750 PHE A CA 1
ATOM 6118 C C . PHE A 1 750 ? 13.786 -24.537 11.518 1.00 89.38 750 PHE A C 1
ATOM 6120 O O . PHE A 1 750 ? 14.412 -23.806 12.286 1.00 89.38 750 PHE A O 1
ATOM 6127 N N . ALA A 1 751 ? 13.106 -25.601 11.961 1.00 85.19 751 ALA A N 1
ATOM 6128 C CA . ALA A 1 751 ? 12.857 -25.856 13.376 1.00 85.19 751 ALA A CA 1
ATOM 6129 C C . ALA A 1 751 ? 14.133 -26.065 14.207 1.00 85.19 751 ALA A C 1
ATOM 6131 O O . ALA A 1 751 ? 14.108 -25.732 15.395 1.00 85.19 751 ALA A O 1
ATOM 6132 N N . GLU A 1 752 ? 15.203 -26.589 13.595 1.00 88.19 752 GLU A N 1
ATOM 6133 C CA . GLU A 1 752 ? 16.506 -26.837 14.230 1.00 88.19 752 GLU A CA 1
ATOM 6134 C C . GLU A 1 752 ? 17.340 -25.564 14.439 1.00 88.19 752 GLU A C 1
ATOM 6136 O O . GLU A 1 752 ? 18.130 -25.499 15.376 1.00 88.19 752 GLU A O 1
ATOM 6141 N N . PHE A 1 753 ? 17.115 -24.527 13.625 1.00 90.12 753 PHE A N 1
ATOM 6142 C CA . PHE A 1 753 ? 17.848 -23.254 13.681 1.00 90.12 753 PHE A CA 1
ATOM 6143 C C . PHE A 1 753 ? 17.139 -22.185 14.518 1.00 90.12 753 PHE A C 1
ATOM 6145 O O . PHE A 1 753 ? 17.671 -21.097 14.727 1.00 90.12 753 PHE A O 1
ATOM 6152 N N . MET A 1 754 ? 15.924 -22.471 14.986 1.00 90.25 754 MET A N 1
ATOM 6153 C CA . MET A 1 754 ? 15.155 -21.565 15.830 1.00 90.25 754 MET A CA 1
ATOM 6154 C C . MET A 1 754 ? 15.045 -22.108 17.249 1.00 90.25 754 MET A C 1
ATOM 6156 O O . MET A 1 754 ? 14.318 -23.076 17.517 1.00 90.25 754 MET A O 1
ATOM 6160 N N . ASP A 1 755 ? 15.704 -21.416 18.174 1.00 90.50 755 ASP A N 1
ATOM 6161 C CA . ASP A 1 755 ? 15.481 -21.622 19.596 1.00 90.50 755 ASP A CA 1
ATOM 6162 C C . ASP A 1 755 ? 14.079 -21.141 20.029 1.00 90.50 755 ASP A C 1
ATOM 6164 O O . ASP A 1 755 ? 13.269 -20.628 19.246 1.00 90.50 755 ASP A O 1
ATOM 6168 N N . ALA A 1 756 ? 13.762 -21.357 21.303 1.00 90.56 756 ALA A N 1
ATOM 6169 C CA . ALA A 1 756 ? 12.504 -20.915 21.889 1.00 90.56 756 ALA A CA 1
ATOM 6170 C C . ALA A 1 756 ? 12.315 -19.387 21.783 1.00 90.56 756 ALA A C 1
ATOM 6172 O O . ALA A 1 756 ? 11.220 -18.930 21.459 1.00 90.56 756 ALA A O 1
ATOM 6173 N N . GLY A 1 757 ? 13.374 -18.601 21.999 1.00 90.88 757 GLY A N 1
ATOM 6174 C CA . GLY A 1 757 ? 13.335 -17.139 21.928 1.00 90.88 757 GLY A CA 1
ATOM 6175 C C . GLY A 1 757 ? 12.975 -16.630 20.536 1.00 90.88 757 GLY A C 1
ATOM 6176 O O . GLY A 1 757 ? 12.035 -15.851 20.377 1.00 90.88 757 GLY A O 1
ATOM 6177 N N . ALA A 1 758 ? 13.656 -17.141 19.515 1.00 90.81 758 ALA A N 1
ATOM 6178 C CA . ALA A 1 758 ? 13.382 -16.879 18.112 1.00 90.81 758 ALA A CA 1
ATOM 6179 C C . ALA A 1 758 ? 11.923 -17.195 17.754 1.00 90.81 758 ALA A C 1
ATOM 6181 O O . ALA A 1 758 ? 11.210 -16.330 17.243 1.00 90.81 758 ALA A O 1
ATOM 6182 N N . LYS A 1 759 ? 11.445 -18.404 18.090 1.00 92.50 759 LYS A N 1
ATOM 6183 C CA . LYS A 1 759 ? 10.049 -18.810 17.843 1.00 92.50 759 LYS A CA 1
ATOM 6184 C C . LYS A 1 759 ? 9.062 -17.863 18.521 1.00 92.50 759 LYS A C 1
ATOM 6186 O O . LYS A 1 759 ? 8.082 -17.465 17.895 1.00 92.50 759 LYS A O 1
ATOM 6191 N N . PHE A 1 760 ? 9.326 -17.468 19.767 1.00 93.88 760 PHE A N 1
ATOM 6192 C CA . PHE A 1 760 ? 8.495 -16.509 20.493 1.00 93.88 760 PHE A CA 1
ATOM 6193 C C . PHE A 1 760 ? 8.390 -15.166 19.761 1.00 93.88 760 PHE A C 1
ATOM 6195 O O . PHE A 1 760 ? 7.278 -14.683 19.546 1.00 93.88 760 PHE A O 1
ATOM 6202 N N . HIS A 1 761 ? 9.516 -14.580 19.341 1.00 91.81 761 HIS A N 1
ATOM 6203 C CA . HIS A 1 761 ? 9.515 -13.291 18.646 1.00 91.81 761 HIS A CA 1
ATOM 6204 C C . HIS A 1 761 ? 8.751 -13.344 17.320 1.00 91.81 761 HIS A C 1
ATOM 6206 O O . HIS A 1 761 ? 7.987 -12.423 17.027 1.00 91.81 761 HIS A O 1
ATOM 6212 N N . VAL A 1 762 ? 8.902 -14.430 16.554 1.00 93.94 762 VAL A N 1
ATOM 6213 C CA . VAL A 1 762 ? 8.169 -14.618 15.294 1.00 93.94 762 VAL A CA 1
ATOM 6214 C C . VAL A 1 762 ? 6.668 -14.759 15.557 1.00 93.94 762 VAL A C 1
ATOM 6216 O O . VAL A 1 762 ? 5.880 -14.023 14.965 1.00 93.94 762 VAL A O 1
ATOM 6219 N N . TYR A 1 763 ? 6.257 -15.627 16.491 1.00 95.19 763 TYR A N 1
ATOM 6220 C CA . TYR A 1 763 ? 4.843 -15.777 16.854 1.00 95.19 763 TYR A CA 1
ATOM 6221 C C . TYR A 1 763 ? 4.221 -14.463 17.331 1.00 95.19 763 TYR A C 1
ATOM 6223 O O . TYR A 1 763 ? 3.120 -14.115 16.909 1.00 95.19 763 TYR A O 1
ATOM 6231 N N . TYR A 1 764 ? 4.924 -13.716 18.185 1.00 94.12 764 TYR A N 1
ATOM 6232 C CA . TYR A 1 764 ? 4.426 -12.449 18.708 1.00 94.12 764 TYR A CA 1
ATOM 6233 C C . TYR A 1 764 ? 4.248 -11.400 17.601 1.00 94.12 764 TYR A C 1
ATOM 6235 O O . TYR A 1 764 ? 3.208 -10.745 17.547 1.00 94.12 764 TYR A O 1
ATOM 6243 N N . ALA A 1 765 ? 5.215 -11.274 16.687 1.00 92.81 765 ALA A N 1
ATOM 6244 C CA . ALA A 1 765 ? 5.129 -10.325 15.579 1.00 92.81 765 ALA A CA 1
ATOM 6245 C C . ALA A 1 765 ? 3.982 -10.655 14.610 1.00 92.81 765 ALA A C 1
ATOM 6247 O O . ALA A 1 765 ? 3.234 -9.758 14.220 1.00 92.81 765 ALA A O 1
ATOM 6248 N N . VAL A 1 766 ? 3.801 -11.936 14.267 1.00 92.88 766 VAL A N 1
ATOM 6249 C CA . VAL A 1 766 ? 2.687 -12.392 13.420 1.00 92.88 766 VAL A CA 1
ATOM 6250 C C . VAL A 1 766 ? 1.341 -12.156 14.116 1.00 92.88 766 VAL A C 1
ATOM 6252 O O . VAL A 1 766 ? 0.407 -11.653 13.491 1.00 92.88 766 VAL A O 1
ATOM 6255 N N . ALA A 1 767 ? 1.245 -12.434 15.420 1.00 92.50 767 ALA A N 1
ATOM 6256 C CA . ALA A 1 767 ? 0.036 -12.176 16.201 1.00 92.50 767 ALA A CA 1
ATOM 6257 C C . ALA A 1 767 ? -0.352 -10.688 16.205 1.00 92.50 767 ALA A C 1
ATOM 6259 O O . ALA A 1 767 ? -1.531 -10.356 16.050 1.00 92.50 767 ALA A O 1
ATOM 6260 N N . ASP A 1 768 ? 0.630 -9.791 16.347 1.00 88.75 768 ASP A N 1
ATOM 6261 C CA . ASP A 1 768 ? 0.416 -8.343 16.296 1.00 88.75 768 ASP A CA 1
ATOM 6262 C C . ASP A 1 768 ? 0.024 -7.858 14.892 1.00 88.75 768 ASP A C 1
ATOM 6264 O O . ASP A 1 768 ? -0.853 -7.001 14.779 1.00 88.75 768 ASP A O 1
ATOM 6268 N N . ALA A 1 769 ? 0.614 -8.416 13.830 1.00 86.44 769 ALA A N 1
ATOM 6269 C CA . ALA A 1 769 ? 0.251 -8.097 12.449 1.00 86.44 769 ALA A CA 1
ATOM 6270 C C . ALA A 1 769 ? -1.223 -8.437 12.158 1.00 86.44 769 ALA A C 1
ATOM 6272 O O . ALA A 1 769 ? -1.977 -7.580 11.695 1.00 86.44 769 ALA A O 1
ATOM 6273 N N . TYR A 1 770 ? -1.677 -9.641 12.527 1.00 84.56 770 TYR A N 1
ATOM 6274 C CA . TYR A 1 770 ? -3.090 -10.019 12.396 1.00 84.56 770 TYR A CA 1
ATOM 6275 C C . TYR A 1 770 ? -4.018 -9.185 13.284 1.00 84.56 770 TYR A C 1
ATOM 6277 O O . T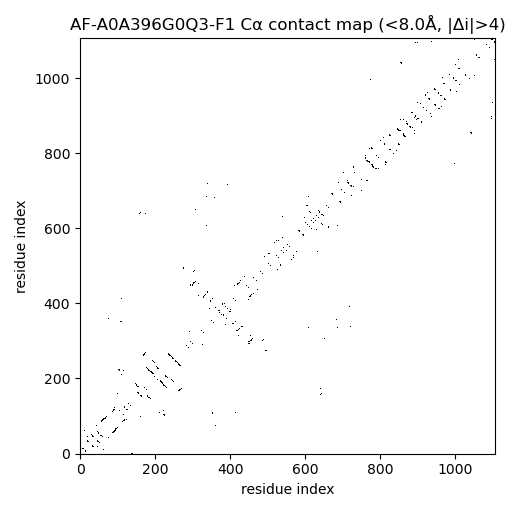YR A 1 770 ? -5.110 -8.813 12.853 1.00 84.56 770 TYR A O 1
ATOM 6285 N N . ARG A 1 771 ? -3.575 -8.815 14.496 1.00 84.12 771 ARG A N 1
ATOM 6286 C CA . ARG A 1 771 ? -4.328 -7.905 15.376 1.00 84.12 771 ARG A CA 1
ATOM 6287 C C . ARG A 1 771 ? -4.572 -6.554 14.703 1.00 84.12 771 ARG A C 1
ATOM 6289 O O . ARG A 1 771 ? -5.657 -5.997 14.838 1.00 84.12 771 ARG A O 1
ATOM 6296 N N . ILE A 1 772 ? -3.573 -6.023 13.996 1.00 76.75 772 ILE A N 1
ATOM 6297 C CA . ILE A 1 772 ? -3.675 -4.755 13.257 1.00 76.75 772 ILE A CA 1
ATOM 6298 C C . ILE A 1 772 ? -4.639 -4.895 12.076 1.00 76.75 772 ILE A C 1
ATOM 6300 O O . ILE A 1 772 ? -5.484 -4.024 11.884 1.00 76.75 772 ILE A O 1
ATOM 6304 N N . TYR A 1 773 ? -4.606 -6.022 11.360 1.00 73.56 773 TYR A N 1
ATOM 6305 C CA . TYR A 1 773 ? -5.588 -6.326 10.312 1.00 73.56 773 TYR A CA 1
ATOM 6306 C C . TYR A 1 773 ? -7.004 -6.636 10.828 1.00 73.56 773 TYR A C 1
ATOM 6308 O O . TYR A 1 773 ? -7.935 -6.749 10.024 1.00 73.56 773 TYR A O 1
ATOM 6316 N N . GLN A 1 774 ? -7.195 -6.682 12.153 1.00 72.50 774 GLN A N 1
ATOM 6317 C CA . GLN A 1 774 ? -8.440 -7.062 12.830 1.00 72.50 774 GLN A CA 1
ATOM 6318 C C . GLN A 1 774 ? -8.867 -8.512 12.551 1.00 72.50 774 GLN A C 1
ATOM 6320 O O . GLN A 1 774 ? -10.036 -8.858 12.707 1.00 72.50 774 GLN A O 1
ATOM 6325 N N . ASP A 1 775 ? -7.919 -9.383 12.196 1.00 75.75 775 ASP A N 1
ATOM 6326 C CA . ASP A 1 775 ? -8.137 -10.829 12.197 1.00 75.75 775 ASP A CA 1
ATOM 6327 C C . ASP A 1 775 ? -7.845 -11.382 13.598 1.00 75.75 775 ASP A C 1
ATOM 6329 O O . ASP A 1 775 ? -6.768 -11.902 13.911 1.00 75.75 775 ASP A O 1
ATOM 6333 N N . LEU A 1 776 ? -8.816 -11.185 14.493 1.00 80.50 776 LEU A N 1
ATOM 6334 C CA . LEU A 1 776 ? -8.680 -11.521 15.910 1.00 80.50 776 LEU A CA 1
ATOM 6335 C C . LEU A 1 776 ? -8.498 -13.028 16.136 1.00 80.50 776 LEU A C 1
ATOM 6337 O O . LEU A 1 776 ? -7.795 -13.417 17.065 1.00 80.50 776 LEU A O 1
ATOM 6341 N N . SER A 1 777 ? -9.072 -13.877 15.280 1.00 80.50 777 SER A N 1
ATOM 6342 C CA . SER A 1 777 ? -8.933 -15.332 15.387 1.00 80.50 777 SER A CA 1
ATOM 6343 C C . SER A 1 777 ? -7.505 -15.786 15.087 1.00 80.50 777 SER A C 1
ATOM 6345 O O . SER A 1 777 ? -6.923 -16.526 15.884 1.00 80.50 777 SER A O 1
ATOM 6347 N N . GLN A 1 778 ? -6.908 -15.300 13.993 1.00 84.94 778 GLN A N 1
ATOM 6348 C CA . GLN A 1 778 ? -5.495 -15.553 13.685 1.00 84.94 778 GLN A CA 1
ATOM 6349 C C . GLN A 1 778 ? -4.578 -14.962 14.760 1.00 84.94 778 GLN A C 1
ATOM 6351 O O 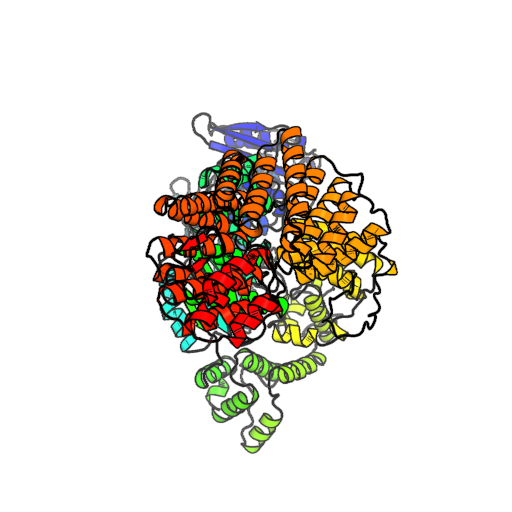. GLN A 1 778 ? -3.630 -15.604 15.212 1.00 84.94 778 GLN A O 1
ATOM 6356 N N . SER A 1 779 ? -4.888 -13.748 15.222 1.00 88.62 779 SER A N 1
ATOM 6357 C CA . SER A 1 779 ? -4.119 -13.071 16.263 1.00 88.62 779 SER A CA 1
ATOM 6358 C C . SER A 1 779 ? -4.057 -13.886 17.562 1.00 88.62 779 SER A C 1
ATOM 6360 O O . SER A 1 779 ? -2.964 -14.175 18.054 1.00 88.62 779 SER A O 1
ATOM 6362 N N . VAL A 1 780 ? -5.209 -14.323 18.089 1.00 90.38 780 VAL A N 1
ATOM 6363 C CA . VAL A 1 780 ? -5.294 -15.143 19.313 1.00 90.38 780 VAL A CA 1
ATOM 6364 C C . VAL A 1 780 ? -4.554 -16.470 19.142 1.00 90.38 780 VAL A C 1
ATOM 6366 O O . VAL A 1 780 ? -3.801 -16.864 20.034 1.00 90.38 780 VAL A O 1
ATOM 6369 N N . TYR A 1 781 ? -4.687 -17.126 17.983 1.00 90.75 781 TYR A N 1
ATOM 6370 C CA . TYR A 1 781 ? -3.978 -18.372 17.683 1.00 90.75 781 TYR A CA 1
ATOM 6371 C C . TYR A 1 781 ? -2.457 -18.236 17.863 1.00 90.75 781 TYR A C 1
ATOM 6373 O O . TYR A 1 781 ? -1.838 -19.010 18.602 1.00 90.75 781 TYR A O 1
ATOM 6381 N N . TYR A 1 782 ? -1.851 -17.224 17.239 1.00 93.62 782 TYR A N 1
ATOM 6382 C CA . TYR A 1 782 ? -0.406 -17.020 17.316 1.00 93.62 782 TYR A CA 1
ATOM 6383 C C . TYR A 1 782 ? 0.046 -16.501 18.688 1.00 93.62 782 TYR A C 1
ATOM 6385 O O . TYR A 1 782 ? 1.093 -16.930 19.183 1.00 93.62 782 TYR A O 1
ATOM 6393 N N . TYR A 1 783 ? -0.756 -15.674 19.370 1.00 95.56 783 TYR A N 1
ATOM 6394 C CA . TYR A 1 783 ? -0.471 -15.306 20.760 1.00 95.56 783 TYR A CA 1
ATOM 6395 C C . TYR A 1 783 ? -0.443 -16.525 21.688 1.00 95.56 783 TYR A C 1
ATOM 6397 O O . TYR A 1 783 ? 0.455 -16.631 22.524 1.00 95.56 783 TYR A O 1
ATOM 6405 N N . LYS A 1 784 ? -1.366 -17.479 21.521 1.00 93.88 784 LYS A N 1
ATOM 6406 C CA . LYS A 1 784 ? -1.403 -18.721 22.307 1.00 93.88 784 LYS A CA 1
ATOM 6407 C C . LYS A 1 784 ? -0.134 -19.550 22.118 1.00 93.88 784 LYS A C 1
ATOM 6409 O O . LYS A 1 784 ? 0.388 -20.111 23.084 1.00 93.88 784 LYS A O 1
ATOM 6414 N N . LYS A 1 785 ? 0.401 -19.601 20.893 1.00 94.06 785 LYS A N 1
ATOM 6415 C CA . LYS A 1 785 ? 1.679 -20.265 20.586 1.00 94.06 785 LYS A CA 1
ATOM 6416 C C . LYS A 1 785 ? 2.868 -19.548 21.232 1.00 94.06 785 LYS A C 1
ATOM 6418 O O . LYS A 1 785 ? 3.662 -20.208 21.900 1.00 94.06 785 LYS A O 1
ATOM 6423 N N . ALA A 1 786 ? 2.949 -18.219 21.127 1.00 94.69 786 ALA A N 1
ATOM 6424 C CA . ALA A 1 786 ? 3.967 -17.423 21.823 1.00 94.69 786 ALA A CA 1
ATOM 6425 C C . ALA A 1 786 ? 3.902 -17.621 23.348 1.00 94.69 786 ALA A C 1
ATOM 6427 O O . ALA A 1 786 ? 4.916 -17.846 24.006 1.00 94.69 786 ALA A O 1
ATOM 6428 N N . TYR A 1 787 ? 2.698 -17.602 23.915 1.00 94.38 787 TYR A N 1
ATOM 6429 C CA . TYR A 1 787 ? 2.478 -17.738 25.348 1.00 94.38 787 TYR A CA 1
ATOM 6430 C C . TYR A 1 787 ? 2.981 -19.078 25.903 1.00 94.38 787 TYR A C 1
ATOM 6432 O O . TYR A 1 787 ? 3.668 -19.086 26.923 1.00 94.38 787 TYR A O 1
ATOM 6440 N N . LYS A 1 788 ? 2.730 -20.197 25.206 1.00 93.00 788 LYS A N 1
ATOM 6441 C CA . LYS A 1 788 ? 3.251 -21.522 25.600 1.00 93.00 788 LYS A CA 1
ATOM 6442 C C . LYS A 1 788 ? 4.775 -21.538 25.742 1.00 93.00 788 LYS A C 1
ATOM 6444 O O . LYS A 1 788 ? 5.299 -22.191 26.640 1.00 93.00 788 LYS A O 1
ATOM 6449 N N . ILE A 1 789 ? 5.482 -20.809 24.880 1.00 93.19 789 ILE A N 1
ATOM 6450 C CA . ILE A 1 789 ? 6.942 -20.694 24.944 1.00 93.19 789 ILE A CA 1
ATOM 6451 C C . ILE A 1 789 ? 7.356 -19.846 26.150 1.00 93.19 789 ILE A C 1
ATOM 6453 O O . ILE A 1 789 ? 8.215 -20.257 26.926 1.00 93.19 789 ILE A O 1
ATOM 6457 N N . LEU A 1 790 ? 6.706 -18.697 26.350 1.00 91.06 790 LEU A N 1
ATOM 6458 C CA . LEU A 1 790 ? 6.990 -17.784 27.461 1.00 91.06 790 LEU A CA 1
ATOM 6459 C C . LEU A 1 790 ? 6.779 -18.436 28.842 1.00 91.06 790 LEU A C 1
ATOM 6461 O O . LEU A 1 790 ? 7.415 -18.045 29.816 1.00 91.06 790 LEU A O 1
ATOM 6465 N N . GLN A 1 791 ? 5.903 -19.443 28.941 1.00 88.00 791 GLN A N 1
ATOM 6466 C CA . GLN A 1 791 ? 5.703 -20.224 30.169 1.00 88.00 791 GLN A CA 1
ATOM 6467 C C . GLN A 1 791 ? 6.878 -21.155 30.504 1.00 88.00 791 GLN A C 1
ATOM 6469 O O . GLN A 1 791 ? 7.053 -21.518 31.666 1.00 88.00 791 GLN A O 1
ATOM 6474 N N . GLN A 1 792 ? 7.643 -21.581 29.499 1.00 90.81 792 GLN A N 1
ATOM 6475 C CA 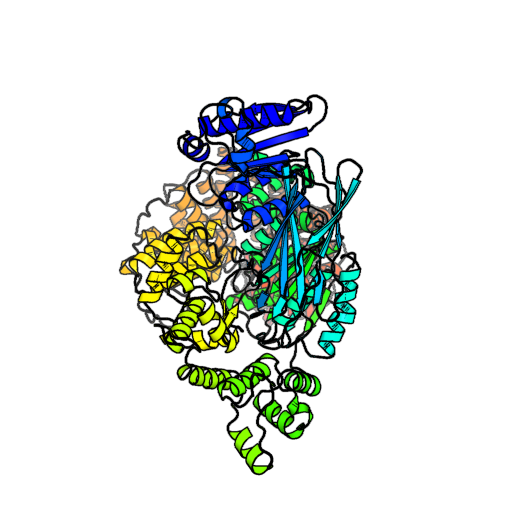. GLN A 1 792 ? 8.673 -22.615 29.629 1.00 90.81 792 GLN A CA 1
ATOM 6476 C C . GLN A 1 792 ? 10.092 -22.041 29.589 1.00 90.81 792 GLN A C 1
ATOM 6478 O O . GLN A 1 792 ? 11.011 -22.639 30.146 1.00 90.81 792 GLN A O 1
ATOM 6483 N N . TYR A 1 793 ? 10.271 -20.886 28.947 1.00 88.69 793 TYR A N 1
ATOM 6484 C CA . TYR A 1 793 ? 11.579 -20.316 28.650 1.00 88.69 793 TYR A CA 1
ATOM 6485 C C . TYR A 1 793 ? 11.644 -18.833 29.015 1.00 88.69 793 TYR A C 1
ATOM 6487 O O . TYR A 1 793 ? 10.711 -18.069 28.771 1.00 88.69 793 TYR A O 1
ATOM 6495 N N . SER A 1 794 ? 12.794 -18.407 29.537 1.00 83.75 794 SER A N 1
ATOM 6496 C CA . SER A 1 794 ? 13.141 -16.988 29.631 1.00 83.75 794 SER A CA 1
ATOM 6497 C C . SER A 1 794 ? 13.568 -16.478 28.256 1.00 83.75 794 SER A C 1
ATOM 6499 O O . SER A 1 794 ? 14.443 -17.073 27.626 1.00 83.75 794 SER A O 1
ATOM 6501 N N . ILE A 1 795 ? 12.979 -15.375 27.798 1.00 88.00 795 ILE A N 1
ATOM 6502 C CA . ILE A 1 795 ? 13.266 -14.801 26.478 1.00 88.00 795 ILE A CA 1
ATOM 6503 C C . ILE A 1 795 ? 14.312 -13.690 26.621 1.00 88.00 795 ILE A C 1
ATOM 6505 O O . ILE A 1 795 ? 14.120 -12.747 27.390 1.00 88.00 795 ILE A O 1
ATOM 6509 N N . SER A 1 796 ? 15.429 -13.808 25.897 1.00 78.38 796 SER A N 1
ATOM 6510 C CA . SER A 1 796 ? 16.487 -12.788 25.880 1.00 78.38 796 SER A CA 1
ATOM 6511 C C . SER A 1 796 ? 15.962 -11.460 25.330 1.00 78.38 796 SER A C 1
ATOM 6513 O O . SER A 1 796 ? 15.111 -11.455 24.450 1.00 78.38 796 SER A O 1
ATOM 6515 N N . GLU A 1 797 ? 16.460 -10.335 25.853 1.00 79.62 797 GLU A N 1
ATOM 6516 C CA . GLU A 1 797 ? 16.084 -8.964 25.443 1.00 79.62 797 GLU A CA 1
ATOM 6517 C C . GLU A 1 797 ? 14.592 -8.605 25.601 1.00 79.62 797 GLU A C 1
ATOM 6519 O O . GLU A 1 797 ? 14.191 -7.474 25.327 1.00 79.62 797 GLU A O 1
ATOM 6524 N N . PHE A 1 798 ? 13.767 -9.518 26.118 1.00 86.56 798 PHE A N 1
ATOM 6525 C CA . PHE A 1 798 ? 12.360 -9.278 26.397 1.00 86.56 798 PHE A CA 1
ATOM 6526 C C . PHE A 1 798 ? 12.196 -8.782 27.834 1.00 86.56 798 PHE A C 1
ATOM 6528 O O . PHE A 1 798 ? 12.223 -9.550 28.798 1.00 86.56 798 PHE A O 1
ATOM 6535 N N . THR A 1 799 ? 12.081 -7.462 27.995 1.00 88.38 799 THR A N 1
ATOM 6536 C CA . THR A 1 799 ? 12.061 -6.836 29.323 1.00 88.38 799 THR A CA 1
ATOM 6537 C C . THR A 1 799 ? 10.794 -7.188 30.107 1.00 88.38 799 THR A C 1
ATOM 6539 O O . THR A 1 799 ? 9.802 -7.693 29.567 1.00 88.38 799 THR A O 1
ATOM 6542 N N . SER A 1 800 ? 10.777 -6.862 31.404 1.00 87.81 800 SER A N 1
ATOM 6543 C CA . SER A 1 800 ? 9.559 -7.014 32.202 1.00 87.81 800 SER A CA 1
ATOM 6544 C C . SER A 1 800 ? 8.404 -6.168 31.673 1.00 87.81 800 SER A C 1
ATOM 6546 O O . SER A 1 800 ? 7.261 -6.623 31.657 1.00 87.81 800 SER A O 1
ATOM 6548 N N . ILE A 1 801 ? 8.702 -4.975 31.155 1.00 89.81 801 ILE A N 1
ATOM 6549 C CA . ILE A 1 801 ? 7.728 -4.088 30.515 1.00 89.81 801 ILE A CA 1
ATOM 6550 C C . ILE A 1 801 ? 7.183 -4.720 29.230 1.00 89.81 801 ILE A C 1
ATOM 6552 O O . ILE A 1 801 ? 5.976 -4.649 28.994 1.00 89.81 801 ILE A O 1
ATOM 6556 N N . ASP A 1 802 ? 8.029 -5.355 28.416 1.00 89.62 802 ASP A N 1
ATOM 6557 C CA . ASP A 1 802 ? 7.586 -6.023 27.186 1.00 89.62 802 ASP A CA 1
ATOM 6558 C C . ASP A 1 802 ? 6.736 -7.260 27.485 1.00 89.62 802 ASP A C 1
ATOM 6560 O O . ASP A 1 802 ? 5.711 -7.471 26.839 1.00 89.62 802 ASP A O 1
ATOM 6564 N N . THR A 1 803 ? 7.082 -8.001 28.539 1.00 90.94 803 THR A N 1
ATOM 6565 C CA . THR A 1 803 ? 6.274 -9.113 29.061 1.00 90.94 803 THR A CA 1
ATOM 6566 C C . THR A 1 803 ? 4.888 -8.643 29.499 1.00 90.94 803 THR A C 1
ATOM 6568 O O . THR A 1 803 ? 3.874 -9.236 29.130 1.00 90.94 803 THR A O 1
ATOM 6571 N N . CYS A 1 804 ? 4.811 -7.529 30.229 1.00 92.31 804 CYS A N 1
ATOM 6572 C CA . CYS A 1 804 ? 3.528 -6.951 30.618 1.00 92.31 804 CYS A CA 1
ATOM 6573 C C . CYS A 1 804 ? 2.721 -6.464 29.403 1.00 92.31 804 CYS A C 1
ATOM 6575 O O . CYS A 1 804 ? 1.507 -6.668 29.336 1.00 92.31 804 CYS A O 1
ATOM 6577 N N . ARG A 1 805 ? 3.389 -5.861 28.409 1.00 92.06 805 ARG A N 1
ATOM 6578 C CA . ARG A 1 805 ? 2.758 -5.432 27.154 1.00 92.06 805 ARG A CA 1
ATOM 6579 C C . ARG A 1 805 ? 2.200 -6.619 26.369 1.00 92.06 805 ARG A C 1
ATOM 6581 O O . ARG A 1 805 ? 1.094 -6.512 25.844 1.00 92.06 805 ARG A O 1
ATOM 6588 N N . PHE A 1 806 ? 2.931 -7.732 26.315 1.00 93.94 806 PHE A N 1
ATOM 6589 C CA . PHE A 1 806 ? 2.480 -8.979 25.699 1.00 93.94 806 PHE A CA 1
ATOM 6590 C C . PHE A 1 806 ? 1.179 -9.468 26.341 1.00 93.94 806 PHE A C 1
ATOM 6592 O O . PHE A 1 806 ? 0.192 -9.655 25.634 1.00 93.94 806 PHE A O 1
ATOM 6599 N N . PHE A 1 807 ? 1.132 -9.590 27.673 1.00 94.50 807 PHE A N 1
ATOM 6600 C CA . PHE A 1 807 ? -0.075 -10.046 28.371 1.00 94.50 807 PHE A CA 1
ATOM 6601 C C . PHE A 1 807 ? -1.261 -9.100 28.195 1.00 94.50 807 PHE A C 1
ATOM 6603 O O . PHE A 1 807 ? -2.386 -9.555 27.985 1.00 94.50 807 PHE A O 1
ATOM 6610 N N . HIS A 1 808 ? -1.023 -7.788 28.218 1.00 93.44 808 HIS A N 1
ATOM 6611 C CA . HIS A 1 808 ? -2.067 -6.805 27.944 1.00 93.44 808 HIS A CA 1
ATOM 6612 C C . HIS A 1 808 ? -2.636 -6.956 26.522 1.00 93.44 808 HIS A C 1
ATOM 6614 O O . HIS A 1 808 ? -3.851 -6.997 26.345 1.00 93.44 808 HIS A O 1
ATOM 6620 N N . ARG A 1 809 ? -1.779 -7.081 25.500 1.00 92.75 809 ARG A N 1
ATOM 6621 C CA . ARG A 1 809 ? -2.229 -7.251 24.108 1.00 92.75 809 ARG A CA 1
ATOM 6622 C C . ARG A 1 809 ? -2.946 -8.579 23.892 1.00 92.75 809 ARG A C 1
ATOM 6624 O O . ARG A 1 809 ? -3.998 -8.588 23.260 1.00 92.75 809 ARG A O 1
ATOM 6631 N N . TYR A 1 810 ? -2.408 -9.664 24.446 1.00 94.88 810 TYR A N 1
ATOM 6632 C CA . TYR A 1 810 ? -2.991 -10.992 24.310 1.00 94.88 810 TYR A CA 1
ATOM 6633 C C . TYR A 1 810 ? -4.362 -11.078 24.994 1.00 94.88 810 TYR A C 1
ATOM 6635 O O . TYR A 1 810 ? -5.336 -11.446 24.347 1.00 94.88 810 TYR A O 1
ATOM 6643 N N . SER A 1 811 ? -4.477 -10.642 26.255 1.00 94.50 811 SER A N 1
ATOM 6644 C CA . SER A 1 811 ? -5.769 -10.631 26.962 1.00 94.50 811 SER A CA 1
ATOM 6645 C C . SER A 1 811 ? -6.817 -9.777 26.242 1.00 94.50 811 SER A C 1
ATOM 6647 O O . SER A 1 811 ? -7.954 -10.215 26.092 1.00 94.50 811 SER A O 1
ATOM 6649 N N . ASN A 1 812 ? -6.444 -8.607 25.711 1.00 90.25 812 ASN A N 1
ATOM 6650 C CA . ASN A 1 812 ? -7.358 -7.796 24.901 1.00 90.25 812 ASN A CA 1
ATOM 6651 C C . ASN A 1 812 ? -7.782 -8.487 23.601 1.00 90.25 812 ASN A C 1
ATOM 6653 O O . ASN A 1 812 ? -8.947 -8.375 23.219 1.00 90.25 812 ASN A O 1
ATOM 6657 N N . ALA A 1 813 ? -6.866 -9.183 22.920 1.00 87.81 813 ALA A N 1
ATOM 6658 C CA . ALA A 1 813 ? -7.195 -9.953 21.725 1.00 87.81 813 ALA A CA 1
ATOM 6659 C C . ALA A 1 813 ? -8.192 -11.078 22.054 1.00 87.81 813 ALA A C 1
ATOM 6661 O O . ALA A 1 813 ? -9.200 -11.196 21.361 1.00 87.81 813 ALA A O 1
ATOM 6662 N N . CYS A 1 814 ? -7.984 -11.817 23.152 1.00 89.81 814 CYS A N 1
ATOM 6663 C CA . CYS A 1 814 ? -8.912 -12.849 23.628 1.00 89.81 814 CYS A CA 1
ATOM 6664 C C . CYS A 1 814 ? -10.292 -12.274 23.969 1.00 89.81 814 CYS A C 1
ATOM 6666 O O . CYS A 1 814 ? -11.299 -12.752 23.454 1.00 89.81 814 CYS A O 1
ATOM 6668 N N . ILE A 1 815 ? -10.348 -11.201 24.770 1.00 87.50 815 ILE A N 1
ATOM 6669 C CA . ILE A 1 815 ? -11.609 -10.535 25.140 1.00 87.50 815 ILE A CA 1
ATOM 6670 C C . ILE A 1 815 ? -12.361 -10.074 23.883 1.00 87.50 815 ILE A C 1
ATOM 6672 O O . ILE A 1 815 ? -13.565 -10.292 23.772 1.00 87.50 815 ILE A O 1
ATOM 6676 N N . SER A 1 816 ? -11.652 -9.484 22.916 1.00 81.94 816 SER A N 1
ATOM 6677 C CA . SER A 1 816 ? -12.251 -8.999 21.663 1.00 81.94 816 SER A CA 1
ATOM 6678 C C . SER A 1 816 ? -12.721 -10.141 20.754 1.00 81.94 816 SER A C 1
ATOM 6680 O O . SER A 1 816 ? -13.700 -9.986 20.029 1.00 81.94 816 SER A O 1
ATOM 6682 N N . ALA A 1 817 ? -12.052 -11.296 20.799 1.00 79.12 817 ALA A N 1
ATOM 6683 C CA . ALA A 1 817 ? -12.445 -12.505 20.077 1.00 79.12 817 ALA A CA 1
ATOM 6684 C C . ALA A 1 817 ? -13.570 -13.304 20.770 1.00 79.12 817 ALA A C 1
ATOM 6686 O O . ALA A 1 817 ? -14.049 -14.279 20.185 1.00 79.12 817 ALA A O 1
ATOM 6687 N N . ALA A 1 818 ? -14.000 -12.880 21.968 1.00 82.88 818 ALA A N 1
ATOM 6688 C CA . ALA A 1 818 ? -14.887 -13.608 22.882 1.00 82.88 818 ALA A CA 1
ATOM 6689 C C . ALA A 1 818 ? -14.319 -14.961 23.370 1.00 82.88 818 ALA A C 1
ATOM 6691 O O . ALA A 1 818 ? -15.067 -15.895 23.650 1.00 82.88 818 ALA A O 1
ATOM 6692 N N . ASP A 1 819 ? -12.992 -15.064 23.491 1.00 86.38 819 ASP A N 1
ATOM 6693 C CA . ASP A 1 819 ? -12.288 -16.216 24.071 1.00 86.38 819 ASP A CA 1
ATOM 6694 C C . ASP A 1 819 ? -11.986 -15.955 25.559 1.00 86.38 819 ASP A C 1
ATOM 6696 O O . ASP A 1 819 ? -10.857 -15.660 25.966 1.00 86.38 819 ASP A O 1
ATOM 6700 N N . TYR A 1 820 ? -13.046 -15.931 26.370 1.00 88.88 820 TYR A N 1
ATOM 6701 C CA . TYR A 1 820 ? -12.977 -15.500 27.771 1.00 88.88 820 TYR A CA 1
ATOM 6702 C C . TYR A 1 820 ? -12.184 -16.466 28.663 1.00 88.88 820 TYR A C 1
ATOM 6704 O O . TYR A 1 820 ? -11.502 -16.016 29.584 1.00 88.88 820 TYR A O 1
ATOM 6712 N N . ASP A 1 821 ? -12.211 -17.765 28.361 1.00 89.12 821 ASP A N 1
ATOM 6713 C CA . ASP A 1 821 ? -11.464 -18.780 29.109 1.00 89.12 821 ASP A CA 1
ATOM 6714 C C . ASP A 1 821 ? -9.952 -18.567 28.957 1.00 89.12 821 ASP A C 1
ATOM 6716 O O . ASP A 1 821 ? -9.225 -18.473 29.951 1.00 89.12 821 ASP A O 1
ATOM 6720 N N . ASP A 1 822 ? -9.469 -18.400 27.718 1.00 89.31 822 ASP A N 1
ATOM 6721 C CA . ASP A 1 822 ? -8.060 -18.088 27.475 1.00 89.31 822 ASP A CA 1
ATOM 6722 C C . ASP A 1 822 ? -7.692 -16.707 28.050 1.00 89.31 822 ASP A C 1
ATOM 6724 O O . ASP A 1 822 ? -6.603 -16.548 28.606 1.00 89.31 822 ASP A O 1
ATOM 6728 N N . ALA A 1 823 ? -8.589 -15.713 27.986 1.00 93.38 823 ALA A N 1
ATOM 6729 C CA . ALA A 1 823 ? -8.356 -14.408 28.610 1.00 93.38 823 ALA A CA 1
ATOM 6730 C C . ALA A 1 823 ? -8.129 -14.524 30.129 1.00 93.38 823 ALA A C 1
ATOM 6732 O O . ALA A 1 823 ? -7.207 -13.890 30.653 1.00 93.38 823 ALA A O 1
ATOM 6733 N N . LEU A 1 824 ? -8.924 -15.348 30.826 1.00 94.25 824 LEU A N 1
ATOM 6734 C CA . LEU A 1 824 ? -8.792 -15.576 32.268 1.00 94.25 824 LEU A CA 1
ATOM 6735 C C . LEU A 1 824 ? -7.452 -16.227 32.604 1.00 94.25 824 LEU A C 1
ATOM 6737 O O . LEU A 1 824 ? -6.722 -15.726 33.458 1.00 94.25 824 LEU A O 1
ATOM 6741 N N . ILE A 1 825 ? -7.085 -17.283 31.870 1.00 92.50 825 ILE A N 1
ATOM 6742 C CA . ILE A 1 825 ? -5.797 -17.973 32.030 1.00 92.50 825 ILE A CA 1
ATOM 6743 C C . ILE A 1 825 ? -4.644 -16.973 31.890 1.00 92.50 825 ILE A C 1
ATOM 6745 O O . ILE A 1 825 ? -3.726 -16.936 32.712 1.00 92.50 825 ILE A O 1
ATOM 6749 N N . VAL A 1 826 ? -4.690 -16.122 30.866 1.00 93.31 826 VAL A N 1
ATOM 6750 C CA . VAL A 1 826 ? -3.642 -15.128 30.615 1.00 93.31 826 VAL A CA 1
ATOM 6751 C C . VAL A 1 826 ? -3.566 -14.100 31.739 1.00 93.31 826 VAL A C 1
ATOM 6753 O O . VAL A 1 826 ? -2.464 -13.799 32.202 1.00 93.31 826 VAL A O 1
ATOM 6756 N N . LEU A 1 827 ? -4.702 -13.581 32.211 1.00 95.06 827 LEU A N 1
ATOM 6757 C CA . LEU A 1 827 ? -4.738 -12.606 33.303 1.00 95.06 827 LEU A CA 1
ATOM 6758 C C . LEU A 1 827 ? -4.292 -13.206 34.646 1.00 95.06 827 LEU A C 1
ATOM 6760 O O . LEU A 1 827 ? -3.617 -12.520 35.420 1.00 95.06 827 LEU A O 1
ATOM 6764 N N . ASP A 1 828 ? -4.587 -14.475 34.923 1.00 94.00 828 ASP A N 1
ATOM 6765 C CA . ASP A 1 828 ? -4.124 -15.186 36.125 1.00 94.00 828 ASP A CA 1
ATOM 6766 C C . ASP A 1 828 ? -2.604 -15.317 36.160 1.00 94.00 828 ASP A C 1
ATOM 6768 O O . ASP A 1 828 ? -1.957 -15.110 37.195 1.00 94.00 828 ASP A O 1
ATOM 6772 N N . TYR A 1 829 ? -2.005 -15.616 35.010 1.00 91.06 829 TYR A N 1
ATOM 6773 C CA . TYR A 1 829 ? -0.554 -15.590 34.874 1.00 91.06 829 TYR A CA 1
ATOM 6774 C C . TYR A 1 829 ? -0.007 -14.173 34.956 1.00 91.06 829 TYR A C 1
ATOM 6776 O O . TYR A 1 829 ? 0.981 -13.946 35.661 1.00 91.06 829 TYR A O 1
ATOM 6784 N N . PHE A 1 830 ? -0.668 -13.216 34.300 1.00 93.62 830 PHE A N 1
ATOM 6785 C CA . PHE A 1 830 ? -0.257 -11.824 34.345 1.00 93.62 830 PHE A CA 1
ATOM 6786 C C . PHE A 1 830 ? -0.215 -11.328 35.787 1.00 93.62 830 PHE A C 1
ATOM 6788 O O . PHE A 1 830 ? 0.781 -10.716 36.140 1.00 93.62 830 PHE A O 1
ATOM 6795 N N . LYS A 1 831 ? -1.182 -11.703 36.640 1.00 93.50 831 LYS A N 1
ATOM 6796 C CA . LYS A 1 831 ? -1.253 -11.410 38.087 1.00 93.50 831 LYS A CA 1
ATOM 6797 C C . LYS A 1 831 ? -0.137 -12.028 38.922 1.00 93.50 831 LYS A C 1
ATOM 6799 O O . LYS A 1 831 ? 0.326 -11.417 39.889 1.00 93.50 831 LYS A O 1
ATOM 6804 N N . LYS A 1 832 ? 0.372 -13.197 38.543 1.00 92.12 832 LYS A N 1
ATOM 6805 C CA . LYS A 1 832 ? 1.497 -13.856 39.235 1.00 92.12 832 LYS A CA 1
ATOM 6806 C C . LYS A 1 832 ? 2.868 -13.296 38.824 1.00 92.12 832 LYS A C 1
ATOM 6808 O O . LYS A 1 832 ? 3.846 -13.485 39.547 1.00 92.12 832 LYS A O 1
ATOM 6813 N N . TYR A 1 833 ? 2.957 -12.591 37.695 1.00 90.94 833 TYR A N 1
ATOM 6814 C CA . TYR A 1 833 ? 4.218 -12.080 37.151 1.00 90.94 833 TYR A CA 1
ATOM 6815 C C . TYR A 1 833 ? 4.825 -10.915 37.960 1.00 90.94 833 TYR A C 1
ATOM 6817 O O . TYR A 1 833 ? 4.365 -9.784 37.896 1.00 90.94 833 TYR A O 1
ATOM 6825 N N . LYS A 1 834 ? 5.929 -11.146 38.677 1.00 88.69 834 LYS A N 1
ATOM 6826 C CA . LYS A 1 834 ? 6.520 -10.147 39.596 1.00 88.69 834 LYS A CA 1
ATOM 6827 C C . LYS A 1 834 ? 7.111 -8.887 38.939 1.00 88.69 834 LYS A C 1
ATOM 6829 O O . LYS A 1 834 ? 7.457 -7.958 39.655 1.00 88.69 834 LYS A O 1
ATOM 6834 N N . GLY A 1 835 ? 7.266 -8.850 37.614 1.00 86.88 835 GLY A N 1
ATOM 6835 C CA . GLY A 1 835 ? 7.903 -7.735 36.902 1.00 86.88 835 GLY A CA 1
ATOM 6836 C C . GLY A 1 835 ? 6.984 -6.552 36.568 1.00 86.88 835 GLY A C 1
ATOM 6837 O O . GLY A 1 835 ? 7.412 -5.665 35.828 1.00 86.88 835 GLY A O 1
ATOM 6838 N N . ARG A 1 836 ? 5.734 -6.547 37.052 1.00 93.31 836 ARG A N 1
ATOM 6839 C CA . ARG A 1 836 ? 4.783 -5.446 36.835 1.00 93.31 836 ARG A CA 1
ATOM 6840 C C . ARG A 1 836 ? 5.181 -4.199 37.628 1.00 93.31 836 ARG A C 1
ATOM 6842 O O . ARG A 1 836 ? 5.755 -4.288 38.708 1.00 93.31 836 ARG A O 1
ATOM 6849 N N . ASN A 1 837 ? 4.857 -3.040 37.068 1.00 92.81 837 ASN A N 1
ATOM 6850 C CA . ASN A 1 837 ? 4.856 -1.760 37.772 1.00 92.81 837 ASN A CA 1
ATOM 6851 C C . ASN A 1 837 ? 3.405 -1.323 38.037 1.00 92.81 837 ASN A C 1
ATOM 6853 O O . ASN A 1 837 ? 2.474 -1.932 37.507 1.00 92.81 837 ASN A O 1
ATOM 6857 N N . ASN A 1 838 ? 3.219 -0.216 38.762 1.00 93.38 838 ASN A N 1
ATOM 6858 C CA . ASN A 1 838 ? 1.886 0.289 39.115 1.00 93.38 838 ASN A CA 1
ATOM 6859 C C . ASN A 1 838 ? 0.960 0.479 37.900 1.00 93.38 838 ASN A C 1
ATOM 6861 O O . ASN A 1 838 ? -0.232 0.206 37.995 1.00 93.38 838 ASN A O 1
ATOM 6865 N N . PHE A 1 839 ? 1.496 0.901 36.745 1.00 93.81 839 PHE A N 1
ATOM 6866 C CA . PHE A 1 839 ? 0.705 1.024 35.515 1.00 93.81 839 PHE A CA 1
ATOM 6867 C C . PHE A 1 839 ? 0.148 -0.327 35.059 1.00 93.81 839 PHE A C 1
ATOM 6869 O O . PHE A 1 839 ? -1.025 -0.435 34.714 1.00 93.81 839 PHE A O 1
ATOM 6876 N N . TYR A 1 840 ? 0.966 -1.377 35.068 1.00 94.62 840 TYR A N 1
ATOM 6877 C CA . TYR A 1 840 ? 0.517 -2.703 34.656 1.00 94.62 840 TYR A CA 1
ATOM 6878 C C . TYR A 1 840 ? -0.313 -3.428 35.718 1.00 94.62 840 TYR A C 1
ATOM 6880 O O . TYR A 1 840 ? -1.150 -4.243 35.338 1.00 94.62 840 TYR A O 1
ATOM 6888 N N . ASP A 1 841 ? -0.159 -3.109 37.005 1.00 94.56 841 ASP A N 1
ATOM 6889 C CA . ASP A 1 841 ? -1.117 -3.536 38.034 1.00 94.56 841 ASP A CA 1
ATOM 6890 C C . ASP A 1 841 ? -2.490 -2.885 37.804 1.00 94.56 841 ASP A C 1
ATOM 6892 O O . ASP A 1 841 ? -3.508 -3.581 37.789 1.00 94.56 841 ASP A O 1
ATOM 6896 N N . PHE A 1 842 ? -2.516 -1.579 37.508 1.00 96.56 842 PHE A N 1
ATOM 6897 C CA . PHE A 1 842 ? -3.726 -0.861 37.099 1.00 96.56 842 PHE A CA 1
ATOM 6898 C C . PHE A 1 842 ? -4.392 -1.508 35.871 1.00 96.56 842 PHE A C 1
ATOM 6900 O O . PHE A 1 842 ? -5.586 -1.819 35.922 1.00 96.56 842 PHE A O 1
ATOM 6907 N N . ILE A 1 843 ? -3.631 -1.752 34.793 1.00 94.31 843 ILE A N 1
ATOM 6908 C CA . ILE A 1 843 ? -4.140 -2.374 33.559 1.00 94.31 843 ILE A CA 1
ATOM 6909 C C . ILE A 1 843 ? -4.677 -3.775 33.842 1.00 94.31 843 ILE A C 1
ATOM 6911 O O . ILE A 1 843 ? -5.765 -4.115 33.390 1.00 94.31 843 ILE A O 1
ATOM 6915 N N . MET A 1 844 ? -3.944 -4.593 34.594 1.00 95.94 844 MET A N 1
ATOM 6916 C CA . MET A 1 844 ? -4.360 -5.956 34.906 1.00 95.94 844 MET A CA 1
ATOM 6917 C C . MET A 1 844 ? -5.709 -5.973 35.642 1.00 95.94 844 MET A C 1
ATOM 6919 O O . MET A 1 844 ? -6.623 -6.668 35.200 1.00 95.94 844 MET A O 1
ATOM 6923 N N . HIS A 1 845 ? -5.866 -5.191 36.716 1.00 97.19 845 HIS A N 1
ATOM 6924 C CA . HIS A 1 845 ? -7.135 -5.093 37.450 1.00 97.19 845 HIS A CA 1
ATOM 6925 C C . HIS A 1 845 ? -8.278 -4.553 36.581 1.00 97.19 845 HIS A C 1
ATOM 6927 O O . HIS A 1 845 ? -9.398 -5.062 36.627 1.00 97.19 845 HIS A O 1
ATOM 6933 N N . ASN A 1 846 ? -7.983 -3.577 35.725 1.00 96.75 846 ASN A N 1
ATOM 6934 C CA . ASN A 1 846 ? -8.944 -3.051 34.767 1.00 96.75 846 ASN A CA 1
ATOM 6935 C C . ASN A 1 846 ? -9.417 -4.126 33.762 1.00 96.75 846 ASN A C 1
ATOM 6937 O O . ASN A 1 846 ? -10.612 -4.249 33.504 1.00 96.75 846 ASN A O 1
ATOM 6941 N N . ARG A 1 847 ? -8.509 -4.954 33.232 1.00 95.75 847 ARG A N 1
ATOM 6942 C CA . ARG A 1 847 ? -8.867 -6.043 32.307 1.00 95.75 847 ARG A CA 1
ATOM 6943 C C . ARG A 1 847 ? -9.619 -7.185 32.992 1.00 95.75 847 ARG A C 1
ATOM 6945 O O . ARG A 1 847 ? -10.539 -7.720 32.380 1.00 95.75 847 ARG A O 1
ATOM 6952 N N . TYR A 1 848 ? -9.302 -7.507 34.251 1.00 96.81 848 TYR A N 1
ATOM 6953 C CA . TYR A 1 848 ? -10.121 -8.426 35.056 1.00 96.81 848 TYR A CA 1
ATOM 6954 C C . TYR A 1 848 ? -11.560 -7.937 35.173 1.00 96.81 848 TYR A C 1
ATOM 6956 O O . TYR A 1 848 ? -12.472 -8.725 34.973 1.00 96.81 848 TYR A O 1
ATOM 6964 N N . SER A 1 849 ? -11.766 -6.645 35.445 1.00 96.31 849 SER A N 1
ATOM 6965 C CA . SER A 1 849 ? -13.110 -6.064 35.521 1.00 96.31 849 SER A CA 1
ATOM 6966 C C . SER A 1 849 ? -13.916 -6.306 34.240 1.00 96.31 849 SER A C 1
ATOM 6968 O O . SER A 1 849 ? -15.031 -6.826 34.298 1.00 96.31 849 SER A O 1
ATOM 6970 N N . VAL A 1 850 ? -13.325 -6.012 33.078 1.00 93.69 850 VAL A N 1
ATOM 6971 C CA . VAL A 1 850 ? -13.986 -6.219 31.781 1.00 93.69 850 VAL A CA 1
ATOM 6972 C C . VAL A 1 850 ? -14.281 -7.696 31.519 1.00 93.69 850 VAL A C 1
ATOM 6974 O O . VAL A 1 850 ? -15.364 -8.022 31.034 1.00 93.69 850 VAL A O 1
ATOM 6977 N N . LEU A 1 851 ? -13.345 -8.588 31.847 1.00 94.19 851 LEU A N 1
ATOM 6978 C CA . LEU A 1 851 ? -13.526 -10.027 31.682 1.00 94.19 851 LEU A CA 1
ATOM 6979 C C . LEU A 1 851 ? -14.621 -10.580 32.602 1.00 94.19 851 LEU A C 1
ATOM 6981 O O . LEU A 1 851 ? -15.519 -11.263 32.120 1.00 94.19 851 LEU A O 1
ATOM 6985 N N . TYR A 1 852 ? -14.569 -10.269 33.899 1.00 94.75 852 TYR A N 1
ATOM 6986 C CA . TYR A 1 852 ? -15.552 -10.726 34.881 1.00 94.75 852 TYR A CA 1
ATOM 6987 C C . TYR A 1 852 ? -16.958 -10.245 34.531 1.00 94.75 852 TYR A C 1
ATOM 6989 O O . TYR A 1 852 ? -17.900 -11.032 34.568 1.00 94.75 852 TYR A O 1
ATOM 6997 N N . LEU A 1 853 ? -17.096 -8.998 34.069 1.00 92.00 853 LEU A N 1
ATOM 6998 C CA . LEU A 1 853 ? -18.371 -8.504 33.557 1.00 92.00 853 LEU A CA 1
ATOM 6999 C C . LEU A 1 853 ? -18.860 -9.331 32.356 1.00 92.00 853 LEU A C 1
ATOM 7001 O O . LEU A 1 853 ? -20.046 -9.646 32.272 1.00 92.00 853 LEU A O 1
ATOM 7005 N N . ALA A 1 854 ? -17.962 -9.702 31.437 1.00 87.44 854 ALA A N 1
ATOM 7006 C CA . ALA A 1 854 ? -18.315 -10.497 30.263 1.00 87.44 854 ALA A CA 1
ATOM 7007 C C . ALA A 1 854 ? -18.784 -11.921 30.619 1.00 87.44 854 ALA A C 1
ATOM 7009 O O . ALA A 1 854 ? -19.705 -12.424 29.974 1.00 87.44 854 ALA A O 1
ATOM 7010 N N . ILE A 1 855 ? -18.218 -12.542 31.660 1.00 88.62 855 ILE A N 1
ATOM 7011 C CA . ILE A 1 855 ? -18.610 -13.882 32.139 1.00 88.62 855 ILE A CA 1
ATOM 7012 C C . ILE A 1 855 ? -19.670 -13.864 33.255 1.00 88.62 855 ILE A C 1
ATOM 7014 O O . ILE A 1 855 ? -19.930 -14.899 33.859 1.00 88.62 855 ILE A O 1
ATOM 7018 N N . ASN A 1 856 ? -20.306 -12.712 33.501 1.00 87.56 856 ASN A N 1
ATOM 7019 C CA . ASN A 1 856 ? -21.357 -12.524 34.509 1.00 87.56 856 ASN A CA 1
ATOM 7020 C C . ASN A 1 856 ? -20.912 -12.735 35.976 1.00 87.56 856 ASN A C 1
ATOM 7022 O O . ASN A 1 856 ? -21.698 -13.142 36.827 1.00 87.56 856 ASN A O 1
ATOM 7026 N N . ASP A 1 857 ? -19.657 -12.425 36.297 1.00 91.44 857 ASP A N 1
ATOM 7027 C CA . ASP A 1 857 ? -19.149 -12.365 37.671 1.00 91.44 857 ASP A CA 1
ATOM 7028 C C . ASP A 1 857 ? -19.121 -10.904 38.153 1.00 91.44 857 ASP A C 1
ATOM 7030 O O . ASP A 1 857 ? -18.099 -10.212 38.145 1.00 91.44 857 ASP A O 1
ATOM 7034 N N . ILE A 1 858 ? -20.304 -10.388 38.490 1.00 91.06 858 ILE A N 1
ATOM 7035 C CA . ILE A 1 858 ? -20.530 -8.957 38.743 1.00 91.06 858 ILE A CA 1
ATOM 7036 C C . ILE A 1 858 ? -19.766 -8.477 39.987 1.00 91.06 858 ILE A C 1
ATOM 7038 O O . ILE A 1 858 ? -19.203 -7.378 39.985 1.00 91.06 858 ILE A O 1
ATOM 7042 N N . GLU A 1 859 ? -19.712 -9.301 41.037 1.00 93.19 859 GLU A N 1
ATOM 7043 C CA . GLU A 1 859 ? -19.012 -8.970 42.282 1.00 93.19 859 GLU A CA 1
ATOM 7044 C C . GLU A 1 859 ? -17.510 -8.799 42.038 1.00 93.19 859 GLU A C 1
ATOM 7046 O O . GLU A 1 859 ? -16.941 -7.757 42.382 1.00 93.19 859 GLU A O 1
ATOM 7051 N N . ASN A 1 860 ? -16.863 -9.765 41.372 1.00 95.12 860 ASN A N 1
ATOM 7052 C CA . ASN A 1 860 ? -15.435 -9.661 41.076 1.00 95.12 860 ASN A CA 1
ATOM 7053 C C . ASN A 1 860 ? -15.127 -8.586 40.030 1.00 95.12 860 ASN A C 1
ATOM 7055 O O . ASN A 1 860 ? -14.048 -7.983 40.084 1.00 95.12 860 ASN A O 1
ATOM 7059 N N . ALA A 1 861 ? -16.058 -8.289 39.118 1.00 95.50 861 ALA A N 1
ATOM 7060 C CA . ALA A 1 861 ? -15.923 -7.160 38.204 1.00 95.50 861 ALA A CA 1
ATOM 7061 C C . ALA A 1 861 ? -15.840 -5.829 38.969 1.00 95.50 861 ALA A C 1
ATOM 7063 O O . ALA A 1 861 ? -14.929 -5.028 38.725 1.00 95.50 861 ALA A O 1
ATOM 7064 N N . LEU A 1 862 ? -16.745 -5.621 39.935 1.00 96.38 862 LEU A N 1
ATOM 7065 C CA . LEU A 1 862 ? -16.784 -4.412 40.757 1.00 96.38 862 LEU A CA 1
ATOM 7066 C C . LEU A 1 862 ? -15.555 -4.306 41.674 1.00 96.38 862 LEU A C 1
ATOM 7068 O O . LEU A 1 862 ? -14.903 -3.263 41.707 1.00 96.38 862 LEU A O 1
ATOM 7072 N N . LEU A 1 863 ? -15.174 -5.398 42.345 1.00 97.50 863 LEU A N 1
ATOM 7073 C CA . LEU A 1 863 ? -13.963 -5.443 43.173 1.00 97.50 863 LEU A CA 1
ATOM 7074 C C . LEU A 1 863 ? -12.704 -5.111 42.358 1.00 97.50 863 LEU A C 1
ATOM 7076 O O . LEU A 1 863 ? -11.855 -4.332 42.792 1.00 97.50 863 LEU A O 1
ATOM 7080 N N . SER A 1 864 ? -12.590 -5.673 41.153 1.00 97.50 864 SER A N 1
ATOM 7081 C CA . SER A 1 864 ? -11.423 -5.464 40.293 1.00 97.50 864 SER A CA 1
ATOM 7082 C C . SER A 1 864 ? -11.332 -4.027 39.780 1.00 97.50 864 SER A C 1
ATOM 7084 O O . SER A 1 864 ? -10.234 -3.466 39.741 1.00 97.50 864 SER A O 1
ATOM 7086 N N . ILE A 1 865 ? -12.457 -3.403 39.407 1.00 98.06 865 ILE A N 1
ATOM 7087 C CA . ILE A 1 865 ? -12.426 -2.010 38.943 1.00 98.06 865 ILE A CA 1
ATOM 7088 C C . ILE A 1 865 ? -12.146 -1.028 40.080 1.00 98.06 865 ILE A C 1
ATOM 7090 O O . ILE A 1 865 ? -11.484 -0.014 39.855 1.00 98.06 865 ILE A O 1
ATOM 7094 N N . ASP A 1 866 ? -12.588 -1.338 41.299 1.00 97.94 866 ASP A N 1
ATOM 7095 C CA . ASP A 1 866 ? -12.307 -0.520 42.476 1.00 97.94 866 ASP A CA 1
ATOM 7096 C C . ASP A 1 866 ? -10.829 -0.572 42.870 1.00 97.94 866 ASP A C 1
ATOM 7098 O O . ASP A 1 866 ? -10.251 0.473 43.178 1.00 97.94 866 ASP A O 1
ATOM 7102 N N . GLU A 1 867 ? -10.176 -1.732 42.758 1.00 97.94 867 GLU A N 1
ATOM 7103 C CA . GLU A 1 867 ? -8.726 -1.821 42.965 1.00 97.94 867 GLU A CA 1
ATOM 7104 C C . GLU A 1 867 ? -7.952 -1.076 41.862 1.00 97.94 867 GLU A C 1
ATOM 7106 O O . GLU A 1 867 ? -7.013 -0.335 42.151 1.00 97.94 867 GLU A O 1
ATOM 7111 N N . SER A 1 868 ? -8.390 -1.181 40.601 1.00 97.44 868 SER A N 1
ATOM 7112 C CA . SER A 1 868 ? -7.838 -0.386 39.492 1.00 97.44 868 SER A CA 1
ATOM 7113 C C . SER A 1 868 ? -7.939 1.123 39.770 1.00 97.44 868 SER A C 1
ATOM 7115 O O . SER A 1 868 ? -6.950 1.850 39.644 1.00 97.44 868 SER A O 1
ATOM 7117 N N . LEU A 1 869 ? -9.106 1.592 40.222 1.00 97.56 869 LEU A N 1
ATOM 7118 C CA . LEU A 1 869 ? -9.343 2.995 40.561 1.00 97.56 869 LEU A CA 1
ATOM 7119 C C . LEU A 1 869 ? -8.510 3.453 41.767 1.00 97.56 869 LEU A C 1
ATOM 7121 O O . LEU A 1 869 ? -8.037 4.590 41.803 1.00 97.56 869 LEU A O 1
ATOM 7125 N N . LYS A 1 870 ? -8.330 2.585 42.764 1.00 97.94 870 LYS A N 1
ATOM 7126 C CA . LYS A 1 870 ? -7.485 2.853 43.929 1.00 97.94 870 LYS A CA 1
ATOM 7127 C C . LYS A 1 870 ? -6.030 3.071 43.514 1.00 97.94 870 LYS A C 1
ATOM 7129 O O . LYS A 1 870 ? -5.461 4.096 43.881 1.00 97.94 870 LYS A O 1
ATOM 7134 N N . ILE A 1 871 ? -5.472 2.194 42.675 1.00 97.50 871 ILE A N 1
ATOM 7135 C CA . ILE A 1 871 ? -4.107 2.344 42.141 1.00 97.50 871 ILE A CA 1
ATOM 7136 C C . ILE A 1 871 ? -3.967 3.660 41.363 1.00 97.50 871 ILE A C 1
ATOM 7138 O O . ILE A 1 871 ? -2.988 4.385 41.547 1.00 97.50 871 ILE A O 1
ATOM 7142 N N . ALA A 1 872 ? -4.951 4.001 40.523 1.00 96.44 872 ALA A N 1
ATOM 7143 C CA . ALA A 1 872 ? -4.957 5.254 39.766 1.00 96.44 872 ALA A CA 1
ATOM 7144 C C . ALA A 1 872 ? -4.883 6.495 40.675 1.00 96.44 872 ALA A C 1
ATOM 7146 O O . ALA A 1 872 ? -4.079 7.399 40.432 1.00 96.44 872 ALA A O 1
ATOM 7147 N N . LYS A 1 873 ? -5.665 6.505 41.762 1.00 96.56 873 LYS A N 1
ATOM 7148 C CA . LYS A 1 873 ? -5.663 7.580 42.768 1.00 96.56 873 LYS A CA 1
ATOM 7149 C C . LYS A 1 873 ? -4.355 7.646 43.551 1.00 96.56 873 LYS A C 1
ATOM 7151 O O . LYS A 1 873 ? -3.823 8.735 43.752 1.00 96.56 873 LYS A O 1
ATOM 7156 N N . GLU A 1 874 ? -3.820 6.502 43.973 1.00 97.25 874 GLU A N 1
ATOM 7157 C CA . GLU A 1 874 ? -2.537 6.416 44.684 1.00 97.25 874 GLU A CA 1
ATOM 7158 C C . GLU A 1 874 ? -1.376 6.930 43.821 1.00 97.25 874 GLU A C 1
ATOM 7160 O O . GLU A 1 874 ? -0.505 7.650 44.315 1.00 97.25 874 GLU A O 1
ATOM 7165 N N . CYS A 1 875 ? -1.402 6.637 42.516 1.00 94.38 875 CYS A N 1
ATOM 7166 C CA . CYS A 1 875 ? -0.428 7.140 41.545 1.00 94.38 875 CYS A CA 1
ATOM 7167 C C . CYS A 1 875 ? -0.676 8.595 41.123 1.00 94.38 875 CYS A C 1
ATOM 7169 O O . CYS A 1 875 ? 0.198 9.190 40.497 1.00 94.38 875 CYS A O 1
ATOM 7171 N N . LYS A 1 876 ? -1.827 9.180 41.485 1.00 94.88 876 LYS A N 1
ATOM 7172 C CA . LYS A 1 876 ? -2.266 10.524 41.076 1.00 94.88 876 LYS A CA 1
ATOM 7173 C C . LYS A 1 876 ? -2.291 10.691 39.554 1.00 94.88 876 LYS A C 1
ATOM 7175 O O . LYS A 1 876 ? -1.824 11.701 39.033 1.00 94.88 876 LYS A O 1
ATOM 7180 N N . GLU A 1 877 ? -2.842 9.700 38.858 1.00 93.50 877 GLU A N 1
ATOM 7181 C CA . GLU A 1 877 ? -2.958 9.669 37.397 1.00 93.50 877 GLU A CA 1
ATOM 7182 C C . GLU A 1 877 ? -4.428 9.855 36.966 1.00 93.50 877 GLU A C 1
ATOM 7184 O O . GLU A 1 877 ? -5.168 8.871 36.862 1.00 93.50 877 GLU A O 1
ATOM 7189 N N . PRO A 1 878 ? -4.885 11.093 36.666 1.00 93.19 878 PRO A N 1
ATOM 7190 C CA . PRO A 1 878 ? -6.295 11.363 36.357 1.00 93.19 878 PRO A CA 1
ATOM 7191 C C . PRO A 1 878 ? -6.794 10.599 35.128 1.00 93.19 878 PRO A C 1
ATOM 7193 O O . PRO A 1 878 ? -7.937 10.156 35.081 1.00 93.19 878 PRO A O 1
ATOM 7196 N N . GLN A 1 879 ? -5.918 10.368 34.147 1.00 91.44 879 GLN A N 1
ATOM 7197 C CA . GLN A 1 879 ? -6.282 9.609 32.956 1.00 91.44 879 GLN A CA 1
ATOM 7198 C C . GLN A 1 879 ? -6.586 8.137 33.280 1.00 91.44 879 GLN A C 1
ATOM 7200 O O . GLN A 1 879 ? -7.455 7.542 32.646 1.00 91.44 879 GLN A O 1
ATOM 7205 N N . TRP A 1 880 ? -5.906 7.545 34.268 1.00 94.44 880 TRP A N 1
ATOM 7206 C CA . TRP A 1 880 ? -6.196 6.182 34.722 1.00 94.44 880 TRP A CA 1
ATOM 7207 C C . TRP A 1 880 ? -7.509 6.148 35.504 1.00 94.44 880 TRP A C 1
ATOM 7209 O O . TRP A 1 880 ? -8.318 5.251 35.282 1.00 94.44 880 TRP A O 1
ATOM 7219 N N . GLU A 1 881 ? -7.774 7.167 36.333 1.00 96.50 881 GLU A N 1
ATOM 7220 C CA . GLU A 1 881 ? -9.069 7.315 37.007 1.00 96.50 881 GLU A CA 1
ATOM 7221 C C . GLU A 1 881 ? -10.212 7.408 35.996 1.00 96.50 881 GLU A C 1
ATOM 7223 O O . GLU A 1 881 ? -11.218 6.719 36.143 1.00 96.50 881 GLU A O 1
ATOM 7228 N N . SER A 1 882 ? -10.039 8.216 34.946 1.00 96.06 882 SER A N 1
ATOM 7229 C CA . SER A 1 882 ? -10.999 8.344 33.850 1.00 96.06 882 SER A CA 1
ATOM 7230 C C . SER A 1 882 ? -11.328 6.974 33.243 1.00 96.06 882 SER A C 1
ATOM 7232 O O . SER A 1 882 ? -12.502 6.644 33.078 1.00 96.06 882 SER A O 1
ATOM 7234 N N . VAL A 1 883 ? -10.313 6.150 32.947 1.00 94.69 883 VAL A N 1
ATOM 7235 C CA . VAL A 1 883 ? -10.498 4.796 32.389 1.00 94.69 883 VAL A CA 1
ATOM 7236 C C . VAL A 1 883 ? -11.245 3.890 33.368 1.00 94.69 883 VAL A C 1
ATOM 7238 O O . VAL A 1 883 ? -12.220 3.249 32.974 1.00 94.69 883 VAL A O 1
ATOM 7241 N N . SER A 1 884 ? -10.857 3.873 34.647 1.00 97.31 884 SER A N 1
ATOM 7242 C CA . SER A 1 884 ? -11.549 3.058 35.650 1.00 97.31 884 SER A CA 1
ATOM 7243 C C . SER A 1 884 ? -13.003 3.487 35.847 1.00 97.31 884 SER A C 1
ATOM 7245 O O . SER A 1 884 ? -13.875 2.632 35.971 1.00 97.31 884 SER A O 1
ATOM 7247 N N . TYR A 1 885 ? -13.289 4.793 35.855 1.00 98.38 885 TYR A N 1
ATOM 7248 C CA . TYR A 1 885 ? -14.655 5.299 35.970 1.00 98.38 885 TYR A CA 1
ATOM 7249 C C . TYR A 1 885 ? -15.514 4.937 34.755 1.00 98.38 885 TYR A C 1
ATOM 7251 O O . TYR A 1 885 ? -16.668 4.560 34.949 1.00 98.38 885 TYR A O 1
ATOM 7259 N N . SER A 1 886 ? -14.962 4.967 33.534 1.00 97.00 886 SER A N 1
ATOM 7260 C CA . SER A 1 886 ? -15.670 4.503 32.332 1.00 97.00 886 SER A CA 1
ATOM 7261 C C . SER A 1 886 ? -16.109 3.043 32.462 1.00 97.00 886 SER A C 1
ATOM 7263 O O . SER A 1 886 ? -17.282 2.728 32.273 1.00 97.00 886 SER A O 1
ATOM 7265 N N . ASP A 1 887 ? -15.183 2.145 32.805 1.00 96.31 887 ASP A N 1
ATOM 7266 C CA . ASP A 1 887 ? -15.490 0.714 32.925 1.00 96.31 887 ASP A CA 1
ATOM 7267 C C . ASP A 1 887 ? -16.406 0.433 34.126 1.00 96.31 887 ASP A C 1
ATOM 7269 O O . ASP A 1 887 ? -17.309 -0.400 34.038 1.00 96.31 887 ASP A O 1
ATOM 7273 N N . LYS A 1 888 ? -16.264 1.193 35.220 1.00 97.88 888 LYS A N 1
ATOM 7274 C CA . LYS A 1 888 ? -17.185 1.129 36.361 1.00 97.88 888 LYS A CA 1
ATOM 7275 C C . LYS A 1 888 ? -18.602 1.537 35.962 1.00 97.88 888 LYS A C 1
ATOM 7277 O O . LYS A 1 888 ? -19.549 0.851 36.333 1.00 97.88 888 LYS A O 1
ATOM 7282 N N . ALA A 1 889 ? -18.761 2.597 35.171 1.00 97.25 889 ALA A N 1
ATOM 7283 C CA . ALA A 1 889 ? -20.062 3.005 34.650 1.00 97.25 889 ALA A CA 1
ATOM 7284 C C . ALA A 1 889 ? -20.696 1.912 33.774 1.00 97.25 889 ALA A C 1
ATOM 7286 O O . ALA A 1 889 ? -21.889 1.652 33.906 1.00 97.25 889 ALA A O 1
ATOM 7287 N N . TYR A 1 890 ? -19.912 1.196 32.954 1.00 94.75 890 TYR A N 1
ATOM 7288 C CA . TYR A 1 890 ? -20.428 0.046 32.200 1.00 94.75 890 TYR A CA 1
ATOM 7289 C C . TYR A 1 890 ? -20.920 -1.095 33.091 1.00 94.75 890 TYR A C 1
ATOM 7291 O O . TYR A 1 890 ? -21.885 -1.754 32.710 1.00 94.75 890 TYR A O 1
ATOM 7299 N N . ILE A 1 891 ? -20.309 -1.331 34.256 1.00 95.31 891 ILE A N 1
ATOM 7300 C CA . ILE A 1 891 ? -20.815 -2.320 35.220 1.00 95.31 891 ILE A CA 1
ATOM 7301 C C . ILE A 1 891 ? -22.190 -1.886 35.740 1.00 95.31 891 ILE A C 1
ATOM 7303 O O . ILE A 1 891 ? -23.126 -2.680 35.703 1.00 95.31 891 ILE A O 1
ATOM 7307 N N . TYR A 1 892 ? -22.352 -0.628 36.160 1.00 95.25 892 TYR A N 1
ATOM 7308 C CA . TYR A 1 892 ? -23.658 -0.134 36.620 1.00 95.25 892 TYR A CA 1
ATOM 7309 C C . TYR A 1 892 ? -24.711 -0.135 35.511 1.00 95.25 892 TYR A C 1
ATOM 7311 O O . TYR A 1 892 ? -25.849 -0.521 35.758 1.00 95.25 892 TYR A O 1
ATOM 7319 N N . TYR A 1 893 ? -24.317 0.194 34.282 1.00 94.06 893 TYR A N 1
ATOM 7320 C CA . TYR A 1 893 ? -25.212 0.188 33.130 1.00 94.06 893 TYR A CA 1
ATOM 7321 C C . TYR A 1 893 ? -25.679 -1.224 32.755 1.00 94.06 893 TYR A C 1
ATOM 7323 O O . TYR A 1 893 ? -26.871 -1.457 32.587 1.00 94.06 893 TYR A O 1
ATOM 7331 N N . ARG A 1 894 ? -24.738 -2.166 32.614 1.00 91.19 894 ARG A N 1
ATOM 7332 C CA . ARG A 1 894 ? -24.985 -3.499 32.034 1.00 91.19 894 ARG A CA 1
ATOM 7333 C C . ARG A 1 894 ? -25.420 -4.533 33.066 1.00 91.19 894 ARG A C 1
ATOM 7335 O O . ARG A 1 894 ? -26.222 -5.416 32.767 1.00 91.19 894 ARG A O 1
ATOM 7342 N N . ALA A 1 895 ? -24.856 -4.456 34.269 1.00 89.56 895 ALA A N 1
ATOM 7343 C CA . ALA A 1 895 ? -25.091 -5.440 35.313 1.00 89.56 895 ALA A CA 1
ATOM 7344 C C . ALA A 1 895 ? -26.192 -5.018 36.271 1.00 89.56 895 ALA A C 1
ATOM 7346 O O . ALA A 1 895 ? -27.216 -5.696 36.321 1.00 89.56 895 ALA A O 1
ATOM 7347 N N . TYR A 1 896 ? -25.995 -3.893 36.953 1.00 90.50 896 TYR A N 1
ATOM 7348 C CA . TYR A 1 896 ? -26.931 -3.405 37.967 1.00 90.50 896 TYR A CA 1
ATOM 7349 C C . TYR A 1 896 ? -28.159 -2.703 37.390 1.00 90.50 896 TYR A C 1
ATOM 7351 O O . TYR A 1 896 ? -29.125 -2.506 38.116 1.00 90.50 896 TYR A O 1
ATOM 7359 N N . GLU A 1 897 ? -28.122 -2.328 36.108 1.00 91.19 897 GLU A N 1
ATOM 7360 C CA . GLU A 1 897 ? -29.214 -1.619 35.431 1.00 91.19 897 GLU A CA 1
ATOM 7361 C C . GLU A 1 897 ? -29.547 -0.276 36.116 1.00 91.19 897 GLU A C 1
ATOM 7363 O O . GLU A 1 897 ? -30.670 0.219 36.074 1.00 91.19 897 GLU A O 1
ATOM 7368 N N . ASP A 1 898 ? -28.531 0.344 36.723 1.00 92.94 898 ASP A N 1
ATOM 7369 C CA . ASP A 1 898 ? -28.650 1.526 37.574 1.00 92.94 898 ASP A CA 1
ATOM 7370 C C . ASP A 1 898 ? -28.319 2.796 36.787 1.00 92.94 898 ASP A C 1
ATOM 7372 O O . ASP A 1 898 ? -27.155 3.097 36.487 1.00 92.94 898 ASP A O 1
ATOM 7376 N N . ARG A 1 899 ? -29.358 3.565 36.454 1.00 93.25 899 ARG A N 1
ATOM 7377 C CA . ARG A 1 899 ? -29.236 4.814 35.693 1.00 93.25 899 ARG A CA 1
ATOM 7378 C C . ARG A 1 899 ? -28.460 5.892 36.449 1.00 93.25 899 ARG A C 1
ATOM 7380 O O . ARG A 1 899 ? -27.648 6.579 35.829 1.00 93.25 899 ARG A O 1
ATOM 7387 N N . GLU A 1 900 ? -28.677 6.043 37.753 1.00 95.56 900 GLU A N 1
ATOM 7388 C CA . GLU A 1 900 ? -28.069 7.120 38.544 1.00 95.56 900 GLU A CA 1
ATOM 7389 C C . GLU A 1 900 ? -26.557 6.930 38.657 1.00 95.56 900 GLU A C 1
ATOM 7391 O O . GLU A 1 900 ? -25.784 7.843 38.351 1.00 95.56 900 GLU A O 1
ATOM 7396 N N . ASN A 1 901 ? -26.114 5.723 39.018 1.00 96.50 901 ASN A N 1
ATOM 7397 C CA . ASN A 1 901 ? -24.687 5.426 39.096 1.00 96.50 901 ASN A CA 1
ATOM 7398 C C . ASN A 1 901 ? -24.028 5.385 37.710 1.00 96.50 901 ASN A C 1
ATOM 7400 O O . ASN A 1 901 ? -22.870 5.788 37.581 1.00 96.50 901 ASN A O 1
ATOM 7404 N N . THR A 1 902 ? -24.752 4.971 36.664 1.00 96.44 902 THR A N 1
ATOM 7405 C CA . THR A 1 902 ? -24.263 5.064 35.278 1.00 96.44 902 THR A CA 1
ATOM 7406 C C . THR A 1 902 ? -23.924 6.510 34.910 1.00 96.44 902 THR A C 1
ATOM 7408 O O . THR A 1 902 ? -22.803 6.778 34.472 1.00 96.44 902 THR A O 1
ATOM 7411 N N . ILE A 1 903 ? -24.852 7.448 35.147 1.00 97.62 903 ILE A N 1
ATOM 7412 C CA . ILE A 1 903 ? -24.636 8.883 34.911 1.00 97.62 903 ILE A CA 1
ATOM 7413 C C . ILE A 1 903 ? -23.461 9.381 35.756 1.00 97.62 903 ILE A C 1
ATOM 7415 O O . ILE A 1 903 ? -22.510 9.944 35.218 1.00 97.62 903 ILE A O 1
ATOM 7419 N N . LEU A 1 904 ? -23.474 9.110 37.066 1.00 98.19 904 LEU A N 1
ATOM 7420 C CA . LEU A 1 904 ? -22.444 9.570 37.998 1.00 98.19 904 LEU A CA 1
ATOM 7421 C C . LEU A 1 904 ? -21.030 9.167 37.561 1.00 98.19 904 LEU A C 1
ATOM 7423 O O . LEU A 1 904 ? -20.109 9.988 37.591 1.00 98.19 904 LEU A O 1
ATOM 7427 N N . TYR A 1 905 ? -20.828 7.896 37.209 1.00 98.38 905 TYR A N 1
ATOM 7428 C CA . TYR A 1 905 ? -19.496 7.392 36.889 1.00 98.38 905 TYR A CA 1
ATOM 7429 C C . TYR A 1 905 ? -19.047 7.765 35.476 1.00 98.38 905 TYR A C 1
ATOM 7431 O O . TYR A 1 905 ? -17.867 8.079 35.315 1.00 98.38 905 TYR A O 1
ATOM 7439 N N . PHE A 1 906 ? -19.939 7.844 34.481 1.00 98.12 906 PHE A N 1
ATOM 7440 C CA . PHE A 1 906 ? -19.554 8.416 33.186 1.00 98.12 906 PHE A CA 1
ATOM 7441 C C . PHE A 1 906 ? -19.206 9.902 33.306 1.00 98.12 906 PHE A C 1
ATOM 7443 O O . PHE A 1 906 ? -18.164 10.307 32.797 1.00 98.12 906 PHE A O 1
ATOM 7450 N N . SER A 1 907 ? -19.968 10.701 34.062 1.00 98.06 907 SER A N 1
ATOM 7451 C CA . SER A 1 907 ? -19.616 12.105 34.317 1.00 98.06 907 SER A CA 1
ATOM 7452 C C . SER A 1 907 ? -18.249 12.246 34.993 1.00 98.06 907 SER A C 1
ATOM 7454 O O . SER A 1 907 ? -17.451 13.089 34.593 1.00 98.06 907 SER A O 1
ATOM 7456 N N . LYS A 1 908 ? -17.916 11.379 35.961 1.00 98.06 908 LYS A N 1
ATOM 7457 C CA . LYS A 1 908 ? -16.567 11.342 36.558 1.00 98.06 908 LYS A CA 1
ATOM 7458 C C . LYS A 1 908 ? -15.488 10.946 35.552 1.00 98.06 908 LYS A C 1
ATOM 7460 O O . LYS A 1 908 ? -14.377 11.471 35.613 1.00 98.06 908 LYS A O 1
ATOM 7465 N N . ALA A 1 909 ? -15.786 10.022 34.639 1.00 97.31 909 ALA A N 1
ATOM 7466 C CA . ALA A 1 909 ? -14.852 9.633 33.589 1.00 97.31 909 ALA A CA 1
ATOM 7467 C C . ALA A 1 909 ? -14.527 10.810 32.658 1.00 97.31 909 ALA A C 1
ATOM 7469 O O . ALA A 1 909 ? -13.351 11.025 32.352 1.00 97.31 909 ALA A O 1
ATOM 7470 N N . VAL A 1 910 ? -15.547 11.584 32.272 1.00 96.56 910 VAL A N 1
ATOM 7471 C CA . VAL A 1 910 ? -15.419 12.820 31.485 1.00 96.56 910 VAL A CA 1
ATOM 7472 C C . VAL A 1 910 ? -14.628 13.876 32.267 1.00 96.56 910 VAL A C 1
ATOM 7474 O O . VAL A 1 910 ? -13.642 14.395 31.757 1.00 96.56 910 VAL A O 1
ATOM 7477 N N . GLU A 1 911 ? -14.965 14.124 33.538 1.00 96.62 911 GLU A N 1
ATOM 7478 C CA . GLU A 1 911 ? -14.287 15.111 34.400 1.00 96.62 911 GLU A CA 1
ATOM 7479 C C . GLU A 1 911 ? -12.779 14.844 34.545 1.00 96.62 911 GLU A C 1
ATOM 7481 O O . GLU A 1 911 ? -11.966 15.768 34.543 1.00 96.62 911 GLU A O 1
ATOM 7486 N N . LYS A 1 912 ? -12.384 13.573 34.688 1.00 95.56 912 LYS A N 1
ATOM 7487 C CA . LYS A 1 912 ? -10.975 13.183 34.860 1.00 95.56 912 LYS A CA 1
ATOM 7488 C C . LYS A 1 912 ? -10.197 13.077 33.548 1.00 95.56 912 LYS A C 1
ATOM 7490 O O . LYS A 1 912 ? -8.989 12.834 33.582 1.00 95.56 912 LYS A O 1
ATOM 7495 N N . HIS A 1 913 ? -10.860 13.223 32.405 1.00 93.25 913 HIS A N 1
ATOM 7496 C CA . HIS A 1 913 ? -10.224 13.105 31.103 1.00 93.25 913 HIS A CA 1
ATOM 7497 C C . HIS A 1 913 ? -9.243 14.253 30.837 1.00 93.25 913 HIS A C 1
ATOM 7499 O O . HIS A 1 913 ? -9.572 15.423 31.012 1.00 93.25 913 HIS A O 1
ATOM 7505 N N . ILE A 1 914 ? -8.046 13.925 30.345 1.00 87.06 914 ILE A N 1
ATOM 7506 C CA . ILE A 1 914 ? -7.062 14.915 29.896 1.00 87.06 914 ILE A CA 1
ATOM 7507 C C . ILE A 1 914 ? -6.905 14.791 28.380 1.00 87.06 914 ILE A C 1
ATOM 7509 O O . ILE A 1 914 ? -6.204 13.902 27.890 1.00 87.06 914 ILE A O 1
ATOM 7513 N N . SER A 1 915 ? -7.525 15.710 27.639 1.00 75.38 915 SER A N 1
ATOM 7514 C CA . SER A 1 915 ? -7.561 15.693 26.169 1.00 75.38 915 SER A CA 1
ATOM 7515 C C . SER A 1 915 ? -6.168 15.720 25.527 1.00 75.38 915 SER A C 1
ATOM 7517 O O . SER A 1 915 ? -5.910 14.973 24.587 1.00 75.38 915 SER A O 1
ATOM 7519 N N . GLU A 1 916 ? -5.231 16.506 26.067 1.00 70.44 916 GLU A N 1
ATOM 7520 C CA . GLU A 1 916 ? -3.864 16.641 25.533 1.00 70.44 916 GLU A CA 1
ATOM 7521 C C . GLU A 1 916 ? -3.045 15.343 25.578 1.00 70.44 916 GLU A C 1
ATOM 7523 O O . GLU A 1 916 ? -2.106 15.175 24.795 1.00 70.44 916 GLU A O 1
ATOM 7528 N N . LYS A 1 917 ? -3.395 14.433 26.494 1.00 65.31 917 LYS A N 1
ATOM 7529 C CA . LYS A 1 917 ? -2.698 13.160 26.731 1.00 65.31 917 LYS A CA 1
ATOM 7530 C C . LYS A 1 917 ? -3.442 11.955 26.151 1.00 65.31 917 LYS A C 1
ATOM 7532 O O . LYS A 1 917 ? -2.965 10.830 26.287 1.00 65.31 917 LYS A O 1
ATOM 7537 N N . ALA A 1 918 ? -4.619 12.159 25.566 1.00 71.88 918 ALA A N 1
ATOM 7538 C CA . ALA A 1 918 ? -5.487 11.076 25.141 1.00 71.88 918 ALA A CA 1
ATOM 7539 C C . ALA A 1 918 ? -5.223 10.642 23.698 1.00 71.88 918 ALA A C 1
ATOM 7541 O O . ALA A 1 918 ? -5.011 11.459 22.803 1.00 71.88 918 ALA A O 1
ATOM 7542 N N . THR A 1 919 ? -5.315 9.332 23.471 1.00 77.31 919 THR A N 1
ATOM 7543 C CA . THR A 1 919 ? -5.418 8.783 22.118 1.00 77.31 919 THR A CA 1
ATOM 7544 C C . THR A 1 919 ? -6.756 9.188 21.505 1.00 77.31 919 THR A C 1
ATOM 7546 O O . THR A 1 919 ? -7.740 9.401 22.217 1.00 77.31 919 THR A O 1
ATOM 7549 N N . ILE A 1 920 ? -6.835 9.244 20.178 1.00 78.44 920 ILE A N 1
ATOM 7550 C CA . ILE A 1 920 ? -8.075 9.593 19.464 1.00 78.44 920 ILE A CA 1
ATOM 7551 C C . ILE A 1 920 ? -9.217 8.635 19.828 1.00 78.44 920 ILE A C 1
ATOM 7553 O O . ILE A 1 920 ? -10.339 9.084 20.046 1.00 78.44 920 ILE A O 1
ATOM 7557 N N . ASN A 1 921 ? -8.925 7.336 19.975 1.00 82.81 921 ASN A N 1
ATOM 7558 C CA . ASN A 1 921 ? -9.901 6.349 20.446 1.00 82.81 921 ASN A CA 1
ATOM 7559 C C . ASN A 1 921 ? -10.461 6.719 21.815 1.00 82.81 921 ASN A C 1
ATOM 7561 O O . ASN A 1 921 ? -11.667 6.640 22.025 1.00 82.81 921 ASN A O 1
ATOM 7565 N N . ARG A 1 922 ? -9.596 7.151 22.737 1.00 87.81 922 ARG A N 1
ATOM 7566 C CA . ARG A 1 922 ? -10.031 7.550 24.069 1.00 87.81 922 ARG A CA 1
ATOM 7567 C C . ARG A 1 922 ? -10.815 8.861 24.042 1.00 87.81 922 ARG A C 1
ATOM 7569 O O . ARG A 1 922 ? -11.791 8.976 24.770 1.00 87.81 922 ARG A O 1
ATOM 7576 N N . SER A 1 923 ? -10.429 9.824 23.206 1.00 88.88 923 SER A N 1
ATOM 7577 C CA . SER A 1 923 ? -11.206 11.054 23.014 1.00 88.88 923 SER A CA 1
ATOM 7578 C C . SER A 1 923 ? -12.596 10.761 22.447 1.00 88.88 923 SER A C 1
ATOM 7580 O O . SER A 1 923 ? -13.582 11.238 22.993 1.00 88.88 923 SER A O 1
ATOM 7582 N N . SER A 1 924 ? -12.688 9.939 21.396 1.00 91.00 924 SER A N 1
ATOM 7583 C CA . SER A 1 924 ? -13.964 9.504 20.813 1.00 91.00 924 SER A CA 1
ATOM 7584 C C . SER A 1 924 ? -14.829 8.774 21.841 1.00 91.00 924 SER A C 1
ATOM 7586 O O . SER A 1 924 ? -16.011 9.070 21.979 1.00 91.00 924 SER A O 1
ATOM 7588 N N . GLU A 1 925 ? -14.227 7.873 22.619 1.00 92.88 925 GLU A N 1
ATOM 7589 C CA . GLU A 1 925 ? -14.926 7.159 23.678 1.00 92.88 925 GLU A CA 1
ATOM 7590 C C . GLU A 1 925 ? -15.493 8.103 24.747 1.00 92.88 925 GLU A C 1
ATOM 7592 O O . GLU A 1 925 ? -16.637 7.923 25.154 1.00 92.88 925 GLU A O 1
ATOM 7597 N N . ILE A 1 926 ? -14.718 9.088 25.208 1.00 95.81 926 ILE A N 1
ATOM 7598 C CA . ILE A 1 926 ? -15.177 10.051 26.217 1.00 95.81 926 ILE A CA 1
ATOM 7599 C C . ILE A 1 926 ? -16.301 10.931 25.672 1.00 95.81 926 ILE A C 1
ATOM 7601 O O . ILE A 1 926 ? -17.301 11.095 26.361 1.00 95.81 926 ILE A O 1
ATOM 7605 N N . LEU A 1 927 ? -16.195 11.406 24.428 1.00 95.75 927 LEU A N 1
ATOM 7606 C CA . LEU A 1 927 ? -17.268 12.161 23.774 1.00 95.75 927 LEU A CA 1
ATOM 7607 C C . LEU A 1 927 ? -18.553 11.332 23.650 1.00 95.75 927 LEU A C 1
ATOM 7609 O O . LEU A 1 927 ? -19.638 11.830 23.925 1.00 95.75 927 LEU A O 1
ATOM 7613 N N . ALA A 1 928 ? -18.442 10.047 23.297 1.00 96.19 928 ALA A N 1
ATOM 7614 C CA . ALA A 1 928 ? -19.594 9.148 23.248 1.00 96.19 928 ALA A CA 1
ATOM 7615 C C . ALA A 1 928 ? -20.191 8.899 24.644 1.00 96.19 928 ALA A C 1
ATOM 7617 O O . ALA A 1 928 ? -21.402 8.777 24.790 1.00 96.19 928 ALA A O 1
ATOM 7618 N N . GLN A 1 929 ? -19.363 8.818 25.688 1.00 96.88 929 GLN A N 1
ATOM 7619 C CA . GLN A 1 929 ? -19.837 8.682 27.069 1.00 96.88 929 GLN A CA 1
ATOM 7620 C C . GLN A 1 929 ? -20.534 9.952 27.565 1.00 96.88 929 GLN A C 1
ATOM 7622 O O . GLN A 1 929 ? -21.552 9.848 28.241 1.00 96.88 929 GLN A O 1
ATOM 7627 N N . GLU A 1 930 ? -20.032 11.129 27.200 1.00 97.62 930 GLU A N 1
ATOM 7628 C CA . GLU A 1 930 ? -20.667 12.415 27.494 1.00 97.62 930 GLU A CA 1
ATOM 7629 C C . GLU A 1 930 ? -22.008 12.547 26.761 1.00 97.62 930 GLU A C 1
ATOM 7631 O O . GLU A 1 930 ? -23.030 12.793 27.397 1.00 97.62 930 GLU A O 1
ATOM 7636 N N . ALA A 1 931 ? -22.042 12.223 25.463 1.00 97.88 931 ALA A N 1
ATOM 7637 C CA . ALA A 1 931 ? -23.278 12.143 24.685 1.00 97.88 931 ALA A CA 1
ATOM 7638 C C . ALA A 1 931 ? -24.293 11.172 25.308 1.00 97.88 931 ALA A C 1
ATOM 7640 O O . ALA A 1 931 ? -25.491 11.440 25.344 1.00 97.88 931 ALA A O 1
ATOM 7641 N N . PHE A 1 932 ? -23.819 10.035 25.822 1.00 97.69 932 PHE A N 1
ATOM 7642 C CA . PHE A 1 932 ? -24.671 9.059 26.490 1.00 97.69 932 PHE A CA 1
ATOM 7643 C C . PHE A 1 932 ? -25.220 9.579 27.828 1.00 97.69 932 PHE A C 1
ATOM 7645 O O . PHE A 1 932 ? -26.374 9.313 28.156 1.00 97.69 932 PHE A O 1
ATOM 7652 N N . VAL A 1 933 ? -24.440 10.357 28.586 1.00 97.94 933 VAL A N 1
ATOM 7653 C CA . VAL A 1 933 ? -24.923 11.050 29.793 1.00 97.94 933 VAL A CA 1
ATOM 7654 C C . VAL A 1 933 ? -25.993 12.082 29.441 1.00 97.94 933 VAL A C 1
ATOM 7656 O O . VAL A 1 933 ? -27.029 12.129 30.105 1.00 97.94 933 VAL A O 1
ATOM 7659 N N . ASP A 1 934 ? -25.786 12.874 28.392 1.00 97.81 934 ASP A N 1
ATOM 7660 C CA . ASP A 1 934 ? -26.772 13.861 27.946 1.00 97.81 934 ASP A CA 1
ATOM 7661 C C . ASP A 1 934 ? -28.054 13.189 27.434 1.00 97.81 934 ASP A C 1
ATOM 7663 O O . ASP A 1 934 ? -29.151 13.607 27.805 1.00 97.81 934 ASP A O 1
ATOM 7667 N N . LEU A 1 935 ? -27.947 12.056 26.732 1.00 96.81 935 LEU A N 1
ATOM 7668 C CA . LEU A 1 935 ? -29.096 11.213 26.386 1.00 96.81 935 LEU A CA 1
ATOM 7669 C C . LEU A 1 935 ? -29.844 10.726 27.640 1.00 96.81 935 LEU A C 1
ATOM 7671 O O . LEU A 1 935 ? -31.065 10.847 27.725 1.00 96.81 935 LEU A O 1
ATOM 7675 N N . LEU A 1 936 ? -29.129 10.207 28.643 1.00 94.75 936 LEU A N 1
ATOM 7676 C CA . LEU A 1 936 ? -29.726 9.752 29.904 1.00 94.75 936 LEU A CA 1
ATOM 7677 C C . LEU A 1 936 ? -30.217 10.898 30.802 1.00 94.75 936 LEU A C 1
ATOM 7679 O O . LEU A 1 936 ? -30.887 10.626 31.798 1.00 94.75 936 LEU A O 1
ATOM 7683 N N . THR A 1 937 ? -29.925 12.156 30.480 1.00 95.25 937 THR A N 1
ATOM 7684 C CA . THR A 1 937 ? -30.442 13.342 31.186 1.00 95.25 937 THR A CA 1
ATOM 7685 C C . THR A 1 937 ? -31.404 14.169 30.329 1.00 95.25 937 THR A C 1
ATOM 7687 O O . THR A 1 937 ? -31.764 15.276 30.720 1.00 95.25 937 THR A O 1
ATOM 7690 N N . ASP A 1 938 ? -31.870 13.595 29.212 1.00 92.56 938 ASP A N 1
ATOM 7691 C CA . ASP A 1 938 ? -32.856 14.165 28.282 1.00 92.56 938 ASP A CA 1
ATOM 7692 C C . ASP A 1 938 ? -32.412 15.474 27.596 1.00 92.56 938 ASP A C 1
ATOM 7694 O O . ASP A 1 938 ? -33.221 16.298 27.175 1.00 92.56 938 ASP A O 1
ATOM 7698 N N . LYS A 1 939 ? -31.098 15.664 27.435 1.00 96.50 939 LYS A N 1
ATOM 7699 C CA . LYS A 1 939 ? -30.502 16.758 26.655 1.00 96.50 939 LYS A CA 1
ATOM 7700 C C . LYS A 1 939 ? -30.179 16.292 25.238 1.00 96.50 939 LYS A C 1
ATOM 7702 O O . LYS A 1 939 ? -29.023 16.150 24.849 1.00 96.50 939 LYS A O 1
ATOM 7707 N N . LEU A 1 940 ? -31.223 16.000 24.465 1.00 94.69 940 LEU A N 1
ATOM 7708 C CA . LEU A 1 940 ? -31.091 15.321 23.171 1.00 94.69 940 LEU A CA 1
ATOM 7709 C C . LEU A 1 940 ? -30.284 16.107 22.123 1.00 94.69 940 LEU A C 1
ATOM 7711 O O . LEU A 1 940 ? -29.566 15.493 21.338 1.00 94.69 940 LEU A O 1
ATOM 7715 N N . GLU A 1 941 ? -30.373 17.441 22.110 1.00 93.38 941 GLU A N 1
ATOM 7716 C CA . GLU A 1 941 ? -29.617 18.278 21.162 1.00 93.38 941 GLU A CA 1
ATOM 7717 C C . GLU A 1 941 ? -28.104 18.225 21.430 1.00 93.38 941 GLU A C 1
ATOM 7719 O O . GLU A 1 941 ? -27.324 17.974 20.508 1.00 93.38 941 GLU A O 1
ATOM 7724 N N . ASP A 1 942 ? -27.699 18.380 22.695 1.00 95.50 942 ASP A N 1
ATOM 7725 C CA . ASP A 1 942 ? -26.297 18.281 23.121 1.00 95.50 942 ASP A CA 1
ATOM 7726 C C . ASP A 1 942 ? -25.757 16.860 22.892 1.00 95.50 942 ASP A C 1
ATOM 7728 O O . ASP A 1 942 ? -24.662 16.681 22.349 1.00 95.50 942 ASP A O 1
ATOM 7732 N N . ALA A 1 943 ? -26.566 15.843 23.212 1.00 97.31 943 ALA A N 1
ATOM 7733 C CA . ALA A 1 943 ? -26.233 14.444 22.977 1.00 97.31 943 ALA A CA 1
ATOM 7734 C C . ALA A 1 943 ? -25.977 14.157 21.490 1.00 97.31 943 ALA A C 1
ATOM 7736 O O . ALA A 1 943 ? -24.999 13.489 21.151 1.00 97.31 943 ALA A O 1
ATOM 7737 N N . GLU A 1 944 ? -26.830 14.658 20.589 1.00 96.12 944 GLU A N 1
ATOM 7738 C CA . GLU A 1 944 ? -26.680 14.448 19.145 1.00 96.12 944 GLU A CA 1
ATOM 7739 C C . GLU A 1 944 ? -25.405 15.116 18.618 1.00 96.12 944 GLU A C 1
ATOM 7741 O O . GLU A 1 944 ? -24.649 14.486 17.876 1.00 96.12 944 GLU A O 1
ATOM 7746 N N . TYR A 1 945 ? -25.124 16.348 19.054 1.00 95.81 945 TYR A N 1
ATOM 7747 C CA . TYR A 1 945 ? -23.895 17.062 18.704 1.00 95.81 945 TYR A CA 1
ATOM 7748 C C . TYR A 1 945 ? -22.637 16.312 19.171 1.00 95.81 945 TYR A C 1
ATOM 7750 O O . TYR A 1 945 ? -21.707 16.097 18.388 1.00 95.81 945 TYR A O 1
ATOM 7758 N N . LEU A 1 946 ? -22.609 15.868 20.430 1.00 97.12 946 LEU A N 1
ATOM 7759 C CA . LEU A 1 946 ? -21.476 15.132 20.992 1.00 97.12 946 LEU A CA 1
ATOM 7760 C C . LEU A 1 946 ? -21.305 13.748 20.356 1.00 97.12 946 LEU A C 1
ATOM 7762 O O . LEU A 1 946 ? -20.172 13.324 20.131 1.00 97.12 946 LEU A O 1
ATOM 7766 N N . ALA A 1 947 ? -22.394 13.049 20.024 1.00 95.38 947 ALA A N 1
ATOM 7767 C CA . ALA A 1 947 ? -22.335 11.759 19.338 1.00 95.38 947 ALA A CA 1
ATOM 7768 C C . ALA A 1 947 ? -21.805 11.893 17.904 1.00 95.38 947 ALA A C 1
ATOM 7770 O O . ALA A 1 947 ? -21.006 11.059 17.469 1.00 95.38 947 ALA A O 1
ATOM 7771 N N . ASP A 1 948 ? -22.187 12.954 17.186 1.00 92.50 948 ASP A N 1
ATOM 7772 C CA . ASP A 1 948 ? -21.612 13.264 15.876 1.00 92.50 948 ASP A CA 1
ATOM 7773 C C . ASP A 1 948 ? -20.117 13.588 16.001 1.00 92.50 948 ASP A C 1
ATOM 7775 O O . ASP A 1 948 ? -19.295 13.028 15.275 1.00 92.50 948 ASP A O 1
ATOM 7779 N N . LEU A 1 949 ? -19.722 14.390 16.998 1.00 91.75 949 LEU A N 1
ATOM 7780 C CA . LEU A 1 949 ? -18.313 14.679 17.271 1.00 91.75 949 LEU A CA 1
ATOM 7781 C C . LEU A 1 949 ? -17.523 13.411 17.635 1.00 91.75 949 LEU A C 1
ATOM 7783 O O . LEU A 1 949 ? -16.410 13.214 17.145 1.00 91.75 949 LEU A O 1
ATOM 7787 N N . ALA A 1 950 ? -18.100 12.520 18.444 1.00 92.31 950 ALA A N 1
ATOM 7788 C CA . ALA A 1 950 ? -17.509 11.236 18.804 1.00 92.31 950 ALA A CA 1
ATOM 7789 C C . ALA A 1 950 ? -17.324 10.332 17.581 1.00 92.31 950 ALA A C 1
ATOM 7791 O O . ALA A 1 950 ? -16.279 9.687 17.443 1.00 92.31 950 ALA A O 1
ATOM 7792 N N . LEU A 1 951 ? -18.315 10.286 16.686 1.00 90.25 951 LEU A N 1
ATOM 7793 C CA . LEU A 1 951 ? -18.248 9.545 15.432 1.00 90.25 951 LEU A CA 1
ATOM 7794 C C . LEU A 1 951 ? -17.186 10.132 14.500 1.00 90.25 951 LEU A C 1
ATOM 7796 O O . LEU A 1 951 ? -16.336 9.390 14.011 1.00 90.25 951 LEU A O 1
ATOM 7800 N N . ASN A 1 952 ? -17.179 11.450 14.309 1.00 83.88 952 ASN A N 1
ATOM 7801 C CA . ASN A 1 952 ? -16.167 12.146 13.517 1.00 83.88 952 ASN A CA 1
ATOM 7802 C C . ASN A 1 952 ? -14.765 11.844 14.056 1.00 83.88 952 ASN A C 1
ATOM 7804 O O . ASN A 1 952 ? -13.883 11.460 13.291 1.00 83.88 952 ASN A O 1
ATOM 7808 N N . ARG A 1 953 ? -14.594 11.877 15.383 1.00 82.50 953 ARG A N 1
ATOM 7809 C CA . ARG A 1 953 ? -13.333 11.532 16.045 1.00 82.50 953 ARG A CA 1
ATOM 7810 C C . ARG A 1 953 ? -12.944 10.066 15.845 1.00 82.50 953 ARG A C 1
ATOM 7812 O O . ARG A 1 953 ? -11.770 9.773 15.661 1.00 82.50 953 ARG A O 1
ATOM 7819 N N . ALA A 1 954 ? -13.891 9.126 15.849 1.00 82.25 954 ALA A N 1
ATOM 7820 C CA . ALA A 1 954 ? -13.602 7.715 15.565 1.00 82.25 954 ALA A CA 1
ATOM 7821 C C . ALA A 1 954 ? -13.179 7.482 14.104 1.00 82.25 954 ALA A C 1
ATOM 7823 O O . ALA A 1 954 ? -12.296 6.661 13.831 1.00 82.25 954 ALA A O 1
ATOM 7824 N N . LEU A 1 955 ? -13.799 8.208 13.169 1.00 73.88 955 LEU A N 1
ATOM 7825 C CA . LEU A 1 955 ? -13.545 8.101 11.731 1.00 73.88 955 LEU A CA 1
ATOM 7826 C C . LEU A 1 955 ? -12.135 8.552 11.336 1.00 73.88 955 LEU A C 1
ATOM 7828 O O . LEU A 1 955 ? -11.597 8.062 10.343 1.00 73.88 955 LEU A O 1
ATOM 7832 N N . GLU A 1 956 ? -11.497 9.394 12.147 1.00 68.50 956 GLU A N 1
ATOM 7833 C CA . GLU A 1 956 ? -10.102 9.804 11.971 1.00 68.50 956 GLU A CA 1
ATOM 7834 C C . GLU A 1 956 ? -9.121 8.620 11.917 1.00 68.50 956 GLU A C 1
ATOM 7836 O O . GLU A 1 956 ? -8.189 8.609 11.107 1.00 68.50 956 GLU A O 1
ATOM 7841 N N . ILE A 1 957 ? -9.331 7.580 12.735 1.00 61.69 957 ILE A N 1
ATOM 7842 C CA . ILE A 1 957 ? -8.450 6.402 12.736 1.00 61.69 957 ILE A CA 1
ATOM 7843 C C . ILE A 1 957 ? -8.880 5.364 11.692 1.00 61.69 957 ILE A C 1
ATOM 7845 O O . ILE A 1 957 ? -7.996 4.683 11.187 1.00 61.69 957 ILE A O 1
ATOM 7849 N N . ASN A 1 958 ? -10.139 5.349 11.232 1.00 54.69 958 ASN A N 1
ATOM 7850 C CA . ASN A 1 958 ? -10.767 4.322 10.374 1.00 54.69 958 ASN A CA 1
ATOM 7851 C C . ASN A 1 958 ? -10.532 2.877 10.887 1.00 54.69 958 ASN A C 1
ATOM 7853 O O . ASN A 1 958 ? -9.429 2.483 11.247 1.00 54.69 958 ASN A O 1
ATOM 7857 N N . GLY A 1 959 ? -11.573 2.049 10.964 1.00 56.66 959 GLY A N 1
ATOM 7858 C CA . GLY A 1 959 ? -11.389 0.659 11.416 1.00 56.66 959 GLY A CA 1
ATOM 7859 C C . GLY A 1 959 ? -11.382 0.445 12.935 1.00 56.66 959 GLY A C 1
ATOM 7860 O O . GLY A 1 959 ? -10.973 -0.621 13.390 1.00 56.66 959 GLY A O 1
ATOM 7861 N N . THR A 1 960 ? -11.835 1.411 13.741 1.00 66.81 960 THR A N 1
ATOM 7862 C CA . THR A 1 960 ? -11.898 1.250 15.204 1.00 66.81 960 THR A CA 1
ATOM 7863 C C . THR A 1 960 ? -13.255 0.710 15.650 1.00 66.81 960 THR A C 1
ATOM 7865 O O . THR A 1 960 ? -14.290 0.969 15.032 1.00 66.81 960 THR A O 1
ATOM 7868 N N . ALA A 1 961 ? -13.271 -0.022 16.768 1.00 75.00 961 ALA A N 1
ATOM 7869 C CA . ALA A 1 961 ? -14.515 -0.424 17.427 1.00 75.00 961 ALA A CA 1
ATOM 7870 C C . ALA A 1 961 ? -15.346 0.788 17.897 1.00 75.00 961 ALA A C 1
ATOM 7872 O O . ALA A 1 961 ? -16.559 0.675 18.067 1.00 75.00 961 ALA A O 1
ATOM 7873 N N . MET A 1 962 ? -14.704 1.951 18.077 1.00 84.69 962 MET A N 1
ATOM 7874 C CA . MET A 1 962 ? -15.382 3.186 18.469 1.00 84.69 962 MET A CA 1
ATOM 7875 C C . MET A 1 962 ? -16.273 3.744 17.362 1.00 84.69 962 MET A C 1
ATOM 7877 O O . MET A 1 962 ? -17.297 4.325 17.684 1.00 84.69 962 MET A O 1
ATOM 7881 N N . GLU A 1 963 ? -15.961 3.527 16.079 1.00 85.81 963 GLU A N 1
ATOM 7882 C CA . GLU A 1 963 ? -16.859 3.975 15.005 1.00 85.81 963 GLU A CA 1
ATOM 7883 C C . GLU A 1 963 ? -18.230 3.303 15.121 1.00 85.81 963 GLU A C 1
ATOM 7885 O O . GLU A 1 963 ? -19.246 3.991 15.112 1.00 85.81 963 GLU A O 1
ATOM 7890 N N . ILE A 1 964 ? -18.245 1.977 15.283 1.00 86.56 964 ILE A N 1
ATOM 7891 C CA . ILE A 1 964 ? -19.478 1.186 15.411 1.00 86.56 964 ILE A CA 1
ATOM 7892 C C . ILE A 1 964 ? -20.254 1.637 16.652 1.00 86.56 964 ILE A C 1
ATOM 7894 O O . ILE A 1 964 ? -21.443 1.933 16.602 1.00 86.56 964 ILE A O 1
ATOM 7898 N N . LYS A 1 965 ? -19.557 1.787 17.780 1.00 89.94 965 LYS A N 1
ATOM 7899 C CA . LYS A 1 965 ? -20.168 2.239 19.033 1.00 89.94 965 LYS A CA 1
ATOM 7900 C C . LYS A 1 965 ? -20.785 3.640 18.920 1.00 89.94 965 LYS A C 1
ATOM 7902 O O . LYS A 1 965 ? -21.911 3.848 19.365 1.00 89.94 965 LYS A O 1
ATOM 7907 N N . SER A 1 966 ? -20.081 4.584 18.293 1.00 92.94 966 SER A N 1
ATOM 7908 C CA . SER A 1 966 ? -20.562 5.956 18.101 1.00 92.94 966 SER A CA 1
ATOM 7909 C C . SER A 1 966 ? -21.701 6.035 17.081 1.00 92.94 966 SER A C 1
ATOM 7911 O O . SER A 1 966 ? -22.647 6.784 17.302 1.00 92.94 966 SER A O 1
ATOM 7913 N N . ARG A 1 967 ? -21.677 5.240 15.998 1.00 93.62 967 ARG A N 1
ATOM 7914 C CA . ARG A 1 967 ? -22.804 5.140 15.047 1.00 93.62 967 ARG A CA 1
ATOM 7915 C C . ARG A 1 967 ? -24.048 4.566 15.708 1.00 93.62 967 ARG A C 1
ATOM 7917 O O . ARG A 1 967 ? -25.131 5.116 15.520 1.00 93.62 967 ARG A O 1
ATOM 7924 N N . ASN A 1 968 ? -23.894 3.498 16.487 1.00 95.69 968 ASN A N 1
ATOM 7925 C CA . ASN A 1 968 ? -24.998 2.906 17.227 1.00 95.69 968 ASN A CA 1
ATOM 7926 C C . ASN A 1 968 ? -25.645 3.930 18.173 1.00 95.69 968 ASN A C 1
ATOM 7928 O O . ASN A 1 968 ? -26.861 4.121 18.121 1.00 95.69 968 ASN A O 1
ATOM 7932 N N . LEU A 1 969 ? -24.829 4.641 18.962 1.00 96.88 969 LEU A N 1
ATOM 7933 C CA . LEU A 1 969 ? -25.287 5.704 19.858 1.00 96.88 969 LEU A CA 1
ATOM 7934 C C . LEU A 1 969 ? -25.975 6.848 19.104 1.00 96.88 969 LEU A C 1
ATOM 7936 O O . LEU A 1 969 ? -27.059 7.268 19.500 1.00 96.88 969 LEU A O 1
ATOM 7940 N N . LEU A 1 970 ? -25.390 7.314 17.998 1.00 97.19 970 LEU A N 1
ATOM 7941 C CA . LEU A 1 970 ? -25.994 8.348 17.159 1.00 97.19 970 LEU A CA 1
ATOM 7942 C C . LEU A 1 970 ? -27.361 7.903 16.624 1.00 97.19 970 LEU A C 1
ATOM 7944 O O . LEU A 1 970 ? -28.308 8.680 16.669 1.00 97.19 970 LEU A O 1
ATOM 7948 N N . GLY A 1 971 ? -27.494 6.652 16.172 1.00 96.81 971 GLY A N 1
ATOM 7949 C CA . GLY A 1 971 ? -28.777 6.096 15.736 1.00 96.81 971 GLY A CA 1
ATOM 7950 C C . GLY A 1 971 ? -29.819 6.058 16.860 1.00 96.81 971 GLY A C 1
ATOM 7951 O O . GLY A 1 971 ? -30.971 6.431 16.641 1.00 96.81 971 GLY A O 1
ATOM 7952 N N . ILE A 1 972 ? -29.415 5.688 18.081 1.00 97.12 972 ILE A N 1
ATOM 7953 C CA . ILE A 1 972 ? -30.287 5.728 19.268 1.00 97.12 972 ILE A CA 1
ATOM 7954 C C . ILE A 1 972 ? -30.754 7.164 19.530 1.00 97.12 972 ILE A C 1
ATOM 7956 O O . ILE A 1 972 ? -31.955 7.403 19.629 1.00 97.12 972 ILE A O 1
ATOM 7960 N N . ILE A 1 973 ? -29.831 8.127 19.586 1.00 97.44 973 ILE A N 1
ATOM 7961 C CA . ILE A 1 973 ? -30.156 9.534 19.851 1.00 97.44 973 ILE A CA 1
ATOM 7962 C C . ILE A 1 973 ? -31.069 10.096 18.757 1.00 97.44 973 ILE A C 1
ATOM 7964 O O . ILE A 1 973 ? -32.094 10.690 19.071 1.00 97.44 973 ILE A O 1
ATOM 7968 N N . GLN A 1 974 ? -30.772 9.839 17.479 1.00 96.25 974 GLN A N 1
ATOM 7969 C CA . GLN A 1 974 ? -31.626 10.233 16.352 1.00 96.25 974 GLN A CA 1
ATOM 7970 C C . GLN A 1 974 ? -33.053 9.708 16.516 1.00 96.25 974 GLN A C 1
ATOM 7972 O O . GLN A 1 974 ? -34.013 10.441 16.276 1.00 96.25 974 GLN A O 1
ATOM 7977 N N . TYR A 1 975 ? -33.212 8.455 16.947 1.00 95.69 975 TYR A N 1
ATOM 7978 C CA . TYR A 1 975 ? -34.533 7.887 17.183 1.00 95.69 975 TYR A CA 1
ATOM 7979 C C . TYR A 1 975 ? -35.278 8.629 18.304 1.00 95.69 975 TYR A C 1
ATOM 7981 O O . TYR A 1 975 ? -36.438 9.000 18.118 1.00 95.69 975 TYR A O 1
ATOM 7989 N N . PHE A 1 976 ? -34.608 8.902 19.430 1.00 94.00 976 PHE A N 1
ATOM 7990 C CA . PHE A 1 976 ? -35.177 9.645 20.564 1.00 94.00 976 PHE A CA 1
ATOM 7991 C C . PHE A 1 976 ? -35.499 11.105 20.194 1.00 94.00 976 PHE A C 1
ATOM 7993 O O . PHE A 1 976 ? -36.508 11.644 20.641 1.00 94.00 976 PHE A O 1
ATOM 8000 N N . SER A 1 977 ? -34.734 11.705 19.280 1.00 93.94 977 SER A N 1
ATOM 8001 C CA . SER A 1 977 ? -34.972 13.034 18.698 1.00 93.94 977 SER A CA 1
ATOM 8002 C C . SER A 1 977 ? -36.066 13.059 17.614 1.00 93.94 977 SER A C 1
ATOM 8004 O O . SER A 1 977 ? -36.130 14.001 16.824 1.00 93.94 977 SER A O 1
ATOM 8006 N N . ASN A 1 978 ? -36.929 12.037 17.530 1.00 92.12 978 ASN A N 1
ATOM 8007 C CA . ASN A 1 978 ? -37.984 11.885 16.514 1.00 92.12 978 ASN A CA 1
ATOM 8008 C C . ASN A 1 978 ? -37.483 11.829 15.050 1.00 92.12 978 ASN A C 1
ATOM 8010 O O . ASN A 1 978 ? -38.240 12.105 14.118 1.00 92.12 978 ASN A O 1
ATOM 8014 N N . LYS A 1 979 ? -36.231 11.418 14.813 1.00 94.88 979 LYS A N 1
ATOM 8015 C CA . LYS A 1 979 ? -35.619 11.256 13.477 1.00 94.88 979 LYS A CA 1
ATOM 8016 C C . LYS A 1 979 ? -35.494 9.773 13.097 1.00 94.88 979 LYS A C 1
ATOM 8018 O O . LYS A 1 979 ? -34.419 9.291 12.746 1.00 94.88 979 LYS A O 1
ATOM 8023 N N . ALA A 1 980 ? -36.602 9.031 13.156 1.00 93.00 980 ALA A N 1
ATOM 8024 C CA . ALA A 1 980 ? -36.602 7.570 13.003 1.00 93.00 980 ALA A CA 1
ATOM 8025 C C . ALA A 1 980 ? -35.985 7.070 11.679 1.00 93.00 980 ALA A C 1
ATOM 8027 O O . ALA A 1 980 ? -35.184 6.140 11.699 1.00 93.00 980 ALA A O 1
ATOM 8028 N N . GLU A 1 981 ? -36.306 7.686 10.537 1.00 93.50 981 GLU A N 1
ATOM 8029 C CA . GLU A 1 981 ? -35.743 7.283 9.232 1.00 93.50 981 GLU A CA 1
ATOM 8030 C C . GLU A 1 981 ? -34.212 7.432 9.185 1.00 93.50 981 GLU A C 1
ATOM 8032 O O . GLU A 1 981 ? -33.512 6.571 8.646 1.00 93.50 981 GLU A O 1
ATOM 8037 N N . ALA A 1 982 ? -33.673 8.487 9.809 1.00 92.56 982 ALA A N 1
ATOM 8038 C CA . ALA A 1 982 ? -32.230 8.681 9.926 1.00 92.56 982 ALA A CA 1
ATOM 8039 C C . ALA A 1 982 ? -31.594 7.578 10.785 1.00 92.56 982 ALA A C 1
ATOM 8041 O O . ALA A 1 982 ? -30.593 6.997 10.372 1.00 92.56 982 ALA A O 1
ATOM 8042 N N . ALA A 1 983 ? -32.221 7.217 11.909 1.00 95.81 983 ALA A N 1
ATOM 8043 C CA . ALA A 1 983 ? -31.758 6.129 12.769 1.00 95.81 983 ALA A CA 1
ATOM 8044 C C . ALA A 1 983 ? -31.703 4.778 12.030 1.00 95.81 983 ALA A C 1
ATOM 8046 O O . ALA A 1 983 ? -30.679 4.094 12.069 1.00 95.81 983 ALA A O 1
ATOM 8047 N N . PHE A 1 984 ? -32.760 4.416 11.286 1.00 94.88 984 PHE A N 1
ATOM 8048 C CA . PHE A 1 984 ? -32.785 3.190 10.474 1.00 94.88 984 PHE A CA 1
ATOM 8049 C C . PHE A 1 984 ? -31.673 3.171 9.421 1.00 94.88 984 PHE A C 1
ATOM 8051 O O . PHE A 1 984 ? -31.011 2.146 9.242 1.00 94.88 984 PHE A O 1
ATOM 8058 N N . SER A 1 985 ? -31.451 4.296 8.738 1.00 91.56 985 SER A N 1
ATOM 8059 C CA . SER A 1 985 ? -30.358 4.442 7.774 1.00 91.56 985 SER A CA 1
ATOM 8060 C C . SER A 1 985 ? -28.989 4.259 8.442 1.00 91.56 985 SER A C 1
ATOM 8062 O O . SER A 1 985 ? -28.169 3.462 7.974 1.00 91.56 985 SER A O 1
ATOM 8064 N N . THR A 1 986 ? -28.770 4.918 9.585 1.00 93.31 986 THR A N 1
ATOM 8065 C CA . THR A 1 986 ? -27.534 4.832 10.374 1.00 93.31 986 THR A CA 1
ATOM 8066 C C . THR A 1 986 ? -27.240 3.395 10.811 1.00 93.31 986 THR A C 1
ATOM 8068 O O . THR A 1 986 ? -26.146 2.898 10.540 1.00 93.31 986 THR A O 1
ATOM 8071 N N . TRP A 1 987 ? -28.201 2.687 11.415 1.00 95.75 987 TRP A N 1
ATOM 8072 C CA . TRP A 1 987 ? -27.991 1.309 11.879 1.00 95.75 987 TRP A CA 1
ATOM 8073 C C . TRP A 1 987 ? -27.812 0.302 10.741 1.00 95.75 987 TRP A C 1
ATOM 8075 O O . TRP A 1 987 ? -26.981 -0.595 10.852 1.00 95.75 987 TRP A O 1
ATOM 8085 N N . ARG A 1 988 ? -28.529 0.444 9.617 1.00 90.44 988 ARG A N 1
ATOM 8086 C CA . ARG A 1 988 ? -28.331 -0.430 8.443 1.00 90.44 988 ARG A CA 1
ATOM 8087 C C . ARG A 1 988 ? -26.944 -0.262 7.837 1.00 90.44 988 ARG A C 1
ATOM 8089 O O . ARG A 1 988 ? -26.305 -1.253 7.491 1.00 90.44 988 ARG A O 1
ATOM 8096 N N . LYS A 1 989 ? -26.457 0.978 7.753 1.00 85.25 989 LYS A N 1
ATOM 8097 C CA . LYS A 1 989 ? -25.076 1.257 7.348 1.00 85.25 989 LYS A CA 1
ATOM 8098 C C . LYS A 1 989 ? -24.081 0.627 8.322 1.00 85.25 989 LYS A C 1
ATOM 8100 O O . LYS A 1 989 ? -23.105 0.016 7.895 1.00 85.25 989 LYS A O 1
ATOM 8105 N N . ASP A 1 990 ? -24.340 0.739 9.619 1.00 88.94 990 ASP A N 1
ATOM 8106 C CA . ASP A 1 990 ? -23.449 0.200 10.642 1.00 88.94 990 ASP A CA 1
ATOM 8107 C C . ASP A 1 990 ? -23.465 -1.339 10.719 1.00 88.94 990 ASP A C 1
ATOM 8109 O O . ASP A 1 990 ? -22.449 -1.944 11.052 1.00 88.94 990 ASP A O 1
ATOM 8113 N N . LEU A 1 991 ? -24.560 -2.004 10.324 1.00 88.06 991 LEU A N 1
ATOM 8114 C CA . LEU A 1 991 ? -24.618 -3.469 10.191 1.00 88.06 991 LEU A CA 1
ATOM 8115 C C . LEU A 1 991 ? -23.638 -3.969 9.130 1.00 88.06 991 LEU A C 1
ATOM 8117 O O . LEU A 1 991 ? -22.929 -4.951 9.354 1.00 88.06 991 LEU A O 1
ATOM 8121 N N . VAL A 1 992 ? -23.569 -3.272 7.993 1.00 78.56 992 VAL A N 1
ATOM 8122 C CA . VAL A 1 992 ? -22.620 -3.576 6.916 1.00 78.56 992 VAL A CA 1
ATOM 8123 C C . VAL A 1 992 ? -21.184 -3.423 7.424 1.00 78.56 992 VAL A C 1
ATOM 8125 O O . VAL A 1 992 ? -20.389 -4.353 7.289 1.00 78.56 992 VAL A O 1
ATOM 8128 N N . ILE A 1 993 ? -20.881 -2.305 8.094 1.00 73.12 993 ILE A N 1
ATOM 8129 C CA . ILE A 1 993 ? -19.555 -2.025 8.674 1.00 73.12 993 ILE A CA 1
ATOM 8130 C C . ILE A 1 993 ? -19.186 -3.053 9.753 1.00 73.12 993 ILE A C 1
ATOM 8132 O O . ILE A 1 993 ? -18.055 -3.540 9.809 1.00 73.12 993 ILE A O 1
ATOM 8136 N N . SER A 1 994 ? -20.135 -3.420 10.610 1.00 79.12 994 SER A N 1
ATOM 8137 C CA . SER A 1 994 ? -19.913 -4.390 11.681 1.00 79.12 994 SER A CA 1
ATOM 8138 C C . SER A 1 994 ? -19.673 -5.795 11.133 1.00 79.12 994 SER A C 1
ATOM 8140 O O . SER A 1 994 ? -18.766 -6.479 11.607 1.00 79.12 994 SER A O 1
ATOM 8142 N N . ALA A 1 995 ? -20.410 -6.214 10.099 1.00 72.06 995 ALA A N 1
ATOM 8143 C CA . ALA A 1 995 ? -20.183 -7.484 9.410 1.00 72.06 995 ALA A CA 1
ATOM 8144 C C . ALA A 1 995 ? -18.799 -7.537 8.749 1.00 72.06 995 ALA A C 1
ATOM 8146 O O . ALA A 1 995 ? -18.066 -8.510 8.920 1.00 72.06 995 ALA A O 1
ATOM 8147 N N . GLN A 1 996 ? -18.413 -6.457 8.070 1.00 63.62 996 GLN A N 1
ATOM 8148 C CA . GLN A 1 996 ? -17.099 -6.284 7.444 1.00 63.62 996 GLN A CA 1
ATOM 8149 C C . GLN A 1 996 ? -15.940 -6.387 8.442 1.00 63.62 996 GLN A C 1
ATOM 8151 O O . GLN A 1 996 ? -14.875 -6.923 8.135 1.00 63.62 996 GLN A O 1
ATOM 8156 N N . ARG A 1 997 ? -16.151 -5.902 9.666 1.00 66.81 997 ARG A N 1
ATOM 8157 C CA . ARG A 1 997 ? -15.152 -5.920 10.743 1.00 66.81 997 ARG A CA 1
ATOM 8158 C C . ARG A 1 997 ? -15.253 -7.138 11.654 1.00 66.81 997 ARG A C 1
ATOM 8160 O O . ARG A 1 997 ? -14.529 -7.199 12.641 1.00 66.81 997 ARG A O 1
ATOM 8167 N N . VAL A 1 998 ? -16.149 -8.081 11.355 1.00 70.25 998 VAL A N 1
ATOM 8168 C CA . VAL A 1 998 ? -16.437 -9.244 12.211 1.00 70.25 998 VAL A CA 1
ATOM 8169 C C . VAL A 1 998 ? -16.754 -8.809 13.656 1.00 70.25 998 VAL A C 1
ATOM 8171 O O . VAL A 1 998 ? -16.472 -9.516 14.623 1.00 70.25 998 VAL A O 1
ATOM 8174 N N . ASN A 1 999 ? -17.360 -7.626 13.826 1.00 76.00 999 ASN A N 1
ATOM 8175 C CA . ASN A 1 999 ? -17.765 -7.125 15.133 1.00 76.00 999 ASN A CA 1
ATOM 8176 C C . ASN A 1 999 ? -19.081 -7.789 15.547 1.00 76.00 999 ASN A C 1
ATOM 8178 O O . ASN A 1 999 ? -20.173 -7.263 15.339 1.00 76.00 999 ASN A O 1
ATOM 8182 N N . LYS A 1 1000 ? -18.944 -8.975 16.136 1.00 84.50 1000 LYS A N 1
ATOM 8183 C CA . LYS A 1 1000 ? -20.049 -9.826 16.582 1.00 84.50 1000 LYS A CA 1
ATOM 8184 C C . LYS A 1 1000 ? -20.984 -9.113 17.569 1.00 84.50 1000 LYS A C 1
ATOM 8186 O O . LYS A 1 1000 ? -22.196 -9.196 17.398 1.00 84.50 1000 LYS A O 1
ATOM 8191 N N . ASP A 1 1001 ? -20.428 -8.398 18.554 1.00 84.50 1001 ASP A N 1
ATOM 8192 C CA . ASP A 1 1001 ? -21.193 -7.652 19.573 1.00 84.50 1001 ASP A CA 1
ATOM 8193 C C . ASP A 1 1001 ? -22.029 -6.538 18.924 1.00 84.50 1001 ASP A C 1
ATOM 8195 O O . ASP A 1 1001 ? -23.238 -6.458 19.144 1.00 84.50 1001 ASP A O 1
ATOM 8199 N N . GLY A 1 1002 ? -21.413 -5.745 18.041 1.00 87.88 1002 GLY A N 1
ATOM 8200 C CA . GLY A 1 1002 ? -22.086 -4.664 17.318 1.00 87.88 1002 GLY A CA 1
ATOM 8201 C C . GLY A 1 1002 ? -23.266 -5.152 16.476 1.00 87.88 1002 GLY A C 1
ATOM 8202 O O . GLY A 1 1002 ? -24.353 -4.587 16.563 1.00 87.88 1002 GLY A O 1
ATOM 8203 N N . ILE A 1 1003 ? -23.101 -6.250 15.728 1.00 90.62 1003 ILE A N 1
ATOM 8204 C CA . ILE A 1 1003 ? -24.174 -6.806 14.881 1.00 90.62 1003 ILE A CA 1
ATOM 8205 C C . ILE A 1 1003 ? -25.406 -7.179 15.719 1.00 90.62 1003 ILE A C 1
ATOM 8207 O O . ILE A 1 1003 ? -26.531 -6.839 15.351 1.00 90.62 1003 ILE A O 1
ATOM 8211 N N . VAL A 1 1004 ? -25.206 -7.849 16.860 1.00 94.50 1004 VAL A N 1
ATOM 8212 C CA . VAL A 1 1004 ? -26.311 -8.251 17.747 1.00 94.50 1004 VAL A CA 1
ATOM 8213 C C . VAL A 1 1004 ? -27.027 -7.021 18.316 1.00 94.50 1004 VAL A C 1
ATOM 8215 O O . VAL A 1 1004 ? -28.260 -6.988 18.338 1.00 94.50 1004 VAL A O 1
ATOM 8218 N N . LYS A 1 1005 ? -26.286 -5.982 18.728 1.00 95.00 1005 LYS A N 1
ATOM 8219 C CA . LYS A 1 1005 ? -26.868 -4.724 19.233 1.00 95.00 1005 LYS A CA 1
ATOM 8220 C C . LYS A 1 1005 ? -27.692 -3.996 18.181 1.00 95.00 1005 LYS A C 1
ATOM 8222 O O . LYS A 1 1005 ? -28.800 -3.560 18.478 1.00 95.00 1005 LYS A O 1
ATOM 8227 N N . LEU A 1 1006 ? -27.187 -3.910 16.955 1.00 96.50 1006 LEU A N 1
ATOM 8228 C CA . LEU A 1 1006 ? -27.856 -3.203 15.866 1.00 96.50 1006 LEU A CA 1
ATOM 8229 C C . LEU A 1 1006 ? -29.182 -3.871 15.482 1.00 96.50 1006 LEU A C 1
ATOM 8231 O O . LEU A 1 1006 ? -30.198 -3.184 15.409 1.00 96.50 1006 LEU A O 1
ATOM 8235 N N . HIS A 1 1007 ? -29.211 -5.200 15.332 1.00 97.56 1007 HIS A N 1
ATOM 8236 C CA . HIS A 1 1007 ? -30.469 -5.934 15.126 1.00 97.56 1007 HIS A CA 1
ATOM 8237 C C . HIS A 1 1007 ? -31.429 -5.775 16.319 1.00 97.56 1007 HIS A C 1
ATOM 8239 O O . HIS A 1 1007 ? -32.627 -5.569 16.131 1.00 97.56 1007 HIS A O 1
ATOM 8245 N N . THR A 1 1008 ? -30.909 -5.776 17.554 1.00 97.44 1008 THR A N 1
ATOM 8246 C CA . THR A 1 1008 ? -31.720 -5.521 18.760 1.00 97.44 1008 THR A CA 1
ATOM 8247 C C . THR A 1 1008 ? -32.384 -4.139 18.716 1.00 97.44 1008 THR A C 1
ATOM 8249 O O . THR A 1 1008 ? -33.573 -4.019 19.011 1.00 97.44 1008 THR A O 1
ATOM 8252 N N . ASN A 1 1009 ? -31.642 -3.107 18.307 1.00 97.81 1009 ASN A N 1
ATOM 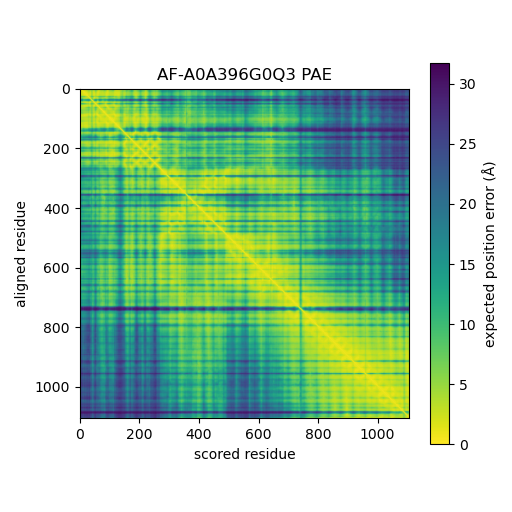8253 C CA . ASN A 1 1009 ? -32.127 -1.728 18.221 1.00 97.81 1009 ASN A CA 1
ATOM 8254 C C . ASN A 1 1009 ? -33.106 -1.514 17.056 1.00 97.81 1009 ASN A C 1
ATOM 8256 O O . ASN A 1 1009 ? -34.100 -0.807 17.218 1.00 97.81 1009 ASN A O 1
ATOM 8260 N N . LEU A 1 1010 ? -32.886 -2.171 15.912 1.00 97.62 1010 LEU A N 1
ATOM 8261 C CA . LEU A 1 1010 ? -33.848 -2.203 14.805 1.00 97.62 1010 LEU A CA 1
ATOM 8262 C C . LEU A 1 1010 ? -35.167 -2.852 15.236 1.00 97.62 1010 LEU A C 1
ATOM 8264 O O . LEU A 1 1010 ? -36.240 -2.291 15.004 1.00 97.62 1010 LEU A O 1
ATOM 8268 N N . GLY A 1 1011 ? -35.087 -3.993 15.925 1.00 97.25 1011 GLY A N 1
ATOM 8269 C CA . GLY A 1 1011 ? -36.241 -4.667 16.511 1.00 97.25 1011 GLY A CA 1
ATOM 8270 C C . GLY A 1 1011 ? -37.002 -3.770 17.488 1.00 97.25 1011 GLY A C 1
ATOM 8271 O O . GLY A 1 1011 ? -38.211 -3.585 17.343 1.00 97.25 1011 GLY A O 1
ATOM 8272 N N . ALA A 1 1012 ? -36.289 -3.135 18.423 1.00 96.69 1012 ALA A N 1
ATOM 8273 C CA . ALA A 1 1012 ? -36.843 -2.162 19.366 1.00 96.69 1012 ALA A CA 1
ATOM 8274 C C . ALA A 1 1012 ? -37.583 -1.011 18.658 1.00 96.69 1012 ALA A C 1
ATOM 8276 O O . ALA A 1 1012 ? -38.737 -0.701 18.967 1.00 96.69 1012 ALA A O 1
ATOM 8277 N N . ALA A 1 1013 ? -36.951 -0.412 17.648 1.00 96.62 1013 ALA A N 1
ATOM 8278 C CA . ALA A 1 1013 ? -37.537 0.663 16.859 1.00 96.62 1013 ALA A CA 1
ATOM 8279 C C . ALA A 1 1013 ? -38.812 0.226 16.113 1.00 96.62 1013 ALA A C 1
ATOM 8281 O O . ALA A 1 1013 ? -39.765 1.007 16.022 1.00 96.62 1013 ALA A O 1
ATOM 8282 N N . TYR A 1 1014 ? -38.864 -1.012 15.608 1.00 96.88 1014 TYR A N 1
ATOM 8283 C CA . TYR A 1 1014 ? -40.065 -1.565 14.979 1.00 96.88 1014 TYR A CA 1
ATOM 8284 C C . TYR A 1 1014 ? -41.199 -1.830 15.976 1.00 96.88 1014 TYR A C 1
ATOM 8286 O O . TYR A 1 1014 ? -42.355 -1.564 15.634 1.00 96.88 1014 TYR A O 1
ATOM 8294 N N . ILE A 1 1015 ? -40.900 -2.265 17.209 1.00 94.94 1015 ILE A N 1
ATOM 8295 C CA . ILE A 1 1015 ? -41.909 -2.399 18.278 1.00 94.94 1015 ILE A CA 1
ATOM 8296 C C . ILE A 1 1015 ? -42.588 -1.051 18.526 1.00 94.94 1015 ILE A C 1
ATOM 8298 O O . ILE A 1 1015 ? -43.816 -0.963 18.524 1.00 94.94 1015 ILE A O 1
ATOM 8302 N N . LEU A 1 1016 ? -41.801 0.017 18.666 1.00 93.44 1016 LEU A N 1
ATOM 8303 C CA . LEU A 1 1016 ? -42.312 1.367 18.915 1.00 93.44 1016 LEU A CA 1
ATOM 8304 C C . LEU A 1 1016 ? -43.127 1.939 17.743 1.00 93.44 1016 LEU A C 1
ATOM 8306 O O . LEU A 1 1016 ? -44.011 2.767 17.960 1.00 93.44 1016 LEU A O 1
ATOM 8310 N N . GLN A 1 1017 ? -42.891 1.459 16.517 1.00 93.75 1017 GLN A N 1
ATOM 8311 C CA . GLN A 1 1017 ? -43.716 1.750 15.336 1.00 93.75 1017 GLN A CA 1
ATOM 8312 C C . GLN A 1 1017 ? -44.933 0.819 15.186 1.00 93.75 1017 GLN A C 1
ATOM 8314 O O . GLN A 1 1017 ? -45.634 0.897 14.179 1.00 93.75 1017 GLN A O 1
ATOM 8319 N N . SER A 1 1018 ? -45.188 -0.075 16.149 1.00 93.88 1018 SER A N 1
ATOM 8320 C CA . SER A 1 1018 ? -46.230 -1.116 16.079 1.00 93.88 1018 SER A CA 1
ATOM 8321 C C . SER A 1 1018 ? -46.084 -2.066 14.876 1.00 93.88 1018 SER A C 1
ATOM 8323 O O . SER A 1 1018 ? -47.053 -2.662 14.407 1.00 93.88 1018 SER A O 1
ATOM 8325 N N . LYS A 1 1019 ? -44.859 -2.233 14.359 1.00 96.00 1019 LYS A N 1
ATOM 8326 C CA . LYS A 1 1019 ? -44.513 -3.157 13.267 1.00 96.00 1019 LYS A CA 1
ATOM 8327 C C . LYS A 1 1019 ? -43.986 -4.467 13.852 1.00 96.00 1019 LYS A C 1
ATOM 8329 O O . LYS A 1 1019 ? -42.795 -4.759 13.800 1.00 96.00 1019 LYS A O 1
ATOM 8334 N N . TYR A 1 1020 ? -44.886 -5.261 14.424 1.00 95.06 1020 TYR A N 1
ATOM 8335 C CA . TYR A 1 1020 ? -44.510 -6.415 15.247 1.00 95.06 1020 TYR A CA 1
ATOM 8336 C C . TYR A 1 1020 ? -43.856 -7.576 14.483 1.00 95.06 1020 TYR A C 1
ATOM 8338 O O . TYR A 1 1020 ? -42.980 -8.237 15.032 1.00 95.06 1020 TYR A O 1
ATOM 8346 N N . VAL A 1 1021 ? -44.240 -7.820 13.224 1.00 94.31 1021 VAL A N 1
ATOM 8347 C CA . VAL A 1 1021 ? -43.633 -8.895 12.413 1.00 94.31 1021 VAL A CA 1
ATOM 8348 C C . VAL A 1 1021 ? -42.165 -8.580 12.079 1.00 94.31 1021 VAL A C 1
ATOM 8350 O O . VAL A 1 1021 ? -41.315 -9.374 12.478 1.00 94.31 1021 VAL A O 1
ATOM 8353 N N . PRO A 1 1022 ? -41.822 -7.411 11.492 1.00 95.62 1022 PRO A N 1
ATOM 8354 C CA . PRO A 1 1022 ? -40.420 -7.019 11.314 1.00 95.62 1022 PRO A CA 1
ATOM 8355 C C . PRO A 1 1022 ? -39.632 -6.966 12.628 1.00 95.62 1022 PRO A C 1
ATOM 8357 O O . PRO A 1 1022 ? -38.479 -7.377 12.672 1.00 95.62 1022 PRO A O 1
ATOM 8360 N N . ALA A 1 1023 ? -40.253 -6.500 13.720 1.00 97.12 1023 ALA A N 1
ATOM 8361 C CA . ALA A 1 1023 ? -39.606 -6.489 15.029 1.00 97.12 1023 ALA A CA 1
ATOM 8362 C C . ALA A 1 1023 ? -39.187 -7.893 15.482 1.00 97.12 1023 ALA A C 1
ATOM 8364 O O . ALA A 1 1023 ? -38.061 -8.085 15.936 1.00 97.12 1023 ALA A O 1
ATOM 8365 N N . LYS A 1 1024 ? -40.089 -8.872 15.351 1.00 97.38 1024 LYS A N 1
ATOM 8366 C CA . LYS A 1 1024 ? -39.815 -10.269 15.694 1.00 97.38 1024 LYS A CA 1
ATOM 8367 C C . LYS A 1 1024 ? -38.685 -10.840 14.841 1.00 97.38 1024 LYS A C 1
ATOM 8369 O O . LYS A 1 1024 ? -37.803 -11.481 15.397 1.00 97.38 1024 LYS A O 1
ATOM 8374 N N . GLU A 1 1025 ? -38.698 -10.600 13.532 1.00 97.50 1025 GLU A N 1
ATOM 8375 C CA . GLU A 1 1025 ? -37.661 -11.090 12.613 1.00 97.50 1025 GLU A CA 1
ATOM 8376 C C . GLU A 1 1025 ? -36.269 -10.568 12.999 1.00 97.50 1025 GLU A C 1
ATOM 8378 O O . GLU A 1 1025 ? -35.338 -11.358 13.159 1.00 97.50 1025 GLU A O 1
ATOM 8383 N N . GLU A 1 1026 ? -36.141 -9.259 13.240 1.00 97.88 1026 GLU A N 1
ATOM 8384 C CA . GLU A 1 1026 ? -34.880 -8.630 13.658 1.00 97.88 1026 GLU A CA 1
ATOM 8385 C C . GLU A 1 1026 ? -34.389 -9.162 15.016 1.00 97.88 1026 GLU A C 1
ATOM 8387 O O . GLU A 1 1026 ? -33.207 -9.465 15.189 1.00 97.88 1026 GLU A O 1
ATOM 8392 N N . LEU A 1 1027 ? -35.292 -9.332 15.988 1.00 98.00 1027 LEU A N 1
ATOM 8393 C CA . LEU A 1 1027 ? -34.944 -9.838 17.318 1.00 98.00 1027 LEU A CA 1
ATOM 8394 C C . LEU A 1 1027 ? -34.596 -11.335 17.311 1.00 98.00 1027 LEU A C 1
ATOM 8396 O O . LEU A 1 1027 ? -33.656 -11.747 17.990 1.00 98.00 1027 LEU A O 1
ATOM 8400 N N . GLU A 1 1028 ? -35.302 -12.167 16.541 1.00 97.62 1028 GLU A N 1
ATOM 8401 C CA . GLU A 1 1028 ? -34.962 -13.588 16.381 1.00 97.62 1028 GLU A CA 1
ATOM 8402 C C . GLU A 1 1028 ? -33.620 -13.754 15.652 1.00 97.62 1028 GLU A C 1
ATOM 8404 O O . GLU A 1 1028 ? -32.811 -14.605 16.033 1.00 97.62 1028 GLU A O 1
ATOM 8409 N N . GLN A 1 1029 ? -33.332 -12.899 14.664 1.00 97.06 1029 GLN A N 1
ATOM 8410 C CA . GLN A 1 1029 ? -32.022 -12.840 14.019 1.00 97.06 1029 GLN A CA 1
ATOM 8411 C C . GLN A 1 1029 ? -30.923 -12.435 15.010 1.00 97.06 1029 GLN A C 1
ATOM 8413 O O . GLN A 1 1029 ? -29.882 -13.098 15.072 1.00 97.06 1029 GLN A O 1
ATOM 8418 N N . ALA A 1 1030 ? -31.153 -11.397 15.821 1.00 96.69 1030 ALA A N 1
ATOM 8419 C CA . ALA A 1 1030 ? -30.231 -10.998 16.882 1.00 96.69 1030 ALA A CA 1
ATOM 8420 C C . ALA A 1 1030 ? -29.972 -12.148 17.866 1.00 96.69 1030 ALA A C 1
ATOM 8422 O O . ALA A 1 1030 ? -28.820 -12.390 18.221 1.00 96.69 1030 ALA A O 1
ATOM 8423 N N . TYR A 1 1031 ? -31.006 -12.898 18.260 1.00 96.81 1031 TYR A N 1
ATOM 8424 C CA . TYR A 1 1031 ? -30.887 -14.033 19.180 1.00 96.81 1031 TYR A CA 1
ATOM 8425 C C . TYR A 1 1031 ? -30.102 -15.205 18.591 1.00 96.81 1031 TYR A C 1
ATOM 8427 O O . TYR A 1 1031 ? -29.214 -15.750 19.246 1.00 96.81 1031 TYR A O 1
ATOM 8435 N N . ALA A 1 1032 ? -30.359 -15.552 17.329 1.00 95.56 1032 ALA A N 1
ATOM 8436 C CA . ALA A 1 1032 ? -29.599 -16.584 16.634 1.00 95.56 1032 ALA A CA 1
ATOM 8437 C C . ALA A 1 1032 ? -28.108 -16.217 16.532 1.00 95.56 1032 ALA A C 1
ATOM 8439 O O . ALA A 1 1032 ? -27.233 -17.061 16.745 1.00 95.56 1032 ALA A O 1
ATOM 8440 N N . LEU A 1 1033 ? -27.800 -14.948 16.241 1.00 93.06 1033 LEU A N 1
ATOM 8441 C CA . LEU A 1 1033 ? -26.426 -14.447 16.194 1.00 93.06 1033 LEU A CA 1
ATOM 8442 C C . LEU A 1 1033 ? -25.786 -14.384 17.582 1.00 93.06 1033 LEU A C 1
ATOM 8444 O O . LEU A 1 1033 ? -24.636 -14.788 17.723 1.00 93.06 1033 LEU A O 1
ATOM 8448 N N . TYR A 1 1034 ? -26.530 -13.955 18.601 1.00 92.38 1034 TYR A N 1
ATOM 8449 C CA . TYR A 1 1034 ? -26.121 -13.982 20.005 1.00 92.38 1034 TYR A CA 1
ATOM 8450 C C . TYR A 1 1034 ? -25.663 -15.390 20.419 1.00 92.38 1034 TYR A C 1
ATOM 8452 O O . TYR A 1 1034 ? -24.530 -15.564 20.874 1.00 92.38 1034 TYR A O 1
ATOM 8460 N N . GLN A 1 1035 ? -26.485 -16.412 20.152 1.00 90.38 1035 GLN A N 1
ATOM 8461 C CA . GLN A 1 1035 ? -26.159 -17.811 20.445 1.00 90.38 1035 GLN A CA 1
ATOM 8462 C C . GLN A 1 1035 ? -24.953 -18.306 19.634 1.00 90.38 1035 GLN A C 1
ATOM 8464 O O . GLN A 1 1035 ? -24.049 -18.945 20.176 1.00 90.38 1035 GLN A O 1
ATOM 8469 N N . LYS A 1 1036 ? -24.907 -17.989 18.333 1.00 88.75 1036 LYS A N 1
ATOM 8470 C CA . LYS A 1 1036 ? -23.814 -18.392 17.436 1.00 88.75 1036 LYS A CA 1
ATOM 8471 C C . LYS A 1 1036 ? -22.473 -17.787 17.847 1.00 88.75 1036 LYS A C 1
ATOM 8473 O O . LYS A 1 1036 ? -21.445 -18.457 17.784 1.00 88.75 1036 LYS A O 1
ATOM 8478 N N . PHE A 1 1037 ? -22.471 -16.507 18.202 1.00 83.50 1037 PHE A N 1
ATOM 8479 C CA . PHE A 1 1037 ? -21.264 -15.757 18.521 1.00 83.50 1037 PHE A CA 1
ATOM 8480 C C . PHE A 1 1037 ? -20.807 -15.927 19.964 1.00 83.50 1037 PHE A C 1
ATOM 8482 O O . PHE A 1 1037 ? -19.651 -15.608 20.236 1.00 83.50 1037 PHE A O 1
ATOM 8489 N N . LYS A 1 1038 ? -21.669 -16.455 20.845 1.00 83.00 1038 LYS A N 1
ATOM 8490 C CA . LYS A 1 1038 ? -21.392 -16.648 22.275 1.00 83.00 1038 LYS A CA 1
ATOM 8491 C C . LYS A 1 1038 ? -20.929 -15.354 22.958 1.00 83.00 1038 LYS A C 1
ATOM 8493 O O . LYS A 1 1038 ? -20.027 -15.361 23.791 1.00 83.00 1038 LYS A O 1
ATOM 8498 N N . VAL A 1 1039 ? -21.528 -14.234 22.562 1.00 83.69 1039 VAL A N 1
ATOM 8499 C CA . VAL A 1 1039 ? -21.289 -12.921 23.180 1.00 83.69 1039 VAL A CA 1
ATOM 8500 C C . VAL A 1 1039 ? -21.952 -12.856 24.562 1.00 83.69 1039 VAL A C 1
ATOM 8502 O O . VAL A 1 1039 ? -22.873 -13.618 24.859 1.00 83.69 1039 VAL A O 1
ATOM 8505 N N . SER A 1 1040 ? -21.473 -11.961 25.427 1.00 84.06 1040 SER A N 1
ATOM 8506 C CA . SER A 1 1040 ? -21.916 -11.887 26.825 1.00 84.06 1040 SER A CA 1
ATOM 8507 C C . SER A 1 1040 ? -23.408 -11.569 26.965 1.00 84.06 1040 SER A C 1
ATOM 8509 O O . SER A 1 1040 ? -23.906 -10.601 26.397 1.00 84.06 1040 SER A O 1
ATOM 8511 N N . LEU A 1 1041 ? -24.131 -12.319 27.802 1.00 85.69 1041 LEU A N 1
ATOM 8512 C CA . LEU A 1 1041 ? -25.525 -11.999 28.140 1.00 85.69 1041 LEU A CA 1
ATOM 8513 C C . LEU A 1 1041 ? -25.660 -10.598 28.764 1.00 85.69 1041 LEU A C 1
ATOM 8515 O O . LEU A 1 1041 ? -26.631 -9.891 28.497 1.00 85.69 1041 LEU A O 1
ATOM 8519 N N . MET A 1 1042 ? -24.659 -10.162 29.535 1.00 87.19 1042 MET A N 1
ATOM 8520 C CA . MET A 1 1042 ? -24.686 -8.892 30.266 1.00 87.19 1042 MET A CA 1
ATOM 8521 C C . MET A 1 1042 ? -24.680 -7.673 29.349 1.00 87.19 1042 MET A C 1
ATOM 8523 O O . MET A 1 1042 ? -25.247 -6.639 29.689 1.00 87.19 1042 MET A O 1
ATOM 8527 N N . THR A 1 1043 ? -24.088 -7.785 28.159 1.00 86.62 1043 THR A N 1
ATOM 8528 C CA . THR A 1 1043 ? -24.123 -6.719 27.150 1.00 86.62 1043 THR A CA 1
ATOM 8529 C C . THR A 1 1043 ? -25.388 -6.755 26.294 1.00 86.62 1043 THR A C 1
ATOM 8531 O O . THR A 1 1043 ? -25.609 -5.822 25.526 1.00 86.62 1043 THR A O 1
ATOM 8534 N N . HIS A 1 1044 ? -26.231 -7.789 26.411 1.00 91.81 1044 HIS A N 1
ATOM 8535 C CA . HIS A 1 1044 ? -27.370 -8.027 25.517 1.00 91.81 1044 HIS A CA 1
ATOM 8536 C C . HIS A 1 1044 ? -28.710 -8.266 26.225 1.00 91.81 1044 HIS A C 1
ATOM 8538 O O . HIS A 1 1044 ? -29.664 -8.682 25.575 1.00 91.81 1044 HIS A O 1
ATOM 8544 N N . LYS A 1 1045 ? -28.854 -7.929 27.510 1.00 93.00 1045 LYS A N 1
ATOM 8545 C CA . LYS A 1 1045 ? -30.150 -8.015 28.211 1.00 93.00 1045 LYS A CA 1
ATOM 8546 C C . LYS A 1 1045 ? -31.327 -7.329 27.486 1.00 93.00 1045 LYS A C 1
ATOM 8548 O O . LYS A 1 1045 ? -32.398 -7.940 27.450 1.00 93.00 1045 LYS A O 1
ATOM 8553 N N . PRO A 1 1046 ? -31.165 -6.161 26.816 1.00 95.12 1046 PRO A N 1
ATOM 8554 C CA . PRO A 1 1046 ? -32.245 -5.556 26.024 1.00 95.12 1046 PRO A CA 1
ATOM 8555 C C . PRO A 1 1046 ? -32.850 -6.485 24.966 1.00 95.12 1046 PRO A C 1
ATOM 8557 O O . PRO A 1 1046 ? -34.049 -6.425 24.714 1.00 95.12 1046 PRO A O 1
ATOM 8560 N N . LEU A 1 1047 ? -32.047 -7.379 24.375 1.00 96.69 1047 LEU A N 1
ATOM 8561 C CA . LEU A 1 1047 ? -32.525 -8.370 23.411 1.00 96.69 1047 LEU A CA 1
ATOM 8562 C C . LEU A 1 1047 ? -33.532 -9.324 24.056 1.00 96.69 1047 LEU A C 1
ATOM 8564 O O . LEU A 1 1047 ? -34.605 -9.553 23.503 1.00 96.69 1047 LEU A O 1
ATOM 8568 N N . ILE A 1 1048 ? -33.201 -9.843 25.240 1.00 96.19 1048 ILE A N 1
ATOM 8569 C CA . ILE A 1 1048 ? -34.054 -10.776 25.981 1.00 96.19 1048 ILE A CA 1
ATOM 8570 C C . ILE A 1 1048 ? -35.345 -10.082 26.412 1.00 96.19 1048 ILE A C 1
ATOM 8572 O O . ILE A 1 1048 ? -36.431 -10.610 26.172 1.00 96.19 1048 ILE A O 1
ATOM 8576 N N . TYR A 1 1049 ? -35.248 -8.874 26.973 1.00 94.88 1049 TYR A N 1
ATOM 8577 C CA . TYR A 1 1049 ? -36.425 -8.107 27.378 1.00 94.88 1049 TYR A CA 1
ATOM 8578 C C . TYR A 1 1049 ? -37.372 -7.815 26.201 1.00 94.88 1049 TYR A C 1
ATOM 8580 O O . TYR A 1 1049 ? -38.584 -8.023 26.317 1.00 94.88 1049 TYR A O 1
ATOM 8588 N N . ASN A 1 1050 ? -36.833 -7.392 25.053 1.00 96.50 1050 ASN A N 1
ATOM 8589 C CA . ASN A 1 1050 ? -37.628 -7.095 23.860 1.00 96.50 1050 ASN A CA 1
ATOM 8590 C C . ASN A 1 1050 ? -38.222 -8.361 23.217 1.00 96.50 1050 ASN A C 1
ATOM 8592 O O . ASN A 1 1050 ? -39.353 -8.320 22.734 1.00 96.50 1050 ASN A O 1
ATOM 8596 N N . LEU A 1 1051 ? -37.505 -9.491 23.233 1.00 97.12 1051 LEU A N 1
ATOM 8597 C CA . LEU A 1 1051 ? -38.025 -10.779 22.757 1.00 97.12 1051 LEU A CA 1
ATOM 8598 C C . LEU A 1 1051 ? -39.182 -11.287 23.619 1.00 97.12 1051 LEU A C 1
ATOM 8600 O O . LEU A 1 1051 ? -40.213 -11.701 23.093 1.00 97.12 1051 LEU A O 1
ATOM 8604 N N . LEU A 1 1052 ? -39.039 -11.227 24.944 1.00 95.12 1052 LEU A N 1
ATOM 8605 C CA . LEU A 1 1052 ? -40.125 -11.587 25.854 1.00 95.12 1052 LEU A CA 1
ATOM 8606 C C . LEU A 1 1052 ? -41.352 -10.704 25.616 1.00 95.12 1052 LEU A C 1
ATOM 8608 O O . LEU A 1 1052 ? -42.473 -11.211 25.564 1.00 95.12 1052 LEU A O 1
ATOM 8612 N N . PHE A 1 1053 ? -41.137 -9.405 25.402 1.00 93.38 1053 PHE A N 1
ATOM 8613 C CA . PHE A 1 1053 ? -42.209 -8.464 25.098 1.00 93.38 1053 PHE A CA 1
ATOM 8614 C C . PHE A 1 1053 ? -42.920 -8.789 23.777 1.00 93.38 1053 PHE A C 1
ATOM 8616 O O . PHE A 1 1053 ? -44.147 -8.893 23.752 1.00 93.38 1053 PHE A O 1
ATOM 8623 N N . ILE A 1 1054 ? -42.175 -9.008 22.686 1.00 95.00 1054 ILE A N 1
ATOM 8624 C CA . ILE A 1 1054 ? -42.776 -9.259 21.369 1.00 95.00 1054 ILE A CA 1
ATOM 8625 C C . ILE A 1 1054 ? -43.483 -10.615 21.300 1.00 95.00 1054 ILE A C 1
ATOM 8627 O O . ILE A 1 1054 ? -44.572 -10.699 20.731 1.00 95.00 1054 ILE A O 1
ATOM 8631 N N . TYR A 1 1055 ? -42.932 -11.660 21.928 1.00 95.31 1055 TYR A N 1
ATOM 8632 C CA . TYR A 1 1055 ? -43.613 -12.951 22.020 1.00 95.31 1055 TYR A CA 1
ATOM 8633 C C . TYR A 1 1055 ? -44.894 -12.852 22.844 1.00 95.31 1055 TYR A C 1
ATOM 8635 O O . TYR A 1 1055 ? -45.892 -13.475 22.488 1.00 95.31 1055 TYR A O 1
ATOM 8643 N N . ASN A 1 1056 ? -44.901 -12.040 23.904 1.00 91.81 1056 ASN A N 1
ATOM 8644 C CA . ASN A 1 1056 ? -46.106 -11.797 24.687 1.00 91.81 1056 ASN A CA 1
ATOM 8645 C C . ASN A 1 1056 ? -47.187 -11.078 23.861 1.00 91.81 1056 ASN A C 1
ATOM 8647 O O . ASN A 1 1056 ? -48.329 -11.526 23.849 1.00 91.81 1056 ASN A O 1
ATOM 8651 N N . ILE A 1 1057 ? -46.824 -10.021 23.121 1.00 89.94 1057 ILE A N 1
ATOM 8652 C CA . ILE A 1 1057 ? -47.751 -9.286 22.238 1.00 89.94 1057 ILE A CA 1
ATOM 8653 C C . ILE A 1 1057 ? -48.347 -10.193 21.159 1.00 89.94 1057 ILE A C 1
ATOM 8655 O O . ILE A 1 1057 ? -49.539 -10.112 20.870 1.00 89.94 1057 ILE A O 1
ATOM 8659 N N . LEU A 1 1058 ? -47.521 -11.039 20.543 1.00 93.12 1058 LEU A N 1
ATOM 8660 C CA . LEU A 1 1058 ? -47.938 -11.905 19.439 1.00 93.12 1058 LEU A CA 1
ATOM 8661 C C . LEU A 1 1058 ? -48.617 -13.205 19.901 1.00 93.12 1058 LEU A C 1
ATOM 8663 O O . LEU A 1 1058 ? -49.092 -13.966 19.062 1.00 93.12 1058 LEU A O 1
ATOM 8667 N N . GLY A 1 1059 ? -48.679 -13.464 21.212 1.00 90.38 1059 GLY A N 1
ATOM 8668 C CA . GLY A 1 1059 ? -49.263 -14.685 21.772 1.00 90.38 1059 GLY A CA 1
ATOM 8669 C C . GLY A 1 1059 ? -48.392 -15.939 21.615 1.00 90.38 1059 GLY A C 1
ATOM 8670 O O . GLY A 1 1059 ? -48.891 -17.050 21.784 1.00 90.38 1059 GLY A O 1
ATOM 8671 N N . ASP A 1 1060 ? -47.094 -15.789 21.336 1.00 93.62 1060 ASP A N 1
ATOM 8672 C CA . ASP A 1 1060 ? -46.120 -16.881 21.203 1.00 93.62 1060 ASP A CA 1
ATOM 8673 C C . ASP A 1 1060 ? -45.658 -17.400 22.585 1.00 93.62 1060 ASP A C 1
ATOM 8675 O O . ASP A 1 1060 ? -44.466 -17.419 22.907 1.00 93.62 1060 ASP A O 1
ATOM 8679 N N . THR A 1 1061 ? -46.600 -17.830 23.431 1.00 91.56 1061 THR A N 1
ATOM 8680 C CA . THR A 1 1061 ? -46.343 -18.210 24.836 1.00 91.56 1061 THR A CA 1
ATOM 8681 C C . THR A 1 1061 ? -45.274 -19.291 24.979 1.00 91.56 1061 THR A C 1
ATOM 8683 O O . THR A 1 1061 ? -44.382 -19.164 25.807 1.00 91.56 1061 THR A O 1
ATOM 8686 N N . SER A 1 1062 ? -45.271 -20.302 24.105 1.00 94.38 1062 SER A N 1
ATOM 8687 C CA . SER A 1 1062 ? -44.253 -21.361 24.132 1.00 94.38 1062 SER A CA 1
ATOM 8688 C C . SER A 1 1062 ? -42.828 -20.835 23.910 1.00 94.38 1062 SER A C 1
ATOM 8690 O O . SER A 1 1062 ? -41.904 -21.316 24.562 1.00 94.38 1062 SER A O 1
ATOM 8692 N N . LYS A 1 1063 ? -42.630 -19.853 23.016 1.00 94.81 1063 LYS A N 1
ATOM 8693 C CA . LYS A 1 1063 ? -41.306 -19.248 22.788 1.00 94.81 1063 LYS A CA 1
ATOM 8694 C C . LYS A 1 1063 ? -40.916 -18.311 23.927 1.00 94.81 1063 LYS A C 1
ATOM 8696 O O . LYS A 1 1063 ? -39.756 -18.312 24.329 1.00 94.81 1063 LYS A O 1
ATOM 8701 N N . ARG A 1 1064 ? -41.877 -17.538 24.445 1.00 95.25 1064 ARG A N 1
ATOM 8702 C CA . ARG A 1 1064 ? -41.689 -16.637 25.589 1.00 95.25 1064 ARG A CA 1
ATOM 8703 C C . ARG A 1 1064 ? -41.201 -17.401 26.821 1.00 95.25 1064 ARG A C 1
ATOM 8705 O O . ARG A 1 1064 ? -40.174 -17.042 27.386 1.00 95.25 1064 ARG A O 1
ATOM 8712 N N . ASP A 1 1065 ? -41.914 -18.456 27.199 1.00 94.75 1065 ASP A N 1
ATOM 8713 C CA . ASP A 1 1065 ? -41.654 -19.211 28.428 1.00 94.75 1065 ASP A CA 1
ATOM 8714 C C . ASP A 1 1065 ? -40.323 -19.962 28.314 1.00 94.75 1065 ASP A C 1
ATOM 8716 O O . ASP A 1 1065 ? -39.497 -19.911 29.220 1.00 94.75 1065 ASP A O 1
ATOM 8720 N N . LYS A 1 1066 ? -40.049 -20.543 27.138 1.00 95.38 1066 LYS A N 1
ATOM 8721 C CA . LYS A 1 1066 ? -38.758 -21.169 26.841 1.00 95.38 1066 LYS A CA 1
ATOM 8722 C C . LYS A 1 1066 ? -37.588 -20.182 26.937 1.00 95.38 1066 LYS A C 1
ATOM 8724 O O . LYS A 1 1066 ? -36.564 -20.511 27.522 1.00 95.38 1066 LYS A O 1
ATOM 8729 N N . LEU A 1 1067 ? -37.725 -18.974 26.384 1.00 95.19 1067 LEU A N 1
ATOM 8730 C CA . LEU A 1 1067 ? -36.672 -17.958 26.469 1.00 95.19 1067 LEU A CA 1
ATOM 8731 C C . LEU A 1 1067 ? -36.404 -17.536 27.921 1.00 95.19 1067 LEU A C 1
ATOM 8733 O O . LEU A 1 1067 ? -35.255 -17.302 28.284 1.00 95.19 1067 LEU A O 1
ATOM 8737 N N . PHE A 1 1068 ? -37.455 -17.440 28.739 1.00 95.06 1068 PHE A N 1
ATOM 8738 C CA . PHE A 1 1068 ? -37.334 -17.150 30.166 1.00 95.06 1068 PHE A CA 1
ATOM 8739 C C . PHE A 1 1068 ? -36.602 -18.266 30.925 1.00 95.06 1068 PHE A C 1
ATOM 8741 O O . PHE A 1 1068 ? -35.775 -17.966 31.777 1.00 95.06 1068 PHE A O 1
ATOM 8748 N N . GLU A 1 1069 ? -36.853 -19.534 30.593 1.00 92.69 1069 GLU A N 1
ATOM 8749 C CA . GLU A 1 1069 ? -36.133 -20.673 31.180 1.00 92.69 1069 GLU A CA 1
ATOM 8750 C C . GLU A 1 1069 ? -34.654 -20.725 30.757 1.00 92.69 1069 GLU A C 1
ATOM 8752 O O . GLU A 1 1069 ? -33.802 -21.162 31.531 1.00 92.69 1069 GLU A O 1
ATOM 8757 N N . GLU A 1 1070 ? -34.337 -20.288 29.534 1.00 90.50 1070 GLU A N 1
ATOM 8758 C CA . GLU A 1 1070 ? -32.980 -20.335 28.973 1.00 90.50 1070 GLU A CA 1
ATOM 8759 C C . GLU A 1 1070 ? -32.095 -19.138 29.376 1.00 90.50 1070 GLU A C 1
ATOM 8761 O O . GLU A 1 1070 ? -30.867 -19.245 29.324 1.00 90.50 1070 GLU A O 1
ATOM 8766 N N . ALA A 1 1071 ? -32.679 -18.001 29.765 1.00 89.19 1071 ALA A N 1
ATOM 8767 C CA . ALA A 1 1071 ? -31.950 -16.789 30.144 1.00 89.19 1071 ALA A CA 1
ATOM 8768 C C . ALA A 1 1071 ? -31.979 -16.550 31.663 1.00 89.19 1071 ALA A C 1
ATOM 8770 O O . ALA A 1 1071 ? -32.989 -16.776 32.318 1.00 89.19 1071 ALA A O 1
ATOM 8771 N N . TYR A 1 1072 ? -30.884 -16.032 32.233 1.00 86.06 1072 TYR A N 1
ATOM 8772 C CA . TYR A 1 1072 ? -30.814 -15.742 33.669 1.00 86.06 1072 TYR A CA 1
ATOM 8773 C C . TYR A 1 1072 ? -30.044 -14.452 33.978 1.00 86.06 1072 TYR A C 1
ATOM 8775 O O . TYR A 1 1072 ? -28.871 -14.323 33.627 1.00 86.06 1072 TYR A O 1
ATOM 8783 N N . PHE A 1 1073 ? -30.712 -13.517 34.661 1.00 87.62 1073 PHE A N 1
ATOM 8784 C CA . PHE A 1 1073 ? -30.138 -12.345 35.332 1.00 87.62 1073 PHE A CA 1
ATOM 8785 C C . PHE A 1 1073 ? -31.158 -11.754 36.323 1.00 87.62 1073 PHE A C 1
ATOM 8787 O O . PHE A 1 1073 ? -32.361 -11.984 36.183 1.00 87.62 1073 PHE A O 1
ATOM 8794 N N . ASP A 1 1074 ? -30.679 -10.989 37.307 1.00 82.62 1074 ASP A N 1
ATOM 8795 C CA . ASP A 1 1074 ? -31.412 -10.629 38.534 1.00 82.62 1074 ASP A CA 1
ATOM 8796 C C . ASP A 1 1074 ? -32.844 -10.115 38.310 1.00 82.62 1074 ASP A C 1
ATOM 8798 O O . ASP A 1 1074 ? -33.795 -10.623 38.907 1.00 82.62 1074 ASP A O 1
ATOM 8802 N N . ASN A 1 1075 ? -33.032 -9.161 37.395 1.00 87.00 1075 ASN A N 1
ATOM 8803 C CA . ASN A 1 1075 ? -34.331 -8.517 37.196 1.00 87.00 1075 ASN A CA 1
ATOM 8804 C C . ASN A 1 1075 ? -35.261 -9.241 36.199 1.00 87.00 1075 ASN A C 1
ATOM 8806 O O . ASN A 1 1075 ? -36.430 -8.865 36.057 1.00 87.00 1075 ASN A O 1
ATOM 8810 N N . LEU A 1 1076 ? -34.801 -10.322 35.554 1.00 90.69 1076 LEU A N 1
ATOM 8811 C CA . LEU A 1 1076 ? -35.567 -11.031 34.522 1.00 90.69 1076 LEU A CA 1
ATOM 8812 C C . LEU A 1 1076 ? -36.877 -11.621 35.056 1.00 90.69 1076 LEU A C 1
ATOM 8814 O O . LEU A 1 1076 ? -37.918 -11.505 34.413 1.00 90.69 1076 LEU A O 1
ATOM 8818 N N . SER A 1 1077 ? -36.835 -12.228 36.247 1.00 91.19 1077 SER A N 1
ATOM 8819 C CA . SER A 1 1077 ? -38.015 -12.847 36.872 1.00 91.19 1077 SER A CA 1
ATOM 8820 C C . SER A 1 1077 ? -39.090 -11.818 37.208 1.00 91.19 1077 SER A C 1
ATOM 8822 O O . SER A 1 1077 ? -40.275 -12.065 36.991 1.00 91.19 1077 SER A O 1
ATOM 8824 N N . SER A 1 1078 ? -38.686 -10.642 37.699 1.00 89.50 1078 SER A N 1
ATOM 8825 C CA . SER A 1 1078 ? -39.615 -9.541 37.969 1.00 89.50 1078 SER A CA 1
ATOM 8826 C C . SER A 1 1078 ? -40.282 -9.060 36.680 1.00 89.50 1078 SER A C 1
ATOM 8828 O O . SER A 1 1078 ? -41.509 -8.959 36.622 1.00 89.50 1078 SER A O 1
ATOM 8830 N N . TYR A 1 1079 ? -39.492 -8.843 35.625 1.00 90.50 1079 TYR A N 1
ATOM 8831 C CA . TYR A 1 1079 ? -40.003 -8.397 34.332 1.00 90.50 1079 TYR A CA 1
ATOM 8832 C C . TYR A 1 1079 ? -40.969 -9.408 33.704 1.00 90.50 1079 TYR A C 1
ATOM 8834 O O . TYR A 1 1079 ? -42.070 -9.048 33.285 1.00 90.50 1079 TYR A O 1
ATOM 8842 N N . TYR A 1 1080 ? -40.592 -10.688 33.688 1.00 91.62 1080 TYR A N 1
ATOM 8843 C CA . TYR A 1 1080 ? -41.425 -11.763 33.156 1.00 91.62 1080 TYR A CA 1
ATOM 8844 C C . TYR A 1 1080 ? -42.763 -11.875 33.900 1.00 91.62 1080 TYR A C 1
ATOM 8846 O O . TYR A 1 1080 ? -43.817 -11.951 33.269 1.00 91.62 1080 TYR A O 1
ATOM 8854 N N . ASN A 1 1081 ? -42.749 -11.802 35.234 1.00 89.62 1081 ASN A N 1
ATOM 8855 C CA . ASN A 1 1081 ? -43.974 -11.844 36.033 1.00 89.62 1081 ASN A CA 1
ATOM 8856 C C . ASN A 1 1081 ? -44.900 -10.651 35.744 1.00 89.62 1081 ASN A C 1
ATOM 8858 O O . ASN A 1 1081 ? -46.115 -10.829 35.649 1.00 89.62 1081 ASN A O 1
ATOM 8862 N N . GLN A 1 1082 ? -44.346 -9.450 35.548 1.00 87.69 1082 GLN A N 1
ATOM 8863 C CA . GLN A 1 1082 ? -45.135 -8.287 35.135 1.00 87.69 1082 GLN A CA 1
ATOM 8864 C C . GLN A 1 1082 ? -45.757 -8.491 33.746 1.00 87.69 1082 GLN A C 1
ATOM 8866 O O . GLN A 1 1082 ? -46.959 -8.273 33.590 1.00 87.69 1082 GLN A O 1
ATOM 8871 N N . LEU A 1 1083 ? -44.989 -8.998 32.772 1.00 87.94 1083 LEU A N 1
ATOM 8872 C CA . LEU A 1 1083 ? -45.470 -9.273 31.411 1.00 87.94 1083 LEU A CA 1
ATOM 8873 C C . LEU A 1 1083 ? -46.683 -10.209 31.370 1.00 87.94 1083 LEU A C 1
ATOM 8875 O O . LEU A 1 1083 ? -47.640 -9.945 30.640 1.00 87.94 1083 LEU A O 1
ATOM 8879 N N . ILE A 1 1084 ? -46.644 -11.308 32.130 1.00 88.81 1084 ILE A N 1
ATOM 8880 C CA . ILE A 1 1084 ? -47.706 -12.327 32.108 1.00 88.81 1084 ILE A CA 1
ATOM 8881 C C . ILE A 1 1084 ? -48.924 -11.947 32.958 1.00 88.81 1084 ILE A C 1
ATOM 8883 O O . ILE A 1 1084 ? -50.002 -12.503 32.758 1.00 88.81 1084 ILE A O 1
ATOM 8887 N N . SER A 1 1085 ? -48.773 -11.003 33.893 1.00 81.75 1085 SER A N 1
ATOM 8888 C CA . SER A 1 1085 ? -49.852 -10.565 34.790 1.00 81.75 1085 SER A CA 1
ATOM 8889 C C . SER A 1 1085 ? -50.931 -9.712 34.107 1.00 81.75 1085 SER A C 1
ATOM 8891 O O . SER A 1 1085 ? -51.956 -9.418 34.720 1.00 81.75 1085 SER A O 1
ATOM 8893 N N . GLY A 1 1086 ? -50.734 -9.330 32.839 1.00 63.25 1086 GLY A N 1
ATOM 8894 C CA . GLY A 1 1086 ? -51.728 -8.601 32.047 1.00 63.25 1086 GLY A CA 1
ATOM 8895 C C . GLY A 1 1086 ? -51.951 -7.150 32.487 1.00 63.25 1086 GLY A C 1
ATOM 8896 O O . GLY A 1 1086 ? -52.949 -6.549 32.097 1.00 63.25 1086 GLY A O 1
ATOM 8897 N N . SER A 1 1087 ? -51.051 -6.570 33.291 1.00 55.06 1087 SER A N 1
ATOM 8898 C CA . SER A 1 1087 ? -51.108 -5.148 33.638 1.00 55.06 1087 SER A CA 1
ATOM 8899 C C . SER A 1 1087 ? -50.932 -4.286 32.383 1.00 55.06 1087 SER A C 1
ATOM 8901 O O . SER A 1 1087 ? -49.882 -4.346 31.744 1.00 55.06 1087 SER A O 1
ATOM 8903 N N . GLU A 1 1088 ? -51.913 -3.438 32.059 1.00 52.56 1088 GLU A N 1
ATOM 8904 C CA . GLU A 1 1088 ? -51.855 -2.517 30.906 1.00 52.56 1088 GLU A CA 1
ATOM 8905 C C . GLU A 1 1088 ? -50.680 -1.515 30.979 1.00 52.56 1088 GLU A C 1
ATOM 8907 O O . GLU A 1 1088 ? -50.324 -0.912 29.971 1.00 52.56 1088 GLU A O 1
ATOM 8912 N N . ASN A 1 1089 ? -50.028 -1.385 32.144 1.00 56.84 1089 ASN A N 1
ATOM 8913 C CA . ASN A 1 1089 ? -48.856 -0.541 32.376 1.00 56.84 1089 ASN A CA 1
ATOM 8914 C C . ASN A 1 1089 ? -47.692 -1.364 32.952 1.00 56.84 1089 ASN A C 1
ATOM 8916 O O . ASN A 1 1089 ? -47.561 -1.490 34.170 1.00 56.84 1089 ASN A O 1
ATOM 8920 N N . ILE A 1 1090 ? -46.831 -1.912 32.090 1.00 66.31 1090 ILE A N 1
ATOM 8921 C CA . ILE A 1 1090 ? -45.537 -2.463 32.519 1.00 66.31 1090 ILE A CA 1
ATOM 8922 C C . ILE A 1 1090 ? -44.664 -1.286 32.974 1.00 66.31 1090 ILE A C 1
ATOM 8924 O O . ILE A 1 1090 ? -44.314 -0.424 32.169 1.00 66.31 1090 ILE A O 1
ATOM 8928 N N . LEU A 1 1091 ? -44.336 -1.235 34.265 1.00 71.88 1091 LEU A N 1
ATOM 8929 C CA . LEU A 1 1091 ? -43.429 -0.235 34.832 1.00 71.88 1091 LEU A CA 1
ATOM 8930 C C . LEU A 1 1091 ? -41.992 -0.627 34.501 1.00 71.88 1091 LEU A C 1
ATOM 8932 O O . LEU A 1 1091 ? -41.450 -1.532 35.130 1.00 71.88 1091 LEU A O 1
ATOM 8936 N N . THR A 1 1092 ? -41.377 0.033 33.521 1.00 74.56 1092 THR A N 1
ATOM 8937 C CA . THR A 1 1092 ? -40.051 -0.373 33.038 1.00 74.56 1092 THR A CA 1
ATOM 8938 C C . THR A 1 1092 ? -38.868 0.358 33.684 1.00 74.56 1092 THR A C 1
ATOM 8940 O O . THR A 1 1092 ? -37.730 -0.073 33.526 1.00 74.56 1092 THR A O 1
ATOM 8943 N N . ASP A 1 1093 ? -39.125 1.406 34.479 1.00 68.50 1093 ASP A N 1
ATOM 8944 C CA . ASP A 1 1093 ? -38.132 2.311 35.102 1.00 68.50 1093 ASP A CA 1
ATOM 8945 C C . ASP A 1 1093 ? -37.055 1.645 35.984 1.00 68.50 1093 ASP A C 1
ATOM 8947 O O . ASP A 1 1093 ? -36.092 2.309 36.360 1.00 68.50 1093 ASP A O 1
ATOM 8951 N N . GLY A 1 1094 ? -37.171 0.346 36.282 1.00 72.25 1094 GLY A N 1
ATOM 8952 C CA . GLY A 1 1094 ? -36.200 -0.423 37.068 1.00 72.25 1094 GLY A CA 1
ATOM 8953 C C . GLY A 1 1094 ? -35.398 -1.494 36.314 1.00 72.25 1094 GLY A C 1
ATOM 8954 O O . GLY A 1 1094 ? -34.688 -2.239 36.978 1.00 72.25 1094 GLY A O 1
ATOM 8955 N N . TYR A 1 1095 ? -35.523 -1.626 34.983 1.00 84.81 1095 TYR A N 1
ATOM 8956 C CA . TYR A 1 1095 ? -34.920 -2.758 34.245 1.00 84.81 1095 TYR A CA 1
ATOM 8957 C C . TYR A 1 1095 ? -33.746 -2.416 33.338 1.00 84.81 1095 TYR A C 1
ATOM 8959 O O . TYR A 1 1095 ? -32.846 -3.221 33.173 1.00 84.81 1095 TYR A O 1
ATOM 8967 N N . TRP A 1 1096 ? -33.737 -1.288 32.640 1.00 89.88 1096 TRP A N 1
ATOM 8968 C CA . TRP A 1 1096 ? -32.573 -0.953 31.819 1.00 89.88 1096 TRP A CA 1
ATOM 8969 C C . TRP A 1 1096 ? -32.479 0.557 31.661 1.00 89.88 1096 TRP A C 1
ATOM 8971 O O . TRP A 1 1096 ? -33.473 1.180 31.278 1.00 89.88 1096 TRP A O 1
ATOM 8981 N N . PRO A 1 1097 ? -31.304 1.170 31.905 1.00 89.19 1097 PRO A N 1
ATOM 8982 C CA . PRO A 1 1097 ? -31.190 2.627 31.928 1.00 89.19 1097 PRO A CA 1
ATOM 8983 C C . PRO A 1 1097 ? -31.596 3.308 30.618 1.00 89.19 1097 PRO A C 1
ATOM 8985 O O . PRO A 1 1097 ? -32.079 4.438 30.640 1.00 89.19 1097 PRO A O 1
ATOM 8988 N N . LEU A 1 1098 ? -31.402 2.624 29.484 1.00 92.19 1098 LEU A N 1
ATOM 8989 C CA . LEU A 1 1098 ? -31.714 3.142 28.157 1.00 92.19 1098 LEU A CA 1
ATOM 8990 C C . LEU A 1 1098 ? -33.014 2.535 27.611 1.00 92.19 1098 LEU A C 1
ATOM 8992 O O . LEU A 1 1098 ? -33.012 1.531 26.896 1.00 92.19 1098 LEU A O 1
ATOM 8996 N N . GLN A 1 1099 ? -34.130 3.178 27.922 1.00 89.31 1099 GLN A N 1
ATOM 8997 C CA . GLN A 1 1099 ? -35.453 2.726 27.510 1.00 89.31 1099 GLN A CA 1
ATOM 8998 C C . GLN A 1 1099 ? -36.302 3.860 26.953 1.00 89.31 1099 GLN A C 1
ATOM 9000 O O . GLN A 1 1099 ? -36.118 5.027 27.299 1.00 89.31 1099 GLN A O 1
ATOM 9005 N N . PHE A 1 1100 ? -37.266 3.496 26.114 1.00 85.56 1100 PHE A N 1
ATOM 9006 C CA . PHE A 1 1100 ? -38.287 4.407 25.625 1.00 85.56 1100 PHE A CA 1
ATOM 9007 C C . PHE A 1 1100 ? -39.643 3.714 25.655 1.00 85.56 1100 PHE A C 1
ATOM 9009 O O . PHE A 1 1100 ? -39.836 2.675 25.018 1.00 85.56 1100 PHE A O 1
ATOM 9016 N N . LYS A 1 1101 ? -40.594 4.289 26.401 1.00 83.62 1101 LYS A N 1
ATOM 9017 C CA . LYS A 1 1101 ? -41.846 3.608 26.768 1.00 83.62 1101 LYS A CA 1
ATOM 9018 C C . LYS A 1 1101 ? -41.514 2.244 27.395 1.00 83.62 1101 LYS A C 1
ATOM 9020 O O . LYS A 1 1101 ? -40.773 2.201 28.361 1.00 83.62 1101 LYS A O 1
ATOM 9025 N N . HIS A 1 1102 ? -42.016 1.153 26.826 1.00 82.69 1102 HIS A N 1
ATOM 9026 C CA . HIS A 1 1102 ? -41.835 -0.218 27.308 1.00 82.69 1102 HIS A CA 1
ATOM 9027 C C . HIS A 1 1102 ? -40.766 -1.008 26.523 1.00 82.69 1102 HIS A C 1
ATOM 9029 O O . HIS A 1 1102 ? -40.792 -2.236 26.517 1.00 82.69 1102 HIS A O 1
ATOM 9035 N N . VAL A 1 1103 ? -39.878 -0.324 25.790 1.00 91.94 1103 VAL A N 1
ATOM 9036 C CA . VAL A 1 1103 ? -38.894 -0.950 24.891 1.00 91.94 1103 VAL A CA 1
ATOM 9037 C C . VAL A 1 1103 ? -37.477 -0.527 25.261 1.00 91.94 1103 VAL A C 1
ATOM 9039 O O . VAL A 1 1103 ? -37.229 0.634 25.592 1.00 91.94 1103 VAL A O 1
ATOM 9042 N N . PHE A 1 1104 ? -36.539 -1.465 25.161 1.00 95.12 1104 PHE A N 1
ATOM 9043 C CA . PHE A 1 1104 ? -35.157 -1.290 25.596 1.00 95.12 1104 PHE A CA 1
ATOM 9044 C C . PHE A 1 1104 ? -34.200 -1.161 24.410 1.00 95.12 1104 PHE A C 1
ATOM 9046 O O . PHE A 1 1104 ? -34.256 -1.958 23.474 1.00 95.12 1104 PHE A O 1
ATOM 9053 N N . PHE A 1 1105 ? -33.290 -0.189 24.459 1.00 95.81 1105 PHE A N 1
ATOM 9054 C CA . PHE A 1 1105 ? -32.228 -0.018 23.461 1.00 95.81 1105 PHE A CA 1
ATOM 9055 C C . PHE A 1 1105 ? -30.866 -0.397 24.050 1.00 95.81 1105 PHE A C 1
ATOM 9057 O O . PHE A 1 1105 ? -30.649 -0.352 25.262 1.00 95.81 1105 PHE A O 1
ATOM 9064 N N . ASN A 1 1106 ? -29.925 -0.773 23.189 1.00 93.50 1106 ASN A N 1
ATOM 9065 C CA . ASN A 1 1106 ? -28.626 -1.307 23.577 1.00 93.50 1106 ASN A CA 1
ATOM 9066 C C . ASN A 1 1106 ? -27.474 -0.438 23.046 1.00 93.50 1106 ASN A C 1
ATOM 9068 O O . ASN A 1 1106 ? -27.325 -0.320 21.828 1.00 93.50 1106 ASN A O 1
ATOM 9072 N N . TYR A 1 1107 ? -26.679 0.147 23.953 1.00 90.06 1107 TYR A N 1
ATOM 9073 C CA . TYR A 1 1107 ? -25.514 0.995 23.652 1.00 90.06 1107 TYR A CA 1
ATOM 9074 C C . TYR A 1 1107 ? -24.237 0.204 23.296 1.00 90.06 1107 TYR A C 1
ATOM 9076 O O . TYR A 1 1107 ? -23.767 -0.677 24.068 1.00 90.06 1107 TYR A O 1
#

Secondary structure (DSSP, 8-state):
-BHHHHHHHS-HHHHHHHHHHHHHHHHTTTTEEEEE--SSSSSS--EEEEESSSS-EEEEEEE--SS-B-HHHHHHHHHHHHHHT-SEEEEEESS-B-HHHHHHHHHHHHHTT-EEEEEEHHHHHHHHTTSGGGSSSSBPPS----SSEEEEEEEESSSS-S--B-SSEEE--S-SEEEEEEEEEE-SSS-EEEEEEEPPP-SSEEEE--GGGSSEEE-TT-EEEEEEEEEE-S-SS-EEPPPEEEEEEETTEEEEEEEP--EEE-TT--------HHHHHHIIIIIHHHHHTTT-SS--EEEEEE-TTSSHHHHHHHHHHHHHHTT-EEEEEETTTS-THHHHHHHHHHHTT----SS-----HHHHHHHHHHHT--HHHHHHHHHHHTT----GGGHHHHHHHHHHHHHS-TTS--EEEEEESGGGS-HHHHHHHHHHHHHHTTS--SEEEEEEEESS---GGGHHHHHHHHHHHHTTBTTTEEEEEE-PPPHHHHHHHHHHHSGGGGG-HHHHHHHHHHH-S-HHHHHHHHHHHHHTT-B-TTT--B---SSHHHHHHHHHHS--HHHHHHHHHHHHHTT---SS--SS-HHHHHHHHHHHHHHTTSEEEHHHHHHTT--HHHHHHHHTTTSEEE-SSSSEEEESSHHHHHHHHT-GGGT--HHHHHHHHHHHHH-TT---TTHHHHHHHHHHHTT-HHHHHHHHHHHHHHHHHTT-HHHHHHHHHHHHT--PPPTT--------TTTTT--HHHHHHHHHHHHHHHHHHT-HHHHHHHHHHHHHHHTTSPPTT--HHHHHHHHHHHHHHHHHHT-HHHHHHHHHHHHH-TT--HHHHHHHHHHHHHHHHHTT-HHHHHHHHHHHHHHHHHHT-HHHHHHHHHHHHHHIIIII--HHHHHHHHHHHHHT--GGG--HHHHHHHHHHHHHHHHHTT-HHHHHHHHHHHHHHHHTTSS-HHHHHHHHHHHHHHHHTT-HHHHHHHHHHHHHHHHHTT-HHHHHHHHHHHHHHHHHTT-HHHHHHHHHHHHHHHHHHT--GGGTHHHHHHHHHHHHHHT-HHHHHHHHHH---TTHHHHHHHHHTT-SS---TTT-SSEETTEE---